Protein AF-0000000080431488 (afdb_homodimer)

Organism: Mucor circinelloides f. circinelloides (strain 1006PhL) (NCBI:txid1220926)

Radius of gyration: 64.61 Å; Cα contacts (8 Å, |Δi|>4): 1656; chains: 2; bounding box: 105×202×141 Å

Structure (mmCIF, N/CA/C/O backbone):
data_AF-0000000080431488-model_v1
#
loop_
_entity.id
_entity.type
_entity.pdbx_description
1 polymer 'Protein BZZ1'
#
loop_
_atom_site.group_PDB
_atom_site.id
_atom_site.type_symbol
_atom_site.label_atom_id
_atom_site.label_alt_id
_atom_site.label_comp_id
_atom_site.label_asym_id
_atom_site.label_entity_id
_atom_site.label_seq_id
_atom_site.pdbx_PDB_ins_code
_atom_site.Cartn_x
_atom_site.Cartn_y
_atom_site.Cartn_z
_atom_site.occupancy
_atom_site.B_iso_or_equiv
_atom_site.auth_seq_id
_atom_site.auth_comp_id
_atom_site.auth_asym_id
_atom_site.auth_atom_id
_atom_site.pdbx_PDB_model_num
ATOM 1 N N . MET A 1 1 ? -10.445 -44.75 -4.109 1 74.31 1 MET A N 1
ATOM 2 C CA . MET A 1 1 ? -10.93 -44.375 -5.43 1 74.31 1 MET A CA 1
ATOM 3 C C . MET A 1 1 ? -9.859 -43.625 -6.203 1 74.31 1 MET A C 1
ATOM 5 O O . MET A 1 1 ? -9.234 -42.688 -5.672 1 74.31 1 MET A O 1
ATOM 9 N N . THR A 1 2 ? -9.328 -44.219 -7.227 1 89.25 2 THR A N 1
ATOM 10 C CA . THR A 1 2 ? -8.312 -43.594 -8.062 1 89.25 2 THR A CA 1
ATOM 11 C C . THR A 1 2 ? -8.82 -43.406 -9.484 1 89.25 2 THR A C 1
ATOM 13 O O . THR A 1 2 ? -9.875 -43.938 -9.852 1 89.25 2 THR A O 1
ATOM 16 N N . PHE A 1 3 ? -8.25 -42.5 -10.234 1 92.75 3 PHE A N 1
ATOM 17 C CA . PHE A 1 3 ? -8.625 -42.281 -11.625 1 92.75 3 PHE A CA 1
ATOM 18 C C . PHE A 1 3 ? -8.586 -43.594 -12.398 1 92.75 3 PHE A C 1
ATOM 20 O O . PHE A 1 3 ? -9.438 -43.844 -13.258 1 92.75 3 PHE A O 1
ATOM 27 N N . GLY A 1 4 ? -7.574 -44.375 -12.016 1 92.06 4 GLY A N 1
ATOM 28 C CA . GLY A 1 4 ? -7.418 -45.656 -12.703 1 92.06 4 GLY A CA 1
ATOM 29 C C . GLY A 1 4 ? -8.586 -46.594 -12.492 1 92.06 4 GLY A C 1
ATOM 30 O O . GLY A 1 4 ? -8.984 -47.312 -13.414 1 92.06 4 GLY A O 1
ATOM 31 N N . THR A 1 5 ? -9.195 -46.656 -11.391 1 88.44 5 THR A N 1
ATOM 32 C CA . THR A 1 5 ? -10.281 -47.562 -11.055 1 88.44 5 THR A CA 1
ATOM 33 C C . THR A 1 5 ? -11.633 -46.969 -11.453 1 88.44 5 THR A C 1
ATOM 35 O O . THR A 1 5 ? -12.5 -47.688 -11.945 1 88.44 5 THR A O 1
ATOM 38 N N . ASP A 1 6 ? -11.75 -45.688 -11.344 1 87.31 6 ASP A N 1
ATOM 39 C CA . ASP A 1 6 ? -13.062 -45.062 -11.484 1 87.31 6 ASP A CA 1
ATOM 40 C C . ASP A 1 6 ? -13.266 -44.531 -12.898 1 87.31 6 ASP A C 1
ATOM 42 O O . ASP A 1 6 ? -14.398 -44.375 -13.359 1 87.31 6 ASP A O 1
ATOM 46 N N . LEU A 1 7 ? -12.258 -44.094 -13.547 1 86.88 7 LEU A N 1
ATOM 47 C CA . LEU A 1 7 ? -12.359 -43.469 -14.859 1 86.88 7 LEU A CA 1
ATOM 48 C C . LEU A 1 7 ? -11.641 -44.281 -15.922 1 86.88 7 LEU A C 1
ATOM 50 O O . LEU A 1 7 ? -10.852 -43.781 -16.703 1 86.88 7 LEU A O 1
ATOM 54 N N . LYS A 1 8 ? -12.125 -45.5 -15.922 1 76.12 8 LYS A N 1
ATOM 55 C CA . LYS A 1 8 ? -11.5 -46.438 -16.859 1 76.12 8 LYS A CA 1
ATOM 56 C C . LYS A 1 8 ? -11.703 -45.969 -18.297 1 76.12 8 LYS A C 1
ATOM 58 O O . LYS A 1 8 ? -12.773 -45.5 -18.656 1 76.12 8 LYS A O 1
ATOM 63 N N . ASP A 1 9 ? -10.836 -45.812 -19.125 1 78.5 9 ASP A N 1
ATOM 64 C CA . ASP A 1 9 ? -10.867 -45.562 -20.562 1 78.5 9 ASP A CA 1
ATOM 65 C C . ASP A 1 9 ? -11.086 -44.094 -20.875 1 78.5 9 ASP A C 1
ATOM 67 O O . ASP A 1 9 ? -11.539 -43.75 -21.969 1 78.5 9 ASP A O 1
ATOM 71 N N . GLN A 1 10 ? -11.008 -43.25 -19.906 1 88.62 10 GLN A N 1
ATOM 72 C CA . GLN A 1 10 ? -11.234 -41.812 -20.141 1 88.62 10 GLN A CA 1
ATOM 73 C C . GLN A 1 10 ? -9.93 -41.031 -20.047 1 88.62 10 GLN A C 1
ATOM 75 O O . GLN A 1 10 ? -9.898 -39.938 -19.484 1 88.62 10 GLN A O 1
ATOM 80 N N . VAL A 1 11 ? -8.867 -41.531 -20.516 1 92.25 11 VAL A N 1
ATOM 81 C CA . VAL A 1 11 ? -7.539 -40.906 -20.391 1 92.25 11 VAL A CA 1
ATOM 82 C C . VAL A 1 11 ? -7.531 -39.562 -21.094 1 92.25 11 VAL A C 1
ATOM 84 O O . VAL A 1 11 ? -6.977 -38.594 -20.578 1 92.25 11 VAL A O 1
ATOM 87 N N . PRO A 1 12 ? -8.242 -39.375 -22.281 1 91.62 12 PRO A N 1
ATOM 88 C CA . PRO A 1 12 ? -8.242 -38.031 -22.906 1 91.62 12 PRO A CA 1
ATOM 89 C C . PRO A 1 12 ? -8.898 -36.969 -22.047 1 91.62 12 PRO A C 1
ATOM 91 O O . PRO A 1 12 ? -8.414 -35.844 -21.984 1 91.62 12 PRO A O 1
ATOM 94 N N . SER A 1 13 ? -9.977 -37.344 -21.375 1 92.31 13 SER A N 1
ATOM 95 C CA . SER A 1 13 ? -10.641 -36.406 -20.469 1 92.31 13 SER A CA 1
ATOM 96 C C . SER A 1 13 ? -9.75 -36.062 -19.281 1 92.31 13 SER A C 1
ATOM 98 O O . SER A 1 13 ? -9.734 -34.906 -18.844 1 92.31 13 SER A O 1
ATOM 100 N N . ILE A 1 14 ? -9.031 -37.031 -18.766 1 95 14 ILE A N 1
ATOM 101 C CA . ILE A 1 14 ? -8.117 -36.812 -17.656 1 95 14 ILE A CA 1
ATOM 102 C C . ILE A 1 14 ? -6.988 -35.875 -18.078 1 95 14 ILE A C 1
ATOM 104 O O . ILE A 1 14 ? -6.598 -34.969 -17.344 1 95 14 ILE A O 1
ATOM 108 N N . LEU A 1 15 ? -6.492 -36.125 -19.25 1 96.06 15 LEU A N 1
ATOM 109 C CA . LEU A 1 15 ? -5.438 -35.281 -19.797 1 96.06 15 LEU A CA 1
ATOM 110 C C . LEU A 1 15 ? -5.906 -33.844 -19.906 1 96.06 15 LEU A C 1
ATOM 112 O O . LEU A 1 15 ? -5.148 -32.906 -19.625 1 96.06 15 LEU A O 1
ATOM 116 N N . LYS A 1 16 ? -7.102 -33.625 -20.328 1 95.06 16 LYS A N 1
ATOM 117 C CA . LYS A 1 16 ? -7.656 -32.281 -20.422 1 95.06 16 LYS A CA 1
ATOM 118 C C . LYS A 1 16 ? -7.77 -31.641 -19.031 1 95.06 16 LYS A C 1
ATOM 120 O O . LYS A 1 16 ? -7.418 -30.469 -18.859 1 95.06 16 LYS A O 1
ATOM 125 N N . TYR A 1 17 ? -8.234 -32.375 -18.078 1 95.25 17 TYR A N 1
ATOM 126 C CA . TYR A 1 17 ? -8.352 -31.922 -16.703 1 95.25 17 TYR A CA 1
ATOM 127 C C . TYR A 1 17 ? -7 -31.469 -16.156 1 95.25 17 TYR A C 1
ATOM 129 O O . TYR A 1 17 ? -6.891 -30.391 -15.562 1 95.25 17 TYR A O 1
ATOM 137 N N . VAL A 1 18 ? -5.996 -32.344 -16.328 1 97.5 18 VAL A N 1
ATOM 138 C CA . VAL A 1 18 ? -4.656 -32.031 -15.859 1 97.5 18 VAL A CA 1
ATOM 139 C C . VAL A 1 18 ? -4.133 -30.781 -16.594 1 97.5 18 VAL A C 1
ATOM 141 O O . VAL A 1 18 ? -3.502 -29.922 -15.984 1 97.5 18 VAL A O 1
ATOM 144 N N . GLY A 1 19 ? -4.398 -30.734 -17.875 1 97.25 19 GLY A N 1
ATOM 145 C CA . GLY A 1 19 ? -4.008 -29.562 -18.641 1 97.25 19 GLY A CA 1
ATOM 146 C C . GLY A 1 19 ? -4.637 -28.281 -18.141 1 97.25 19 GLY A C 1
ATOM 147 O O . GLY A 1 19 ? -3.965 -27.25 -18.062 1 97.25 19 GLY A O 1
ATOM 148 N N . ASP A 1 20 ? -5.863 -28.266 -17.812 1 95.25 20 ASP A N 1
ATOM 149 C CA . ASP A 1 20 ? -6.562 -27.109 -17.266 1 95.25 20 ASP A CA 1
ATOM 150 C C . ASP A 1 20 ? -5.957 -26.688 -15.922 1 95.25 20 ASP A C 1
ATOM 152 O O . ASP A 1 20 ? -5.867 -25.484 -15.625 1 95.25 20 ASP A O 1
ATOM 156 N N . GLY A 1 21 ? -5.645 -27.719 -15.148 1 96.5 21 GLY A N 1
ATOM 157 C CA . GLY A 1 21 ? -4.969 -27.422 -13.898 1 96.5 21 GLY A CA 1
ATOM 158 C C . GLY A 1 21 ? -3.654 -26.688 -14.094 1 96.5 21 GLY A C 1
ATOM 159 O O . GLY A 1 21 ? -3.359 -25.734 -13.375 1 96.5 21 GLY A O 1
ATOM 160 N N . ILE A 1 22 ? -2.896 -27.125 -15.039 1 97.69 22 ILE A N 1
ATOM 161 C CA . ILE A 1 22 ? -1.612 -26.5 -15.336 1 97.69 22 ILE A CA 1
ATOM 162 C C . ILE A 1 22 ? -1.837 -25.078 -15.844 1 97.69 22 ILE A C 1
ATOM 164 O O . ILE A 1 22 ? -1.089 -24.156 -15.492 1 97.69 22 ILE A O 1
ATOM 168 N N . ASN A 1 23 ? -2.848 -24.891 -16.609 1 95.69 23 ASN A N 1
ATOM 169 C CA . ASN A 1 23 ? -3.188 -23.547 -17.094 1 95.69 23 ASN A CA 1
ATOM 170 C C . ASN A 1 23 ? -3.557 -22.609 -15.953 1 95.69 23 ASN A C 1
ATOM 172 O O . ASN A 1 23 ? -3.328 -21.406 -16.047 1 95.69 23 ASN A O 1
ATOM 176 N N . SER A 1 24 ? -4.168 -23.156 -14.906 1 94.94 24 SER A N 1
ATOM 177 C CA . SER A 1 24 ? -4.492 -22.344 -13.742 1 94.94 24 SER A CA 1
ATOM 178 C C . SER A 1 24 ? -3.234 -21.766 -13.109 1 94.94 24 SER A C 1
ATOM 180 O O . SER A 1 24 ? -3.256 -20.641 -12.602 1 94.94 24 SER A O 1
ATOM 182 N N . LEU A 1 25 ? -2.117 -22.516 -13.109 1 97.25 25 LEU A N 1
ATOM 183 C CA . LEU A 1 25 ? -0.85 -21.984 -12.617 1 97.25 25 LEU A CA 1
ATOM 184 C C . LEU A 1 25 ? -0.454 -20.734 -13.398 1 97.25 25 LEU A C 1
ATOM 186 O O . LEU A 1 25 ? 0.015 -19.75 -12.805 1 97.25 25 LEU A O 1
ATOM 190 N N . THR A 1 26 ? -0.66 -20.766 -14.664 1 96 26 THR A N 1
ATOM 191 C CA . THR A 1 26 ? -0.331 -19.641 -15.523 1 96 26 THR A CA 1
ATOM 192 C C . THR A 1 26 ? -1.228 -18.438 -15.203 1 96 26 THR A C 1
ATOM 194 O O . THR A 1 26 ? -0.783 -17.297 -15.258 1 96 26 THR A O 1
ATOM 197 N N . GLN A 1 27 ? -2.42 -18.672 -14.891 1 95.19 27 GLN A N 1
ATOM 198 C CA . GLN A 1 27 ? -3.344 -17.609 -14.508 1 95.19 27 GLN A CA 1
ATOM 199 C C . GLN A 1 27 ? -2.895 -16.922 -13.219 1 95.19 27 GLN A C 1
ATOM 201 O O . GLN A 1 27 ? -2.875 -15.695 -13.141 1 95.19 27 GLN A O 1
ATOM 206 N N . PHE A 1 28 ? -2.576 -17.766 -12.25 1 96.94 28 PHE A N 1
ATOM 207 C CA . PHE A 1 28 ? -2.059 -17.219 -11 1 96.94 28 PHE A CA 1
ATOM 208 C C . PHE A 1 28 ? -0.805 -16.391 -11.25 1 96.94 28 PHE A C 1
ATOM 210 O O . PHE A 1 28 ? -0.648 -15.305 -10.688 1 96.94 28 PHE A O 1
ATOM 217 N N . ARG A 1 29 ? 0.072 -16.938 -12.086 1 97.88 29 ARG A N 1
ATOM 218 C CA . ARG A 1 29 ? 1.318 -16.25 -12.422 1 97.88 29 ARG A CA 1
ATOM 219 C C . ARG A 1 29 ? 1.046 -14.883 -13.023 1 97.88 29 ARG A C 1
ATOM 221 O O . ARG A 1 29 ? 1.628 -13.883 -12.602 1 97.88 29 ARG A O 1
ATOM 228 N N . ASN A 1 30 ? 0.147 -14.805 -14 1 97.44 30 ASN A N 1
ATOM 229 C CA . ASN A 1 30 ? -0.174 -13.555 -14.672 1 97.44 30 ASN A CA 1
ATOM 230 C C . ASN A 1 30 ? -0.778 -12.539 -13.711 1 97.44 30 ASN A C 1
ATOM 232 O O . ASN A 1 30 ? -0.438 -11.352 -13.766 1 97.44 30 ASN A O 1
ATOM 236 N N . PHE A 1 31 ? -1.619 -13.016 -12.852 1 98.06 31 PHE A N 1
ATOM 237 C CA . PHE A 1 31 ? -2.229 -12.141 -11.852 1 98.06 31 PHE A CA 1
ATOM 238 C C . PHE A 1 31 ? -1.163 -11.516 -10.953 1 98.06 31 PHE A C 1
ATOM 240 O O . PHE A 1 31 ? -1.152 -10.305 -10.75 1 98.06 31 PHE A O 1
ATOM 247 N N . ILE A 1 32 ? -0.293 -12.297 -10.445 1 98 32 ILE A N 1
ATOM 248 C CA . ILE A 1 32 ? 0.698 -11.82 -9.492 1 98 32 ILE A CA 1
ATOM 249 C C . ILE A 1 32 ? 1.724 -10.945 -10.203 1 98 32 ILE A C 1
ATOM 251 O O . ILE A 1 32 ? 2.209 -9.961 -9.633 1 98 32 ILE A O 1
ATOM 255 N N . LYS A 1 33 ? 2.047 -11.32 -11.422 1 97.88 33 LYS A N 1
ATOM 256 C CA . LYS A 1 33 ? 2.959 -10.492 -12.203 1 97.88 33 LYS A CA 1
ATOM 257 C C . LYS A 1 33 ? 2.391 -9.094 -12.406 1 97.88 33 LYS A C 1
ATOM 259 O O . LYS A 1 33 ? 3.1 -8.102 -12.242 1 97.88 33 LYS A O 1
ATOM 264 N N . GLU A 1 34 ? 1.151 -9.016 -12.766 1 97.94 34 GLU A N 1
ATOM 265 C CA . GLU A 1 34 ? 0.505 -7.719 -12.938 1 97.94 34 GLU A CA 1
ATOM 266 C C . GLU A 1 34 ? 0.382 -6.988 -11.609 1 97.94 34 GLU A C 1
ATOM 268 O O . GLU A 1 34 ? 0.546 -5.766 -11.547 1 97.94 34 GLU A O 1
ATOM 273 N N . ARG A 1 35 ? 0.062 -7.719 -10.594 1 97.94 35 ARG A N 1
ATOM 274 C CA . ARG A 1 35 ? 0.031 -7.145 -9.25 1 97.94 35 ARG A CA 1
ATOM 275 C C . ARG A 1 35 ? 1.384 -6.547 -8.883 1 97.94 35 ARG A C 1
ATOM 277 O O . ARG A 1 35 ? 1.448 -5.465 -8.289 1 97.94 35 ARG A O 1
ATOM 284 N N . SER A 1 36 ? 2.453 -7.254 -9.188 1 97.88 36 SER A N 1
ATOM 285 C CA . SER A 1 36 ? 3.807 -6.77 -8.93 1 97.88 36 SER A CA 1
ATOM 286 C C . SER A 1 36 ? 4.094 -5.488 -9.695 1 97.88 36 SER A C 1
ATOM 288 O O . SER A 1 36 ? 4.77 -4.59 -9.188 1 97.88 36 SER A O 1
ATOM 290 N N . SER A 1 37 ? 3.604 -5.387 -10.898 1 98.19 37 SER A N 1
ATOM 291 C CA . SER A 1 37 ? 3.789 -4.18 -11.695 1 98.19 37 SER A CA 1
ATOM 292 C C . SER A 1 37 ? 3.066 -2.988 -11.086 1 98.19 37 SER A C 1
ATOM 294 O O . SER A 1 37 ? 3.6 -1.877 -11.055 1 98.19 37 SER A O 1
ATOM 296 N N . ILE A 1 38 ? 1.849 -3.205 -10.609 1 98.5 38 ILE A N 1
ATOM 297 C CA . ILE A 1 38 ? 1.072 -2.164 -9.945 1 98.5 38 ILE A CA 1
ATOM 298 C C . ILE A 1 38 ? 1.793 -1.713 -8.672 1 98.5 38 ILE A C 1
ATOM 300 O O . ILE A 1 38 ? 1.864 -0.516 -8.383 1 98.5 38 ILE A O 1
ATOM 304 N N . GLU A 1 39 ? 2.352 -2.668 -7.98 1 98.25 39 GLU A N 1
ATOM 305 C CA . GLU A 1 39 ? 3.105 -2.379 -6.762 1 98.25 39 GLU A CA 1
ATOM 306 C C . GLU A 1 39 ? 4.348 -1.547 -7.066 1 98.25 39 GLU A C 1
ATOM 308 O O . GLU A 1 39 ? 4.707 -0.652 -6.301 1 98.25 39 GLU A O 1
ATOM 313 N N . ARG A 1 40 ? 5.004 -1.827 -8.109 1 98.06 40 ARG A N 1
ATOM 314 C CA . ARG A 1 40 ? 6.188 -1.076 -8.508 1 98.06 40 ARG A CA 1
ATOM 315 C C . ARG A 1 40 ? 5.844 0.382 -8.789 1 98.06 40 ARG A C 1
ATOM 317 O O . ARG A 1 40 ? 6.562 1.289 -8.367 1 98.06 40 ARG A O 1
ATOM 324 N N . GLU A 1 41 ? 4.801 0.604 -9.477 1 98.44 41 GLU A N 1
ATOM 325 C CA . GLU A 1 41 ? 4.359 1.962 -9.781 1 98.44 41 GLU A CA 1
ATOM 326 C C . GLU A 1 41 ? 4.012 2.727 -8.508 1 98.44 41 GLU A C 1
ATOM 328 O O . GLU A 1 41 ? 4.355 3.902 -8.375 1 98.44 41 GLU A O 1
ATOM 333 N N . TYR A 1 42 ? 3.299 2.104 -7.605 1 98.44 42 TYR A N 1
ATOM 334 C CA . TYR A 1 42 ? 2.934 2.709 -6.328 1 98.44 42 TYR A CA 1
ATOM 335 C C . TYR A 1 42 ? 4.176 3.107 -5.539 1 98.44 42 TYR A C 1
ATOM 337 O O . TYR A 1 42 ? 4.258 4.223 -5.023 1 98.44 42 TYR A O 1
ATOM 345 N N . ALA A 1 43 ? 5.141 2.188 -5.469 1 98.19 43 ALA A N 1
ATOM 346 C CA . ALA A 1 43 ? 6.391 2.445 -4.758 1 98.19 43 ALA A CA 1
ATOM 347 C C . ALA A 1 43 ? 7.141 3.621 -5.379 1 98.19 43 ALA A C 1
ATOM 349 O O . ALA A 1 43 ? 7.672 4.473 -4.66 1 98.19 43 ALA A O 1
ATOM 350 N N . GLN A 1 44 ? 7.152 3.658 -6.656 1 98.12 44 GLN A N 1
ATOM 351 C CA . GLN A 1 44 ? 7.84 4.73 -7.367 1 98.12 44 GLN A CA 1
ATOM 352 C C . GLN A 1 44 ? 7.195 6.086 -7.078 1 98.12 44 GLN A C 1
ATOM 354 O O . GLN A 1 44 ? 7.895 7.078 -6.859 1 98.12 44 GLN A O 1
ATOM 359 N N . LYS A 1 45 ? 5.918 6.164 -7.094 1 98.31 45 LYS A N 1
ATOM 360 C CA . LYS A 1 45 ? 5.203 7.414 -6.836 1 98.31 45 LYS A CA 1
ATOM 361 C C . LYS A 1 45 ? 5.414 7.883 -5.398 1 98.31 45 LYS A C 1
ATOM 363 O O . LYS A 1 45 ? 5.539 9.078 -5.145 1 98.31 45 LYS A O 1
ATOM 368 N N . LEU A 1 46 ? 5.43 6.934 -4.453 1 97.94 46 LEU A N 1
ATOM 369 C CA . LEU A 1 46 ? 5.711 7.281 -3.064 1 97.94 46 LEU A CA 1
ATOM 370 C C . LEU A 1 46 ? 7.117 7.844 -2.918 1 97.94 46 LEU A C 1
ATOM 372 O O . LEU A 1 46 ? 7.332 8.82 -2.191 1 97.94 46 LEU A O 1
ATOM 376 N N . ASP A 1 47 ? 8.078 7.219 -3.602 1 97.75 47 ASP A N 1
ATOM 377 C CA . ASP A 1 47 ? 9.461 7.676 -3.562 1 97.75 47 ASP A CA 1
ATOM 378 C C . ASP A 1 47 ? 9.594 9.078 -4.152 1 97.75 47 ASP A C 1
ATOM 380 O O . ASP A 1 47 ? 10.281 9.93 -3.588 1 97.75 47 ASP A O 1
ATOM 384 N N . THR A 1 48 ? 8.945 9.336 -5.293 1 97.56 48 THR A N 1
ATOM 385 C CA . THR A 1 48 ? 8.969 10.641 -5.938 1 97.56 48 THR A CA 1
ATOM 386 C C . THR A 1 48 ? 8.336 11.695 -5.039 1 97.56 48 THR A C 1
ATOM 388 O O . THR A 1 48 ? 8.836 12.828 -4.957 1 97.56 48 THR A O 1
ATOM 391 N N . LEU A 1 49 ? 7.25 11.305 -4.355 1 97.25 49 LEU A N 1
ATOM 392 C CA . LEU A 1 49 ? 6.566 12.211 -3.438 1 97.25 49 LEU A CA 1
ATOM 393 C C . LEU A 1 49 ? 7.496 12.641 -2.309 1 97.25 49 LEU A C 1
ATOM 395 O O . LEU A 1 49 ? 7.586 13.836 -1.997 1 97.25 49 LEU A O 1
ATOM 399 N N . SER A 1 50 ? 8.164 11.719 -1.67 1 96.06 50 SER A N 1
ATOM 400 C CA . SER A 1 50 ? 9.062 12.016 -0.558 1 96.06 50 SER A CA 1
ATOM 401 C C . SER A 1 50 ? 10.211 12.906 -1.001 1 96.06 50 SER A C 1
ATOM 403 O O . SER A 1 50 ? 10.602 13.836 -0.287 1 96.06 50 SER A O 1
ATOM 405 N N . ARG A 1 51 ? 10.758 12.734 -2.178 1 94.38 51 ARG A N 1
ATOM 406 C CA . ARG A 1 51 ? 11.867 13.516 -2.707 1 94.38 51 ARG A CA 1
ATOM 407 C C . ARG A 1 51 ? 11.43 14.945 -3.021 1 94.38 51 ARG A C 1
ATOM 409 O O . ARG A 1 51 ? 12.172 15.898 -2.777 1 94.38 51 ARG A O 1
ATOM 416 N N . LYS A 1 52 ? 10.273 15.078 -3.584 1 95.38 52 LYS A N 1
ATOM 417 C CA . LYS A 1 52 ? 9.719 16.391 -3.918 1 95.38 52 LYS A CA 1
ATOM 418 C C . LYS A 1 52 ? 9.664 17.297 -2.689 1 95.38 52 LYS A C 1
ATOM 420 O O . LYS A 1 52 ? 10.039 18.453 -2.752 1 95.38 52 LYS A O 1
ATOM 425 N N . TYR A 1 53 ? 9.312 16.766 -1.511 1 94.62 53 TYR A N 1
ATOM 426 C CA . TYR A 1 53 ? 9.094 17.578 -0.32 1 94.62 53 TYR A CA 1
ATOM 427 C C . TYR A 1 53 ? 10.352 17.641 0.535 1 94.62 53 TYR A C 1
ATOM 429 O O . TYR A 1 53 ? 10.461 18.484 1.426 1 94.62 53 TYR A O 1
ATOM 437 N N . LYS A 1 54 ? 11.32 16.781 0.266 1 88.25 54 LYS A N 1
ATOM 438 C CA . LYS A 1 54 ? 12.633 16.906 0.895 1 88.25 54 LYS A CA 1
ATOM 439 C C . LYS A 1 54 ? 13.438 18.047 0.256 1 88.25 54 LYS A C 1
ATOM 441 O O . LYS A 1 54 ? 14.156 18.766 0.949 1 88.25 54 LYS A O 1
ATOM 446 N N . ALA A 1 55 ? 13.383 18.266 -1.081 1 72.81 55 ALA A N 1
ATOM 447 C CA . ALA A 1 55 ? 14.102 19.281 -1.838 1 72.81 55 ALA A CA 1
ATOM 448 C C . ALA A 1 55 ? 13.578 20.672 -1.519 1 72.81 55 ALA A C 1
ATOM 450 O O . ALA A 1 55 ? 14.359 21.625 -1.416 1 72.81 55 ALA A O 1
ATOM 451 N N . HIS A 1 56 ? 12.336 20.938 -1.386 1 65.44 56 HIS A N 1
ATOM 452 C CA . HIS A 1 56 ? 11.75 22.234 -1.093 1 65.44 56 HIS A CA 1
ATOM 453 C C . HIS A 1 56 ? 12.258 22.781 0.234 1 65.44 56 HIS A C 1
ATOM 455 O O . HIS A 1 56 ? 12.43 24 0.385 1 65.44 56 HIS A O 1
ATOM 461 N N . ASN A 1 57 ? 12.562 21.984 1.171 1 58.66 57 ASN A N 1
ATOM 462 C CA . ASN A 1 57 ? 13.055 22.438 2.471 1 58.66 57 ASN A CA 1
ATOM 463 C C . ASN A 1 57 ? 14.5 22.922 2.389 1 58.66 57 ASN A C 1
ATOM 465 O O . ASN A 1 57 ? 14.906 23.812 3.145 1 58.66 57 ASN A O 1
ATOM 469 N N . SER A 1 58 ? 15.273 22.594 1.43 1 52.28 58 SER A N 1
ATOM 470 C CA . SER A 1 58 ? 16.672 22.984 1.272 1 52.28 58 SER A CA 1
ATOM 471 C C . SER A 1 58 ? 16.781 24.328 0.567 1 52.28 58 SER A C 1
ATOM 473 O O . SER A 1 58 ? 17.719 25.094 0.825 1 52.28 58 SER A O 1
ATOM 475 N N . ASN A 1 59 ? 15.922 24.859 -0.331 1 48.62 59 ASN A N 1
ATOM 476 C CA . ASN A 1 59 ? 16.047 26.094 -1.12 1 48.62 59 ASN A CA 1
ATOM 477 C C . ASN A 1 59 ? 15.664 27.328 -0.303 1 48.62 59 ASN A C 1
ATOM 479 O O . ASN A 1 59 ? 16.094 28.438 -0.624 1 48.62 59 ASN A O 1
ATOM 483 N N . LYS A 1 60 ? 14.703 27.328 0.63 1 45.66 60 LYS A N 1
ATOM 484 C CA . LYS A 1 60 ? 14.398 28.562 1.354 1 45.66 60 LYS A CA 1
ATOM 485 C C . LYS A 1 60 ? 15.602 29.031 2.16 1 45.66 60 LYS A C 1
ATOM 487 O O . LYS A 1 60 ? 15.555 30.094 2.801 1 45.66 60 LYS A O 1
ATOM 492 N N . LYS A 1 61 ? 16.531 28.234 2.275 1 43.25 61 LYS A N 1
ATOM 493 C CA . LYS A 1 61 ? 17.688 28.656 3.053 1 43.25 61 LYS A CA 1
ATOM 494 C C . LYS A 1 61 ? 18.531 29.672 2.279 1 43.25 61 LYS A C 1
ATOM 496 O O . LYS A 1 61 ? 19.5 30.219 2.811 1 43.25 61 LYS A O 1
ATOM 501 N N . THR A 1 62 ? 18.453 29.641 0.961 1 35.28 62 THR A N 1
ATOM 502 C CA . THR A 1 62 ? 19.547 30.312 0.274 1 35.28 62 THR A CA 1
ATOM 503 C C . THR A 1 62 ? 19.312 31.828 0.23 1 35.28 62 THR A C 1
ATOM 505 O O . THR A 1 62 ? 20.125 32.562 -0.326 1 35.28 62 THR A O 1
ATOM 508 N N . GLY A 1 63 ? 18.125 32.406 0.475 1 33.94 63 GLY A N 1
ATOM 509 C CA . GLY A 1 63 ? 18.188 33.781 0.013 1 33.94 63 GLY A CA 1
ATOM 510 C C . GLY A 1 63 ? 19.109 34.656 0.843 1 33.94 63 GLY A C 1
ATOM 511 O O . GLY A 1 63 ? 19.312 35.844 0.536 1 33.94 63 GLY A O 1
ATOM 512 N N . ASN A 1 64 ? 18.938 34.844 2.18 1 32.62 64 ASN A N 1
ATOM 513 C CA . ASN A 1 64 ? 19.594 36.031 2.68 1 32.62 64 ASN A CA 1
ATOM 514 C C . ASN A 1 64 ? 21.094 36 2.414 1 32.62 64 ASN A C 1
ATOM 516 O O . ASN A 1 64 ? 21.641 34.969 2.012 1 32.62 64 ASN A O 1
ATOM 520 N N . THR A 1 65 ? 21.922 36.656 3.496 1 32.47 65 THR A N 1
ATOM 521 C CA . THR A 1 65 ? 23.234 37.281 3.527 1 32.47 65 THR A CA 1
ATOM 522 C C . THR A 1 65 ? 24.312 36.312 3.061 1 32.47 65 THR A C 1
ATOM 524 O O . THR A 1 65 ? 24.188 35.094 3.246 1 32.47 65 THR A O 1
ATOM 527 N N . THR A 1 66 ? 25.312 36.75 2.164 1 32.56 66 THR A N 1
ATOM 528 C CA . THR A 1 66 ? 26.625 36.375 1.647 1 32.56 66 THR A CA 1
ATOM 529 C C . THR A 1 66 ? 27.406 35.594 2.688 1 32.56 66 THR A C 1
ATOM 531 O O . THR A 1 66 ? 28.438 35 2.375 1 32.56 66 THR A O 1
ATOM 534 N N . ASP A 1 67 ? 27.703 36.25 3.92 1 31.8 67 ASP A N 1
ATOM 535 C CA . ASP A 1 67 ? 28.891 35.781 4.629 1 31.8 67 ASP A CA 1
ATOM 536 C C . ASP A 1 67 ? 28.906 34.281 4.754 1 31.8 67 ASP A C 1
ATOM 538 O O . ASP A 1 67 ? 29.719 33.594 4.121 1 31.8 67 ASP A O 1
ATOM 542 N N . GLN A 1 68 ? 29.359 33.812 6.07 1 32.12 68 GLN A N 1
ATOM 543 C CA . GLN A 1 68 ? 29.906 32.531 6.504 1 32.12 68 GLN A CA 1
ATOM 544 C C . GLN A 1 68 ? 28.984 31.375 6.105 1 32.12 68 GLN A C 1
ATOM 546 O O . GLN A 1 68 ? 27.766 31.484 6.211 1 32.12 68 GLN A O 1
ATOM 551 N N . GLN A 1 69 ? 29.531 30.547 5.152 1 30.88 69 GLN A N 1
ATOM 552 C CA . GLN A 1 69 ? 29.188 29.172 4.781 1 30.88 69 GLN A CA 1
ATOM 553 C C . GLN A 1 69 ? 28.609 28.406 5.969 1 30.88 69 GLN A C 1
ATOM 555 O O . GLN A 1 69 ? 29.25 27.5 6.492 1 30.88 69 GLN A O 1
ATOM 560 N N . ASP A 1 70 ? 28.281 29.031 7.023 1 31.52 70 ASP A N 1
ATOM 561 C CA . ASP A 1 70 ? 27.859 28 7.977 1 31.52 70 ASP A CA 1
ATOM 562 C C . ASP A 1 70 ? 26.891 27.016 7.332 1 31.52 70 ASP A C 1
ATOM 564 O O . ASP A 1 70 ? 25.875 27.406 6.762 1 31.52 70 ASP A O 1
ATOM 568 N N . GLU A 1 71 ? 27.453 25.953 6.668 1 31.88 71 GLU A N 1
ATOM 569 C CA . GLU A 1 71 ? 26.844 24.656 6.41 1 31.88 71 GLU A CA 1
ATOM 570 C C . GLU A 1 71 ? 25.719 24.375 7.391 1 31.88 71 GLU A C 1
ATOM 572 O O . GLU A 1 71 ? 25.922 23.766 8.445 1 31.88 71 GLU A O 1
ATOM 577 N N . TRP A 1 72 ? 25.047 25.328 7.777 1 32.44 72 TRP A N 1
ATOM 578 C CA . TRP A 1 72 ? 23.906 24.906 8.586 1 32.44 72 TRP A CA 1
ATOM 579 C C . TRP A 1 72 ? 23.094 23.844 7.859 1 32.44 72 TRP A C 1
ATOM 581 O O . TRP A 1 72 ? 22.578 24.094 6.762 1 32.44 72 TRP A O 1
ATOM 591 N N . ASP A 1 73 ? 23.641 22.578 7.809 1 35.97 73 ASP A N 1
ATOM 592 C CA . ASP A 1 73 ? 22.891 21.328 7.711 1 35.97 73 ASP A CA 1
ATOM 593 C C . ASP A 1 73 ? 21.422 21.531 8.117 1 35.97 73 ASP A C 1
ATOM 595 O O . ASP A 1 73 ? 21.141 21.812 9.281 1 35.97 73 ASP A O 1
ATOM 599 N N . TRP A 1 74 ? 20.719 22.062 7.449 1 37.59 74 TRP A N 1
ATOM 600 C CA . TRP A 1 74 ? 19.25 22.125 7.5 1 37.59 74 TRP A CA 1
ATOM 601 C C . TRP A 1 74 ? 18.688 20.828 8.07 1 37.59 74 TRP A C 1
ATOM 603 O O . TRP A 1 74 ? 17.469 20.609 8.023 1 37.59 74 TRP A O 1
ATOM 613 N N . ASP A 1 75 ? 19.328 19.766 8.07 1 41.44 75 ASP A N 1
ATOM 614 C CA . ASP A 1 75 ? 18.609 18.953 9.039 1 41.44 75 ASP A CA 1
ATOM 615 C C . ASP A 1 75 ? 18.422 19.703 10.359 1 41.44 75 ASP A C 1
ATOM 617 O O . ASP A 1 75 ? 18.984 19.312 11.383 1 41.44 75 ASP A O 1
ATOM 621 N N . ASP A 1 76 ? 18.562 20.875 10.414 1 45.22 76 ASP A N 1
ATOM 622 C CA . ASP A 1 76 ? 18.344 21.625 11.648 1 45.22 76 ASP A CA 1
ATOM 623 C C . ASP A 1 76 ? 17 21.234 12.281 1 45.22 76 ASP A C 1
ATOM 625 O O . ASP A 1 76 ? 15.977 21.859 11.992 1 45.22 76 ASP A O 1
ATOM 629 N N . THR A 1 77 ? 16.75 19.984 12.375 1 58.31 77 THR A N 1
ATOM 630 C CA . THR A 1 77 ? 15.836 19.188 13.188 1 58.31 77 THR A CA 1
ATOM 631 C C . THR A 1 77 ? 15.805 19.703 14.625 1 58.31 77 THR A C 1
ATOM 633 O O . THR A 1 77 ? 15.609 18.938 15.562 1 58.31 77 THR A O 1
ATOM 636 N N . SER A 1 78 ? 16.062 21.031 14.711 1 74.25 78 SER A N 1
ATOM 637 C CA . SER A 1 78 ? 16.156 21.516 16.078 1 74.25 78 SER A CA 1
ATOM 638 C C . SER A 1 78 ? 14.781 21.641 16.719 1 74.25 78 SER A C 1
ATOM 640 O O . SER A 1 78 ? 14.609 21.375 17.906 1 74.25 78 SER A O 1
ATOM 642 N N . SER A 1 79 ? 13.859 22 15.766 1 90.62 79 SER A N 1
ATOM 643 C CA . SER A 1 79 ? 12.539 22.062 16.391 1 90.62 79 SER A CA 1
ATOM 644 C C . SER A 1 79 ? 11.828 20.719 16.312 1 90.62 79 SER A C 1
ATOM 646 O O . SER A 1 79 ? 12.18 19.859 15.492 1 90.62 79 SER A O 1
ATOM 648 N N . THR A 1 80 ? 11.016 20.438 17.172 1 95.19 80 THR A N 1
ATOM 649 C CA . THR A 1 80 ? 10.266 19.188 17.203 1 95.19 80 THR A CA 1
ATOM 650 C C . THR A 1 80 ? 9.367 19.078 15.977 1 95.19 80 THR A C 1
ATOM 652 O O . THR A 1 80 ? 9.164 17.969 15.453 1 95.19 80 THR A O 1
ATOM 655 N N . THR A 1 81 ? 8.844 20.203 15.484 1 95.5 81 THR A N 1
ATOM 656 C CA . THR A 1 81 ? 8.008 20.203 14.297 1 95.5 81 THR A CA 1
ATOM 657 C C . THR A 1 81 ? 8.812 19.812 13.062 1 95.5 81 THR A C 1
ATOM 659 O O . THR A 1 81 ? 8.383 18.984 12.258 1 95.5 81 THR A O 1
ATOM 662 N N . ALA A 1 82 ? 9.938 20.391 12.914 1 92.75 82 ALA A N 1
ATOM 663 C CA . ALA A 1 82 ? 10.812 20.078 11.789 1 92.75 82 ALA A CA 1
ATOM 664 C C . ALA A 1 82 ? 11.258 18.609 11.844 1 92.75 82 ALA A C 1
ATOM 666 O O . ALA A 1 82 ? 11.367 17.953 10.805 1 92.75 82 ALA A O 1
ATOM 667 N N . SER A 1 83 ? 11.547 18.125 13.016 1 93.5 83 SER A N 1
ATOM 668 C CA . SER A 1 83 ? 11.953 16.734 13.18 1 93.5 83 SER A CA 1
ATOM 669 C C . SER A 1 83 ? 10.828 15.781 12.781 1 93.5 83 SER A C 1
ATOM 671 O O . SER A 1 83 ? 11.07 14.773 12.117 1 93.5 83 SER A O 1
ATOM 673 N N . ALA A 1 84 ? 9.617 16.109 13.258 1 95.94 84 ALA A N 1
ATOM 674 C CA . ALA A 1 84 ? 8.469 15.281 12.898 1 95.94 84 ALA A CA 1
ATOM 675 C C . ALA A 1 84 ? 8.266 15.258 11.383 1 95.94 84 ALA A C 1
ATOM 677 O O . ALA A 1 84 ? 7.977 14.211 10.805 1 95.94 84 ALA A O 1
ATOM 678 N N . TRP A 1 85 ? 8.43 16.375 10.727 1 95.62 85 TRP A N 1
ATOM 679 C CA . TRP A 1 85 ? 8.305 16.484 9.281 1 95.62 85 TRP A CA 1
ATOM 680 C C . TRP A 1 85 ? 9.367 15.633 8.578 1 95.62 85 TRP A C 1
ATOM 682 O O . TRP A 1 85 ? 9.047 14.859 7.676 1 95.62 85 TRP A O 1
ATOM 692 N N . ALA A 1 86 ? 10.578 15.773 9.031 1 93.88 86 ALA A N 1
ATOM 693 C CA . ALA A 1 86 ? 11.68 15.008 8.453 1 93.88 86 ALA A CA 1
ATOM 694 C C . ALA A 1 86 ? 11.453 13.508 8.625 1 93.88 86 ALA A C 1
ATOM 696 O O . ALA A 1 86 ? 11.695 12.727 7.703 1 93.88 86 ALA A O 1
ATOM 697 N N . GLN A 1 87 ? 10.992 13.156 9.781 1 95 87 GLN A N 1
ATOM 698 C CA . GLN A 1 87 ? 10.75 11.742 10.055 1 95 87 GLN A CA 1
ATOM 699 C C . GLN A 1 87 ? 9.625 11.195 9.18 1 95 87 GLN A C 1
ATOM 701 O O . GLN A 1 87 ? 9.695 10.062 8.703 1 95 87 GLN A O 1
ATOM 706 N N . LEU A 1 88 ? 8.586 11.969 9.023 1 96.56 88 LEU A N 1
ATOM 707 C CA . LEU A 1 88 ? 7.484 11.562 8.156 1 96.56 88 LEU A CA 1
ATOM 708 C C . LEU A 1 88 ? 7.977 11.281 6.742 1 96.56 88 LEU A C 1
ATOM 710 O O . LEU A 1 88 ? 7.625 10.258 6.152 1 96.56 88 LEU A O 1
ATOM 714 N N . LEU A 1 89 ? 8.812 12.117 6.207 1 96.12 89 LEU A N 1
ATOM 715 C CA . LEU A 1 89 ? 9.336 11.953 4.855 1 96.12 89 LEU A CA 1
ATOM 716 C C . LEU A 1 89 ? 10.289 10.766 4.777 1 96.12 89 LEU A C 1
ATOM 718 O O . LEU A 1 89 ? 10.234 9.984 3.828 1 96.12 89 LEU A O 1
ATOM 722 N N . ASN A 1 90 ? 11.125 10.633 5.793 1 96.38 90 ASN A N 1
ATOM 723 C CA . ASN A 1 90 ? 12.07 9.516 5.824 1 96.38 90 ASN A CA 1
ATOM 724 C C . ASN A 1 90 ? 11.344 8.172 5.875 1 96.38 90 ASN A C 1
ATOM 726 O O . ASN A 1 90 ? 11.719 7.234 5.172 1 96.38 90 ASN A O 1
ATOM 730 N N . GLN A 1 91 ? 10.367 8.125 6.73 1 96.12 91 GLN A N 1
ATOM 731 C CA . GLN A 1 91 ? 9.617 6.879 6.844 1 96.12 91 GLN A CA 1
ATOM 732 C C . GLN A 1 91 ? 8.844 6.586 5.559 1 96.12 91 GLN A C 1
ATOM 734 O O . GLN A 1 91 ? 8.688 5.422 5.176 1 96.12 91 GLN A O 1
ATOM 739 N N . THR A 1 92 ? 8.352 7.562 4.887 1 97.19 92 THR A N 1
ATOM 740 C CA . THR A 1 92 ? 7.695 7.367 3.598 1 97.19 92 THR A CA 1
ATOM 741 C C . THR A 1 92 ? 8.68 6.812 2.572 1 97.19 92 THR A C 1
ATOM 743 O O . THR A 1 92 ? 8.328 5.922 1.79 1 97.19 92 THR A O 1
ATOM 746 N N . THR A 1 93 ? 9.906 7.301 2.592 1 97 93 THR A N 1
ATOM 747 C CA . THR A 1 93 ? 10.953 6.781 1.722 1 97 93 THR A CA 1
ATOM 748 C C . THR A 1 93 ? 11.242 5.316 2.033 1 97 93 THR A C 1
ATOM 750 O O . THR A 1 93 ? 11.43 4.508 1.123 1 97 93 THR A O 1
ATOM 753 N N . LEU A 1 94 ? 11.258 5.023 3.297 1 97.56 94 LEU A N 1
ATOM 754 C CA . LEU A 1 94 ? 11.516 3.648 3.709 1 97.56 94 LEU A CA 1
ATOM 755 C C . LEU A 1 94 ? 10.383 2.729 3.271 1 97.56 94 LEU A C 1
ATOM 757 O O . LEU A 1 94 ? 10.625 1.593 2.857 1 97.56 94 LEU A O 1
ATOM 761 N N . VAL A 1 95 ? 9.148 3.168 3.414 1 97.94 95 VAL A N 1
ATOM 762 C CA . VAL A 1 95 ? 8.008 2.393 2.939 1 97.94 95 VAL A CA 1
ATOM 763 C C . VAL A 1 95 ? 8.141 2.133 1.441 1 97.94 95 VAL A C 1
ATOM 765 O O . VAL A 1 95 ? 7.926 1.012 0.976 1 97.94 95 VAL A O 1
ATOM 768 N N . ALA A 1 96 ? 8.492 3.133 0.676 1 97.94 96 ALA A N 1
ATOM 769 C CA . ALA A 1 96 ? 8.688 2.977 -0.763 1 97.94 96 ALA A CA 1
ATOM 770 C C . ALA A 1 96 ? 9.766 1.939 -1.06 1 97.94 96 ALA A C 1
ATOM 772 O O . ALA A 1 96 ? 9.57 1.054 -1.896 1 97.94 96 ALA A O 1
ATOM 773 N N . LYS A 1 97 ? 10.852 1.993 -0.381 1 97.94 97 LYS A N 1
ATOM 774 C CA . LYS A 1 97 ? 11.953 1.056 -0.575 1 97.94 97 LYS A CA 1
ATOM 775 C C . LYS A 1 97 ? 11.523 -0.371 -0.241 1 97.94 97 LYS A C 1
ATOM 777 O O . LYS A 1 97 ? 11.891 -1.314 -0.947 1 97.94 97 LYS A O 1
ATOM 782 N N . SER A 1 98 ? 10.805 -0.517 0.829 1 98.25 98 SER A N 1
ATOM 783 C CA . SER A 1 98 ? 10.32 -1.835 1.229 1 98.25 98 SER A CA 1
ATOM 784 C C . SER A 1 98 ? 9.375 -2.418 0.186 1 98.25 98 SER A C 1
ATOM 786 O O . SER A 1 98 ? 9.383 -3.627 -0.059 1 98.25 98 SER A O 1
ATOM 788 N N . ARG A 1 99 ? 8.602 -1.639 -0.374 1 98.12 99 ARG A N 1
ATOM 789 C CA . ARG A 1 99 ? 7.676 -2.094 -1.406 1 98.12 99 ARG A CA 1
ATOM 790 C C . ARG A 1 99 ? 8.422 -2.473 -2.682 1 98.12 99 ARG A C 1
ATOM 792 O O . ARG A 1 99 ? 8.023 -3.402 -3.387 1 98.12 99 ARG A O 1
ATOM 799 N N . PHE A 1 100 ? 9.539 -1.805 -3.031 1 97.88 100 PHE A N 1
ATOM 800 C CA . PHE A 1 100 ? 10.391 -2.205 -4.145 1 97.88 100 PHE A CA 1
ATOM 801 C C . PHE A 1 100 ? 10.984 -3.588 -3.902 1 97.88 100 PHE A C 1
ATOM 803 O O . PHE A 1 100 ? 11.062 -4.402 -4.824 1 97.88 100 PHE A O 1
ATOM 810 N N . ARG A 1 101 ? 11.336 -3.791 -2.697 1 97.88 101 ARG A N 1
ATOM 811 C CA . ARG A 1 101 ? 11.875 -5.102 -2.34 1 97.88 101 ARG A CA 1
ATOM 812 C C . ARG A 1 101 ? 10.82 -6.191 -2.502 1 97.88 101 ARG A C 1
ATOM 814 O O . ARG A 1 101 ? 11.125 -7.289 -2.975 1 97.88 101 ARG A O 1
ATOM 821 N N . LEU A 1 102 ? 9.617 -5.867 -2.088 1 98 102 LEU A N 1
ATOM 822 C CA . LEU A 1 102 ? 8.523 -6.82 -2.277 1 98 102 LEU A CA 1
ATOM 823 C C . LEU A 1 102 ? 8.344 -7.152 -3.756 1 98 102 LEU A C 1
ATOM 825 O O . LEU A 1 102 ? 8.148 -8.312 -4.113 1 98 102 LEU A O 1
ATOM 829 N N . VAL A 1 103 ? 8.406 -6.148 -4.629 1 98.06 103 VAL A N 1
ATOM 830 C CA . VAL A 1 103 ? 8.242 -6.332 -6.07 1 98.06 103 VAL A CA 1
ATOM 831 C C . VAL A 1 103 ? 9.297 -7.316 -6.582 1 98.06 103 VAL A C 1
ATOM 833 O O . VAL A 1 103 ? 8.977 -8.25 -7.32 1 98.06 103 VAL A O 1
ATOM 836 N N . ASP A 1 104 ? 10.438 -7.156 -6.172 1 97.75 104 ASP A N 1
ATOM 837 C CA . ASP A 1 104 ? 11.531 -8.031 -6.598 1 97.75 104 ASP A CA 1
ATOM 838 C C . ASP A 1 104 ? 11.32 -9.453 -6.086 1 97.75 104 ASP A C 1
ATOM 840 O O . ASP A 1 104 ? 11.5 -10.422 -6.832 1 97.75 104 ASP A O 1
ATOM 844 N N . ASP A 1 105 ? 10.93 -9.555 -4.918 1 97.38 105 ASP A N 1
ATOM 845 C CA . ASP A 1 105 ? 10.688 -10.859 -4.312 1 97.38 105 ASP A CA 1
ATOM 846 C C . ASP A 1 105 ? 9.516 -11.57 -4.988 1 97.38 105 ASP A C 1
ATOM 848 O O . ASP A 1 105 ? 9.578 -12.781 -5.234 1 97.38 105 ASP A O 1
ATOM 852 N N . LEU A 1 106 ? 8.422 -10.875 -5.238 1 97.62 106 LEU A N 1
ATOM 853 C CA . LEU A 1 106 ? 7.262 -11.461 -5.898 1 97.62 106 LEU A CA 1
ATOM 854 C C . LEU A 1 106 ? 7.637 -12.023 -7.266 1 97.62 106 LEU A C 1
ATOM 856 O O . LEU A 1 106 ? 7.203 -13.117 -7.629 1 97.62 106 LEU A O 1
ATOM 860 N N . ASN A 1 107 ? 8.469 -11.32 -7.988 1 97.69 107 ASN A N 1
ATOM 861 C CA . ASN A 1 107 ? 8.844 -11.75 -9.328 1 97.69 107 ASN A CA 1
ATOM 862 C C . ASN A 1 107 ? 9.812 -12.93 -9.281 1 97.69 107 ASN A C 1
ATOM 864 O O . ASN A 1 107 ? 9.641 -13.914 -10.016 1 97.69 107 ASN A O 1
ATOM 868 N N . THR A 1 108 ? 10.727 -12.961 -8.391 1 96 108 THR A N 1
ATOM 869 C CA . THR A 1 108 ? 11.758 -13.984 -8.328 1 96 108 THR A CA 1
ATOM 870 C C . THR A 1 108 ? 11.242 -15.242 -7.645 1 96 108 THR A C 1
ATOM 872 O O . THR A 1 108 ? 11.508 -16.359 -8.094 1 96 108 THR A O 1
ATOM 875 N N . VAL A 1 109 ? 10.492 -15.07 -6.609 1 95.44 109 VAL A N 1
ATOM 876 C CA . VAL A 1 109 ? 10.133 -16.203 -5.766 1 95.44 109 VAL A CA 1
ATOM 877 C C . VAL A 1 109 ? 8.781 -16.781 -6.207 1 95.44 109 VAL A C 1
ATOM 879 O O . VAL A 1 109 ? 8.602 -18 -6.254 1 95.44 109 VAL A O 1
ATOM 882 N N . VAL A 1 110 ? 7.859 -15.953 -6.551 1 97.5 110 VAL A N 1
ATOM 883 C CA . VAL A 1 110 ? 6.508 -16.438 -6.809 1 97.5 110 VAL A CA 1
ATOM 884 C C . VAL A 1 110 ? 6.285 -16.594 -8.312 1 97.5 110 VAL A C 1
ATOM 886 O O . VAL A 1 110 ? 6.031 -17.688 -8.805 1 97.5 110 VAL A O 1
ATOM 889 N N . VAL A 1 111 ? 6.5 -15.539 -9.102 1 98 111 VAL A N 1
ATOM 890 C CA . VAL A 1 111 ? 6.207 -15.547 -10.531 1 98 111 VAL A CA 1
ATOM 891 C C . VAL A 1 111 ? 7.102 -16.562 -11.234 1 98 111 VAL A C 1
ATOM 893 O O . VAL A 1 111 ? 6.617 -17.391 -12.008 1 98 111 VAL A O 1
ATOM 896 N N . ASP A 1 112 ? 8.328 -16.562 -10.945 1 97.69 112 ASP A N 1
ATOM 897 C CA . ASP A 1 112 ? 9.258 -17.484 -11.594 1 97.69 112 ASP A CA 1
ATOM 898 C C . ASP A 1 112 ? 8.992 -18.922 -11.156 1 97.69 112 ASP A C 1
ATOM 900 O O . ASP A 1 112 ? 9.141 -19.859 -11.953 1 97.69 112 ASP A O 1
ATOM 904 N N . SER A 1 113 ? 8.641 -19.109 -9.906 1 97.38 113 SER A N 1
ATOM 905 C CA . SER A 1 113 ? 8.312 -20.453 -9.422 1 97.38 113 SER A CA 1
ATOM 906 C C . SER A 1 113 ? 7.07 -21 -10.117 1 97.38 113 SER A C 1
ATOM 908 O O . SER A 1 113 ? 7.031 -22.172 -10.5 1 97.38 113 SER A O 1
ATOM 910 N N . LEU A 1 114 ? 6.074 -20.172 -10.258 1 98 114 LEU A N 1
ATOM 911 C CA . LEU A 1 114 ? 4.863 -20.578 -10.953 1 98 114 LEU A CA 1
ATOM 912 C C . LEU A 1 114 ? 5.168 -20.922 -12.414 1 98 114 LEU A C 1
ATOM 914 O O . LEU A 1 114 ? 4.672 -21.922 -12.93 1 98 114 LEU A O 1
ATOM 918 N N . ARG A 1 115 ? 6 -20.125 -13.047 1 97.62 115 ARG A N 1
ATOM 919 C CA . ARG A 1 115 ? 6.391 -20.375 -14.438 1 97.62 115 ARG A CA 1
ATOM 920 C C . ARG A 1 115 ? 7.141 -21.703 -14.562 1 97.62 115 ARG A C 1
ATOM 922 O O . ARG A 1 115 ? 6.809 -22.531 -15.414 1 97.62 115 ARG A O 1
ATOM 929 N N . GLY A 1 116 ? 8.133 -21.891 -13.719 1 97.69 116 GLY A N 1
ATOM 930 C CA . GLY A 1 116 ? 8.922 -23.109 -13.758 1 97.69 116 GLY A CA 1
ATOM 931 C C . GLY A 1 116 ? 8.109 -24.359 -13.492 1 97.69 116 GLY A C 1
ATOM 932 O O . GLY A 1 116 ? 8.266 -25.375 -14.18 1 97.69 116 GLY A O 1
ATOM 933 N N . THR A 1 117 ? 7.262 -24.281 -12.492 1 98 117 THR A N 1
ATOM 934 C CA . THR A 1 117 ? 6.406 -25.406 -12.164 1 98 117 THR A CA 1
ATOM 935 C C . THR A 1 117 ? 5.473 -25.734 -13.328 1 98 117 THR A C 1
ATOM 937 O O . THR A 1 117 ? 5.297 -26.906 -13.672 1 98 117 THR A O 1
ATOM 940 N N . ALA A 1 118 ? 4.855 -24.719 -13.93 1 97.94 118 ALA A N 1
ATOM 941 C CA . ALA A 1 118 ? 3.939 -24.922 -15.047 1 97.94 118 ALA A CA 1
ATOM 942 C C . ALA A 1 118 ? 4.648 -25.594 -16.219 1 97.94 118 ALA A C 1
ATOM 944 O O . ALA A 1 118 ? 4.109 -26.516 -16.828 1 97.94 118 ALA A O 1
ATOM 945 N N . VAL A 1 119 ? 5.875 -25.156 -16.516 1 98.06 119 VAL A N 1
ATOM 946 C CA . VAL A 1 119 ? 6.633 -25.703 -17.641 1 98.06 119 VAL A CA 1
ATOM 947 C C . VAL A 1 119 ? 6.965 -27.172 -17.375 1 98.06 119 VAL A C 1
ATOM 949 O O . VAL A 1 119 ? 6.773 -28.016 -18.25 1 98.06 119 VAL A O 1
ATOM 952 N N . ARG A 1 120 ? 7.398 -27.516 -16.203 1 98 120 ARG A N 1
ATOM 953 C CA . ARG A 1 120 ? 7.773 -28.891 -15.859 1 98 120 ARG A CA 1
ATOM 954 C C . ARG A 1 120 ? 6.559 -29.812 -15.875 1 98 120 ARG A C 1
ATOM 956 O O . ARG A 1 120 ? 6.625 -30.922 -16.391 1 98 120 ARG A O 1
ATOM 963 N N . LYS A 1 121 ? 5.473 -29.344 -15.297 1 98.31 121 LYS A N 1
ATOM 964 C CA . LYS A 1 121 ? 4.258 -30.156 -15.273 1 98.31 121 LYS A CA 1
ATOM 965 C C . LYS A 1 121 ? 3.701 -30.359 -16.672 1 98.31 121 LYS A C 1
ATOM 967 O O . LYS A 1 121 ? 3.213 -31.453 -17 1 98.31 121 LYS A O 1
ATOM 972 N N . GLU A 1 122 ? 3.789 -29.312 -17.484 1 98.06 122 GLU A N 1
ATOM 973 C CA . GLU A 1 122 ? 3.307 -29.406 -18.859 1 98.06 122 GLU A CA 1
ATOM 974 C C . GLU A 1 122 ? 4.148 -30.391 -19.672 1 98.06 122 GLU A C 1
ATOM 976 O O . GLU A 1 122 ? 3.615 -31.172 -20.469 1 98.06 122 GLU A O 1
ATOM 981 N N . GLU A 1 123 ? 5.395 -30.375 -19.484 1 98.06 123 GLU A N 1
ATOM 982 C CA . GLU A 1 123 ? 6.266 -31.344 -20.156 1 98.06 123 GLU A CA 1
ATOM 983 C C . GLU A 1 123 ? 5.922 -32.781 -19.766 1 98.06 123 GLU A C 1
ATOM 985 O O . GLU A 1 123 ? 5.871 -33.656 -20.625 1 98.06 123 GLU A O 1
ATOM 990 N N . SER A 1 124 ? 5.715 -33 -18.516 1 98.12 124 SER A N 1
ATOM 991 C CA . SER A 1 124 ? 5.328 -34.312 -18.031 1 98.12 124 SER A CA 1
ATOM 992 C C . SER A 1 124 ? 3.994 -34.75 -18.625 1 98.12 124 SER A C 1
ATOM 994 O O . SER A 1 124 ? 3.838 -35.906 -19.047 1 98.12 124 SER A O 1
ATOM 996 N N . ARG A 1 125 ? 3.014 -33.844 -18.609 1 98.31 125 ARG A N 1
ATOM 997 C CA . ARG A 1 125 ? 1.703 -34.156 -19.172 1 98.31 125 ARG A CA 1
ATOM 998 C C . ARG A 1 125 ? 1.826 -34.562 -20.641 1 98.31 125 ARG A C 1
ATOM 1000 O O . ARG A 1 125 ? 1.195 -35.531 -21.062 1 98.31 125 ARG A O 1
ATOM 1007 N N . LYS A 1 126 ? 2.605 -33.844 -21.422 1 98.25 126 LYS A N 1
ATOM 1008 C CA . LYS A 1 126 ? 2.805 -34.156 -22.844 1 98.25 126 LYS A CA 1
ATOM 1009 C C . LYS A 1 126 ? 3.43 -35.531 -23.031 1 98.25 126 LYS A C 1
ATOM 1011 O O . LYS A 1 126 ? 3.057 -36.25 -23.953 1 98.25 126 LYS A O 1
ATOM 1016 N N . LYS A 1 127 ? 4.348 -35.875 -22.219 1 98.38 127 LYS A N 1
ATOM 1017 C CA . LYS A 1 127 ? 4.984 -37.188 -22.312 1 98.38 127 LYS A CA 1
ATOM 1018 C C . LYS A 1 127 ? 3.992 -38.312 -22 1 98.38 127 LYS A C 1
ATOM 1020 O O . LYS A 1 127 ? 4.012 -39.375 -22.656 1 98.38 127 LYS A O 1
ATOM 1025 N N . HIS A 1 128 ? 3.16 -38.094 -21 1 98.25 128 HIS A N 1
ATOM 1026 C CA . HIS A 1 128 ? 2.115 -39.062 -20.703 1 98.25 128 HIS A CA 1
ATOM 1027 C C . HIS A 1 128 ? 1.139 -39.188 -21.875 1 98.25 128 HIS A C 1
ATOM 1029 O O . HIS A 1 128 ? 0.683 -40.281 -22.203 1 98.25 128 HIS A O 1
ATOM 1035 N N . ALA A 1 129 ? 0.791 -38.062 -22.453 1 98 129 ALA A N 1
ATOM 1036 C CA . ALA A 1 129 ? -0.101 -38.062 -23.609 1 98 129 ALA A CA 1
ATOM 1037 C C . ALA A 1 129 ? 0.51 -38.844 -24.781 1 98 129 ALA A C 1
ATOM 1039 O O . ALA A 1 129 ? -0.173 -39.656 -25.422 1 98 129 ALA A O 1
ATOM 1040 N N . ALA A 1 130 ? 1.807 -38.625 -25.031 1 98.12 130 ALA A N 1
ATOM 1041 C CA . ALA A 1 130 ? 2.516 -39.344 -26.078 1 98.12 130 ALA A CA 1
ATOM 1042 C C . ALA A 1 130 ? 2.564 -40.844 -25.766 1 98.12 130 ALA A C 1
ATOM 1044 O O . ALA A 1 130 ? 2.414 -41.688 -26.672 1 98.12 130 ALA A O 1
ATOM 1045 N N . PHE A 1 131 ? 2.766 -41.125 -24.547 1 98.19 131 PHE A N 1
ATOM 1046 C CA . PHE A 1 131 ? 2.812 -42.5 -24.125 1 98.19 131 PHE A CA 1
ATOM 1047 C C . PHE A 1 131 ? 1.466 -43.188 -24.344 1 98.19 131 PHE A C 1
ATOM 1049 O O . PHE A 1 131 ? 1.41 -44.344 -24.781 1 98.19 131 PHE A O 1
ATOM 1056 N N . TYR A 1 132 ? 0.439 -42.531 -23.984 1 97.12 132 TYR A N 1
ATOM 1057 C CA . TYR A 1 132 ? -0.904 -43.031 -24.234 1 97.12 132 TYR A CA 1
ATOM 1058 C C . TYR A 1 132 ? -1.093 -43.375 -25.703 1 97.12 132 TYR A C 1
ATOM 1060 O O . TYR A 1 132 ? -1.604 -44.438 -26.031 1 97.12 132 TYR A O 1
ATOM 1068 N N . GLN A 1 133 ? -0.672 -42.5 -26.578 1 96.56 133 GLN A N 1
ATOM 1069 C CA . GLN A 1 133 ? -0.789 -42.75 -28.016 1 96.56 133 GLN A CA 1
ATOM 1070 C C . GLN A 1 133 ? 0.052 -43.938 -28.453 1 96.56 133 GLN A C 1
ATOM 1072 O O . GLN A 1 133 ? -0.363 -44.719 -29.312 1 96.56 133 GLN A O 1
ATOM 1077 N N . LYS A 1 134 ? 1.184 -44.031 -27.844 1 97.69 134 LYS A N 1
ATOM 1078 C CA . LYS A 1 134 ? 2.051 -45.156 -28.172 1 97.69 134 LYS A CA 1
ATOM 1079 C C . LYS A 1 134 ? 1.411 -46.469 -27.766 1 97.69 134 LYS A C 1
ATOM 1081 O O . LYS A 1 134 ? 1.443 -47.438 -28.516 1 97.69 134 LYS A O 1
ATOM 1086 N N . LEU A 1 135 ? 0.859 -46.5 -26.562 1 96.75 135 LEU A N 1
ATOM 1087 C CA . LEU A 1 135 ? 0.178 -47.719 -26.094 1 96.75 135 LEU A CA 1
ATOM 1088 C C . LEU A 1 135 ? -0.973 -48.094 -27.031 1 96.75 135 LEU A C 1
ATOM 1090 O O . LEU A 1 135 ? -1.148 -49.25 -27.359 1 96.75 135 LEU A O 1
ATOM 1094 N N . LYS A 1 136 ? -1.709 -47.125 -27.375 1 94.5 136 LYS A N 1
ATOM 1095 C CA . LYS A 1 136 ? -2.828 -47.344 -28.297 1 94.5 136 LYS A CA 1
ATOM 1096 C C . LYS A 1 136 ? -2.342 -47.875 -29.641 1 94.5 136 LYS A C 1
ATOM 1098 O O . LYS A 1 136 ? -2.934 -48.781 -30.203 1 94.5 136 LYS A O 1
ATOM 1103 N N . SER A 1 137 ? -1.295 -47.312 -30.188 1 96.38 137 SER A N 1
ATOM 1104 C CA . SER A 1 137 ? -0.738 -47.719 -31.469 1 96.38 137 SER A CA 1
ATOM 1105 C C . SER A 1 137 ? -0.239 -49.156 -31.422 1 96.38 137 SER A C 1
ATOM 1107 O O . SER A 1 137 ? -0.41 -49.938 -32.375 1 96.38 137 SER A O 1
ATOM 1109 N N . GLU A 1 138 ? 0.389 -49.469 -30.297 1 96.19 138 GLU A N 1
ATOM 1110 C CA . GLU A 1 138 ? 0.865 -50.844 -30.141 1 96.19 138 GLU A CA 1
ATOM 1111 C C . GLU A 1 138 ? -0.296 -51.844 -30.125 1 96.19 138 GLU A C 1
ATOM 1113 O O . GLU A 1 138 ? -0.215 -52.906 -30.734 1 96.19 138 GLU A O 1
ATOM 1118 N N . ARG A 1 139 ? -1.298 -51.562 -29.438 1 95.12 139 ARG A N 1
ATOM 1119 C CA . ARG A 1 139 ? -2.488 -52.406 -29.391 1 95.12 139 ARG A CA 1
ATOM 1120 C C . ARG A 1 139 ? -3.086 -52.562 -30.797 1 95.12 139 ARG A C 1
ATOM 1122 O O . ARG A 1 139 ? -3.369 -53.688 -31.219 1 95.12 139 ARG A O 1
ATOM 1129 N N . ASP A 1 140 ? -3.242 -51.438 -31.5 1 95.5 140 ASP A N 1
ATOM 1130 C CA . ASP A 1 140 ? -3.834 -51.469 -32.844 1 95.5 140 ASP A CA 1
ATOM 1131 C C . ASP A 1 140 ? -2.975 -52.25 -33.812 1 95.5 140 ASP A C 1
ATOM 1133 O O . ASP A 1 140 ? -3.5 -52.906 -34.719 1 95.5 140 ASP A O 1
ATOM 1137 N N . ARG A 1 141 ? -1.688 -52.125 -33.625 1 97.06 141 ARG A N 1
ATOM 1138 C CA . ARG A 1 141 ? -0.784 -52.906 -34.469 1 97.06 141 ARG A CA 1
ATOM 1139 C C . ARG A 1 141 ? -0.988 -54.406 -34.281 1 97.06 141 ARG A C 1
ATOM 1141 O O . ARG A 1 141 ? -1.016 -55.156 -35.25 1 97.06 141 ARG A O 1
ATOM 1148 N N . THR A 1 142 ? -1.141 -54.812 -33.062 1 97.25 142 THR A N 1
ATOM 1149 C CA . THR A 1 142 ? -1.36 -56.219 -32.75 1 97.25 142 THR A CA 1
ATOM 1150 C C . THR A 1 142 ? -2.693 -56.688 -33.312 1 97.25 142 THR A C 1
ATOM 1152 O O . THR A 1 142 ? -2.787 -57.812 -33.844 1 97.25 142 THR A O 1
ATOM 1155 N N . TYR A 1 143 ? -3.707 -55.938 -33.219 1 96.81 143 TYR A N 1
ATOM 1156 C CA . TYR A 1 143 ? -5.004 -56.25 -33.812 1 96.81 143 TYR A CA 1
ATOM 1157 C C . TYR A 1 143 ? -4.902 -56.406 -35.312 1 96.81 143 TYR A C 1
ATOM 1159 O O . TYR A 1 143 ? -5.492 -57.312 -35.906 1 96.81 143 TYR A O 1
ATOM 1167 N N . ALA A 1 144 ? -4.145 -55.5 -35.938 1 97.44 144 ALA A N 1
ATOM 1168 C CA . ALA A 1 144 ? -3.959 -55.562 -37.375 1 97.44 144 ALA A CA 1
ATOM 1169 C C . ALA A 1 144 ? -3.227 -56.844 -37.781 1 97.44 144 ALA A C 1
ATOM 1171 O O . ALA A 1 144 ? -3.531 -57.406 -38.812 1 97.44 144 ALA A O 1
ATOM 1172 N N . GLU A 1 145 ? -2.238 -57.188 -37 1 97.5 145 GLU A N 1
ATOM 1173 C CA . GLU A 1 145 ? -1.507 -58.406 -37.281 1 97.5 145 GLU A CA 1
ATOM 1174 C C . GLU A 1 145 ? -2.426 -59.625 -37.188 1 97.5 145 GLU A C 1
ATOM 1176 O O . GLU A 1 145 ? -2.293 -60.562 -37.969 1 97.5 145 GLU A O 1
ATOM 1181 N N . LYS A 1 146 ? -3.277 -59.625 -36.219 1 97.38 146 LYS A N 1
ATOM 1182 C CA . LYS A 1 146 ? -4.277 -60.688 -36.094 1 97.38 146 LYS A CA 1
ATOM 1183 C C . LYS A 1 146 ? -5.152 -60.75 -37.344 1 97.38 146 LYS A C 1
ATOM 1185 O O . LYS A 1 146 ? -5.422 -61.844 -37.844 1 97.38 146 LYS A O 1
ATOM 1190 N N . ASP A 1 147 ? -5.543 -59.625 -37.875 1 97.44 147 ASP A N 1
ATOM 1191 C CA . ASP A 1 147 ? -6.375 -59.562 -39.062 1 97.44 147 ASP A CA 1
ATOM 1192 C C . ASP A 1 147 ? -5.605 -60.062 -40.281 1 97.44 147 ASP A C 1
ATOM 1194 O O . ASP A 1 147 ? -6.164 -60.75 -41.156 1 97.44 147 ASP A O 1
ATOM 1198 N N . LYS A 1 148 ? -4.406 -59.656 -40.375 1 98 148 LYS A N 1
ATOM 1199 C CA . LYS A 1 148 ? -3.568 -60.125 -41.469 1 98 148 LYS A CA 1
ATOM 1200 C C . LYS A 1 148 ? -3.41 -61.625 -41.469 1 98 148 LYS A C 1
ATOM 1202 O O . LYS A 1 148 ? -3.443 -62.281 -42.5 1 98 148 LYS A O 1
ATOM 1207 N N . ALA A 1 149 ? -3.186 -62.188 -40.219 1 97.75 149 ALA A N 1
ATOM 1208 C CA . ALA A 1 149 ? -3.061 -63.656 -40.094 1 97.75 149 ALA A CA 1
ATOM 1209 C C . ALA A 1 149 ? -4.34 -64.375 -40.531 1 97.75 149 ALA A C 1
ATOM 1211 O O . ALA A 1 149 ? -4.285 -65.438 -41.156 1 97.75 149 ALA A O 1
ATOM 1212 N N . LYS A 1 150 ? -5.43 -63.781 -40.219 1 97.12 150 LYS A N 1
ATOM 1213 C CA . LYS A 1 150 ? -6.703 -64.375 -40.656 1 97.12 150 LYS A CA 1
ATOM 1214 C C . LYS A 1 150 ? -6.812 -64.375 -42.156 1 97.12 150 LYS A C 1
ATOM 1216 O O . LYS A 1 150 ? -7.25 -65.312 -42.781 1 97.12 150 LYS A O 1
ATOM 1221 N N . GLN A 1 151 ? -6.441 -63.281 -42.781 1 96.88 151 GLN A N 1
ATOM 1222 C CA . GLN A 1 151 ? -6.504 -63.188 -44.219 1 96.88 151 GLN A CA 1
ATOM 1223 C C . GLN A 1 151 ? -5.617 -64.188 -44.906 1 96.88 151 GLN A C 1
ATOM 1225 O O . GLN A 1 151 ? -6.016 -64.812 -45.906 1 96.88 151 GLN A O 1
ATOM 1230 N N . LEU A 1 152 ? -4.418 -64.375 -44.312 1 97.19 152 LEU A N 1
ATOM 1231 C CA . LEU A 1 152 ? -3.502 -65.375 -44.875 1 97.19 152 LEU A CA 1
ATOM 1232 C C . LEU A 1 152 ? -4.078 -66.75 -44.75 1 97.19 152 LEU A C 1
ATOM 1234 O O . LEU A 1 152 ? -3.934 -67.562 -45.656 1 97.19 152 LEU A O 1
ATOM 1238 N N . TYR A 1 153 ? -4.684 -67.062 -43.656 1 96.44 153 TYR A N 1
ATOM 1239 C CA . TYR A 1 153 ? -5.359 -68.312 -43.438 1 96.44 153 TYR A CA 1
ATOM 1240 C C . TYR A 1 153 ? -6.492 -68.5 -44.438 1 96.44 153 TYR A C 1
ATOM 1242 O O . TYR A 1 153 ? -6.609 -69.562 -45.062 1 96.44 153 TYR A O 1
ATOM 1250 N N . ASP A 1 154 ? -7.297 -67.5 -44.656 1 94.94 154 ASP A N 1
ATOM 1251 C CA . ASP A 1 154 ? -8.406 -67.562 -45.594 1 94.94 154 ASP A CA 1
ATOM 1252 C C . ASP A 1 154 ? -7.902 -67.75 -47.031 1 94.94 154 ASP A C 1
ATOM 1254 O O . ASP A 1 154 ? -8.492 -68.562 -47.781 1 94.94 154 ASP A O 1
ATOM 1258 N N . ASP A 1 155 ? -6.848 -67.125 -47.312 1 95.44 155 ASP A N 1
ATOM 1259 C CA . ASP A 1 155 ? -6.262 -67.25 -48.656 1 95.44 155 ASP A CA 1
ATOM 1260 C C . ASP A 1 155 ? -5.785 -68.688 -48.906 1 95.44 155 ASP A C 1
ATOM 1262 O O . ASP A 1 155 ? -5.934 -69.188 -50 1 95.44 155 ASP A O 1
ATOM 1266 N N . ALA A 1 156 ? -5.148 -69.25 -47.844 1 94.75 156 ALA A N 1
ATOM 1267 C CA . ALA A 1 156 ? -4.684 -70.625 -47.938 1 94.75 156 ALA A CA 1
ATOM 1268 C C . ALA A 1 156 ? -5.852 -71.625 -48.156 1 94.75 156 ALA A C 1
ATOM 1270 O O . ALA A 1 156 ? -5.754 -72.562 -48.906 1 94.75 156 ALA A O 1
ATOM 1271 N N . CYS A 1 157 ? -6.949 -71.312 -47.5 1 92.44 157 CYS A N 1
ATOM 1272 C CA . CYS A 1 157 ? -8.148 -72.188 -47.625 1 92.44 157 CYS A CA 1
ATOM 1273 C C . CYS A 1 157 ? -8.734 -72 -49.031 1 92.44 157 CYS A C 1
ATOM 1275 O O . CYS A 1 157 ? -9.133 -73 -49.656 1 92.44 157 CYS A O 1
ATOM 1277 N N . ALA A 1 158 ? -8.734 -70.875 -49.531 1 91.5 158 ALA A N 1
ATOM 1278 C CA . ALA A 1 158 ? -9.258 -70.625 -50.875 1 91.5 158 ALA A CA 1
ATOM 1279 C C . ALA A 1 158 ? -8.406 -71.25 -51.938 1 91.5 158 ALA A C 1
ATOM 1281 O O . ALA A 1 158 ? -8.93 -71.75 -52.938 1 91.5 158 ALA A O 1
ATOM 1282 N N . GLU A 1 159 ? -7.133 -71.25 -51.719 1 92.19 159 GLU A N 1
ATOM 1283 C CA . GLU A 1 159 ? -6.223 -71.875 -52.688 1 92.19 159 GLU A CA 1
ATOM 1284 C C . GLU A 1 159 ? -6.465 -73.375 -52.781 1 92.19 159 GLU A C 1
ATOM 1286 O O . GLU A 1 159 ? -6.418 -73.938 -53.844 1 92.19 159 GLU A O 1
ATOM 1291 N N . ILE A 1 160 ? -6.695 -74 -51.688 1 90.88 160 ILE A N 1
ATOM 1292 C CA . ILE A 1 160 ? -6.949 -75.438 -51.625 1 90.88 160 ILE A CA 1
ATOM 1293 C C . ILE A 1 160 ? -8.242 -75.75 -52.375 1 90.88 160 ILE A C 1
ATOM 1295 O O . ILE A 1 160 ? -8.312 -76.75 -53.125 1 90.88 160 ILE A O 1
ATOM 1299 N N . GLU A 1 161 ? -9.188 -74.938 -52.25 1 88.88 161 GLU A N 1
ATOM 1300 C CA . GLU A 1 161 ? -10.453 -75.125 -52.938 1 88.88 161 GLU A CA 1
ATOM 1301 C C . GLU A 1 161 ? -10.281 -74.938 -54.438 1 88.88 161 GLU A C 1
ATOM 1303 O O . GLU A 1 161 ? -10.922 -75.688 -55.219 1 88.88 161 GLU A O 1
ATOM 1308 N N . ASN A 1 162 ? -9.477 -74.062 -54.844 1 88.06 162 ASN A N 1
ATOM 1309 C CA . ASN A 1 162 ? -9.188 -73.875 -56.25 1 88.06 162 ASN A CA 1
ATOM 1310 C C . ASN A 1 162 ? -8.484 -75.062 -56.875 1 88.06 162 ASN A C 1
ATOM 1312 O O . ASN A 1 162 ? -8.789 -75.5 -58 1 88.06 162 ASN A O 1
ATOM 1316 N N . ILE A 1 163 ? -7.578 -75.688 -56.062 1 90.12 163 ILE A N 1
ATOM 1317 C CA . ILE A 1 163 ? -6.836 -76.812 -56.531 1 90.12 163 ILE A CA 1
ATOM 1318 C C . ILE A 1 163 ? -7.758 -78.062 -56.562 1 90.12 163 ILE A C 1
ATOM 1320 O O . ILE A 1 163 ? -7.68 -78.875 -57.5 1 90.12 163 ILE A O 1
ATOM 1324 N N . ARG A 1 164 ? -8.641 -78.188 -55.625 1 86.81 164 ARG A N 1
ATOM 1325 C CA . ARG A 1 164 ? -9.617 -79.25 -55.625 1 86.81 164 ARG A CA 1
ATOM 1326 C C . ARG A 1 164 ? -10.539 -79.188 -56.812 1 86.81 164 ARG A C 1
ATOM 1328 O O . ARG A 1 164 ? -10.875 -80.25 -57.406 1 86.81 164 ARG A O 1
ATOM 1335 N N . ALA A 1 165 ? -10.883 -78.062 -57.219 1 84.31 165 ALA A N 1
ATOM 1336 C CA . ALA A 1 165 ? -11.742 -77.812 -58.375 1 84.31 165 ALA A CA 1
ATOM 1337 C C . ALA A 1 165 ? -11.008 -78.188 -59.656 1 84.31 165 ALA A C 1
ATOM 1339 O O . ALA A 1 165 ? -11.602 -78.75 -60.594 1 84.31 165 ALA A O 1
ATOM 1340 N N . LYS A 1 166 ? -9.734 -77.938 -59.688 1 87.19 166 LYS A N 1
ATOM 1341 C CA . LYS A 1 166 ? -8.93 -78.25 -60.875 1 87.19 166 LYS A CA 1
ATOM 1342 C C . LYS A 1 166 ? -8.695 -79.75 -61.031 1 87.19 166 LYS A C 1
ATOM 1344 O O . LYS A 1 166 ? -8.695 -80.25 -62.125 1 87.19 166 LYS A O 1
ATOM 1349 N N . ILE A 1 167 ? -8.539 -80.375 -59.875 1 88.12 167 ILE A N 1
ATOM 1350 C CA . ILE A 1 167 ? -8.328 -81.812 -59.906 1 88.12 167 ILE A CA 1
ATOM 1351 C C . ILE A 1 167 ? -9.609 -82.5 -60.375 1 88.12 167 ILE A C 1
ATOM 1353 O O . ILE A 1 167 ? -9.562 -83.438 -61.125 1 88.12 167 ILE A O 1
ATOM 1357 N N . SER A 1 168 ? -10.719 -82.062 -59.969 1 83.31 168 SER A N 1
ATOM 1358 C CA . SER A 1 168 ? -11.992 -82.625 -60.312 1 83.31 168 SER A CA 1
ATOM 1359 C C . SER A 1 168 ? -12.312 -82.438 -61.812 1 83.31 168 SER A C 1
ATOM 1361 O O . SER A 1 168 ? -12.992 -83.312 -62.406 1 83.31 168 SER A O 1
ATOM 1363 N N . LYS A 1 169 ? -11.742 -81.562 -62.531 1 85.38 169 LYS A N 1
ATOM 1364 C CA . LYS A 1 169 ? -12.07 -81.25 -63.906 1 85.38 169 LYS A CA 1
ATOM 1365 C C . LYS A 1 169 ? -10.992 -81.75 -64.875 1 85.38 169 LYS A C 1
ATOM 1367 O O . LYS A 1 169 ? -11.25 -81.938 -66.062 1 85.38 169 LYS A O 1
ATOM 1372 N N . SER A 1 170 ? -9.828 -81.875 -64.312 1 74.12 170 SER A N 1
ATOM 1373 C CA . SER A 1 170 ? -8.727 -82.125 -65.25 1 74.12 170 SER A CA 1
ATOM 1374 C C . SER A 1 170 ? -8.492 -83.625 -65.438 1 74.12 170 SER A C 1
ATOM 1376 O O . SER A 1 170 ? -8.703 -84.438 -64.562 1 74.12 170 SER A O 1
ATOM 1378 N N . SER A 1 171 ? -8.555 -84.062 -66.625 1 68.75 171 SER A N 1
ATOM 1379 C CA . SER A 1 171 ? -8.258 -85.438 -67.062 1 68.75 171 SER A CA 1
ATOM 1380 C C . SER A 1 171 ? -6.75 -85.688 -67.125 1 68.75 171 SER A C 1
ATOM 1382 O O . SER A 1 171 ? -6.309 -86.812 -67.375 1 68.75 171 SER A O 1
ATOM 1384 N N . GLY A 1 172 ? -5.949 -84.688 -66.938 1 64 172 GLY A N 1
ATOM 1385 C CA . GLY A 1 172 ? -4.543 -84.875 -67.25 1 64 172 GLY A CA 1
ATOM 1386 C C . GLY A 1 172 ? -3.719 -85.25 -66.062 1 64 172 GLY A C 1
ATOM 1387 O O . GLY A 1 172 ? -4.113 -86.125 -65.25 1 64 172 GLY A O 1
ATOM 1388 N N . ASP A 1 173 ? -2.615 -84.562 -65.75 1 78.44 173 ASP A N 1
ATOM 1389 C CA . ASP A 1 173 ? -1.541 -84.875 -64.812 1 78.44 173 ASP A CA 1
ATOM 1390 C C . ASP A 1 173 ? -2.01 -84.75 -63.344 1 78.44 173 ASP A C 1
ATOM 1392 O O . ASP A 1 173 ? -1.602 -83.812 -62.656 1 78.44 173 ASP A O 1
ATOM 1396 N N . VAL A 1 174 ? -2.791 -85.5 -62.844 1 84.69 174 VAL A N 1
ATOM 1397 C CA . VAL A 1 174 ? -3.467 -85.562 -61.562 1 84.69 174 VAL A CA 1
ATOM 1398 C C . VAL A 1 174 ? -2.441 -85.75 -60.438 1 84.69 174 VAL A C 1
ATOM 1400 O O . VAL A 1 174 ? -2.619 -85.25 -59.344 1 84.69 174 VAL A O 1
ATOM 1403 N N . GLU A 1 175 ? -1.358 -86.312 -60.781 1 84.75 175 GLU A N 1
ATOM 1404 C CA . GLU A 1 175 ? -0.349 -86.562 -59.75 1 84.75 175 GLU A CA 1
ATOM 1405 C C . GLU A 1 175 ? 0.37 -85.312 -59.312 1 84.75 175 GLU A C 1
ATOM 1407 O O . GLU A 1 175 ? 0.632 -85.062 -58.125 1 84.75 175 GLU A O 1
ATOM 1412 N N . LYS A 1 176 ? 0.69 -84.5 -60.25 1 85.44 176 LYS A N 1
ATOM 1413 C CA . LYS A 1 176 ? 1.355 -83.25 -59.938 1 85.44 176 LYS A CA 1
ATOM 1414 C C . LYS A 1 176 ? 0.442 -82.312 -59.125 1 85.44 176 LYS A C 1
ATOM 1416 O O . LYS A 1 176 ? 0.883 -81.688 -58.188 1 85.44 176 LYS A O 1
ATOM 1421 N N . LEU A 1 177 ? -0.763 -82.25 -59.5 1 88 177 LEU A N 1
ATOM 1422 C CA . LEU A 1 177 ? -1.739 -81.438 -58.781 1 88 177 LEU A CA 1
ATOM 1423 C C . LEU A 1 177 ? -1.979 -82 -57.375 1 88 177 LEU A C 1
ATOM 1425 O O . LEU A 1 177 ? -2.217 -81.188 -56.469 1 88 177 LEU A O 1
ATOM 1429 N N . GLN A 1 178 ? -1.872 -83.25 -57.281 1 88 178 GLN A N 1
ATOM 1430 C CA . GLN A 1 178 ? -2.055 -83.812 -55.938 1 88 178 GLN A CA 1
ATOM 1431 C C . GLN A 1 178 ? -0.88 -83.5 -55.031 1 88 178 GLN A C 1
ATOM 1433 O O . GLN A 1 178 ? -1.07 -83.25 -53.844 1 88 178 GLN A O 1
ATOM 1438 N N . ARG A 1 179 ? 0.258 -83.438 -55.5 1 87.38 179 ARG A N 1
ATOM 1439 C CA . ARG A 1 179 ? 1.425 -83.062 -54.719 1 87.38 179 ARG A CA 1
ATOM 1440 C C . ARG A 1 179 ? 1.345 -81.625 -54.281 1 87.38 179 ARG A C 1
ATOM 1442 O O . ARG A 1 179 ? 1.698 -81.25 -53.156 1 87.38 179 ARG A O 1
ATOM 1449 N N . HIS A 1 180 ? 0.911 -80.875 -55.219 1 87.88 180 HIS A N 1
ATOM 1450 C CA . HIS A 1 180 ? 0.726 -79.5 -54.906 1 87.88 180 HIS A CA 1
ATOM 1451 C C . HIS A 1 180 ? -0.346 -79.25 -53.844 1 87.88 180 HIS A C 1
ATOM 1453 O O . HIS A 1 180 ? -0.197 -78.438 -52.938 1 87.88 180 HIS A O 1
ATOM 1459 N N . MET A 1 181 ? -1.363 -80 -53.906 1 90 181 MET A N 1
ATOM 1460 C CA . MET A 1 181 ? -2.438 -79.938 -52.906 1 90 181 MET A CA 1
ATOM 1461 C C . MET A 1 181 ? -1.928 -80.312 -51.531 1 90 181 MET A C 1
ATOM 1463 O O . MET A 1 181 ? -2.268 -79.625 -50.531 1 90 181 MET A O 1
ATOM 1467 N N . ASP A 1 182 ? -1.144 -81.25 -51.5 1 89.06 182 ASP A N 1
ATOM 1468 C CA . ASP A 1 182 ? -0.589 -81.688 -50.219 1 89.06 182 ASP A CA 1
ATOM 1469 C C . ASP A 1 182 ? 0.291 -80.625 -49.594 1 89.06 182 ASP A C 1
ATOM 1471 O O . ASP A 1 182 ? 0.252 -80.375 -48.406 1 89.06 182 ASP A O 1
ATOM 1475 N N . ALA A 1 183 ? 1.011 -80 -50.406 1 87.94 183 ALA A N 1
ATOM 1476 C CA . ALA A 1 183 ? 1.85 -78.875 -49.938 1 87.94 183 ALA A CA 1
ATOM 1477 C C . ALA A 1 183 ? 1 -77.75 -49.406 1 87.94 183 ALA A C 1
ATOM 1479 O O . ALA A 1 183 ? 1.336 -77.125 -48.406 1 87.94 183 ALA A O 1
ATOM 1480 N N . CYS A 1 184 ? -0.038 -77.5 -50.062 1 91.56 184 CYS A N 1
ATOM 1481 C CA . CYS A 1 184 ? -0.929 -76.438 -49.688 1 91.56 184 CYS A CA 1
ATOM 1482 C C . CYS A 1 184 ? -1.652 -76.75 -48.375 1 91.56 184 CYS A C 1
ATOM 1484 O O . CYS A 1 184 ? -1.934 -75.875 -47.562 1 91.56 184 CYS A O 1
ATOM 1486 N N . LEU A 1 185 ? -1.944 -78 -48.219 1 92.44 185 LEU A N 1
ATOM 1487 C CA . LEU A 1 185 ? -2.598 -78.438 -47 1 92.44 185 LEU A CA 1
ATOM 1488 C C . LEU A 1 185 ? -1.686 -78.188 -45.781 1 92.44 185 LEU A C 1
ATOM 1490 O O . LEU A 1 185 ? -2.145 -77.812 -44.719 1 92.44 185 LEU A O 1
ATOM 1494 N N . LEU A 1 186 ? -0.443 -78.438 -46 1 90.69 186 LEU A N 1
ATOM 1495 C CA . LEU A 1 186 ? 0.527 -78.188 -44.938 1 90.69 186 LEU A CA 1
ATOM 1496 C C . LEU A 1 186 ? 0.645 -76.75 -44.625 1 90.69 186 LEU A C 1
ATOM 1498 O O . LEU A 1 186 ? 0.723 -76.312 -43.438 1 90.69 186 LEU A O 1
ATOM 1502 N N . ASP A 1 187 ? 0.666 -76 -45.656 1 92.69 187 ASP A N 1
ATOM 1503 C CA . ASP A 1 187 ? 0.752 -74.562 -45.469 1 92.69 187 ASP A CA 1
ATOM 1504 C C . ASP A 1 187 ? -0.491 -74 -44.781 1 92.69 187 ASP A C 1
ATOM 1506 O O . ASP A 1 187 ? -0.396 -73.062 -43.969 1 92.69 187 ASP A O 1
ATOM 1510 N N . ARG A 1 188 ? -1.661 -74.438 -45.156 1 94.31 188 ARG A N 1
ATOM 1511 C CA . ARG A 1 188 ? -2.906 -74.062 -44.531 1 94.31 188 ARG A CA 1
ATOM 1512 C C . ARG A 1 188 ? -2.879 -74.312 -43.031 1 94.31 188 ARG A C 1
ATOM 1514 O O . ARG A 1 188 ? -3.326 -73.5 -42.219 1 94.31 188 ARG A O 1
ATOM 1521 N N . ASP A 1 189 ? -2.354 -75.5 -42.625 1 94.88 189 ASP A N 1
ATOM 1522 C CA . ASP A 1 189 ? -2.275 -75.875 -41.219 1 94.88 189 ASP A CA 1
ATOM 1523 C C . ASP A 1 189 ? -1.386 -74.875 -40.438 1 94.88 189 ASP A C 1
ATOM 1525 O O . ASP A 1 189 ? -1.725 -74.5 -39.344 1 94.88 189 ASP A O 1
ATOM 1529 N N . ASN A 1 190 ? -0.291 -74.562 -41.062 1 95 190 ASN A N 1
ATOM 1530 C CA . ASN A 1 190 ? 0.612 -73.625 -40.406 1 95 190 ASN A CA 1
ATOM 1531 C C . ASN A 1 190 ? -0.01 -72.25 -40.312 1 95 190 ASN A C 1
ATOM 1533 O O . ASN A 1 190 ? 0.129 -71.562 -39.281 1 95 190 ASN A O 1
ATOM 1537 N N . LYS A 1 191 ? -0.623 -71.812 -41.406 1 96.25 191 LYS A N 1
ATOM 1538 C CA . LYS A 1 191 ? -1.273 -70.5 -41.375 1 96.25 191 LYS A CA 1
ATOM 1539 C C . LYS A 1 191 ? -2.414 -70.5 -40.375 1 96.25 191 LYS A C 1
ATOM 1541 O O . LYS A 1 191 ? -2.67 -69.438 -39.75 1 96.25 191 LYS A O 1
ATOM 1546 N N . LYS A 1 192 ? -3.17 -71.5 -40.25 1 96.56 192 LYS A N 1
ATOM 1547 C CA . LYS A 1 192 ? -4.203 -71.625 -39.219 1 96.56 192 LYS A CA 1
ATOM 1548 C C . LYS A 1 192 ? -3.6 -71.5 -37.844 1 96.56 192 LYS A C 1
ATOM 1550 O O . LYS A 1 192 ? -4.133 -70.75 -36.969 1 96.56 192 LYS A O 1
ATOM 1555 N N . ASN A 1 193 ? -2.541 -72.25 -37.594 1 97 193 ASN A N 1
ATOM 1556 C CA . ASN A 1 193 ? -1.857 -72.125 -36.312 1 97 193 ASN A CA 1
ATOM 1557 C C . ASN A 1 193 ? -1.382 -70.688 -36.031 1 97 193 ASN A C 1
ATOM 1559 O O . ASN A 1 193 ? -1.531 -70.25 -34.906 1 97 193 ASN A O 1
ATOM 1563 N N . LEU A 1 194 ? -0.826 -70.062 -37.031 1 97.38 194 LEU A N 1
ATOM 1564 C CA . LEU A 1 194 ? -0.374 -68.688 -36.844 1 97.38 194 LEU A CA 1
ATOM 1565 C C . LEU A 1 194 ? -1.546 -67.75 -36.531 1 97.38 194 LEU A C 1
ATOM 1567 O O . LEU A 1 194 ? -1.414 -66.812 -35.719 1 97.38 194 LEU A O 1
ATOM 1571 N N . TYR A 1 195 ? -2.674 -67.938 -37.156 1 97.75 195 TYR A N 1
ATOM 1572 C CA . TYR A 1 195 ? -3.883 -67.125 -36.906 1 97.75 195 TYR A CA 1
ATOM 1573 C C . TYR A 1 195 ? -4.355 -67.375 -35.469 1 97.75 195 TYR A C 1
ATOM 1575 O O . TYR A 1 195 ? -4.637 -66.375 -34.75 1 97.75 195 TYR A O 1
ATOM 1583 N N . LEU A 1 196 ? -4.379 -68.625 -35.031 1 97.81 196 LEU A N 1
ATOM 1584 C CA . LEU A 1 196 ? -4.793 -68.875 -33.688 1 97.81 196 LEU A CA 1
ATOM 1585 C C . LEU A 1 196 ? -3.83 -68.312 -32.656 1 97.81 196 LEU A C 1
ATOM 1587 O O . LEU A 1 196 ? -4.258 -67.75 -31.625 1 97.81 196 LEU A O 1
ATOM 1591 N N . LEU A 1 197 ? -2.582 -68.375 -32.938 1 97.88 197 LEU A N 1
ATOM 1592 C CA . LEU A 1 197 ? -1.595 -67.75 -32.062 1 97.88 197 LEU A CA 1
ATOM 1593 C C . LEU A 1 197 ? -1.802 -66.25 -32 1 97.88 197 LEU A C 1
ATOM 1595 O O . LEU A 1 197 ? -1.705 -65.625 -30.922 1 97.88 197 LEU A O 1
ATOM 1599 N N . SER A 1 198 ? -2.084 -65.625 -33.188 1 98.12 198 SER A N 1
ATOM 1600 C CA . SER A 1 198 ? -2.291 -64.188 -33.25 1 98.12 198 SER A CA 1
ATOM 1601 C C . SER A 1 198 ? -3.514 -63.781 -32.438 1 98.12 198 SER A C 1
ATOM 1603 O O . SER A 1 198 ? -3.547 -62.688 -31.859 1 98.12 198 SER A O 1
ATOM 1605 N N . ILE A 1 199 ? -4.566 -64.562 -32.375 1 98.06 199 ILE A N 1
ATOM 1606 C CA . ILE A 1 199 ? -5.754 -64.312 -31.594 1 98.06 199 ILE A CA 1
ATOM 1607 C C . ILE A 1 199 ? -5.395 -64.312 -30.109 1 98.06 199 ILE A C 1
ATOM 1609 O O . ILE A 1 199 ? -5.809 -63.406 -29.359 1 98.06 199 ILE A O 1
ATOM 1613 N N . SER A 1 200 ? -4.629 -65.312 -29.719 1 97.81 200 SER A N 1
ATOM 1614 C CA . SER A 1 200 ? -4.191 -65.375 -28.328 1 97.81 200 SER A CA 1
ATOM 1615 C C . SER A 1 200 ? -3.379 -64.188 -27.922 1 97.81 200 SER A C 1
ATOM 1617 O O . SER A 1 200 ? -3.574 -63.594 -26.844 1 97.81 200 SER A O 1
ATOM 1619 N N . VAL A 1 201 ? -2.492 -63.812 -28.797 1 98.19 201 VAL A N 1
ATOM 1620 C CA . VAL A 1 201 ? -1.645 -62.656 -28.547 1 98.19 201 VAL A CA 1
ATOM 1621 C C . VAL A 1 201 ? -2.508 -61.406 -28.438 1 98.19 201 VAL A C 1
ATOM 1623 O O . VAL A 1 201 ? -2.322 -60.594 -27.516 1 98.19 201 VAL A O 1
ATOM 1626 N N . ALA A 1 202 ? -3.42 -61.156 -29.359 1 98 202 ALA A N 1
ATOM 1627 C CA . ALA A 1 202 ? -4.297 -59.969 -29.359 1 98 202 ALA A CA 1
ATOM 1628 C C . ALA A 1 202 ? -5.113 -59.906 -28.078 1 98 202 ALA A C 1
ATOM 1630 O O . ALA A 1 202 ? -5.277 -58.844 -27.484 1 98 202 ALA A O 1
ATOM 1631 N N . ASN A 1 203 ? -5.629 -61 -27.625 1 97.69 203 ASN A N 1
ATOM 1632 C CA . ASN A 1 203 ? -6.434 -61.031 -26.406 1 97.69 203 ASN A CA 1
ATOM 1633 C C . ASN A 1 203 ? -5.582 -60.781 -25.172 1 97.69 203 ASN A C 1
ATOM 1635 O O . ASN A 1 203 ? -6.035 -60.125 -24.234 1 97.69 203 ASN A O 1
ATOM 1639 N N . ALA A 1 204 ? -4.391 -61.344 -25.125 1 97.69 204 ALA A N 1
ATOM 1640 C CA . ALA A 1 204 ? -3.486 -61.094 -24.016 1 97.69 204 ALA A CA 1
ATOM 1641 C C . ALA A 1 204 ? -3.123 -59.625 -23.906 1 97.69 204 ALA A C 1
ATOM 1643 O O . ALA A 1 204 ? -3.119 -59.062 -22.828 1 97.69 204 ALA A O 1
ATOM 1644 N N . GLU A 1 205 ? -2.766 -59.062 -25.047 1 97.31 205 GLU A N 1
ATOM 1645 C CA . GLU A 1 205 ? -2.416 -57.656 -25.047 1 97.31 205 GLU A CA 1
ATOM 1646 C C . GLU A 1 205 ? -3.621 -56.781 -24.703 1 97.31 205 GLU A C 1
ATOM 1648 O O . GLU A 1 205 ? -3.484 -55.781 -24 1 97.31 205 GLU A O 1
ATOM 1653 N N . ARG A 1 206 ? -4.789 -57.094 -25.266 1 95.81 206 ARG A N 1
ATOM 1654 C CA . ARG A 1 206 ? -6.016 -56.375 -24.938 1 95.81 206 ARG A CA 1
ATOM 1655 C C . ARG A 1 206 ? -6.234 -56.344 -23.422 1 95.81 206 ARG A C 1
ATOM 1657 O O . ARG A 1 206 ? -6.527 -55.281 -22.859 1 95.81 206 ARG A O 1
ATOM 1664 N N . GLU A 1 207 ? -6.105 -57.5 -22.797 1 95.88 207 GLU A N 1
ATOM 1665 C CA . GLU A 1 207 ? -6.316 -57.625 -21.359 1 95.88 207 GLU A CA 1
ATOM 1666 C C . GLU A 1 207 ? -5.332 -56.75 -20.594 1 95.88 207 GLU A C 1
ATOM 1668 O O . GLU A 1 207 ? -5.723 -56 -19.672 1 95.88 207 GLU A O 1
ATOM 1673 N N . LYS A 1 208 ? -4.098 -56.781 -20.953 1 96.81 208 LYS A N 1
ATOM 1674 C CA . LYS A 1 208 ? -3.096 -55.969 -20.281 1 96.81 208 LYS A CA 1
ATOM 1675 C C . LYS A 1 208 ? -3.363 -54.469 -20.5 1 96.81 208 LYS A C 1
ATOM 1677 O O . LYS A 1 208 ? -3.24 -53.688 -19.562 1 96.81 208 LYS A O 1
ATOM 1682 N N . TYR A 1 209 ? -3.672 -54.125 -21.766 1 96 209 TYR A N 1
ATOM 1683 C CA . TYR A 1 209 ? -3.91 -52.719 -22.125 1 96 209 TYR A CA 1
ATOM 1684 C C . TYR A 1 209 ? -5.035 -52.125 -21.297 1 96 209 TYR A C 1
ATOM 1686 O O . TYR A 1 209 ? -4.859 -51.094 -20.656 1 96 209 TYR A O 1
ATOM 1694 N N . PHE A 1 210 ? -6.164 -52.75 -21.203 1 93.56 210 PHE A N 1
ATOM 1695 C CA . PHE A 1 210 ? -7.355 -52.156 -20.594 1 93.56 210 PHE A CA 1
ATOM 1696 C C . PHE A 1 210 ? -7.363 -52.375 -19.094 1 93.56 210 PHE A C 1
ATOM 1698 O O . PHE A 1 210 ? -7.895 -51.562 -18.328 1 93.56 210 PHE A O 1
ATOM 1705 N N . GLU A 1 211 ? -6.742 -53.438 -18.594 1 93.5 211 GLU A N 1
ATOM 1706 C CA . GLU A 1 211 ? -6.859 -53.781 -17.172 1 93.5 211 GLU A CA 1
ATOM 1707 C C . GLU A 1 211 ? -5.648 -53.281 -16.391 1 93.5 211 GLU A C 1
ATOM 1709 O O . GLU A 1 211 ? -5.746 -53.031 -15.188 1 93.5 211 GLU A O 1
ATOM 1714 N N . ASP A 1 212 ? -4.496 -53.094 -17.078 1 95.06 212 ASP A N 1
ATOM 1715 C CA . ASP A 1 212 ? -3.289 -52.75 -16.344 1 95.06 212 ASP A CA 1
ATOM 1716 C C . ASP A 1 212 ? -2.746 -51.406 -16.844 1 95.06 212 ASP A C 1
ATOM 1718 O O . ASP A 1 212 ? -2.654 -50.438 -16.062 1 95.06 212 ASP A O 1
ATOM 1722 N N . ASP A 1 213 ? -2.482 -51.25 -18.062 1 96.25 213 ASP A N 1
ATOM 1723 C CA . ASP A 1 213 ? -1.73 -50.125 -18.578 1 96.25 213 ASP A CA 1
ATOM 1724 C C . ASP A 1 213 ? -2.533 -48.844 -18.453 1 96.25 213 ASP A C 1
ATOM 1726 O O . ASP A 1 213 ? -2.025 -47.812 -17.953 1 96.25 213 ASP A O 1
ATOM 1730 N N . ILE A 1 214 ? -3.771 -48.844 -18.891 1 94.81 214 ILE A N 1
ATOM 1731 C CA . ILE A 1 214 ? -4.586 -47.625 -18.938 1 94.81 214 ILE A CA 1
ATOM 1732 C C . ILE A 1 214 ? -4.902 -47.188 -17.516 1 94.81 214 ILE A C 1
ATOM 1734 O O . ILE A 1 214 ? -4.754 -46 -17.188 1 94.81 214 ILE A O 1
ATOM 1738 N N . PRO A 1 215 ? -5.316 -48.094 -16.609 1 94.62 215 PRO A N 1
ATOM 1739 C CA . PRO A 1 215 ? -5.57 -47.656 -15.234 1 94.62 215 PRO A CA 1
ATOM 1740 C C . PRO A 1 215 ? -4.324 -47.094 -14.555 1 94.62 215 PRO A C 1
ATOM 1742 O O . PRO A 1 215 ? -4.402 -46.094 -13.844 1 94.62 215 PRO A O 1
ATOM 1745 N N . ILE A 1 216 ? -3.16 -47.688 -14.789 1 96.62 216 ILE A N 1
ATOM 1746 C CA . ILE A 1 216 ? -1.916 -47.219 -14.18 1 96.62 216 ILE A CA 1
ATOM 1747 C C . ILE A 1 216 ? -1.565 -45.844 -14.719 1 96.62 216 ILE A C 1
ATOM 1749 O O . ILE A 1 216 ? -1.161 -44.938 -13.953 1 96.62 216 ILE A O 1
ATOM 1753 N N . LEU A 1 217 ? -1.725 -45.656 -16 1 97 217 LEU A N 1
ATOM 1754 C CA . LEU A 1 217 ? -1.478 -44.344 -16.625 1 97 217 LEU A CA 1
ATOM 1755 C C . LEU A 1 217 ? -2.4 -43.281 -16.031 1 97 217 LEU A C 1
ATOM 1757 O O . LEU A 1 217 ? -1.961 -42.188 -15.734 1 97 217 LEU A O 1
ATOM 1761 N N . ALA A 1 218 ? -3.688 -43.594 -15.883 1 96.12 218 ALA A N 1
ATOM 1762 C CA . ALA A 1 218 ? -4.652 -42.688 -15.297 1 96.12 218 ALA A CA 1
ATOM 1763 C C . ALA A 1 218 ? -4.23 -42.281 -13.883 1 96.12 218 ALA A C 1
ATOM 1765 O O . ALA A 1 218 ? -4.336 -41.094 -13.516 1 96.12 218 ALA A O 1
ATOM 1766 N N . ASP A 1 219 ? -3.732 -43.219 -13.156 1 96.75 219 ASP A N 1
ATOM 1767 C CA . ASP A 1 219 ? -3.287 -42.938 -11.797 1 96.75 219 ASP A CA 1
ATOM 1768 C C . ASP A 1 219 ? -2.053 -42.031 -11.805 1 96.75 219 ASP A C 1
ATOM 1770 O O . ASP A 1 219 ? -1.894 -41.188 -10.93 1 96.75 219 ASP A O 1
ATOM 1774 N N . HIS A 1 220 ? -1.162 -42.281 -12.734 1 97.12 220 HIS A N 1
ATOM 1775 C CA . HIS A 1 220 ? 0.005 -41.406 -12.852 1 97.12 220 HIS A CA 1
ATOM 1776 C C . HIS A 1 220 ? -0.404 -39.969 -13.156 1 97.12 220 HIS A C 1
ATOM 1778 O O . HIS A 1 220 ? 0.219 -39.031 -12.672 1 97.12 220 HIS A O 1
ATOM 1784 N N . LEU A 1 221 ? -1.392 -39.844 -13.961 1 97.69 221 LEU A N 1
ATOM 1785 C CA . LEU A 1 221 ? -1.898 -38.5 -14.281 1 97.69 221 LEU A CA 1
ATOM 1786 C C . LEU A 1 221 ? -2.535 -37.844 -13.055 1 97.69 221 LEU A C 1
ATOM 1788 O O . LEU A 1 221 ? -2.418 -36.656 -12.852 1 97.69 221 LEU A O 1
ATOM 1792 N N . GLU A 1 222 ? -3.215 -38.656 -12.273 1 96.88 222 GLU A N 1
ATOM 1793 C CA . GLU A 1 222 ? -3.77 -38.156 -11.016 1 96.88 222 GLU A CA 1
ATOM 1794 C C . GLU A 1 222 ? -2.672 -37.625 -10.094 1 96.88 222 GLU A C 1
ATOM 1796 O O . GLU A 1 222 ? -2.812 -36.562 -9.484 1 96.88 222 GLU A O 1
ATOM 1801 N N . GLU A 1 223 ? -1.624 -38.406 -10 1 96.5 223 GLU A N 1
ATOM 1802 C CA . GLU A 1 223 ? -0.496 -38 -9.164 1 96.5 223 GLU A CA 1
ATOM 1803 C C . GLU A 1 223 ? 0.162 -36.719 -9.68 1 96.5 223 GLU A C 1
ATOM 1805 O O . GLU A 1 223 ? 0.622 -35.906 -8.891 1 96.5 223 GLU A O 1
ATOM 1810 N N . LEU A 1 224 ? 0.271 -36.656 -10.945 1 97.5 224 LEU A N 1
ATOM 1811 C CA . LEU A 1 224 ? 0.824 -35.438 -11.539 1 97.5 224 LEU A CA 1
ATOM 1812 C C . LEU A 1 224 ? 0.013 -34.219 -11.133 1 97.5 224 LEU A C 1
ATOM 1814 O O . LEU A 1 224 ? 0.581 -33.188 -10.758 1 97.5 224 LEU A O 1
ATOM 1818 N N . ASP A 1 225 ? -1.293 -34.312 -11.195 1 97.31 225 ASP A N 1
ATOM 1819 C CA . ASP A 1 225 ? -2.146 -33.188 -10.812 1 97.31 225 ASP A CA 1
ATOM 1820 C C . ASP A 1 225 ? -2.043 -32.906 -9.312 1 97.31 225 ASP A C 1
ATOM 1822 O O . ASP A 1 225 ? -2.08 -31.75 -8.891 1 97.31 225 ASP A O 1
ATOM 1826 N N . ALA A 1 226 ? -1.975 -33.938 -8.555 1 96.81 226 ALA A N 1
ATOM 1827 C CA . ALA A 1 226 ? -1.825 -33.781 -7.109 1 96.81 226 ALA A CA 1
ATOM 1828 C C . ALA A 1 226 ? -0.56 -33 -6.773 1 96.81 226 ALA A C 1
ATOM 1830 O O . ALA A 1 226 ? -0.577 -32.125 -5.91 1 96.81 226 ALA A O 1
ATOM 1831 N N . SER A 1 227 ? 0.51 -33.375 -7.41 1 96.88 227 SER A N 1
ATOM 1832 C CA . SER A 1 227 ? 1.769 -32.656 -7.191 1 96.88 227 SER A CA 1
ATOM 1833 C C . SER A 1 227 ? 1.664 -31.188 -7.605 1 96.88 227 SER A C 1
ATOM 1835 O O . SER A 1 227 ? 2.291 -30.328 -7 1 96.88 227 SER A O 1
ATOM 1837 N N . ARG A 1 228 ? 0.97 -30.938 -8.656 1 97.44 228 ARG A N 1
ATOM 1838 C CA . ARG A 1 228 ? 0.753 -29.578 -9.125 1 97.44 228 ARG A CA 1
ATOM 1839 C C . ARG A 1 228 ? 0.037 -28.75 -8.062 1 97.44 228 ARG A C 1
ATOM 1841 O O . ARG A 1 228 ? 0.436 -27.609 -7.781 1 97.44 228 ARG A O 1
ATOM 1848 N N . ILE A 1 229 ? -1.008 -29.25 -7.445 1 97.81 229 ILE A N 1
ATOM 1849 C CA . ILE A 1 229 ? -1.803 -28.547 -6.445 1 97.81 229 ILE A CA 1
ATOM 1850 C C . ILE A 1 229 ? -0.962 -28.312 -5.195 1 97.81 229 ILE A C 1
ATOM 1852 O O . ILE A 1 229 ? -1.023 -27.234 -4.594 1 97.81 229 ILE A O 1
ATOM 1856 N N . THR A 1 230 ? -0.18 -29.297 -4.867 1 97.06 230 THR A N 1
ATOM 1857 C CA . THR A 1 230 ? 0.706 -29.156 -3.717 1 97.06 230 THR A CA 1
ATOM 1858 C C . THR A 1 230 ? 1.726 -28.047 -3.947 1 97.06 230 THR A C 1
ATOM 1860 O O . THR A 1 230 ? 2.014 -27.266 -3.039 1 97.06 230 THR A O 1
ATOM 1863 N N . ALA A 1 231 ? 2.289 -28.047 -5.094 1 97.44 231 ALA A N 1
ATOM 1864 C CA . ALA A 1 231 ? 3.234 -26.984 -5.441 1 97.44 231 ALA A CA 1
ATOM 1865 C C . ALA A 1 231 ? 2.568 -25.609 -5.398 1 97.44 231 ALA A C 1
ATOM 1867 O O . ALA A 1 231 ? 3.143 -24.656 -4.883 1 97.44 231 ALA A O 1
ATOM 1868 N N . LEU A 1 232 ? 1.393 -25.5 -5.938 1 97.81 232 LEU A N 1
ATOM 1869 C CA . LEU A 1 232 ? 0.643 -24.25 -5.922 1 97.81 232 LEU A CA 1
ATOM 1870 C C . LEU A 1 232 ? 0.415 -23.766 -4.496 1 97.81 232 LEU A C 1
ATOM 1872 O O . LEU A 1 232 ? 0.605 -22.594 -4.195 1 97.81 232 LEU A O 1
ATOM 1876 N N . LYS A 1 233 ? -0.002 -24.672 -3.656 1 97.38 233 LYS A N 1
ATOM 1877 C CA . LYS A 1 233 ? -0.231 -24.344 -2.252 1 97.38 233 LYS A CA 1
ATOM 1878 C C . LYS A 1 233 ? 1.019 -23.75 -1.615 1 97.38 233 LYS A C 1
ATOM 1880 O O . LYS A 1 233 ? 0.944 -22.719 -0.946 1 97.38 233 LYS A O 1
ATOM 1885 N N . SER A 1 234 ? 2.125 -24.359 -1.854 1 97.44 234 SER A N 1
ATOM 1886 C CA . SER A 1 234 ? 3.387 -23.891 -1.291 1 97.44 234 SER A CA 1
ATOM 1887 C C . SER A 1 234 ? 3.748 -22.5 -1.818 1 97.44 234 SER A C 1
ATOM 1889 O O . SER A 1 234 ? 4.16 -21.641 -1.052 1 97.44 234 SER A O 1
ATOM 1891 N N . ILE A 1 235 ? 3.609 -22.312 -3.062 1 97.81 235 ILE A N 1
ATOM 1892 C CA . ILE A 1 235 ? 3.979 -21.047 -3.695 1 97.81 235 ILE A CA 1
ATOM 1893 C C . ILE A 1 235 ? 3.068 -19.938 -3.193 1 97.81 235 ILE A C 1
ATOM 1895 O O . ILE A 1 235 ? 3.535 -18.828 -2.877 1 97.81 235 ILE A O 1
ATOM 1899 N N . LEU A 1 236 ? 1.773 -20.156 -3.098 1 97.69 236 LEU A N 1
ATOM 1900 C CA . LEU A 1 236 ? 0.82 -19.156 -2.652 1 97.69 236 LEU A CA 1
ATOM 1901 C C . LEU A 1 236 ? 1.03 -18.828 -1.178 1 97.69 236 LEU A C 1
ATOM 1903 O O . LEU A 1 236 ? 0.825 -17.688 -0.759 1 97.69 236 LEU A O 1
ATOM 1907 N N . ARG A 1 237 ? 1.408 -19.859 -0.437 1 97.19 237 ARG A N 1
ATOM 1908 C CA . ARG A 1 237 ? 1.77 -19.594 0.954 1 97.19 237 ARG A CA 1
ATOM 1909 C C . ARG A 1 237 ? 2.926 -18.609 1.046 1 97.19 237 ARG A C 1
ATOM 1911 O O . ARG A 1 237 ? 2.908 -17.703 1.882 1 97.19 237 ARG A O 1
ATOM 1918 N N . ASN A 1 238 ? 3.9 -18.828 0.238 1 97.19 238 ASN A N 1
ATOM 1919 C CA . ASN A 1 238 ? 5.031 -17.906 0.189 1 97.19 238 ASN A CA 1
ATOM 1920 C C . ASN A 1 238 ? 4.59 -16.5 -0.21 1 97.19 238 ASN A C 1
ATOM 1922 O O . ASN A 1 238 ? 5.09 -15.508 0.327 1 97.19 238 ASN A O 1
ATOM 1926 N N . TYR A 1 239 ? 3.666 -16.438 -1.129 1 98.12 239 TYR A N 1
ATOM 1927 C CA . TYR A 1 239 ? 3.123 -15.164 -1.575 1 98.12 239 TYR A CA 1
ATOM 1928 C C . TYR A 1 239 ? 2.533 -14.391 -0.406 1 98.12 239 TYR A C 1
ATOM 1930 O O . TYR A 1 239 ? 2.873 -13.219 -0.196 1 98.12 239 TYR A O 1
ATOM 1938 N N . ILE A 1 240 ? 1.734 -15.047 0.384 1 98 240 ILE A N 1
ATOM 1939 C CA . ILE A 1 240 ? 1.067 -14.391 1.504 1 98 240 ILE A CA 1
ATOM 1940 C C . ILE A 1 240 ? 2.092 -14.039 2.582 1 98 240 ILE A C 1
ATOM 1942 O O . ILE A 1 240 ? 1.995 -12.992 3.221 1 98 240 ILE A O 1
ATOM 1946 N N . ASP A 1 241 ? 3.043 -14.891 2.75 1 97.62 241 ASP A N 1
ATOM 1947 C CA . ASP A 1 241 ? 4.09 -14.633 3.732 1 97.62 241 ASP A CA 1
ATOM 1948 C C . ASP A 1 241 ? 4.855 -13.352 3.395 1 97.62 241 ASP A C 1
ATOM 1950 O O . ASP A 1 241 ? 5.148 -12.547 4.281 1 97.62 241 ASP A O 1
ATOM 1954 N N . MET A 1 242 ? 5.18 -13.18 2.178 1 97.88 242 MET A N 1
ATOM 1955 C CA . MET A 1 242 ? 5.898 -11.992 1.736 1 97.88 242 MET A CA 1
ATOM 1956 C C . MET A 1 242 ? 5.051 -10.742 1.932 1 97.88 242 MET A C 1
ATOM 1958 O O . MET A 1 242 ? 5.559 -9.703 2.361 1 97.88 242 MET A O 1
ATOM 1962 N N . GLU A 1 243 ? 3.771 -10.812 1.653 1 97.38 243 GLU A N 1
ATOM 1963 C CA . GLU A 1 243 ? 2.855 -9.695 1.875 1 97.38 243 GLU A CA 1
ATOM 1964 C C . GLU A 1 243 ? 2.768 -9.344 3.357 1 97.38 243 GLU A C 1
ATOM 1966 O O . GLU A 1 243 ? 2.75 -8.164 3.719 1 97.38 243 GLU A O 1
ATOM 1971 N N . THR A 1 244 ? 2.684 -10.336 4.199 1 97.31 244 THR A N 1
ATOM 1972 C CA . THR A 1 244 ? 2.578 -10.125 5.641 1 97.31 244 THR A CA 1
ATOM 1973 C C . THR A 1 244 ? 3.848 -9.484 6.191 1 97.31 244 THR A C 1
ATOM 1975 O O . THR A 1 244 ? 3.785 -8.633 7.074 1 97.31 244 THR A O 1
ATOM 1978 N N . LYS A 1 245 ? 4.988 -9.914 5.684 1 97.19 245 LYS A N 1
ATOM 1979 C CA . LYS A 1 245 ? 6.254 -9.312 6.098 1 97.19 245 LYS A CA 1
ATOM 1980 C C . LYS A 1 245 ? 6.297 -7.828 5.746 1 97.19 245 LYS A C 1
ATOM 1982 O O . LYS A 1 245 ? 6.781 -7.012 6.531 1 97.19 245 LYS A O 1
ATOM 1987 N N . LEU A 1 246 ? 5.832 -7.484 4.57 1 97.56 246 LEU A N 1
ATOM 1988 C CA . LEU A 1 246 ? 5.766 -6.082 4.168 1 97.56 246 LEU A CA 1
ATOM 1989 C C . LEU A 1 246 ? 4.891 -5.285 5.129 1 97.56 246 LEU A C 1
ATOM 1991 O O . LEU A 1 246 ? 5.262 -4.184 5.543 1 97.56 246 LEU A O 1
ATOM 1995 N N . ILE A 1 247 ? 3.719 -5.801 5.504 1 97.56 247 ILE A N 1
ATOM 1996 C CA . ILE A 1 247 ? 2.777 -5.125 6.391 1 97.56 247 ILE A CA 1
ATOM 1997 C C . ILE A 1 247 ? 3.439 -4.859 7.738 1 97.56 247 ILE A C 1
ATOM 1999 O O . ILE A 1 247 ? 3.279 -3.779 8.312 1 97.56 247 ILE A O 1
ATOM 2003 N N . THR A 1 248 ? 4.191 -5.797 8.203 1 97.31 248 THR A N 1
ATOM 2004 C CA . THR A 1 248 ? 4.891 -5.648 9.477 1 97.31 248 THR A CA 1
ATOM 2005 C C . THR A 1 248 ? 5.914 -4.52 9.406 1 97.31 248 THR A C 1
ATOM 2007 O O . THR A 1 248 ? 6.035 -3.723 10.336 1 97.31 248 THR A O 1
ATOM 2010 N N . THR A 1 249 ? 6.613 -4.473 8.336 1 97.75 249 THR A N 1
ATOM 2011 C CA . THR A 1 249 ? 7.617 -3.432 8.141 1 97.75 249 THR A CA 1
ATOM 2012 C C . THR A 1 249 ? 6.961 -2.059 8.055 1 97.75 249 THR A C 1
A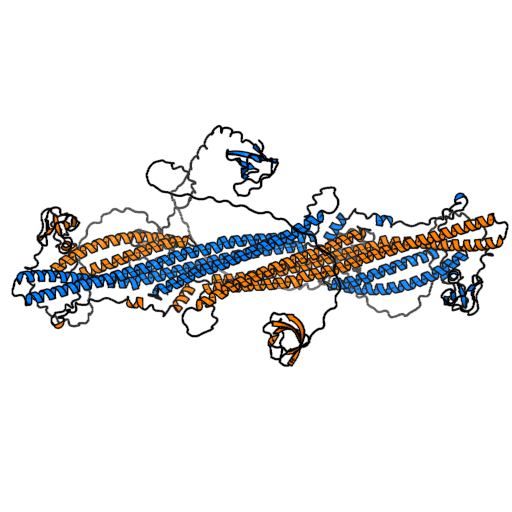TOM 2014 O O . THR A 1 249 ? 7.434 -1.097 8.664 1 97.75 249 THR A O 1
ATOM 2017 N N . VAL A 1 250 ? 5.898 -1.941 7.309 1 97.69 250 VAL A N 1
ATOM 2018 C CA . VAL A 1 250 ? 5.195 -0.674 7.133 1 97.69 250 VAL A CA 1
ATOM 2019 C C . VAL A 1 250 ? 4.613 -0.214 8.461 1 97.69 250 VAL A C 1
ATOM 2021 O O . VAL A 1 250 ? 4.637 0.978 8.781 1 97.69 250 VAL A O 1
ATOM 2024 N N . GLN A 1 251 ? 4.07 -1.151 9.25 1 97.06 251 GLN A N 1
ATOM 2025 C CA . GLN A 1 251 ? 3.549 -0.809 10.57 1 97.06 251 GLN A CA 1
ATOM 2026 C C . GLN A 1 251 ? 4.648 -0.247 11.469 1 97.06 251 GLN A C 1
ATOM 2028 O O . GLN A 1 251 ? 4.418 0.7 12.227 1 97.06 251 GLN A O 1
ATOM 2033 N N . LYS A 1 252 ? 5.797 -0.848 11.367 1 97.69 252 LYS A N 1
ATOM 2034 C CA . LYS A 1 252 ? 6.926 -0.336 12.141 1 97.69 252 LYS A CA 1
ATOM 2035 C C . LYS A 1 252 ? 7.262 1.097 11.734 1 97.69 252 LYS A C 1
ATOM 2037 O O . LYS A 1 252 ? 7.574 1.931 12.586 1 97.69 252 LYS A O 1
ATOM 2042 N N . CYS A 1 253 ? 7.23 1.389 10.453 1 96.38 253 CYS A N 1
ATOM 2043 C CA . CYS A 1 253 ? 7.469 2.742 9.969 1 96.38 253 CYS A CA 1
ATOM 2044 C C . CYS A 1 253 ? 6.445 3.717 10.539 1 96.38 253 CYS A C 1
ATOM 2046 O O . CYS A 1 253 ? 6.801 4.824 10.953 1 96.38 253 CYS A O 1
ATOM 2048 N N . HIS A 1 254 ? 5.156 3.379 10.602 1 97 254 HIS A N 1
ATOM 2049 C CA . HIS A 1 254 ? 4.109 4.215 11.172 1 97 254 HIS A CA 1
ATOM 2050 C C . HIS A 1 254 ? 4.336 4.434 12.664 1 97 254 HIS A C 1
ATOM 2052 O O . HIS A 1 254 ? 4.129 5.539 13.172 1 97 254 HIS A O 1
ATOM 2058 N N . ASP A 1 255 ? 4.793 3.361 13.32 1 97.5 255 ASP A N 1
ATOM 2059 C CA . ASP A 1 255 ? 5.074 3.465 14.75 1 97.5 255 ASP A CA 1
ATOM 2060 C C . ASP A 1 255 ? 6.207 4.453 15.016 1 97.5 255 ASP A C 1
ATOM 2062 O O . ASP A 1 255 ? 6.137 5.25 15.953 1 97.5 255 ASP A O 1
ATOM 2066 N N . ASP A 1 256 ? 7.215 4.379 14.18 1 97.12 256 ASP A N 1
ATOM 2067 C CA . ASP A 1 256 ? 8.344 5.297 14.312 1 97.12 256 ASP A CA 1
ATOM 2068 C C . ASP A 1 256 ? 7.906 6.738 14.055 1 97.12 256 ASP A C 1
ATOM 2070 O O . ASP A 1 256 ? 8.352 7.656 14.75 1 97.12 256 ASP A O 1
ATOM 2074 N N . THR A 1 257 ? 7.082 6.957 13.094 1 96.75 257 THR A N 1
ATOM 2075 C CA . THR A 1 257 ? 6.543 8.281 12.82 1 96.75 257 THR A CA 1
ATOM 2076 C C . THR A 1 257 ? 5.715 8.789 13.992 1 96.75 257 THR A C 1
ATOM 2078 O O . THR A 1 257 ? 5.82 9.953 14.375 1 96.75 257 THR A O 1
ATOM 2081 N N . LEU A 1 258 ? 4.922 7.883 14.562 1 97.38 258 LEU A N 1
ATOM 2082 C CA . LEU A 1 258 ? 4.078 8.242 15.703 1 97.38 258 LEU A CA 1
ATOM 2083 C C . LEU A 1 258 ? 4.926 8.672 16.891 1 97.38 258 LEU A C 1
ATOM 2085 O O . LEU A 1 258 ? 4.566 9.609 17.609 1 97.38 258 LEU A O 1
ATOM 2089 N N . GLU A 1 259 ? 6.039 7.973 17.078 1 96.94 259 GLU A N 1
ATOM 2090 C CA . GLU A 1 259 ? 6.953 8.328 18.172 1 96.94 259 GLU A CA 1
ATOM 2091 C C . GLU A 1 259 ? 7.473 9.758 18 1 96.94 259 GLU A C 1
ATOM 2093 O O . GLU A 1 259 ? 7.566 10.508 18.969 1 96.94 259 GLU A O 1
ATOM 2098 N N . SER A 1 260 ? 7.805 10.102 16.766 1 96.44 260 SER A N 1
ATOM 2099 C CA . SER A 1 260 ? 8.281 11.453 16.484 1 96.44 260 SER A CA 1
ATOM 2100 C C . SER A 1 260 ? 7.176 12.484 16.656 1 96.44 260 SER A C 1
ATOM 2102 O O . SER A 1 260 ? 7.426 13.594 17.141 1 96.44 260 SER A O 1
ATOM 2104 N N . ILE A 1 261 ? 5.93 12.156 16.312 1 97.56 261 ILE A N 1
ATOM 2105 C CA . ILE A 1 261 ? 4.777 13.039 16.453 1 97.56 261 ILE A CA 1
ATOM 2106 C C . ILE A 1 261 ? 4.496 13.281 17.938 1 97.56 261 ILE A C 1
ATOM 2108 O O . ILE A 1 261 ? 4.18 14.398 18.344 1 97.56 261 ILE A O 1
ATOM 2112 N N . GLU A 1 262 ? 4.703 12.281 18.75 1 97.31 262 GLU A N 1
ATOM 2113 C CA . GLU A 1 262 ? 4.449 12.391 20.172 1 97.31 262 GLU A CA 1
ATOM 2114 C C . GLU A 1 262 ? 5.477 13.297 20.844 1 97.31 262 GLU A C 1
ATOM 2116 O O . GLU A 1 262 ? 5.207 13.867 21.906 1 97.31 262 GLU A O 1
ATOM 2121 N N . LYS A 1 263 ? 6.609 13.539 20.188 1 96.12 263 LYS A N 1
ATOM 2122 C CA . LYS A 1 263 ? 7.676 14.383 20.719 1 96.12 263 LYS A CA 1
ATOM 2123 C C . LYS A 1 263 ? 7.441 15.852 20.375 1 96.12 263 LYS A C 1
ATOM 2125 O O . LYS A 1 263 ? 8.188 16.719 20.828 1 96.12 263 LYS A O 1
ATOM 2130 N N . LEU A 1 264 ? 6.375 16.156 19.547 1 96.69 264 LEU A N 1
ATOM 2131 C CA . LEU A 1 264 ? 6.012 17.531 19.281 1 96.69 264 LEU A CA 1
ATOM 2132 C C . LEU A 1 264 ? 5.703 18.297 20.562 1 96.69 264 LEU A C 1
ATOM 2134 O O . LEU A 1 264 ? 4.848 17.875 21.344 1 96.69 264 LEU A O 1
ATOM 2138 N N . ASP A 1 265 ? 6.426 19.359 20.781 1 96.06 265 ASP A N 1
ATOM 2139 C CA . ASP A 1 265 ? 6.285 20.125 22.016 1 96.06 265 ASP A CA 1
ATOM 2140 C C . ASP A 1 265 ? 6.434 21.625 21.75 1 96.06 265 ASP A C 1
ATOM 2142 O O . ASP A 1 265 ? 7.527 22.094 21.438 1 96.06 265 ASP A O 1
ATOM 2146 N N . PRO A 1 266 ? 5.355 22.375 21.984 1 96.12 266 PRO A N 1
ATOM 2147 C CA . PRO A 1 266 ? 5.406 23.812 21.734 1 96.12 266 PRO A CA 1
ATOM 2148 C C . PRO A 1 266 ? 6.477 24.531 22.562 1 96.12 266 PRO A C 1
ATOM 2150 O O . PRO A 1 266 ? 7.102 25.484 22.094 1 96.12 266 PRO A O 1
ATOM 2153 N N . SER A 1 267 ? 6.742 24.094 23.797 1 95.12 267 SER A N 1
ATOM 2154 C CA . SER A 1 267 ? 7.715 24.734 24.672 1 95.12 267 SER A CA 1
ATOM 2155 C C . SER A 1 267 ? 9.133 24.578 24.141 1 95.12 267 SER A C 1
ATOM 2157 O O . SER A 1 267 ? 9.938 25.5 24.219 1 95.12 267 SER A O 1
ATOM 2159 N N . ILE A 1 268 ? 9.414 23.422 23.641 1 94.44 268 ILE A N 1
ATOM 2160 C CA . ILE A 1 268 ? 10.742 23.172 23.078 1 94.44 268 ILE A CA 1
ATOM 2161 C C . ILE A 1 268 ? 10.945 24.016 21.828 1 94.44 268 ILE A C 1
ATOM 2163 O O . ILE A 1 268 ? 11.992 24.641 21.656 1 94.44 268 ILE A O 1
ATOM 2167 N N . ASP A 1 269 ? 9.953 24.125 20.984 1 94.69 269 ASP A N 1
ATOM 2168 C CA . ASP A 1 269 ? 10.062 24.891 19.766 1 94.69 269 ASP A CA 1
ATOM 2169 C C . ASP A 1 269 ? 10.211 26.375 20.047 1 94.69 269 ASP A C 1
ATOM 2171 O O . ASP A 1 269 ? 10.992 27.078 19.391 1 94.69 269 ASP A O 1
ATOM 2175 N N . ALA A 1 270 ? 9.383 26.812 20.984 1 94.31 270 ALA A N 1
ATOM 2176 C CA . ALA A 1 270 ? 9.508 28.203 21.391 1 94.31 270 ALA A CA 1
ATOM 2177 C C . ALA A 1 270 ? 10.906 28.5 21.938 1 94.31 270 ALA A C 1
ATOM 2179 O O . ALA A 1 270 ? 11.477 29.562 21.672 1 94.31 270 ALA A O 1
ATOM 2180 N N . GLY A 1 271 ? 11.469 27.562 22.672 1 91.81 271 GLY A N 1
ATOM 2181 C CA . GLY A 1 271 ? 12.812 27.703 23.203 1 91.81 271 GLY A CA 1
ATOM 2182 C C . GLY A 1 271 ? 13.883 27.766 22.141 1 91.81 271 GLY A C 1
ATOM 2183 O O . GLY A 1 271 ? 14.82 28.562 22.234 1 91.81 271 GLY A O 1
ATOM 2184 N N . VAL A 1 272 ? 13.734 26.953 21.203 1 91.19 272 VAL A N 1
ATOM 2185 C CA . VAL A 1 272 ? 14.688 26.938 20.094 1 91.19 272 VAL A CA 1
ATOM 2186 C C . VAL A 1 272 ? 14.664 28.297 19.375 1 91.19 272 VAL A C 1
ATOM 2188 O O . VAL A 1 272 ? 15.711 28.844 19.047 1 91.19 272 VAL A O 1
ATOM 2191 N N . PHE A 1 273 ? 13.484 28.812 19.125 1 93.12 273 PHE A N 1
ATOM 2192 C CA . PHE A 1 273 ? 13.367 30.109 18.469 1 93.12 273 PHE A CA 1
ATOM 2193 C C . PHE A 1 273 ? 13.984 31.219 19.328 1 93.12 273 PHE A C 1
ATOM 2195 O O . PHE A 1 273 ? 14.711 32.062 18.812 1 93.12 273 PHE A O 1
ATOM 2202 N N . THR A 1 274 ? 13.68 31.234 20.625 1 91.12 274 THR A N 1
ATOM 2203 C CA . THR A 1 274 ? 14.188 32.25 21.547 1 91.12 274 THR A CA 1
ATOM 2204 C C . THR A 1 274 ? 15.711 32.281 21.531 1 91.12 274 THR A C 1
ATOM 2206 O O . THR A 1 274 ? 16.312 33.344 21.516 1 91.12 274 THR A O 1
ATOM 2209 N N . ARG A 1 275 ? 16.359 31.141 21.469 1 86.75 275 ARG A N 1
ATOM 2210 C CA . ARG A 1 275 ? 17.812 31.047 21.453 1 86.75 275 ARG A CA 1
ATOM 2211 C C . ARG A 1 275 ? 18.375 31.609 20.141 1 86.75 275 ARG A C 1
ATOM 2213 O O . ARG A 1 275 ? 19.422 32.25 20.141 1 86.75 275 ARG A O 1
ATOM 2220 N N . SER A 1 276 ? 17.656 31.406 19.109 1 83.69 276 SER A N 1
ATOM 2221 C CA . SER A 1 276 ? 18.125 31.875 17.812 1 83.69 276 SER A CA 1
ATOM 2222 C C . SER A 1 276 ? 17.891 33.375 17.641 1 83.69 276 SER A C 1
ATOM 2224 O O . SER A 1 276 ? 18.641 34.062 16.922 1 83.69 276 SER A O 1
ATOM 2226 N N . ALA A 1 277 ? 16.797 33.812 18.219 1 82.81 277 ALA A N 1
ATOM 2227 C CA . ALA A 1 277 ? 16.406 35.188 18.047 1 82.81 277 ALA A CA 1
ATOM 2228 C C . ALA A 1 277 ? 17.109 36.094 19.047 1 82.81 277 ALA A C 1
ATOM 2230 O O . ALA A 1 277 ? 17.172 37.312 18.859 1 82.81 277 ALA A O 1
ATOM 2231 N N . LEU A 1 278 ? 17.703 35.438 20.078 1 75.5 278 LEU A N 1
ATOM 2232 C CA . LEU A 1 278 ? 18.391 36.219 21.109 1 75.5 278 LEU A CA 1
ATOM 2233 C C . LEU A 1 278 ? 19.578 36.969 20.516 1 75.5 278 LEU A C 1
ATOM 2235 O O . LEU A 1 278 ? 20.375 36.406 19.766 1 75.5 278 LEU A O 1
ATOM 2239 N N . GLY A 1 279 ? 19.594 38.188 20.469 1 66.19 279 GLY A N 1
ATOM 2240 C CA . GLY A 1 279 ? 20.672 39.031 20.016 1 66.19 279 GLY A CA 1
ATOM 2241 C C . GLY A 1 279 ? 20.297 39.938 18.844 1 66.19 279 GLY A C 1
ATOM 2242 O O . GLY A 1 279 ? 21 40.875 18.547 1 66.19 279 GLY A O 1
ATOM 2243 N N . ALA A 1 280 ? 19.234 39.438 18.094 1 65.12 280 ALA A N 1
ATOM 2244 C CA . ALA A 1 280 ? 18.844 40.25 16.938 1 65.12 280 ALA A CA 1
ATOM 2245 C C . ALA A 1 280 ? 17.984 41.438 17.375 1 65.12 280 ALA A C 1
ATOM 2247 O O . ALA A 1 280 ? 16.906 41.25 17.953 1 65.12 280 ALA A O 1
ATOM 2248 N N . VAL A 1 281 ? 18.484 42.406 18 1 62.62 281 VAL A N 1
ATOM 2249 C CA . VAL A 1 281 ? 17.719 43.531 18.516 1 62.62 281 VAL A CA 1
ATOM 2250 C C . VAL A 1 281 ? 17.328 44.469 17.375 1 62.62 281 VAL A C 1
ATOM 2252 O O . VAL A 1 281 ? 18.141 44.75 16.484 1 62.62 281 VAL A O 1
ATOM 2255 N N . GLU A 1 282 ? 15.977 44.656 17.312 1 64.25 282 GLU A N 1
ATOM 2256 C CA . GLU A 1 282 ? 15.508 45.656 16.344 1 64.25 282 GLU A CA 1
ATOM 2257 C C . GLU A 1 282 ? 15.898 47.062 16.781 1 64.25 282 GLU A C 1
ATOM 2259 O O . GLU A 1 282 ? 15.484 47.531 17.844 1 64.25 282 GLU A O 1
ATOM 2264 N N . ALA A 1 283 ? 16.719 47.844 16.109 1 63.56 283 ALA A N 1
ATOM 2265 C CA . ALA A 1 283 ? 17.312 49.156 16.375 1 63.56 283 ALA A CA 1
ATOM 2266 C C . ALA A 1 283 ? 16.25 50.219 16.516 1 63.56 283 ALA A C 1
ATOM 2268 O O . ALA A 1 283 ? 16.359 51.094 17.391 1 63.56 283 ALA A O 1
ATOM 2269 N N . THR A 1 284 ? 15.203 50.031 15.688 1 64.31 284 THR A N 1
ATOM 2270 C CA . THR A 1 284 ? 14.234 51.125 15.641 1 64.31 284 THR A CA 1
ATOM 2271 C C . THR A 1 284 ? 13.445 51.219 16.938 1 64.31 284 THR A C 1
ATOM 2273 O O . THR A 1 284 ? 13.164 52.312 17.438 1 64.31 284 THR A O 1
ATOM 2276 N N . GLU A 1 285 ? 13.141 50.156 17.516 1 72.56 285 GLU A N 1
ATOM 2277 C CA . GLU A 1 285 ? 12.312 50.156 18.719 1 72.56 285 GLU A CA 1
ATOM 2278 C C . GLU A 1 285 ? 13.117 50.625 19.938 1 72.56 285 GLU A C 1
ATOM 2280 O O . GLU A 1 285 ? 12.602 51.312 20.797 1 72.56 285 GLU A O 1
ATOM 2285 N N . LYS A 1 286 ? 14.312 50.406 19.844 1 72.81 286 LYS A N 1
ATOM 2286 C CA . LYS A 1 286 ? 15.164 50.875 20.938 1 72.81 286 LYS A CA 1
ATOM 2287 C C . LYS A 1 286 ? 15.266 52.375 20.969 1 72.81 286 LYS A C 1
ATOM 2289 O O . LYS A 1 286 ? 15.273 53 22.047 1 72.81 286 LYS A O 1
ATOM 2294 N N . ALA A 1 287 ? 15.172 52.906 19.844 1 76.62 287 ALA A N 1
ATOM 2295 C CA . ALA A 1 287 ? 15.289 54.344 19.719 1 76.62 287 ALA A CA 1
ATOM 2296 C C . ALA A 1 287 ? 14.016 55.031 20.203 1 76.62 287 ALA A C 1
ATOM 2298 O O . ALA A 1 287 ? 14.062 56.188 20.688 1 76.62 287 ALA A O 1
ATOM 2299 N N . ALA A 1 288 ? 12.977 54.312 20.172 1 82.56 288 ALA A N 1
ATOM 2300 C CA . ALA A 1 288 ? 11.695 54.906 20.547 1 82.56 288 ALA A CA 1
ATOM 2301 C C . ALA A 1 288 ? 11.461 54.812 22.047 1 82.56 288 ALA A C 1
ATOM 2303 O O . ALA A 1 288 ? 10.602 55.5 22.594 1 82.56 288 ALA A O 1
ATOM 2304 N N . ASN A 1 289 ? 12.25 54.062 22.688 1 87.12 289 ASN A N 1
ATOM 2305 C CA . ASN A 1 289 ? 12.086 53.875 24.125 1 87.12 289 ASN A CA 1
ATOM 2306 C C . ASN A 1 289 ? 12.977 54.812 24.922 1 87.12 289 ASN A C 1
ATOM 2308 O O . ASN A 1 289 ? 13.844 54.375 25.672 1 87.12 289 ASN A O 1
ATOM 2312 N N . VAL A 1 290 ? 12.766 56.094 24.688 1 89.81 290 VAL A N 1
ATOM 2313 C CA . VAL A 1 290 ? 13.531 57.125 25.375 1 89.81 290 VAL A CA 1
ATOM 2314 C C . VAL A 1 290 ? 12.594 57.969 26.234 1 89.81 290 VAL A C 1
ATOM 2316 O O . VAL A 1 290 ? 11.477 58.281 25.828 1 89.81 290 VAL A O 1
ATOM 2319 N N . THR A 1 291 ? 12.969 58.219 27.453 1 93.62 291 THR A N 1
ATOM 2320 C CA . THR A 1 291 ? 12.172 59.062 28.344 1 93.62 291 THR A CA 1
ATOM 2321 C C . THR A 1 291 ? 12.273 60.531 27.938 1 93.62 291 THR A C 1
ATOM 2323 O O . THR A 1 291 ? 13.367 61.031 27.641 1 93.62 291 THR A O 1
ATOM 2326 N N . PHE A 1 292 ? 11.156 61.219 27.922 1 95.69 292 PHE A N 1
ATOM 2327 C CA . PHE A 1 292 ? 11.109 62.594 27.516 1 95.69 292 PHE A CA 1
ATOM 2328 C C . PHE A 1 292 ? 11.234 63.531 28.719 1 95.69 292 PHE A C 1
ATOM 2330 O O . PHE A 1 292 ? 10.695 63.25 29.781 1 95.69 292 PHE A O 1
ATOM 2337 N N . THR A 1 293 ? 12 64.562 28.547 1 95.19 293 THR A N 1
ATOM 2338 C CA . THR A 1 293 ? 12.188 65.625 29.578 1 95.19 293 THR A CA 1
ATOM 2339 C C . THR A 1 293 ? 11.883 67 29.031 1 95.19 293 THR A C 1
ATOM 2341 O O . THR A 1 293 ? 11.867 67.188 27.812 1 95.19 293 THR A O 1
ATOM 2344 N N . PHE A 1 294 ? 11.586 67.938 29.938 1 96 294 PHE A N 1
ATOM 2345 C CA . PHE A 1 294 ? 11.273 69.25 29.547 1 96 294 PHE A CA 1
ATOM 2346 C C . PHE A 1 294 ? 12.484 69.938 28.906 1 96 294 PHE A C 1
ATOM 2348 O O . PHE A 1 294 ? 13.57 69.938 29.484 1 96 294 PHE A O 1
ATOM 2355 N N . ILE A 1 295 ? 12.305 70.5 27.703 1 94.12 295 ILE A N 1
ATOM 2356 C CA . ILE A 1 295 ? 13.32 71.25 27.016 1 94.12 295 ILE A CA 1
ATOM 2357 C C . ILE A 1 295 ? 12.883 72.75 26.938 1 94.12 295 ILE A C 1
ATOM 2359 O O . ILE A 1 295 ? 11.914 73.062 26.234 1 94.12 295 ILE A O 1
ATOM 2363 N N . PRO A 1 296 ? 13.578 73.562 27.625 1 92 296 PRO A N 1
ATOM 2364 C CA . PRO A 1 296 ? 13.18 74.938 27.625 1 92 296 PRO A CA 1
ATOM 2365 C C . PRO A 1 296 ? 13.352 75.625 26.25 1 92 296 PRO A C 1
ATOM 2367 O O . PRO A 1 296 ? 14.086 75.062 25.406 1 92 296 PRO A O 1
ATOM 2370 N N . TRP A 1 297 ? 12.539 76.75 26.031 1 90.69 297 TRP A N 1
ATOM 2371 C CA . TRP A 1 297 ? 12.719 77.5 24.812 1 90.69 297 TRP A CA 1
ATOM 2372 C C . TRP A 1 297 ? 14.117 78.125 24.75 1 90.69 297 TRP A C 1
ATOM 2374 O O . TRP A 1 297 ? 14.617 78.688 25.734 1 90.69 297 TRP A O 1
ATOM 2384 N N . ASN A 1 298 ? 14.852 78 23.625 1 83.69 298 ASN A N 1
ATOM 2385 C CA . ASN A 1 298 ? 16.266 78.312 23.484 1 83.69 298 ASN A CA 1
ATOM 2386 C C . ASN A 1 298 ? 16.484 79.812 23.219 1 83.69 298 ASN A C 1
ATOM 2388 O O . ASN A 1 298 ? 17.625 80.25 23.062 1 83.69 298 ASN A O 1
ATOM 2392 N N . GLY A 1 299 ? 15.594 80.625 23.297 1 81.44 299 GLY A N 1
ATOM 2393 C CA . GLY A 1 299 ? 15.758 82.062 23.172 1 81.44 299 GLY A CA 1
ATOM 2394 C C . GLY A 1 299 ? 15.797 82.562 21.734 1 81.44 299 GLY A C 1
ATOM 2395 O O . GLY A 1 299 ? 15.938 83.75 21.469 1 81.44 299 GLY A O 1
ATOM 2396 N N . GLY A 1 300 ? 15.57 81.688 20.812 1 73 300 GLY A N 1
ATOM 2397 C CA . GLY A 1 300 ? 15.547 82.062 19.406 1 73 300 GLY A CA 1
ATOM 2398 C C . GLY A 1 300 ? 16.766 82.875 18.984 1 73 300 GLY A C 1
ATOM 2399 O O . GLY A 1 300 ? 17.891 82.5 19.281 1 73 300 GLY A O 1
ATOM 2400 N N . ALA A 1 301 ? 16.562 84.125 18.281 1 65.75 301 ALA A N 1
ATOM 2401 C CA . ALA A 1 301 ? 17.594 85 17.734 1 65.75 301 ALA A CA 1
ATOM 2402 C C . ALA A 1 301 ? 18.312 85.812 18.828 1 65.75 301 ALA A C 1
ATOM 2404 O O . ALA A 1 301 ? 19.469 86.188 18.688 1 65.75 301 ALA A O 1
ATOM 2405 N N . ASN A 1 302 ? 17.703 86.062 19.891 1 67.19 302 ASN A N 1
ATOM 2406 C CA . ASN A 1 302 ? 18.281 86.875 20.984 1 67.19 302 ASN A CA 1
ATOM 2407 C C . ASN A 1 302 ? 18.562 86 22.203 1 67.19 302 ASN A C 1
ATOM 2409 O O . ASN A 1 302 ? 18.312 86.438 23.344 1 67.19 302 ASN A O 1
ATOM 2413 N N . ALA A 1 303 ? 18.984 84.812 22.156 1 66.12 303 ALA A N 1
ATOM 2414 C CA . ALA A 1 303 ? 19.219 83.812 23.188 1 66.12 303 ALA A CA 1
ATOM 2415 C C . ALA A 1 303 ? 20.109 84.375 24.297 1 66.12 303 ALA A C 1
ATOM 2417 O O . ALA A 1 303 ? 19.922 84.062 25.484 1 66.12 303 ALA A O 1
ATOM 2418 N N . ALA A 1 304 ? 20.984 85.25 23.953 1 65.12 304 ALA A N 1
ATOM 2419 C CA . ALA A 1 304 ? 21.969 85.75 24.906 1 65.12 304 ALA A CA 1
ATOM 2420 C C . ALA A 1 304 ? 21.312 86.688 25.922 1 65.12 304 ALA A C 1
ATOM 2422 O O . ALA A 1 304 ? 21.75 86.75 27.078 1 65.12 304 ALA A O 1
ATOM 2423 N N . GLU A 1 305 ? 20.172 87.312 25.594 1 67.31 305 GLU A N 1
ATOM 2424 C CA . GLU A 1 305 ? 19.609 88.312 26.469 1 67.31 305 GLU A CA 1
ATOM 2425 C C . GLU A 1 305 ? 18.312 87.812 27.125 1 67.31 305 GLU A C 1
ATOM 2427 O O . GLU A 1 305 ? 17.797 88.5 28.031 1 67.31 305 GLU A O 1
ATOM 2432 N N . THR A 1 306 ? 17.938 86.625 26.75 1 73.56 306 THR A N 1
ATOM 2433 C CA . THR A 1 306 ? 16.625 86.188 27.234 1 73.56 306 THR A CA 1
ATOM 2434 C C . THR A 1 306 ? 16.781 85.25 28.422 1 73.56 306 THR A C 1
ATOM 2436 O O . THR A 1 306 ? 17.641 84.375 28.406 1 73.56 306 THR A O 1
ATOM 2439 N N . ILE A 1 307 ? 16.141 85.5 29.469 1 72.31 307 ILE A N 1
ATOM 2440 C CA . ILE A 1 307 ? 16.125 84.625 30.609 1 72.31 307 ILE A CA 1
ATOM 2441 C C . ILE A 1 307 ? 15.328 83.312 30.266 1 72.31 307 ILE A C 1
ATOM 2443 O O . ILE A 1 307 ? 14.148 83.438 29.922 1 72.31 307 ILE A O 1
ATOM 2447 N N . ILE A 1 308 ? 16.016 82.375 30.297 1 79.12 308 ILE A N 1
ATOM 2448 C CA . ILE A 1 308 ? 15.438 81.125 29.906 1 79.12 308 ILE A CA 1
ATOM 2449 C C . ILE A 1 308 ? 14.766 80.438 31.125 1 79.12 308 ILE A C 1
ATOM 2451 O O . ILE A 1 308 ? 15.383 80.312 32.188 1 79.12 308 ILE A O 1
ATOM 2455 N N . ASP A 1 309 ? 13.555 80.125 31.047 1 84.38 309 ASP A N 1
ATOM 2456 C CA . ASP A 1 309 ? 12.812 79.438 32.094 1 84.38 309 ASP A CA 1
ATOM 2457 C C . ASP A 1 309 ? 13.188 77.938 32.125 1 84.38 309 ASP A C 1
ATOM 2459 O O . ASP A 1 309 ? 12.781 77.188 31.234 1 84.38 309 ASP A O 1
ATOM 2463 N N . ARG A 1 310 ? 13.852 77.5 33.062 1 86.44 310 ARG A N 1
ATOM 2464 C CA . ARG A 1 310 ? 14.32 76.125 33.156 1 86.44 310 ARG A CA 1
ATOM 2465 C C . ARG A 1 310 ? 13.523 75.375 34.188 1 86.44 310 ARG A C 1
ATOM 2467 O O . ARG A 1 310 ? 13.836 74.188 34.5 1 86.44 310 ARG A O 1
ATOM 2474 N N . ASP A 1 311 ? 12.523 76 34.719 1 89.88 311 ASP A N 1
ATOM 2475 C CA . ASP A 1 311 ? 11.688 75.312 35.719 1 89.88 311 ASP A CA 1
ATOM 2476 C C . ASP A 1 311 ? 10.789 74.25 35.062 1 89.88 311 ASP A C 1
ATOM 2478 O O . ASP A 1 311 ? 9.969 74.625 34.188 1 89.88 311 ASP A O 1
ATOM 2482 N N . ASP A 1 312 ? 10.867 73.125 35.469 1 91.12 312 ASP A N 1
ATOM 2483 C CA . ASP A 1 312 ? 10.102 72.062 34.844 1 91.12 312 ASP A CA 1
ATOM 2484 C C . ASP A 1 312 ? 8.844 71.75 35.656 1 91.12 312 ASP A C 1
ATOM 2486 O O . ASP A 1 312 ? 8.266 70.688 35.531 1 91.12 312 ASP A O 1
ATOM 2490 N N . ASN A 1 313 ? 8.461 72.625 36.531 1 92.94 313 ASN A N 1
ATOM 2491 C CA . ASN A 1 313 ? 7.199 72.5 37.281 1 92.94 313 ASN A CA 1
ATOM 2492 C C . ASN A 1 313 ? 6.07 73.25 36.594 1 92.94 313 ASN A C 1
ATOM 2494 O O . ASN A 1 313 ? 6.32 74.188 35.812 1 92.94 313 ASN A O 1
ATOM 2498 N N . LEU A 1 314 ? 4.879 72.875 36.875 1 95.25 314 LEU A N 1
ATOM 2499 C CA . LEU A 1 314 ? 3.729 73.562 36.312 1 95.25 314 LEU A CA 1
ATOM 2500 C C . LEU A 1 314 ? 3.674 75 36.875 1 95.25 314 LEU A C 1
ATOM 2502 O O . LEU A 1 314 ? 3.992 75.25 38.031 1 95.25 314 LEU A O 1
ATOM 2506 N N . VAL A 1 315 ? 3.32 75.812 35.938 1 94.62 315 VAL A N 1
ATOM 2507 C CA . VAL A 1 315 ? 3.146 77.188 36.344 1 94.62 315 VAL A CA 1
ATOM 2508 C C . VAL A 1 315 ? 1.865 77.375 37.188 1 94.62 315 VAL A C 1
ATOM 2510 O O . VAL A 1 315 ? 0.803 76.875 36.75 1 94.62 315 VAL A O 1
ATOM 2513 N N . ALA A 1 316 ? 1.952 78 38.406 1 91.75 316 ALA A N 1
ATOM 2514 C CA . ALA A 1 316 ? 0.816 78.062 39.312 1 91.75 316 ALA A CA 1
ATOM 2515 C C . ALA A 1 316 ? 0.428 79.5 39.594 1 91.75 316 ALA A C 1
ATOM 2517 O O . ALA A 1 316 ? 0.155 79.875 40.75 1 91.75 316 ALA A O 1
ATOM 2518 N N . SER A 1 317 ? 0.477 80.312 38.562 1 90.94 317 SER A N 1
ATOM 2519 C CA . SER A 1 317 ? -0.124 81.625 38.719 1 90.94 317 SER A CA 1
ATOM 2520 C C . SER A 1 317 ? -1.637 81.5 38.875 1 90.94 317 SER A C 1
ATOM 2522 O O . SER A 1 317 ? -2.234 80.5 38.594 1 90.94 317 SER A O 1
ATOM 2524 N N . ASP A 1 318 ? -2.248 82.5 39.438 1 88.75 318 ASP A N 1
ATOM 2525 C CA . ASP A 1 318 ? -3.682 82.5 39.719 1 88.75 318 ASP A CA 1
ATOM 2526 C C . ASP A 1 318 ? -4.465 82.125 38.438 1 88.75 318 ASP A C 1
ATOM 2528 O O . ASP A 1 318 ? -5.375 81.312 38.5 1 88.75 318 ASP A O 1
ATOM 2532 N N . SER A 1 319 ? -4.066 82.688 37.406 1 90.12 319 SER A N 1
ATOM 2533 C CA . SER A 1 319 ? -4.742 82.375 36.125 1 90.12 319 SER A CA 1
ATOM 2534 C C . SER A 1 319 ? -4.449 81 35.656 1 90.12 319 SER A C 1
ATOM 2536 O O . SER A 1 319 ? -5.336 80.312 35.125 1 90.12 319 SER A O 1
ATOM 2538 N N . ALA A 1 320 ? -3.258 80.562 35.875 1 93.44 320 ALA A N 1
ATOM 2539 C CA . ALA A 1 320 ? -2.863 79.25 35.438 1 93.44 320 ALA A CA 1
ATOM 2540 C C . ALA A 1 320 ? -3.562 78.188 36.281 1 93.44 320 ALA A C 1
ATOM 2542 O O . ALA A 1 320 ? -3.889 77.125 35.781 1 93.44 320 ALA A O 1
ATOM 2543 N N . VAL A 1 321 ? -3.758 78.438 37.562 1 94.06 321 VAL A N 1
ATOM 2544 C CA . VAL A 1 321 ? -4.426 77.438 38.438 1 94.06 321 VAL A CA 1
ATOM 2545 C C . VAL A 1 321 ? -5.871 77.25 38 1 94.06 321 VAL A C 1
ATOM 2547 O O . VAL A 1 321 ? -6.398 76.125 38.062 1 94.06 321 VAL A O 1
ATOM 2550 N N . ILE A 1 322 ? -6.527 78.312 37.531 1 92.62 322 ILE A N 1
ATOM 2551 C CA . ILE A 1 322 ? -7.898 78.25 37.062 1 92.62 322 ILE A CA 1
ATOM 2552 C C . ILE A 1 322 ? -7.934 77.312 35.812 1 92.62 322 ILE A C 1
ATOM 2554 O O . ILE A 1 322 ? -8.789 76.438 35.719 1 92.62 322 ILE A O 1
ATOM 2558 N N . PHE A 1 323 ? -6.992 77.5 34.938 1 94.12 323 PHE A N 1
ATOM 2559 C CA . PHE A 1 323 ? -6.879 76.688 33.75 1 94.12 323 PHE A CA 1
ATOM 2560 C C . PHE A 1 323 ? -6.641 75.25 34.094 1 94.12 323 PHE A C 1
ATOM 2562 O O . PHE A 1 323 ? -7.305 74.375 33.562 1 94.12 323 PHE A O 1
ATOM 2569 N N . LEU A 1 324 ? -5.723 75 34.938 1 95.56 324 LEU A N 1
ATOM 2570 C CA . LEU A 1 324 ? -5.363 73.625 35.344 1 95.56 324 LEU A CA 1
ATOM 2571 C C . LEU A 1 324 ? -6.523 73 36.062 1 95.56 324 LEU A C 1
ATOM 2573 O O . LEU A 1 324 ? -6.738 71.75 35.906 1 95.56 324 LEU A O 1
ATOM 2577 N N . ASN A 1 325 ? -7.23 73.75 36.875 1 93.69 325 ASN A N 1
ATOM 2578 C CA . ASN A 1 325 ? -8.383 73.188 37.594 1 93.69 325 ASN A CA 1
ATOM 2579 C C . ASN A 1 325 ? -9.484 72.75 36.625 1 93.69 325 ASN A C 1
ATOM 2581 O O . ASN A 1 325 ? -10.125 71.75 36.781 1 93.69 325 ASN A O 1
ATOM 2585 N N . ASN A 1 326 ? -9.742 73.562 35.625 1 93.19 326 ASN A N 1
ATOM 2586 C CA . ASN A 1 326 ? -10.734 73.25 34.625 1 93.19 326 ASN A CA 1
ATOM 2587 C C . ASN A 1 326 ? -10.312 72 33.844 1 93.19 326 ASN A C 1
ATOM 2589 O O . ASN A 1 326 ? -11.148 71.125 33.531 1 93.19 326 ASN A O 1
ATOM 2593 N N . LYS A 1 327 ? -9.086 71.938 33.5 1 94.5 327 LYS A N 1
ATOM 2594 C CA . LYS A 1 327 ? -8.555 70.75 32.844 1 94.5 327 LYS A CA 1
ATOM 2595 C C . LYS A 1 327 ? -8.711 69.5 33.75 1 94.5 327 LYS A C 1
ATOM 2597 O O . LYS A 1 327 ? -9.07 68.438 33.281 1 94.5 327 LYS A O 1
ATOM 2602 N N . LEU A 1 328 ? -8.383 69.625 35 1 95.38 328 LEU A N 1
ATOM 2603 C CA . LEU A 1 328 ? -8.492 68.562 35.969 1 95.38 328 LEU A CA 1
ATOM 2604 C C . LEU A 1 328 ? -9.914 68 36.031 1 95.38 328 LEU A C 1
ATOM 2606 O O . LEU A 1 328 ? -10.125 66.812 36.062 1 95.38 328 LEU A O 1
ATOM 2610 N N . ILE A 1 329 ? -10.922 68.875 36.031 1 93.31 329 ILE A N 1
ATOM 2611 C CA . ILE A 1 329 ? -12.328 68.5 36.094 1 93.31 329 ILE A CA 1
ATOM 2612 C C . ILE A 1 329 ? -12.711 67.688 34.844 1 93.31 329 ILE A C 1
ATOM 2614 O O . ILE A 1 329 ? -13.383 66.688 34.938 1 93.31 329 ILE A O 1
ATOM 2618 N N . LYS A 1 330 ? -12.328 68.25 33.75 1 93.25 330 LYS A N 1
ATOM 2619 C CA . LYS A 1 330 ? -12.617 67.562 32.5 1 93.25 330 LYS A CA 1
ATOM 2620 C C . LYS A 1 330 ? -11.953 66.188 32.438 1 93.25 330 LYS A C 1
ATOM 2622 O O . LYS A 1 330 ? -12.57 65.188 32.031 1 93.25 330 LYS A O 1
ATOM 2627 N N . ASP A 1 331 ? -10.727 66.062 32.781 1 96.19 331 ASP A N 1
ATOM 2628 C CA . ASP A 1 331 ? -9.969 64.812 32.781 1 96.19 331 ASP A CA 1
ATOM 2629 C C . ASP A 1 331 ? -10.562 63.844 33.75 1 96.19 331 ASP A C 1
ATOM 2631 O O . ASP A 1 331 ? -10.57 62.625 33.5 1 96.19 331 ASP A O 1
ATOM 2635 N N . ARG A 1 332 ? -11 64.312 34.906 1 95.25 332 ARG A N 1
ATOM 2636 C CA . ARG A 1 332 ? -11.602 63.406 35.906 1 95.25 332 ARG A CA 1
ATOM 2637 C C . ARG A 1 332 ? -12.898 62.812 35.375 1 95.25 332 ARG A C 1
ATOM 2639 O O . ARG A 1 332 ? -13.195 61.625 35.594 1 95.25 332 ARG A O 1
ATOM 2646 N N . LYS A 1 333 ? -13.688 63.594 34.688 1 93.69 333 LYS A N 1
ATOM 2647 C CA . LYS A 1 333 ? -14.906 63.094 34.062 1 93.69 333 LYS A CA 1
ATOM 2648 C C . LYS A 1 333 ? -14.586 62.031 33.031 1 93.69 333 LYS A C 1
ATOM 2650 O O . LYS A 1 333 ? -15.258 61 32.969 1 93.69 333 LYS A O 1
ATOM 2655 N N . GLN A 1 334 ? -13.641 62.281 32.312 1 96.44 334 GLN A N 1
ATOM 2656 C CA . GLN A 1 334 ? -13.211 61.312 31.312 1 96.44 334 GLN A CA 1
ATOM 2657 C C . GLN A 1 334 ? -12.711 60.031 31.969 1 96.44 334 GLN A C 1
ATOM 2659 O O . GLN A 1 334 ? -12.945 58.938 31.453 1 96.44 334 GLN A O 1
ATOM 2664 N N . LEU A 1 335 ? -11.961 60.094 33 1 96.62 335 LEU A N 1
ATOM 2665 C CA . LEU A 1 335 ? -11.453 58.938 33.719 1 96.62 335 LEU A CA 1
ATOM 2666 C C . LEU A 1 335 ? -12.594 58.062 34.219 1 96.62 335 LEU A C 1
ATOM 2668 O O . LEU A 1 335 ? -12.492 56.844 34.25 1 96.62 335 LEU A O 1
ATOM 2672 N N . ASP A 1 336 ? -13.664 58.688 34.625 1 95.62 336 ASP A N 1
ATOM 2673 C CA . ASP A 1 336 ? -14.828 57.969 35.094 1 95.62 336 ASP A CA 1
ATOM 2674 C C . ASP A 1 336 ? -15.477 57.156 33.969 1 95.62 336 ASP A C 1
ATOM 2676 O O . ASP A 1 336 ? -15.852 56 34.125 1 95.62 336 ASP A O 1
ATOM 2680 N N . VAL A 1 337 ? -15.602 57.812 32.812 1 97.31 337 VAL A N 1
ATOM 2681 C CA . VAL A 1 337 ? -16.172 57.156 31.672 1 97.31 337 VAL A CA 1
ATOM 2682 C C . VAL A 1 337 ? -15.305 55.969 31.266 1 97.31 337 VAL A C 1
ATOM 2684 O O . VAL A 1 337 ? -15.82 54.875 30.984 1 97.31 337 VAL A O 1
ATOM 2687 N N . LEU A 1 338 ? -14.039 56.125 31.219 1 97.12 338 LEU A N 1
ATOM 2688 C CA . LEU A 1 338 ? -13.102 55.094 30.859 1 97.12 338 LEU A CA 1
ATOM 2689 C C . LEU A 1 338 ? -13.133 53.938 31.875 1 97.12 338 LEU A C 1
ATOM 2691 O O . LEU A 1 338 ? -13.023 52.781 31.5 1 97.12 338 LEU A O 1
ATOM 2695 N N . ALA A 1 339 ? -13.25 54.281 33.094 1 96.5 339 ALA A N 1
ATOM 2696 C CA . ALA A 1 339 ? -13.312 53.281 34.156 1 96.5 339 ALA A CA 1
ATOM 2697 C C . ALA A 1 339 ? -14.555 52.406 34 1 96.5 339 ALA A C 1
ATOM 2699 O O . ALA A 1 339 ? -14.5 51.188 34.188 1 96.5 339 ALA A O 1
ATOM 2700 N N . ASP A 1 340 ? -15.672 53 33.625 1 96.94 340 ASP A N 1
ATOM 2701 C CA . ASP A 1 340 ? -16.906 52.25 33.375 1 96.94 340 ASP A CA 1
ATOM 2702 C C . ASP A 1 340 ? -16.766 51.312 32.188 1 96.94 340 ASP A C 1
ATOM 2704 O O . ASP A 1 340 ? -17.172 50.156 32.25 1 96.94 340 ASP A O 1
ATOM 2708 N N . ASP A 1 341 ? -16.25 51.844 31.141 1 97.06 341 ASP A N 1
ATOM 2709 C CA . ASP A 1 341 ? -16.047 51.031 29.938 1 97.06 341 ASP A CA 1
ATOM 2710 C C . ASP A 1 341 ? -15.109 49.844 30.219 1 97.06 341 ASP A C 1
ATOM 2712 O O . ASP A 1 341 ? -15.352 48.75 29.75 1 97.06 341 ASP A O 1
ATOM 2716 N N . LEU A 1 342 ? -14.062 50.094 30.906 1 97.31 342 LEU A N 1
ATOM 2717 C CA . LEU A 1 342 ? -13.094 49.031 31.234 1 97.31 342 LEU A CA 1
ATOM 2718 C C . LEU A 1 342 ? -13.703 48 32.125 1 97.31 342 LEU A C 1
ATOM 2720 O O . LEU A 1 342 ? -13.383 46.812 32.031 1 97.31 342 LEU A O 1
ATOM 2724 N N . SER A 1 343 ? -14.539 48.406 33.062 1 96.81 343 SER A N 1
ATOM 2725 C CA . SER A 1 343 ? -15.211 47.469 33.938 1 96.81 343 SER A CA 1
ATOM 2726 C C . SER A 1 343 ? -16.125 46.531 33.156 1 96.81 343 SER A C 1
ATOM 2728 O O . SER A 1 343 ? -16.141 45.312 33.375 1 96.81 343 SER A O 1
ATOM 2730 N N . LYS A 1 344 ? -16.859 47.094 32.188 1 96.88 344 LYS A N 1
ATOM 2731 C CA . LYS A 1 344 ? -17.734 46.312 31.359 1 96.88 344 LYS A CA 1
ATOM 2732 C C . LYS A 1 344 ? -16.953 45.281 30.531 1 96.88 344 LYS A C 1
ATOM 2734 O O . LYS A 1 344 ? -17.297 44.125 30.469 1 96.88 344 LYS A O 1
ATOM 2739 N N . ARG A 1 345 ? -15.93 45.719 29.938 1 97.12 345 ARG A N 1
ATOM 2740 C CA . ARG A 1 345 ? -15.117 44.844 29.078 1 97.12 345 ARG A CA 1
ATOM 2741 C C . ARG A 1 345 ? -14.383 43.812 29.906 1 97.12 345 ARG A C 1
ATOM 2743 O O . ARG A 1 345 ? -14.156 42.688 29.438 1 97.12 345 ARG A O 1
ATOM 2750 N N . SER A 1 346 ? -13.977 44.156 31.094 1 97 346 SER A N 1
ATOM 2751 C CA . SER A 1 346 ? -13.305 43.219 31.969 1 97 346 SER A CA 1
ATOM 2752 C C . SER A 1 346 ? -14.242 42.062 32.375 1 97 346 SER A C 1
ATOM 2754 O O . SER A 1 346 ? -13.812 40.938 32.5 1 97 346 SER A O 1
ATOM 2756 N N . ALA A 1 347 ? -15.477 42.375 32.562 1 96.69 347 ALA A N 1
ATOM 2757 C CA . ALA A 1 347 ? -16.469 41.344 32.844 1 96.69 347 ALA A CA 1
ATOM 2758 C C . ALA A 1 347 ? -16.641 40.406 31.656 1 96.69 347 ALA A C 1
ATOM 2760 O O . ALA A 1 347 ? -16.734 39.188 31.828 1 96.69 347 ALA A O 1
ATOM 2761 N N . ASP A 1 348 ? -16.703 40.969 30.484 1 96.88 348 ASP A N 1
ATOM 2762 C CA . ASP A 1 348 ? -16.766 40.156 29.266 1 96.88 348 ASP A CA 1
ATOM 2763 C C . ASP A 1 348 ? -15.555 39.25 29.156 1 96.88 348 ASP A C 1
ATOM 2765 O O . ASP A 1 348 ? -15.68 38.094 28.781 1 96.88 348 ASP A O 1
ATOM 2769 N N . MET A 1 349 ? -14.398 39.75 29.406 1 97.31 349 MET A N 1
ATOM 2770 C CA . MET A 1 349 ? -13.148 39 29.344 1 97.31 349 MET A CA 1
ATOM 2771 C C . MET A 1 349 ? -13.18 37.812 30.281 1 97.31 349 MET A C 1
ATOM 2773 O O . MET A 1 349 ? -12.781 36.688 29.906 1 97.31 349 MET A O 1
ATOM 2777 N N . SER A 1 350 ? -13.617 38.031 31.5 1 96.75 350 SER A N 1
ATOM 2778 C CA . SER A 1 350 ? -13.664 37 32.5 1 96.75 350 SER A CA 1
ATOM 2779 C C . SER A 1 350 ? -14.586 35.844 32.062 1 96.75 350 SER A C 1
ATOM 2781 O O . SER A 1 350 ? -14.273 34.688 32.25 1 96.75 350 SER A O 1
ATOM 2783 N N . GLN A 1 351 ? -15.727 36.25 31.516 1 96.75 351 GLN A N 1
ATOM 2784 C CA . GLN A 1 351 ? -16.672 35.25 31.016 1 96.75 351 GLN A CA 1
ATOM 2785 C C . GLN A 1 351 ? -16.047 34.438 29.875 1 96.75 351 GLN A C 1
ATOM 2787 O O . GLN A 1 351 ? -16.172 33.219 29.828 1 96.75 351 GLN A O 1
ATOM 2792 N N . LEU A 1 352 ? -15.469 35.062 28.969 1 96.81 352 LEU A N 1
ATOM 2793 C CA . LEU A 1 352 ? -14.859 34.406 27.812 1 96.81 352 LEU A CA 1
ATOM 2794 C C . LEU A 1 352 ? -13.664 33.562 28.25 1 96.81 352 LEU A C 1
ATOM 2796 O O . LEU A 1 352 ? -13.406 32.5 27.656 1 96.81 352 LEU A O 1
ATOM 2800 N N . GLU A 1 353 ? -12.898 34.031 29.203 1 96.69 353 GLU A N 1
ATOM 2801 C CA . GLU A 1 353 ? -11.781 33.25 29.734 1 96.69 353 GLU A CA 1
ATOM 2802 C C . GLU A 1 353 ? -12.258 31.922 30.312 1 96.69 353 GLU A C 1
ATOM 2804 O O . GLU A 1 353 ? -11.609 30.891 30.125 1 96.69 353 GLU A O 1
ATOM 2809 N N . SER A 1 354 ? -13.367 31.969 31.047 1 96.5 354 SER A N 1
ATOM 2810 C CA . SER A 1 354 ? -13.945 30.75 31.609 1 96.5 354 SER A CA 1
ATOM 2811 C C . SER A 1 354 ? -14.406 29.797 30.516 1 96.5 354 SER A C 1
ATOM 2813 O O . SER A 1 354 ? -14.25 28.578 30.625 1 96.5 354 SER A O 1
ATOM 2815 N N . THR A 1 355 ? -14.992 30.359 29.5 1 96.06 355 THR A N 1
ATOM 2816 C CA . THR A 1 355 ? -15.453 29.547 28.375 1 96.06 355 THR A CA 1
ATOM 2817 C C . THR A 1 355 ? -14.273 28.859 27.688 1 96.06 355 THR A C 1
ATOM 2819 O O . THR A 1 355 ? -14.352 27.688 27.344 1 96.06 355 THR A O 1
ATOM 2822 N N . VAL A 1 356 ? -13.195 29.562 27.453 1 96.5 356 VAL A N 1
ATOM 2823 C CA . VAL A 1 356 ? -12.016 29.016 26.781 1 96.5 356 VAL A CA 1
ATOM 2824 C C . VAL A 1 356 ? -11.383 27.938 27.641 1 96.5 356 VAL A C 1
ATOM 2826 O O . VAL A 1 356 ? -10.953 26.906 27.125 1 96.5 356 VAL A O 1
ATOM 2829 N N . LYS A 1 357 ? -11.344 28.141 28.953 1 94.5 357 LYS A N 1
ATOM 2830 C CA . LYS A 1 357 ? -10.75 27.188 29.891 1 94.5 357 LYS A CA 1
ATOM 2831 C C . LYS A 1 357 ? -11.562 25.891 29.953 1 94.5 357 LYS A C 1
ATOM 2833 O O . LYS A 1 357 ? -11.016 24.828 30.219 1 94.5 357 LYS A O 1
ATOM 2838 N N . ALA A 1 358 ? -12.836 25.969 29.703 1 95.25 358 ALA A N 1
ATOM 2839 C CA . ALA A 1 358 ? -13.727 24.828 29.766 1 95.25 358 ALA A CA 1
ATOM 2840 C C . ALA A 1 358 ? -13.516 23.891 28.578 1 95.25 358 ALA A C 1
ATOM 2842 O O . ALA A 1 358 ? -13.883 22.719 28.625 1 95.25 358 ALA A O 1
ATOM 2843 N N . ILE A 1 359 ? -12.867 24.469 27.594 1 95.44 359 ILE A N 1
ATOM 2844 C CA . ILE A 1 359 ? -12.633 23.641 26.422 1 95.44 359 ILE A CA 1
ATOM 2845 C C . ILE A 1 359 ? -11.414 22.75 26.656 1 95.44 359 ILE A C 1
ATOM 2847 O O . ILE A 1 359 ? -10.289 23.234 26.781 1 95.44 359 ILE A O 1
ATOM 2851 N N . GLU A 1 360 ? -11.617 21.516 26.719 1 90.5 360 GLU A N 1
ATOM 2852 C CA . GLU A 1 360 ? -10.57 20.562 27.062 1 90.5 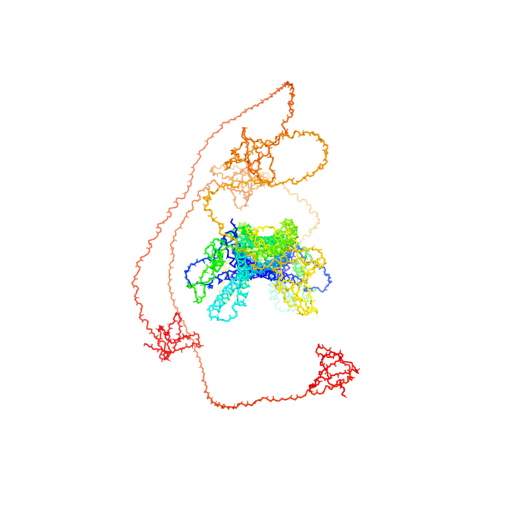360 GLU A CA 1
ATOM 2853 C C . GLU A 1 360 ? -9.617 20.344 25.891 1 90.5 360 GLU A C 1
ATOM 2855 O O . GLU A 1 360 ? -8.398 20.297 26.062 1 90.5 360 GLU A O 1
ATOM 2860 N N . ASN A 1 361 ? -10.156 20.297 24.719 1 90.81 361 ASN A N 1
ATOM 2861 C CA . ASN A 1 361 ? -9.352 20.047 23.516 1 90.81 361 ASN A CA 1
ATOM 2862 C C . ASN A 1 361 ? -8.859 21.344 22.891 1 90.81 361 ASN A C 1
ATOM 2864 O O . ASN A 1 361 ? -9.547 21.953 22.078 1 90.81 361 ASN A O 1
ATOM 2868 N N . LYS A 1 362 ? -7.664 21.578 23.141 1 91 362 LYS A N 1
ATOM 2869 C CA . LYS A 1 362 ? -7.078 22.844 22.688 1 91 362 LYS A CA 1
ATOM 2870 C C . LYS A 1 362 ? -6.781 22.781 21.188 1 91 362 LYS A C 1
ATOM 2872 O O . LYS A 1 362 ? -6.449 23.797 20.578 1 91 362 LYS A O 1
ATOM 2877 N N . ALA A 1 363 ? -6.875 21.672 20.672 1 90.94 363 ALA A N 1
ATOM 2878 C CA . ALA A 1 363 ? -6.629 21.5 19.234 1 90.94 363 ALA A CA 1
ATOM 2879 C C . ALA A 1 363 ? -7.918 21.672 18.438 1 90.94 363 ALA A C 1
ATOM 2881 O O . ALA A 1 363 ? -7.891 21.688 17.203 1 90.94 363 ALA A O 1
ATOM 2882 N N . SER A 1 364 ? -9.047 21.875 19 1 93.12 364 SER A N 1
ATOM 2883 C CA . SER A 1 364 ? -10.344 21.875 18.359 1 93.12 364 SER A CA 1
ATOM 2884 C C . SER A 1 364 ? -10.648 23.234 17.719 1 93.12 364 SER A C 1
ATOM 2886 O O . SER A 1 364 ? -10.039 24.25 18.094 1 93.12 364 SER A O 1
ATOM 2888 N N . ALA A 1 365 ? -11.547 23.281 16.766 1 93.88 365 ALA A N 1
ATOM 2889 C CA . ALA A 1 365 ? -12.016 24.5 16.125 1 93.88 365 ALA A CA 1
ATOM 2890 C C . ALA A 1 365 ? -12.75 25.391 17.125 1 93.88 365 ALA A C 1
ATOM 2892 O O . ALA A 1 365 ? -12.672 26.625 17.047 1 93.88 365 ALA A O 1
ATOM 2893 N N . ASP A 1 366 ? -13.352 24.797 18 1 94.94 366 ASP A N 1
ATOM 2894 C CA . ASP A 1 366 ? -14.094 25.531 19.031 1 94.94 366 ASP A CA 1
ATOM 2895 C C . ASP A 1 366 ? -13.148 26.328 19.922 1 94.94 366 ASP A C 1
ATOM 2897 O O . ASP A 1 366 ? -13.477 27.438 20.328 1 94.94 366 ASP A O 1
ATOM 2901 N N . TYR A 1 367 ? -12.062 25.703 20.25 1 96.69 367 TYR A N 1
ATOM 2902 C CA . TYR A 1 367 ? -11.07 26.422 21.031 1 96.69 367 TYR A CA 1
ATOM 2903 C C . TYR A 1 367 ? -10.578 27.656 20.297 1 96.69 367 TYR A C 1
ATOM 2905 O O . TYR A 1 367 ? -10.492 28.75 20.891 1 96.69 367 TYR A O 1
ATOM 2913 N N . ASP A 1 368 ? -10.266 27.547 19.031 1 96.31 368 ASP A N 1
ATOM 2914 C CA . ASP A 1 368 ? -9.75 28.656 18.234 1 96.31 368 ASP A CA 1
ATOM 2915 C C . ASP A 1 368 ? -10.758 29.797 18.156 1 96.31 368 ASP A C 1
ATOM 2917 O O . ASP A 1 368 ? -10.398 30.969 18.312 1 96.31 368 ASP A O 1
ATOM 2921 N N . LYS A 1 369 ? -11.984 29.469 17.906 1 96.69 369 LYS A N 1
ATOM 2922 C CA . LYS A 1 369 ? -13.039 30.469 17.766 1 96.69 369 LYS A CA 1
ATOM 2923 C C . LYS A 1 369 ? -13.266 31.219 19.094 1 96.69 369 LYS A C 1
ATOM 2925 O O . LYS A 1 369 ? -13.359 32.438 19.109 1 96.69 369 LYS A O 1
ATOM 2930 N N . SER A 1 370 ? -13.312 30.453 20.141 1 97.19 370 SER A N 1
ATOM 2931 C CA . SER A 1 370 ? -13.539 31.062 21.453 1 97.19 370 SER A CA 1
ATOM 2932 C C . SER A 1 370 ? -12.328 31.875 21.906 1 97.19 370 SER A C 1
ATOM 2934 O O . SER A 1 370 ? -12.492 32.969 22.484 1 97.19 370 SER A O 1
ATOM 2936 N N . ASN A 1 371 ? -11.195 31.344 21.656 1 97.25 371 ASN A N 1
ATOM 2937 C CA . ASN A 1 371 ? -9.984 32.062 22.031 1 97.25 371 ASN A CA 1
ATOM 2938 C C . ASN A 1 371 ? -9.852 33.375 21.25 1 97.25 371 ASN A C 1
ATOM 2940 O O . ASN A 1 371 ? -9.344 34.375 21.781 1 97.25 371 ASN A O 1
ATOM 2944 N N . GLU A 1 372 ? -10.273 33.375 19.984 1 97.12 372 GLU A N 1
ATOM 2945 C CA . GLU A 1 372 ? -10.203 34.594 19.188 1 97.12 372 GLU A CA 1
ATOM 2946 C C . GLU A 1 372 ? -11.156 35.656 19.734 1 97.12 372 GLU A C 1
ATOM 2948 O O . GLU A 1 372 ? -10.828 36.844 19.734 1 97.12 372 GLU A O 1
ATOM 2953 N N . LYS A 1 373 ? -12.266 35.281 20.156 1 97.5 373 LYS A N 1
ATOM 2954 C CA . LYS A 1 373 ? -13.195 36.219 20.781 1 97.5 373 LYS A CA 1
ATOM 2955 C C . LYS A 1 373 ? -12.594 36.844 22.047 1 97.5 373 LYS A C 1
ATOM 2957 O O . LYS A 1 373 ? -12.75 38.031 22.297 1 97.5 373 LYS A O 1
ATOM 2962 N N . LEU A 1 374 ? -11.953 35.969 22.781 1 97.81 374 LEU A N 1
ATOM 2963 C CA . LEU A 1 374 ? -11.281 36.438 23.984 1 97.81 374 LEU A CA 1
ATOM 2964 C C . LEU A 1 374 ? -10.188 37.438 23.641 1 97.81 374 LEU A C 1
ATOM 2966 O O . LEU A 1 374 ? -10.07 38.5 24.281 1 97.81 374 LEU A O 1
ATOM 2970 N N . MET A 1 375 ? -9.438 37.156 22.625 1 98.06 375 MET A N 1
ATOM 2971 C CA . MET A 1 375 ? -8.344 38.031 22.219 1 98.06 375 MET A CA 1
ATOM 2972 C C . MET A 1 375 ? -8.891 39.375 21.734 1 98.06 375 MET A C 1
ATOM 2974 O O . MET A 1 375 ? -8.281 40.438 21.984 1 98.06 375 MET A O 1
ATOM 2978 N N . ASP A 1 376 ? -9.984 39.406 21.094 1 97.75 376 ASP A N 1
ATOM 2979 C CA . ASP A 1 376 ? -10.602 40.656 20.625 1 97.75 376 ASP A CA 1
ATOM 2980 C C . ASP A 1 376 ? -10.93 41.562 21.797 1 97.75 376 ASP A C 1
ATOM 2982 O O . ASP A 1 376 ? -10.672 42.781 21.75 1 97.75 376 ASP A O 1
ATOM 2986 N N . VAL A 1 377 ? -11.461 40.969 22.812 1 98 377 VAL A N 1
ATOM 2987 C CA . VAL A 1 377 ? -11.82 41.75 24 1 98 377 VAL A CA 1
ATOM 2988 C C . VAL A 1 377 ? -10.562 42.25 24.688 1 98 377 VAL A C 1
ATOM 2990 O O . VAL A 1 377 ? -10.523 43.406 25.156 1 98 377 VAL A O 1
ATOM 2993 N N . ILE A 1 378 ? -9.547 41.469 24.734 1 97.94 378 ILE A N 1
ATOM 2994 C CA . ILE A 1 378 ? -8.297 41.844 25.375 1 97.94 378 ILE A CA 1
ATOM 2995 C C . ILE A 1 378 ? -7.656 43 24.625 1 97.94 378 ILE A C 1
ATOM 2997 O O . ILE A 1 378 ? -7.129 43.938 25.234 1 97.94 378 ILE A O 1
ATOM 3001 N N . ARG A 1 379 ? -7.711 43 23.328 1 97.69 379 ARG A N 1
ATOM 3002 C CA . ARG A 1 379 ? -7.18 44.094 22.531 1 97.69 379 ARG A CA 1
ATOM 3003 C C . ARG A 1 379 ? -7.941 45.375 22.781 1 97.69 379 ARG A C 1
ATOM 3005 O O . ARG A 1 379 ? -7.336 46.469 22.906 1 97.69 379 ARG A O 1
ATOM 3012 N N . ASP A 1 380 ? -9.195 45.281 22.922 1 97.31 380 ASP A N 1
ATOM 3013 C CA . ASP A 1 380 ? -10.008 46.438 23.25 1 97.31 380 ASP A CA 1
ATOM 3014 C C . ASP A 1 380 ? -9.641 47 24.609 1 97.31 380 ASP A C 1
ATOM 3016 O O . ASP A 1 380 ? -9.539 48.219 24.781 1 97.31 380 ASP A O 1
ATOM 3020 N N . ILE A 1 381 ? -9.508 46.156 25.531 1 98 381 ILE A N 1
ATOM 3021 C CA . ILE A 1 381 ? -9.156 46.562 26.891 1 98 381 ILE A CA 1
ATOM 3022 C C . ILE A 1 381 ? -7.805 47.25 26.891 1 98 381 ILE A C 1
ATOM 3024 O O . ILE A 1 381 ? -7.613 48.25 27.609 1 98 381 ILE A O 1
ATOM 3028 N N . THR A 1 382 ? -6.895 46.75 26.109 1 98 382 THR A N 1
ATOM 3029 C CA . THR A 1 382 ? -5.559 47.312 26.031 1 98 382 THR A CA 1
ATOM 3030 C C . THR A 1 382 ? -5.625 48.75 25.531 1 98 382 THR A C 1
ATOM 3032 O O . THR A 1 382 ? -4.965 49.656 26.062 1 98 382 THR A O 1
ATOM 3035 N N . LEU A 1 383 ? -6.438 49 24.516 1 97.5 383 LEU A N 1
ATOM 3036 C CA . LEU A 1 383 ? -6.566 50.344 23.938 1 97.5 383 LEU A CA 1
ATOM 3037 C C . LEU A 1 383 ? -7.238 51.281 24.922 1 97.5 383 LEU A C 1
ATOM 3039 O O . LEU A 1 383 ? -6.812 52.438 25.078 1 97.5 383 LEU A O 1
ATOM 3043 N N . LEU A 1 384 ? -8.266 50.812 25.641 1 97.5 384 LEU A N 1
ATOM 3044 C CA . LEU A 1 384 ? -8.945 51.625 26.641 1 97.5 384 LEU A CA 1
ATOM 3045 C C . LEU A 1 384 ? -8.008 51.938 27.812 1 97.5 384 LEU A C 1
ATOM 3047 O O . LEU A 1 384 ? -8.031 53.062 28.344 1 97.5 384 LEU A O 1
ATOM 3051 N N . SER A 1 385 ? -7.246 51 28.141 1 97.62 385 SER A N 1
ATOM 3052 C CA . SER A 1 385 ? -6.285 51.188 29.219 1 97.62 385 SER A CA 1
ATOM 3053 C C . SER A 1 385 ? -5.234 52.219 28.844 1 97.62 385 SER A C 1
ATOM 3055 O O . SER A 1 385 ? -4.73 52.938 29.703 1 97.62 385 SER A O 1
ATOM 3057 N N . THR A 1 386 ? -4.852 52.219 27.578 1 97.69 386 THR A N 1
ATOM 3058 C CA . THR A 1 386 ? -3.906 53.219 27.109 1 97.69 386 THR A CA 1
ATOM 3059 C C . THR A 1 386 ? -4.488 54.625 27.266 1 97.69 386 THR A C 1
ATOM 3061 O O . THR A 1 386 ? -3.803 55.562 27.719 1 97.69 386 THR A O 1
ATOM 3064 N N . GLN A 1 387 ? -5.73 54.781 26.922 1 97.44 387 GLN A N 1
ATOM 3065 C CA . GLN A 1 387 ? -6.406 56.062 27.094 1 97.44 387 GLN A CA 1
ATOM 3066 C C . GLN A 1 387 ? -6.473 56.469 28.562 1 97.44 387 GLN A C 1
ATOM 3068 O O . GLN A 1 387 ? -6.273 57.625 28.922 1 97.44 387 GLN A O 1
ATOM 3073 N N . LYS A 1 388 ? -6.766 55.562 29.375 1 97.88 388 LYS A N 1
ATOM 3074 C CA . LYS A 1 388 ? -6.852 55.812 30.812 1 97.88 388 LYS A CA 1
ATOM 3075 C C . LYS A 1 388 ? -5.512 56.281 31.375 1 97.88 388 LYS A C 1
ATOM 3077 O O . LYS A 1 388 ? -5.465 57.219 32.188 1 97.88 388 LYS A O 1
ATOM 3082 N N . VAL A 1 389 ? -4.445 55.562 30.953 1 97.75 389 VAL A N 1
ATOM 3083 C CA . VAL A 1 389 ? -3.115 55.906 31.438 1 97.75 389 VAL A CA 1
ATOM 3084 C C . VAL A 1 389 ? -2.768 57.344 31.031 1 97.75 389 VAL A C 1
ATOM 3086 O O . VAL A 1 389 ? -2.154 58.094 31.797 1 97.75 389 VAL A O 1
ATOM 3089 N N . ARG A 1 390 ? -3.135 57.75 29.844 1 97.75 390 ARG A N 1
ATOM 3090 C CA . ARG A 1 390 ? -2.885 59.125 29.359 1 97.75 390 ARG A CA 1
ATOM 3091 C C . ARG A 1 390 ? -3.584 60.156 30.234 1 97.75 390 ARG A C 1
ATOM 3093 O O . ARG A 1 390 ? -2.945 61.062 30.75 1 97.75 390 ARG A O 1
ATOM 3100 N N . VAL A 1 391 ? -4.863 59.969 30.484 1 97.81 391 VAL A N 1
ATOM 3101 C CA . VAL A 1 391 ? -5.68 60.906 31.234 1 97.81 391 VAL A CA 1
ATOM 3102 C C . VAL A 1 391 ? -5.258 60.906 32.688 1 97.81 391 VAL A C 1
ATOM 3104 O O . VAL A 1 391 ? -5.18 61.969 33.312 1 97.81 391 VAL A O 1
ATOM 3107 N N . LYS A 1 392 ? -5.051 59.812 33.219 1 97.81 392 LYS A N 1
ATOM 3108 C CA . LYS A 1 392 ? -4.645 59.688 34.625 1 97.81 392 LYS A CA 1
ATOM 3109 C C . LYS A 1 392 ? -3.324 60.406 34.875 1 97.81 392 LYS A C 1
ATOM 3111 O O . LYS A 1 392 ? -3.131 61.031 35.906 1 97.81 392 LYS A O 1
ATOM 3116 N N . SER A 1 393 ? -2.4 60.281 33.906 1 97.81 393 SER A N 1
ATOM 3117 C CA . SER A 1 393 ? -1.113 60.969 34.062 1 97.81 393 SER A CA 1
ATOM 3118 C C . SER A 1 393 ? -1.289 62.469 34.188 1 97.81 393 SER A C 1
ATOM 3120 O O . SER A 1 393 ? -0.615 63.125 34.969 1 97.81 393 SER A O 1
ATOM 3122 N N . GLU A 1 394 ? -2.164 63.031 33.406 1 97.5 394 GLU A N 1
ATOM 3123 C CA . GLU A 1 394 ? -2.461 64.5 33.469 1 97.5 394 GLU A CA 1
ATOM 3124 C C . GLU A 1 394 ? -3.051 64.812 34.844 1 97.5 394 GLU A C 1
ATOM 3126 O O . GLU A 1 394 ? -2.613 65.812 35.469 1 97.5 394 GLU A O 1
ATOM 3131 N N . VAL A 1 395 ? -3.979 64.062 35.25 1 97.06 395 VAL A N 1
ATOM 3132 C CA . VAL A 1 395 ? -4.668 64.312 36.531 1 97.06 395 VAL A CA 1
ATOM 3133 C C . VAL A 1 395 ? -3.668 64.25 37.688 1 97.06 395 VAL A C 1
ATOM 3135 O O . VAL A 1 395 ? -3.658 65.188 38.531 1 97.06 395 VAL A O 1
ATOM 3138 N N . ASP A 1 396 ? -2.898 63.312 37.688 1 97 396 ASP A N 1
ATOM 3139 C CA . ASP A 1 396 ? -1.935 63.094 38.75 1 97 396 ASP A CA 1
ATOM 3140 C C . ASP A 1 396 ? -0.936 64.25 38.812 1 97 396 ASP A C 1
ATOM 3142 O O . ASP A 1 396 ? -0.6 64.75 39.906 1 97 396 ASP A O 1
ATOM 3146 N N . LEU A 1 397 ? -0.44 64.625 37.594 1 97.25 397 LEU A N 1
ATOM 3147 C CA . LEU A 1 397 ? 0.538 65.688 37.562 1 97.25 397 LEU A CA 1
ATOM 3148 C C . LEU A 1 397 ? -0.076 67 38.062 1 97.25 397 LEU A C 1
ATOM 3150 O O . LEU A 1 397 ? 0.576 67.75 38.781 1 97.25 397 LEU A O 1
ATOM 3154 N N . ILE A 1 398 ? -1.325 67.25 37.719 1 96.94 398 ILE A N 1
ATOM 3155 C CA . ILE A 1 398 ? -2.012 68.5 38.125 1 96.94 398 ILE A CA 1
ATOM 3156 C C . ILE A 1 398 ? -2.219 68.5 39.625 1 96.94 398 ILE A C 1
ATOM 3158 O O . ILE A 1 398 ? -1.918 69.5 40.312 1 96.94 398 ILE A O 1
ATOM 3162 N N . ILE A 1 399 ? -2.662 67.438 40.188 1 95.88 399 ILE A N 1
ATOM 3163 C CA . ILE A 1 399 ? -2.939 67.375 41.594 1 95.88 399 ILE A CA 1
ATOM 3164 C C . ILE A 1 399 ? -1.64 67.5 42.406 1 95.88 399 ILE A C 1
ATOM 3166 O O . ILE A 1 399 ? -1.619 68.062 43.469 1 95.88 399 ILE A O 1
ATOM 3170 N N . GLN A 1 400 ? -0.624 67 41.875 1 95.12 400 GLN A N 1
ATOM 3171 C CA . GLN A 1 400 ? 0.669 67.062 42.531 1 95.12 400 GLN A CA 1
ATOM 3172 C C . GLN A 1 400 ? 1.168 68.5 42.656 1 95.12 400 GLN A C 1
ATOM 3174 O O . GLN A 1 400 ? 1.846 68.812 43.625 1 95.12 400 GLN A O 1
ATOM 3179 N N . ASN A 1 401 ? 0.81 69.312 41.688 1 94 401 ASN A N 1
ATOM 3180 C CA . ASN A 1 401 ? 1.371 70.625 41.625 1 94 401 ASN A CA 1
ATOM 3181 C C . ASN A 1 401 ? 0.434 71.688 42.281 1 94 401 ASN A C 1
ATOM 3183 O O . ASN A 1 401 ? 0.887 72.625 42.938 1 94 401 ASN A O 1
ATOM 3187 N N . ILE A 1 402 ? -0.904 71.5 42.125 1 92.38 402 ILE A N 1
ATOM 3188 C CA . ILE A 1 402 ? -1.799 72.562 42.594 1 92.38 402 ILE A CA 1
ATOM 3189 C C . ILE A 1 402 ? -2.834 71.938 43.531 1 92.38 402 ILE A C 1
ATOM 3191 O O . ILE A 1 402 ? -3.674 72.688 44.094 1 92.38 402 ILE A O 1
ATOM 3195 N N . GLY A 1 403 ? -2.771 70.625 43.844 1 90.44 403 GLY A N 1
ATOM 3196 C CA . GLY A 1 403 ? -3.729 70 44.719 1 90.44 403 GLY A CA 1
ATOM 3197 C C . GLY A 1 403 ? -5.039 69.688 44.031 1 90.44 403 GLY A C 1
ATOM 3198 O O . GLY A 1 403 ? -5.176 69.875 42.812 1 90.44 403 GLY A O 1
ATOM 3199 N N . ASP A 1 404 ? -6.102 69.25 44.812 1 87.56 404 ASP A N 1
ATOM 3200 C CA . ASP A 1 404 ? -7.359 68.812 44.25 1 87.56 404 ASP A CA 1
ATOM 3201 C C . ASP A 1 404 ? -8.531 69.688 44.688 1 87.56 404 ASP A C 1
ATOM 3203 O O . ASP A 1 404 ? -9.688 69.25 44.625 1 87.56 404 ASP A O 1
ATOM 3207 N N . ASP A 1 405 ? -8.219 70.75 45.125 1 84.69 405 ASP A N 1
ATOM 3208 C CA . ASP A 1 405 ? -9.25 71.625 45.625 1 84.69 405 ASP A CA 1
ATOM 3209 C C . ASP A 1 405 ? -10.203 72.062 44.531 1 84.69 405 ASP A C 1
ATOM 3211 O O . ASP A 1 405 ? -11.375 72.312 44.781 1 84.69 405 ASP A O 1
ATOM 3215 N N . GLY A 1 406 ? -9.703 72.062 43.438 1 81.31 406 GLY A N 1
ATOM 3216 C CA . GLY A 1 406 ? -10.5 72.5 42.312 1 81.31 406 GLY A CA 1
ATOM 3217 C C . GLY A 1 406 ? -11.656 71.562 42.031 1 81.31 406 GLY A C 1
ATOM 3218 O O . GLY A 1 406 ? -12.641 71.938 41.406 1 81.31 406 GLY A O 1
ATOM 3219 N N . LEU A 1 407 ? -11.586 70.5 42.469 1 83.38 407 LEU A N 1
ATOM 3220 C CA . LEU A 1 407 ? -12.633 69.5 42.219 1 83.38 407 LEU A CA 1
ATOM 3221 C C . LEU A 1 407 ? -13.859 69.812 43.094 1 83.38 407 LEU A C 1
ATOM 3223 O O . LEU A 1 407 ? -14.961 69.312 42.781 1 83.38 407 LEU A O 1
ATOM 3227 N N . ARG A 1 408 ? -13.664 70.562 44.062 1 84.81 408 ARG A N 1
ATOM 3228 C CA . ARG A 1 408 ? -14.758 70.875 44.969 1 84.81 408 ARG A CA 1
ATOM 3229 C C . ARG A 1 408 ? -15.359 72.25 44.656 1 84.81 408 ARG A C 1
ATOM 3231 O O . ARG A 1 408 ? -16.344 72.688 45.25 1 84.81 408 ARG A O 1
ATOM 3238 N N . ALA A 1 409 ? -14.75 72.75 43.719 1 81.69 409 ALA A N 1
ATOM 3239 C CA . ALA A 1 409 ? -15.227 74.125 43.344 1 81.69 409 ALA A CA 1
ATOM 3240 C C . ALA A 1 409 ? -16.562 74 42.594 1 81.69 409 ALA A C 1
ATOM 3242 O O . ALA A 1 409 ? -16.969 72.938 42.156 1 81.69 409 ALA A O 1
ATOM 3243 N N . GLU A 1 410 ? -17.25 75.125 42.594 1 85 410 GLU A N 1
ATOM 3244 C CA . GLU A 1 410 ? -18.531 75.188 41.906 1 85 410 GLU A CA 1
ATOM 3245 C C . GLU A 1 410 ? -18.328 75.438 40.406 1 85 410 GLU A C 1
ATOM 3247 O O . GLU A 1 410 ? -18.344 76.562 39.969 1 85 410 GLU A O 1
ATOM 3252 N N . ASN A 1 411 ? -18.297 74.375 39.719 1 85.44 411 ASN A N 1
ATOM 3253 C CA . ASN A 1 411 ? -18 74.438 38.281 1 85.44 411 ASN A CA 1
ATOM 3254 C C . ASN A 1 411 ? -19.234 74.812 37.469 1 85.44 411 ASN A C 1
ATOM 3256 O O . ASN A 1 411 ? -20.359 74.5 37.875 1 85.44 411 ASN A O 1
ATOM 3260 N N . HIS A 1 412 ? -18.906 75.5 36.344 1 89.38 412 HIS A N 1
ATOM 3261 C CA . HIS A 1 412 ? -19.969 75.812 35.438 1 89.38 412 HIS A CA 1
ATOM 3262 C C . HIS A 1 412 ? -20.344 74.625 34.562 1 89.38 412 HIS A C 1
ATOM 3264 O O . HIS A 1 412 ? -19.484 73.875 34.156 1 89.38 412 HIS A O 1
ATOM 3270 N N . ASP A 1 413 ? -21.656 74.5 34.281 1 88.62 413 ASP A N 1
ATOM 3271 C CA . ASP A 1 413 ? -22.141 73.5 33.344 1 88.62 413 ASP A CA 1
ATOM 3272 C C . ASP A 1 413 ? -22.375 74.062 31.969 1 88.62 413 ASP A C 1
ATOM 3274 O O . ASP A 1 413 ? -23.5 74.438 31.625 1 88.62 413 ASP A O 1
ATOM 3278 N N . PHE A 1 414 ? -21.359 73.938 31.156 1 89.25 414 PHE A N 1
ATOM 3279 C CA . PHE A 1 414 ? -21.391 74.625 29.859 1 89.25 414 PHE A CA 1
ATOM 3280 C C . PHE A 1 414 ? -22.016 73.75 28.797 1 89.25 414 PHE A C 1
ATOM 3282 O O . PHE A 1 414 ? -21.75 72.5 28.75 1 89.25 414 PHE A O 1
ATOM 3289 N N . LYS A 1 415 ? -22.812 74.312 27.969 1 88.81 415 LYS A N 1
ATOM 3290 C CA . LYS A 1 415 ? -23.359 73.625 26.766 1 88.81 415 LYS A CA 1
ATOM 3291 C C . LYS A 1 415 ? -23.078 74.5 25.531 1 88.81 415 LYS A C 1
ATOM 3293 O O . LYS A 1 415 ? -23.109 75.75 25.594 1 88.81 415 LYS A O 1
ATOM 3298 N N . SER A 1 416 ? -22.734 73.812 24.453 1 88.31 416 SER A N 1
ATOM 3299 C CA . SER A 1 416 ? -22.531 74.562 23.203 1 88.31 416 SER A CA 1
ATOM 3300 C C . SER A 1 416 ? -23.797 75.25 22.766 1 88.31 416 SER A C 1
ATOM 3302 O O . SER A 1 416 ? -24.891 74.688 22.781 1 88.31 416 SER A O 1
ATOM 3304 N N . SER A 1 417 ? -23.594 76.562 22.531 1 84.56 417 SER A N 1
ATOM 3305 C CA . SER A 1 417 ? -24.75 77.375 22.188 1 84.56 417 SER A CA 1
ATOM 3306 C C . SER A 1 417 ? -24.438 78.312 21.031 1 84.56 417 SER A C 1
ATOM 3308 O O . SER A 1 417 ? -23.281 78.688 20.844 1 84.56 417 SER A O 1
ATOM 3310 N N . SER A 1 418 ? -25.391 78.562 20.266 1 84.12 418 SER A N 1
ATOM 3311 C CA . SER A 1 418 ? -25.312 79.562 19.203 1 84.12 418 SER A CA 1
ATOM 3312 C C . SER A 1 418 ? -25.938 80.875 19.625 1 84.12 418 SER A C 1
ATOM 3314 O O . SER A 1 418 ? -26.922 80.875 20.359 1 84.12 418 SER A O 1
ATOM 3316 N N . PHE A 1 419 ? -25.25 81.938 19.266 1 83.44 419 PHE A N 1
ATOM 3317 C CA . PHE A 1 419 ? -25.719 83.25 19.688 1 83.44 419 PHE A CA 1
ATOM 3318 C C . PHE A 1 419 ? -26.234 84 18.484 1 83.44 419 PHE A C 1
ATOM 3320 O O . PHE A 1 419 ? -25.438 84.562 17.703 1 83.44 419 PHE A O 1
ATOM 3327 N N . THR A 1 420 ? -27.5 84.188 18.328 1 79.88 420 THR A N 1
ATOM 3328 C CA . THR A 1 420 ? -28.109 84.875 17.219 1 79.88 420 THR A CA 1
ATOM 3329 C C . THR A 1 420 ? -28.047 86.375 17.484 1 79.88 420 THR A C 1
ATOM 3331 O O . THR A 1 420 ? -28.109 87.188 16.531 1 79.88 420 THR A O 1
ATOM 3334 N N . ILE A 1 421 ? -27.953 86.812 18.703 1 83.06 421 ILE A N 1
ATOM 3335 C CA . ILE A 1 421 ? -27.766 88.188 19.094 1 83.06 421 ILE A CA 1
ATOM 3336 C C . ILE A 1 421 ? -26.359 88.375 19.672 1 83.06 421 ILE A C 1
ATOM 3338 O O . ILE A 1 421 ? -25.875 87.562 20.422 1 83.06 421 ILE A O 1
ATOM 3342 N N . PRO A 1 422 ? -25.828 89.5 19.141 1 84.75 422 PRO A N 1
ATOM 3343 C CA . PRO A 1 422 ? -24.5 89.75 19.703 1 84.75 422 PRO A CA 1
ATOM 3344 C C . PRO A 1 422 ? -24.5 89.75 21.234 1 84.75 422 PRO A C 1
ATOM 3346 O O . PRO A 1 422 ? -25.25 90.562 21.828 1 84.75 422 PRO A O 1
ATOM 3349 N N . THR A 1 423 ? -23.859 88.812 21.781 1 87.81 423 THR A N 1
ATOM 3350 C CA . THR A 1 423 ? -23.734 88.75 23.234 1 87.81 423 THR A CA 1
ATOM 3351 C C . THR A 1 423 ? -22.297 88.938 23.688 1 87.81 423 THR A C 1
ATOM 3353 O O . THR A 1 423 ? -21.359 88.562 22.984 1 87.81 423 THR A O 1
ATOM 3356 N N . THR A 1 424 ? -22.094 89.625 24.781 1 88.88 424 THR A N 1
ATOM 3357 C CA . THR A 1 424 ? -20.75 89.875 25.281 1 88.88 424 THR A CA 1
ATOM 3358 C C . THR A 1 424 ? -20.219 88.75 26.109 1 88.88 424 THR A C 1
ATOM 3360 O O . THR A 1 424 ? -20.938 88.188 26.969 1 88.88 424 THR A O 1
ATOM 3363 N N . CYS A 1 425 ? -19.094 88.312 25.781 1 90.56 425 CYS A N 1
ATOM 3364 C CA . CYS A 1 425 ? -18.438 87.25 26.609 1 90.56 425 CYS A CA 1
ATOM 3365 C C . CYS A 1 425 ? -18.203 87.812 28.031 1 90.56 425 CYS A C 1
ATOM 3367 O O . CYS A 1 425 ? -17.641 88.875 28.219 1 90.56 425 CYS A O 1
ATOM 3369 N N . ASP A 1 426 ? -18.578 87.062 28.906 1 89.69 426 ASP A N 1
ATOM 3370 C CA . ASP A 1 426 ? -18.531 87.5 30.297 1 89.69 426 ASP A CA 1
ATOM 3371 C C . ASP A 1 426 ? -17.109 87.5 30.844 1 89.69 426 ASP A C 1
ATOM 3373 O O . ASP A 1 426 ? -16.844 87.938 31.953 1 89.69 426 ASP A O 1
ATOM 3377 N N . LEU A 1 427 ? -16.219 86.875 30.109 1 88.62 427 LEU A N 1
ATOM 3378 C CA . LEU A 1 427 ? -14.828 86.875 30.547 1 88.62 427 LEU A CA 1
ATOM 3379 C C . LEU A 1 427 ? -13.992 87.875 29.828 1 88.62 427 LEU A C 1
ATOM 3381 O O . LEU A 1 427 ? -13.383 88.75 30.453 1 88.62 427 LEU A O 1
ATOM 3385 N N . CYS A 1 428 ? -13.93 87.875 28.484 1 84.19 428 CYS A N 1
ATOM 3386 C CA . CYS A 1 428 ? -13.055 88.75 27.719 1 84.19 428 CYS A CA 1
ATOM 3387 C C . CYS A 1 428 ? -13.781 90.062 27.328 1 84.19 428 CYS A C 1
ATOM 3389 O O . CYS A 1 428 ? -13.164 91 26.828 1 84.19 428 CYS A O 1
ATOM 3391 N N . ASN A 1 429 ? -15.023 90.188 27.469 1 85.94 429 ASN A N 1
ATOM 3392 C CA . ASN A 1 429 ? -15.867 91.375 27.219 1 85.94 429 ASN A CA 1
ATOM 3393 C C . ASN A 1 429 ? -15.953 91.688 25.734 1 85.94 429 ASN A C 1
ATOM 3395 O O . ASN A 1 429 ? -16.312 92.75 25.344 1 85.94 429 ASN A O 1
ATOM 3399 N N . SER A 1 430 ? -15.562 90.688 25 1 85.94 430 SER A N 1
ATOM 3400 C CA . SER A 1 430 ? -15.734 90.812 23.547 1 85.94 430 SER A CA 1
ATOM 3401 C C . SER A 1 430 ? -17.031 90.188 23.078 1 85.94 430 SER A C 1
ATOM 3403 O O . SER A 1 430 ? -17.656 89.375 23.812 1 85.94 430 SER A O 1
ATOM 3405 N N . THR A 1 431 ? -17.375 90.562 21.922 1 87.5 431 THR A N 1
ATOM 3406 C CA . THR A 1 431 ? -18.672 90.125 21.406 1 87.5 431 THR A CA 1
ATOM 3407 C C . THR A 1 431 ? -18.594 88.75 20.812 1 87.5 431 THR A C 1
ATOM 3409 O O . THR A 1 431 ? -17.625 88.375 20.141 1 87.5 431 THR A O 1
ATOM 3412 N N . ILE A 1 432 ? -19.547 87.938 21.234 1 86.31 432 ILE A N 1
ATOM 3413 C CA . ILE A 1 432 ? -19.734 86.625 20.656 1 86.31 432 ILE A CA 1
ATOM 3414 C C . ILE A 1 432 ? -20.875 86.625 19.656 1 86.31 432 ILE A C 1
ATOM 3416 O O . ILE A 1 432 ? -22 87.062 19.984 1 86.31 432 ILE A O 1
ATOM 3420 N N . TRP A 1 433 ? -20.547 86.375 18.453 1 79.88 433 TRP A N 1
ATOM 3421 C CA . TRP A 1 433 ? -21.594 86.438 17.438 1 79.88 433 TRP A CA 1
ATOM 3422 C C . TRP A 1 433 ? -21.406 85.375 16.406 1 79.88 433 TRP A C 1
ATOM 3424 O O . TRP A 1 433 ? -20.281 85.062 15.984 1 79.88 433 TRP A O 1
ATOM 3434 N N . GLY A 1 434 ? -22.391 84.625 16.062 1 71.69 434 GLY A N 1
ATOM 3435 C CA . GLY A 1 434 ? -22.344 83.688 14.953 1 71.69 434 GLY A CA 1
ATOM 3436 C C . GLY A 1 434 ? -23.172 82.438 15.203 1 71.69 434 GLY A C 1
ATOM 3437 O O . GLY A 1 434 ? -23.516 82.125 16.344 1 71.69 434 GLY A O 1
ATOM 3438 N N . LEU A 1 435 ? -23.766 82 14.281 1 62.81 435 LEU A N 1
ATOM 3439 C CA . LEU A 1 435 ? -24.688 80.875 14.305 1 62.81 435 LEU A CA 1
ATOM 3440 C C . LEU A 1 435 ? -23.984 79.562 14.727 1 62.81 435 LEU A C 1
ATOM 3442 O O . LEU A 1 435 ? -24.609 78.625 15.219 1 62.81 435 LEU A O 1
ATOM 3446 N N . SER A 1 436 ? -22.797 79.188 14.523 1 61.25 436 SER A N 1
ATOM 3447 C CA . SER A 1 436 ? -22.375 77.875 14.781 1 61.25 436 SER A CA 1
ATOM 3448 C C . SER A 1 436 ? -21.234 77.812 15.789 1 61.25 436 SER A C 1
ATOM 3450 O O . SER A 1 436 ? -20.188 78.438 15.586 1 61.25 436 SER A O 1
ATOM 3452 N N . ASN A 1 437 ? -21.359 77 16.875 1 61.5 437 ASN A N 1
ATOM 3453 C CA . ASN A 1 437 ? -20.594 76.312 17.922 1 61.5 437 ASN A CA 1
ATOM 3454 C C . ASN A 1 437 ? -19.484 77.188 18.469 1 61.5 437 ASN A C 1
ATOM 3456 O O . ASN A 1 437 ? -18.422 76.688 18.859 1 61.5 437 ASN A O 1
ATOM 3460 N N . LYS A 1 438 ? -19.594 78.5 18.469 1 66.25 438 LYS A N 1
ATOM 3461 C CA . LYS A 1 438 ? -18.453 79.375 18.797 1 66.25 438 LYS A CA 1
ATOM 3462 C C . LYS A 1 438 ? -18.516 79.812 20.25 1 66.25 438 LYS A C 1
ATOM 3464 O O . LYS A 1 438 ? -17.531 80.375 20.781 1 66.25 438 LYS A O 1
ATOM 3469 N N . GLY A 1 439 ? -19.688 79.375 20.859 1 82.69 439 GLY A N 1
ATOM 3470 C CA . GLY A 1 439 ? -19.734 79.875 22.234 1 82.69 439 GLY A CA 1
ATOM 3471 C C . GLY A 1 439 ? -20.375 78.875 23.188 1 82.69 439 GLY A C 1
ATOM 3472 O O . GLY A 1 439 ? -20.797 77.812 22.766 1 82.69 439 GLY A O 1
ATOM 3473 N N . LEU A 1 440 ? -20.219 79.125 24.5 1 91.12 440 LEU A N 1
ATOM 3474 C CA . LEU A 1 440 ? -20.75 78.25 25.547 1 91.12 440 LEU A CA 1
ATOM 3475 C C . LEU A 1 440 ? -21.594 79.062 26.531 1 91.12 440 LEU A C 1
ATOM 3477 O O . LEU A 1 440 ? -21.312 80.188 26.781 1 91.12 440 LEU A O 1
ATOM 3481 N N . THR A 1 441 ? -22.688 78.312 26.891 1 91.25 441 THR A N 1
ATOM 3482 C CA . THR A 1 441 ? -23.547 78.938 27.891 1 91.25 441 THR A CA 1
ATOM 3483 C C . THR A 1 441 ? -23.734 77.938 29.078 1 91.25 441 THR A C 1
ATOM 3485 O O . THR A 1 441 ? -24.031 76.812 28.891 1 91.25 441 THR A O 1
ATOM 3488 N N . CYS A 1 442 ? -23.469 78.5 30.266 1 93.12 442 CYS A N 1
ATOM 3489 C CA . CYS A 1 442 ? -23.672 77.75 31.469 1 93.12 442 CYS A CA 1
ATOM 3490 C C . CYS A 1 442 ? -25.156 77.562 31.75 1 93.12 442 CYS A C 1
ATOM 3492 O O . CYS A 1 442 ? -25.922 78.5 31.828 1 93.12 442 CYS A O 1
ATOM 3494 N N . ARG A 1 443 ? -25.562 76.438 32 1 91.75 443 ARG A N 1
ATOM 3495 C CA . ARG A 1 443 ? -26.969 76.125 32.219 1 91.75 443 ARG A CA 1
ATOM 3496 C C . ARG A 1 443 ? -27.422 76.625 33.594 1 91.75 443 ARG A C 1
ATOM 3498 O O . ARG A 1 443 ? -28.609 76.875 33.812 1 91.75 443 ARG A O 1
ATOM 3505 N N . ALA A 1 444 ? -26.578 76.75 34.5 1 89.06 444 ALA A N 1
ATOM 3506 C CA . ALA A 1 444 ? -26.938 77.062 35.906 1 89.06 444 ALA A CA 1
ATOM 3507 C C . ALA A 1 444 ? -27.016 78.562 36.125 1 89.06 444 ALA A C 1
ATOM 3509 O O . ALA A 1 444 ? -28.016 79.062 36.625 1 89.06 444 ALA A O 1
ATOM 3510 N N . CYS A 1 445 ? -26.016 79.312 35.781 1 90 445 CYS A N 1
ATOM 3511 C CA . CYS A 1 445 ? -25.953 80.688 36.094 1 90 445 CYS A CA 1
ATOM 3512 C C . CYS A 1 445 ? -26.172 81.562 34.875 1 90 445 CYS A C 1
ATOM 3514 O O . CYS A 1 445 ? -26.469 82.75 34.969 1 90 445 CYS A O 1
ATOM 3516 N N . GLY A 1 446 ? -25.953 81 33.688 1 89.56 446 GLY A N 1
ATOM 3517 C CA . GLY A 1 446 ? -26.156 81.75 32.438 1 89.56 446 GLY A CA 1
ATOM 3518 C C . GLY A 1 446 ? -24.906 82.438 31.938 1 89.56 446 GLY A C 1
ATOM 3519 O O . GLY A 1 446 ? -24.984 83.312 31.078 1 89.56 446 GLY A O 1
ATOM 3520 N N . PHE A 1 447 ? -23.844 82.062 32.469 1 91.25 447 PHE A N 1
ATOM 3521 C CA . PHE A 1 447 ? -22.547 82.625 32.031 1 91.25 447 PHE A CA 1
ATOM 3522 C C . PHE A 1 447 ? -22.297 82.25 30.562 1 91.25 447 PHE A C 1
ATOM 3524 O O . PHE A 1 447 ? -22.422 81.125 30.141 1 91.25 447 PHE A O 1
ATOM 3531 N N . ASN A 1 448 ? -21.938 83.25 29.734 1 90.62 448 ASN A N 1
ATOM 3532 C CA . ASN A 1 448 ? -21.641 83.062 28.312 1 90.62 448 ASN A CA 1
ATOM 3533 C C . ASN A 1 448 ? -20.172 83.375 28.016 1 90.62 448 ASN A C 1
ATOM 3535 O O . ASN A 1 448 ? -19.609 84.312 28.5 1 90.62 448 ASN A O 1
ATOM 3539 N N . CYS A 1 449 ? -19.609 82.375 27.344 1 89.81 449 CYS A N 1
ATOM 3540 C CA . CYS A 1 449 ? -18.219 82.688 26.984 1 89.81 449 CYS A CA 1
ATOM 3541 C C . CYS A 1 449 ? -17.859 82 25.656 1 89.81 449 CYS A C 1
ATOM 3543 O O . CYS A 1 449 ? -18.625 81.188 25.141 1 89.81 449 CYS A O 1
ATOM 3545 N N . HIS A 1 450 ? -16.703 82.5 25.047 1 88.06 450 HIS A N 1
ATOM 3546 C CA . HIS A 1 450 ? -16.156 81.875 23.844 1 88.06 450 HIS A CA 1
ATOM 3547 C C . HIS A 1 450 ? -15.695 80.438 24.125 1 88.06 450 HIS A C 1
ATOM 3549 O O . HIS A 1 450 ? -15.383 80.125 25.266 1 88.06 450 HIS A O 1
ATOM 3555 N N . ALA A 1 451 ? -15.703 79.688 23.078 1 87 451 ALA A N 1
ATOM 3556 C CA . ALA A 1 451 ? -15.18 78.375 23.219 1 87 451 ALA A CA 1
ATOM 3557 C C . ALA A 1 451 ? -13.727 78.375 23.672 1 87 451 ALA A C 1
ATOM 3559 O O . ALA A 1 451 ? -13.305 77.5 24.469 1 87 451 ALA A O 1
ATOM 3560 N N . LYS A 1 452 ? -12.969 79.25 23.25 1 83.62 452 LYS A N 1
ATOM 3561 C CA . LYS A 1 452 ? -11.555 79.375 23.609 1 83.62 452 LYS A CA 1
ATOM 3562 C C . LYS A 1 452 ? -11.391 79.938 25.016 1 83.62 452 LYS A C 1
ATOM 3564 O O . LYS A 1 452 ? -10.328 79.812 25.625 1 83.62 452 LYS A O 1
ATOM 3569 N N . CYS A 1 453 ? -12.391 80.625 25.562 1 89.31 453 CYS A N 1
ATOM 3570 C CA . CYS A 1 453 ? -12.305 81.25 26.875 1 89.31 453 CYS A CA 1
ATOM 3571 C C . CYS A 1 453 ? -12.75 80.25 27.969 1 89.31 453 CYS A C 1
ATOM 3573 O O . CYS A 1 453 ? -12.492 80.5 29.156 1 89.31 453 CYS A O 1
ATOM 3575 N N . GLU A 1 454 ? -13.352 79.25 27.562 1 89.31 454 GLU A N 1
ATOM 3576 C CA . GLU A 1 454 ? -13.961 78.312 28.5 1 89.31 454 GLU A CA 1
ATOM 3577 C C . GLU A 1 454 ? -12.969 77.875 29.578 1 89.31 454 GLU A C 1
ATOM 3579 O O . GLU A 1 454 ? -13.297 77.875 30.766 1 89.31 454 GLU A O 1
ATOM 3584 N N . MET A 1 455 ? -11.75 77.625 29.156 1 91.31 455 MET A N 1
ATOM 3585 C CA . MET A 1 455 ? -10.758 77 30.047 1 91.31 455 MET A CA 1
ATOM 3586 C C . MET A 1 455 ? -10.188 78.062 31 1 91.31 455 MET A C 1
ATOM 3588 O O . MET A 1 455 ? -9.523 77.75 31.984 1 91.31 455 MET A O 1
ATOM 3592 N N . LYS A 1 456 ? -10.547 79.25 30.766 1 90.69 456 LYS A N 1
ATOM 3593 C CA . LYS A 1 456 ? -10.008 80.375 31.562 1 90.69 456 LYS A CA 1
ATOM 3594 C C . LYS A 1 456 ? -11.055 80.938 32.531 1 90.69 456 LYS A C 1
ATOM 3596 O O . LYS A 1 456 ? -10.766 81.812 33.312 1 90.69 456 LYS A O 1
ATOM 3601 N N . VAL A 1 457 ? -12.156 80.312 32.469 1 91.44 457 VAL A N 1
ATOM 3602 C CA . VAL A 1 457 ? -13.234 80.75 33.312 1 91.44 457 VAL A CA 1
ATOM 3603 C C . VAL A 1 457 ? -13.078 80.188 34.719 1 91.44 457 VAL A C 1
ATOM 3605 O O . VAL A 1 457 ? -12.883 79 34.875 1 91.44 457 VAL A O 1
ATOM 3608 N N . ALA A 1 458 ? -13.133 81 35.75 1 90.75 458 ALA A N 1
ATOM 3609 C CA . ALA A 1 458 ? -13.008 80.562 37.125 1 90.75 458 ALA A CA 1
ATOM 3610 C C . ALA A 1 458 ? -14.203 79.75 37.562 1 90.75 458 ALA A C 1
ATOM 3612 O O . ALA A 1 458 ? -15.336 80 37.125 1 90.75 458 ALA A O 1
ATOM 3613 N N . PRO A 1 459 ? -13.992 78.75 38.344 1 87.94 459 PRO A N 1
ATOM 3614 C CA . PRO A 1 459 ? -15.078 77.875 38.812 1 87.94 459 PRO A CA 1
ATOM 3615 C C . PRO A 1 459 ? -15.867 78.5 39.969 1 87.94 459 PRO A C 1
ATOM 3617 O O . PRO A 1 459 ? -15.82 77.938 41.094 1 87.94 459 PRO A O 1
ATOM 3620 N N . ASN A 1 460 ? -16.531 79.438 39.688 1 86.75 460 ASN A N 1
ATOM 3621 C CA . ASN A 1 460 ? -17.312 80.125 40.688 1 86.75 460 ASN A CA 1
ATOM 3622 C C . ASN A 1 460 ? -18.75 80.312 40.25 1 86.75 460 ASN A C 1
ATOM 3624 O O . ASN A 1 460 ? -19.312 81.438 40.375 1 86.75 460 ASN A O 1
ATOM 3628 N N . CYS A 1 461 ? -19.297 79.312 39.906 1 89.31 461 CYS A N 1
ATOM 3629 C CA . CYS A 1 461 ? -20.672 79.375 39.438 1 89.31 461 CYS A CA 1
ATOM 3630 C C . CYS A 1 461 ? -21.625 79.625 40.594 1 89.31 461 CYS A C 1
ATOM 3632 O O . CYS A 1 461 ? -21.562 79 41.625 1 89.31 461 CYS A O 1
ATOM 3634 N N . SER A 1 462 ? -22.562 80.562 40.469 1 88.62 462 SER A N 1
ATOM 3635 C CA . SER A 1 462 ? -23.531 80.875 41.5 1 88.62 462 SER A CA 1
ATOM 3636 C C . SER A 1 462 ? -24.688 79.875 41.5 1 88.62 462 SER A C 1
ATOM 3638 O O . SER A 1 462 ? -25.453 79.812 42.469 1 88.62 462 SER A O 1
ATOM 3640 N N . LYS A 1 463 ? -24.922 79.125 40.562 1 87.56 463 LYS A N 1
ATOM 3641 C CA . LYS A 1 463 ? -25.984 78.125 40.375 1 87.56 463 LYS A CA 1
ATOM 3642 C C . LYS A 1 463 ? -27.359 78.812 40.312 1 87.56 463 LYS A C 1
ATOM 3644 O O . LYS A 1 463 ? -28.375 78.188 40.531 1 87.56 463 LYS A O 1
ATOM 3649 N N . LYS A 1 464 ? -27.297 80.125 40.281 1 89 464 LYS A N 1
ATOM 3650 C CA . LYS A 1 464 ? -28.531 80.875 40.125 1 89 464 LYS A CA 1
ATOM 3651 C C . LYS A 1 464 ? -28.562 81.625 38.781 1 89 464 LYS A C 1
ATOM 3653 O O . LYS A 1 464 ? -27.656 82.438 38.5 1 89 464 LYS A O 1
ATOM 3658 N N . LYS A 1 465 ? -29.672 81.438 38.125 1 88 465 LYS A N 1
ATOM 3659 C CA . LYS A 1 465 ? -29.797 82.062 36.812 1 88 465 LYS A CA 1
ATOM 3660 C C . LYS A 1 465 ? -29.797 83.562 36.875 1 88 465 LYS A C 1
ATOM 3662 O O . LYS A 1 465 ? -30.578 84.125 37.625 1 88 465 LYS A O 1
ATOM 3667 N N . GLY A 1 466 ? -28.844 84.062 36.219 1 85.62 466 GLY A N 1
ATOM 3668 C CA . GLY A 1 466 ? -28.812 85.5 36.125 1 85.62 466 GLY A CA 1
ATOM 3669 C C . GLY A 1 466 ? -27.797 86.125 37.062 1 85.62 466 GLY A C 1
ATOM 3670 O O . GLY A 1 466 ? -27.484 87.312 36.969 1 85.62 466 GLY A O 1
A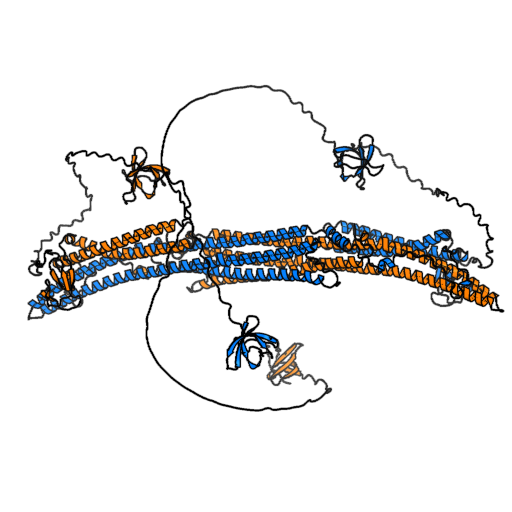TOM 3671 N N . GLN A 1 467 ? -27.359 85.375 38 1 87.31 467 GLN A N 1
ATOM 3672 C CA . GLN A 1 467 ? -26.359 85.875 38.938 1 87.31 467 GLN A CA 1
ATOM 3673 C C . GLN A 1 467 ? -24.953 85.438 38.531 1 87.31 467 GLN A C 1
ATOM 3675 O O . GLN A 1 467 ? -24.547 84.312 38.906 1 87.31 467 GLN A O 1
ATOM 3680 N N . ILE A 1 468 ? -24.172 86.25 37.906 1 86.88 468 ILE A N 1
ATOM 3681 C CA . ILE A 1 468 ? -22.828 85.938 37.469 1 86.88 468 ILE A CA 1
ATOM 3682 C C . ILE A 1 468 ? -21.797 86.5 38.406 1 86.88 468 ILE A C 1
ATOM 3684 O O . ILE A 1 468 ? -21.781 87.75 38.656 1 86.88 468 ILE A O 1
ATOM 3688 N N . ASN A 1 469 ? -21.062 85.688 38.969 1 85.81 469 ASN A N 1
ATOM 3689 C CA . ASN A 1 469 ? -20 86.125 39.844 1 85.81 469 ASN A CA 1
ATOM 3690 C C . ASN A 1 469 ? -18.844 86.75 39.062 1 85.81 469 ASN A C 1
ATOM 3692 O O . ASN A 1 469 ? -18.516 86.25 37.969 1 85.81 469 ASN A O 1
ATOM 3696 N N . PRO A 1 470 ? -18.281 87.75 39.656 1 83.81 470 PRO A N 1
ATOM 3697 C CA . PRO A 1 470 ? -17.172 88.375 38.969 1 83.81 470 PRO A CA 1
ATOM 3698 C C . PRO A 1 470 ? -15.953 87.5 38.844 1 83.81 470 PRO A C 1
ATOM 3700 O O . PRO A 1 470 ? -15.688 86.688 39.75 1 83.81 470 PRO A O 1
ATOM 3703 N N . GLN A 1 471 ? -15.289 87.625 37.75 1 81.56 471 GLN A N 1
ATOM 3704 C CA . GLN A 1 471 ? -14.086 86.875 37.5 1 81.56 471 GLN A CA 1
ATOM 3705 C C . GLN A 1 471 ? -12.852 87.562 38.094 1 81.56 471 GLN A C 1
ATOM 3707 O O . GLN A 1 471 ? -12.781 88.812 38.125 1 81.56 471 GLN A O 1
ATOM 3712 N N . PRO A 1 472 ? -12.016 86.938 38.781 1 71.56 472 PRO A N 1
ATOM 3713 C CA . PRO A 1 472 ? -10.812 87.562 39.344 1 71.56 472 PRO A CA 1
ATOM 3714 C C . PRO A 1 472 ? -9.984 88.25 38.281 1 71.56 472 PRO A C 1
ATOM 3716 O O . PRO A 1 472 ? -9.922 87.812 37.125 1 71.56 472 PRO A O 1
ATOM 3719 N N . SER A 1 473 ? -9.719 89.75 38.438 1 61.16 473 SER A N 1
ATOM 3720 C CA . SER A 1 473 ? -8.992 90.562 37.469 1 61.16 473 SER A CA 1
ATOM 3721 C C . SER A 1 473 ? -7.535 90.125 37.344 1 61.16 473 SER A C 1
ATOM 3723 O O . SER A 1 473 ? -6.914 89.75 38.344 1 61.16 473 SER A O 1
ATOM 3725 N N . PRO A 1 474 ? -6.949 90.125 36.219 1 52.28 474 PRO A N 1
ATOM 3726 C CA . PRO A 1 474 ? -5.539 89.75 36.094 1 52.28 474 PRO A CA 1
ATOM 3727 C C . PRO A 1 474 ? -4.609 90.625 36.938 1 52.28 474 PRO A C 1
ATOM 3729 O O . PRO A 1 474 ? -3.549 90.188 37.375 1 52.28 474 PRO A O 1
ATOM 3732 N N . SER A 1 475 ? -4.613 92.188 36.906 1 43.62 475 SER A N 1
ATOM 3733 C CA . SER A 1 475 ? -3.672 93.188 37.375 1 43.62 475 SER A CA 1
ATOM 3734 C C . SER A 1 475 ? -3.533 93.125 38.906 1 43.62 475 SER A C 1
ATOM 3736 O O . SER A 1 475 ? -2.633 93.75 39.469 1 43.62 475 SER A O 1
ATOM 3738 N N . THR A 1 476 ? -4.523 93.438 39.688 1 37.84 476 THR A N 1
ATOM 3739 C CA . THR A 1 476 ? -4.438 93.75 41.094 1 37.84 476 THR A CA 1
ATOM 3740 C C . THR A 1 476 ? -3.807 92.562 41.844 1 37.84 476 THR A C 1
ATOM 3742 O O . THR A 1 476 ? -3.926 92.438 43.062 1 37.84 476 THR A O 1
ATOM 3745 N N . LEU A 1 477 ? -3.533 91.562 41.219 1 35.03 477 LEU A N 1
ATOM 3746 C CA . LEU A 1 477 ? -2.941 90.5 42 1 35.03 477 LEU A CA 1
ATOM 3747 C C . LEU A 1 477 ? -1.521 90.875 42.406 1 35.03 477 LEU A C 1
ATOM 3749 O O . LEU A 1 477 ? -0.649 91.062 41.562 1 35.03 477 LEU A O 1
ATOM 3753 N N . GLN A 1 478 ? -1.289 91.812 43.5 1 31.34 478 GLN A N 1
ATOM 3754 C CA . GLN A 1 478 ? -0.037 92.188 44.156 1 31.34 478 GLN A CA 1
ATOM 3755 C C . GLN A 1 478 ? 0.977 91.062 44.094 1 31.34 478 GLN A C 1
ATOM 3757 O O . GLN A 1 478 ? 0.606 89.875 44.188 1 31.34 478 GLN A O 1
ATOM 3762 N N . PRO A 1 479 ? 2.211 91.375 43.625 1 30.53 479 PRO A N 1
ATOM 3763 C CA . PRO A 1 479 ? 3.244 90.375 43.719 1 30.53 479 PRO A CA 1
ATOM 3764 C C . PRO A 1 479 ? 3.328 89.75 45.125 1 30.53 479 PRO A C 1
ATOM 3766 O O . PRO A 1 479 ? 3.223 90.438 46.125 1 30.53 479 PRO A O 1
ATOM 3769 N N . ILE A 1 480 ? 2.951 88.75 45.469 1 29.02 480 ILE A N 1
ATOM 3770 C CA . ILE A 1 480 ? 3.285 88.125 46.75 1 29.02 480 ILE A CA 1
ATOM 3771 C C . ILE A 1 480 ? 4.738 88.438 47.125 1 29.02 480 ILE A C 1
ATOM 3773 O O . ILE A 1 480 ? 5.645 88.188 46.312 1 29.02 480 ILE A O 1
ATOM 3777 N N . GLY A 1 481 ? 5.152 89.562 47.906 1 25.69 481 GLY A N 1
ATOM 3778 C CA . GLY A 1 481 ? 6.449 89.75 48.531 1 25.69 481 GLY A CA 1
ATOM 3779 C C . GLY A 1 481 ? 7.301 88.5 48.625 1 25.69 481 GLY A C 1
ATOM 3780 O O . GLY A 1 481 ? 6.789 87.438 48.531 1 25.69 481 GLY A O 1
ATOM 3781 N N . THR A 1 482 ? 8.68 88.812 48.469 1 26.72 482 THR A N 1
ATOM 3782 C CA . THR A 1 482 ? 9.773 87.812 48.625 1 26.72 482 THR A CA 1
ATOM 3783 C C . THR A 1 482 ? 9.602 87 49.906 1 26.72 482 THR A C 1
ATOM 3785 O O . THR A 1 482 ? 9.852 87.5 51 1 26.72 482 THR A O 1
ATOM 3788 N N . ARG A 1 483 ? 8.617 86.438 50.25 1 23.78 483 ARG A N 1
ATOM 3789 C CA . ARG A 1 483 ? 8.805 85.562 51.406 1 23.78 483 ARG A CA 1
ATOM 3790 C C . ARG A 1 483 ? 10.156 84.875 51.375 1 23.78 483 ARG A C 1
ATOM 3792 O O . ARG A 1 483 ? 10.578 84.438 50.312 1 23.78 483 ARG A O 1
ATOM 3799 N N . SER A 1 484 ? 11.195 85.5 52.125 1 25.03 484 SER A N 1
ATOM 3800 C CA . SER A 1 484 ? 12.469 84.875 52.469 1 25.03 484 SER A CA 1
ATOM 3801 C C . SER A 1 484 ? 12.383 83.375 52.406 1 25.03 484 SER A C 1
ATOM 3803 O O . SER A 1 484 ? 11.453 82.75 52.938 1 25.03 484 SER A O 1
ATOM 3805 N N . VAL A 1 485 ? 12.891 82.938 51.406 1 23.5 485 VAL A N 1
ATOM 3806 C CA . VAL A 1 485 ? 13.102 81.5 51.281 1 23.5 485 VAL A CA 1
ATOM 3807 C C . VAL A 1 485 ? 13.867 81 52.5 1 23.5 485 VAL A C 1
ATOM 3809 O O . VAL A 1 485 ? 15.047 81.312 52.688 1 23.5 485 VAL A O 1
ATOM 3812 N N . ARG A 1 486 ? 13.422 81.312 53.781 1 21.59 486 ARG A N 1
ATOM 3813 C CA . ARG A 1 486 ? 14.156 80.562 54.812 1 21.59 486 ARG A CA 1
ATOM 3814 C C . ARG A 1 486 ? 14.578 79.188 54.312 1 21.59 486 ARG A C 1
ATOM 3816 O O . ARG A 1 486 ? 13.766 78.438 53.75 1 21.59 486 ARG A O 1
ATOM 3823 N N . LEU A 1 487 ? 15.852 79.062 53.938 1 23.44 487 LEU A N 1
ATOM 3824 C CA . LEU A 1 487 ? 16.734 77.938 53.656 1 23.44 487 LEU A CA 1
ATOM 3825 C C . LEU A 1 487 ? 16.547 76.812 54.656 1 23.44 487 LEU A C 1
ATOM 3827 O O . LEU A 1 487 ? 17.422 76.625 55.5 1 23.44 487 LEU A O 1
ATOM 3831 N N . GLY A 1 488 ? 15.539 76.938 55.531 1 19.61 488 GLY A N 1
ATOM 3832 C CA . GLY A 1 488 ? 15.719 75.938 56.562 1 19.61 488 GLY A CA 1
ATOM 3833 C C . GLY A 1 488 ? 16.172 74.562 55.969 1 19.61 488 GLY A C 1
ATOM 3834 O O . GLY A 1 488 ? 16.031 74.312 54.781 1 19.61 488 GLY A O 1
ATOM 3835 N N . SER A 1 489 ? 17.234 74 56.562 1 22.39 489 SER A N 1
ATOM 3836 C CA . SER A 1 489 ? 17.828 72.688 56.469 1 22.39 489 SER A CA 1
ATOM 3837 C C . SER A 1 489 ? 16.75 71.625 56.344 1 22.39 489 SER A C 1
ATOM 3839 O O . SER A 1 489 ? 15.961 71.375 57.281 1 22.39 489 SER A O 1
ATOM 3841 N N . PHE A 1 490 ? 16.156 71.562 55.25 1 19.2 490 PHE A N 1
ATOM 3842 C CA . PHE A 1 490 ? 15.242 70.5 54.969 1 19.2 490 PHE A CA 1
ATOM 3843 C C . PHE A 1 490 ? 15.844 69.188 55.375 1 19.2 490 PHE A C 1
ATOM 3845 O O . PHE A 1 490 ? 16.75 68.688 54.719 1 19.2 490 PHE A O 1
ATOM 3852 N N . SER A 1 491 ? 16.188 69.125 56.625 1 19.38 491 SER A N 1
ATOM 3853 C CA . SER A 1 491 ? 16.312 67.75 57.094 1 19.38 491 SER A CA 1
ATOM 3854 C C . SER A 1 491 ? 15.133 66.875 56.625 1 19.38 491 SER A C 1
ATOM 3856 O O . SER A 1 491 ? 14.016 67.375 56.5 1 19.38 491 SER A O 1
ATOM 3858 N N . GLY A 1 492 ? 15.344 65.938 55.688 1 17.94 492 GLY A N 1
ATOM 3859 C CA . GLY A 1 492 ? 14.695 64.75 55.094 1 17.94 492 GLY A CA 1
ATOM 3860 C C . GLY A 1 492 ? 13.742 64.062 56.062 1 17.94 492 GLY A C 1
ATOM 3861 O O . GLY A 1 492 ? 13.383 62.906 55.844 1 17.94 492 GLY A O 1
ATOM 3862 N N . GLY A 1 493 ? 13.188 64.75 57.062 1 16.83 493 GLY A N 1
ATOM 3863 C CA . GLY A 1 493 ? 12.469 63.875 58 1 16.83 493 GLY A CA 1
ATOM 3864 C C . GLY A 1 493 ? 11.258 63.219 57.375 1 16.83 493 GLY A C 1
ATOM 3865 O O . GLY A 1 493 ? 10.797 63.625 56.312 1 16.83 493 GLY A O 1
ATOM 3866 N N . SER A 1 494 ? 10.836 62 57.875 1 19.41 494 SER A N 1
ATOM 3867 C CA . SER A 1 494 ? 9.867 60.906 57.688 1 19.41 494 SER A CA 1
ATOM 3868 C C . SER A 1 494 ? 8.438 61.406 57.875 1 19.41 494 SER A C 1
ATOM 3870 O O . SER A 1 494 ? 8.031 61.812 58.969 1 19.41 494 SER A O 1
ATOM 3872 N N . ILE A 1 495 ? 8.016 62.344 57.281 1 17.56 495 ILE A N 1
ATOM 3873 C CA . ILE A 1 495 ? 6.645 62.75 57.562 1 17.56 495 ILE A CA 1
ATOM 3874 C C . ILE A 1 495 ? 5.707 61.531 57.469 1 17.56 495 ILE A C 1
ATOM 3876 O O . ILE A 1 495 ? 5.613 60.906 56.406 1 17.56 495 ILE A O 1
ATOM 3880 N N . ASN A 1 496 ? 5.254 61 58.625 1 16.66 496 ASN A N 1
ATOM 3881 C CA . ASN A 1 496 ? 4.387 59.906 59.094 1 16.66 496 ASN A CA 1
ATOM 3882 C C . ASN A 1 496 ? 3.021 59.969 58.438 1 16.66 496 ASN A C 1
ATOM 3884 O O . ASN A 1 496 ? 2.707 60.938 57.719 1 16.66 496 ASN A O 1
ATOM 3888 N N . SER A 1 497 ? 1.967 59.781 59.25 1 17.58 497 SER A N 1
ATOM 3889 C CA . SER A 1 497 ? 0.827 58.906 59.594 1 17.58 497 SER A CA 1
ATOM 3890 C C . SER A 1 497 ? -0.492 59.656 59.344 1 17.58 497 SER A C 1
ATOM 3892 O O . SER A 1 497 ? -1.562 59.125 59.656 1 17.58 497 SER A O 1
ATOM 3894 N N . ILE A 1 498 ? -0.577 60.75 58.781 1 17.92 498 ILE A N 1
ATOM 3895 C CA . ILE A 1 498 ? -1.847 61.281 59.25 1 17.92 498 ILE A CA 1
ATOM 3896 C C . ILE A 1 498 ? -2.992 60.375 58.812 1 17.92 498 ILE A C 1
ATOM 3898 O O . ILE A 1 498 ? -3.137 60.094 57.625 1 17.92 498 ILE A O 1
ATOM 3902 N N . PRO A 1 499 ? -3.572 59.844 59.812 1 19.48 499 PRO A N 1
ATOM 3903 C CA . PRO A 1 499 ? -4.715 58.938 59.906 1 19.48 499 PRO A CA 1
ATOM 3904 C C . PRO A 1 499 ? -6.016 59.562 59.406 1 19.48 499 PRO A C 1
ATOM 3906 O O . PRO A 1 499 ? -6.445 60.594 59.938 1 19.48 499 PRO A O 1
ATOM 3909 N N . THR A 1 500 ? -6 59.875 58.281 1 16.69 500 THR A N 1
ATOM 3910 C CA . THR A 1 500 ? -7.25 60.406 57.75 1 16.69 500 THR A CA 1
ATOM 3911 C C . THR A 1 500 ? -8.453 59.656 58.344 1 16.69 500 THR A C 1
ATOM 3913 O O . THR A 1 500 ? -8.445 58.438 58.469 1 16.69 500 THR A O 1
ATOM 3916 N N . SER A 1 501 ? -9.398 60.312 58.75 1 17.22 501 SER A N 1
ATOM 3917 C CA . SER A 1 501 ? -10.555 60.438 59.625 1 17.22 501 SER A CA 1
ATOM 3918 C C . SER A 1 501 ? -11.531 59.281 59.406 1 17.22 501 SER A C 1
ATOM 3920 O O . SER A 1 501 ? -11.445 58.562 58.438 1 17.22 501 SER A O 1
ATOM 3922 N N . SER A 1 502 ? -12.75 59.406 59.812 1 18.2 502 SER A N 1
ATOM 3923 C CA . SER A 1 502 ? -13.727 59.031 60.812 1 18.2 502 SER A CA 1
ATOM 3924 C C . SER A 1 502 ? -14.867 58.219 60.219 1 18.2 502 SER A C 1
ATOM 3926 O O . SER A 1 502 ? -15.641 57.625 60.938 1 18.2 502 SER A O 1
ATOM 3928 N N . TYR A 1 503 ? -15.164 58.5 58.906 1 17.86 503 TYR A N 1
ATOM 3929 C CA . TYR A 1 503 ? -16.625 58.469 58.812 1 17.86 503 TYR A CA 1
ATOM 3930 C C . TYR A 1 503 ? -17.172 57.125 59.219 1 17.86 503 TYR A C 1
ATOM 3932 O O . TYR A 1 503 ? -16.5 56.094 59.094 1 17.86 503 TYR A O 1
ATOM 3940 N N . SER A 1 504 ? -18.344 57.094 59.781 1 17.95 504 SER A N 1
ATOM 3941 C CA . SER A 1 504 ? -19.234 56.406 60.719 1 17.95 504 SER A CA 1
ATOM 3942 C C . SER A 1 504 ? -19.812 55.156 60.062 1 17.95 504 SER A C 1
ATOM 3944 O O . SER A 1 504 ? -20.578 55.219 59.125 1 17.95 504 SER A O 1
ATOM 3946 N N . ALA A 1 505 ? -18.938 54.25 59.938 1 18.33 505 ALA A N 1
ATOM 3947 C CA . ALA A 1 505 ? -19.391 52.906 59.594 1 18.33 505 ALA A CA 1
ATOM 3948 C C . ALA A 1 505 ? -20.562 52.469 60.469 1 18.33 505 ALA A C 1
ATOM 3950 O O . ALA A 1 505 ? -20.406 52.281 61.688 1 18.33 505 ALA A O 1
ATOM 3951 N N . SER A 1 506 ? -21.625 52.781 60.094 1 18.12 506 SER A N 1
ATOM 3952 C CA . SER A 1 506 ? -22.891 52.594 60.812 1 18.12 506 SER A CA 1
ATOM 3953 C C . SER A 1 506 ? -23.031 51.156 61.312 1 18.12 506 SER A C 1
ATOM 3955 O O . SER A 1 506 ? -22.359 50.25 60.844 1 18.12 506 SER A O 1
ATOM 3957 N N . ASN A 1 507 ? -24.156 50.75 62.031 1 17.41 507 ASN A N 1
ATOM 3958 C CA . ASN A 1 507 ? -24.656 50.062 63.219 1 17.41 507 ASN A CA 1
ATOM 3959 C C . ASN A 1 507 ? -24.969 48.594 62.969 1 17.41 507 ASN A C 1
ATOM 3961 O O . ASN A 1 507 ? -25.359 47.875 63.875 1 17.41 507 ASN A O 1
ATOM 3965 N N . TYR A 1 508 ? -25.109 48.188 61.719 1 18.17 508 TYR A N 1
ATOM 3966 C CA . TYR A 1 508 ? -26.25 47.25 61.688 1 18.17 508 TYR A CA 1
ATOM 3967 C C . TYR A 1 508 ? -25.984 46.031 62.562 1 18.17 508 TYR A C 1
ATOM 3969 O O . TYR A 1 508 ? -24.828 45.688 62.844 1 18.17 508 TYR A O 1
ATOM 3977 N N . ASN A 1 509 ? -26.922 44.969 62.562 1 17.89 509 ASN A N 1
ATOM 3978 C CA . ASN A 1 509 ? -27.656 44.156 63.531 1 17.89 509 ASN A CA 1
ATOM 3979 C C . ASN A 1 509 ? -26.844 42.938 63.938 1 17.89 509 ASN A C 1
ATOM 3981 O O . ASN A 1 509 ? -25.938 42.5 63.219 1 17.89 509 ASN A O 1
ATOM 3985 N N . GLU A 1 510 ? -27.156 42.375 65.125 1 17.62 510 GLU A N 1
ATOM 3986 C CA . GLU A 1 510 ? -26.625 41.594 66.188 1 17.62 510 GLU A CA 1
ATOM 3987 C C . GLU A 1 510 ? -26.531 40.125 65.875 1 17.62 510 GLU A C 1
ATOM 3989 O O . GLU A 1 510 ? -25.922 39.344 66.562 1 17.62 510 GLU A O 1
ATOM 3994 N N . PRO A 1 511 ? -26.828 39.656 64.625 1 19.2 511 PRO A N 1
ATOM 3995 C CA . PRO A 1 511 ? -27.516 38.406 65.062 1 19.2 511 PRO A CA 1
ATOM 3996 C C . PRO A 1 511 ? -26.609 37.438 65.812 1 19.2 511 PRO A C 1
ATOM 3998 O O . PRO A 1 511 ? -25.375 37.562 65.688 1 19.2 511 PRO A O 1
ATOM 4001 N N . LYS A 1 512 ? -27.234 36.219 66.062 1 19.61 512 LYS A N 1
ATOM 4002 C CA . LYS A 1 512 ? -27.234 35.25 67.125 1 19.61 512 LYS A CA 1
ATOM 4003 C C . LYS A 1 512 ? -25.984 34.375 67.062 1 19.61 512 LYS A C 1
ATOM 4005 O O . LYS A 1 512 ? -25.422 34.125 66 1 19.61 512 LYS A O 1
ATOM 4010 N N . PRO A 1 513 ? -25.625 33.688 68.125 1 19.59 513 PRO A N 1
ATOM 4011 C CA . PRO A 1 513 ? -24.5 33.031 68.812 1 19.59 513 PRO A CA 1
ATOM 4012 C C . PRO A 1 513 ? -24.094 31.719 68.188 1 19.59 513 PRO A C 1
ATOM 4014 O O . PRO A 1 513 ? -23.172 31.062 68.625 1 19.59 513 PRO A O 1
ATOM 4017 N N . THR A 1 514 ? -24.562 31.391 66.938 1 19.98 514 THR A N 1
ATOM 4018 C CA . THR A 1 514 ? -24.75 29.953 66.938 1 19.98 514 THR A CA 1
ATOM 4019 C C . THR A 1 514 ? -23.422 29.234 67.188 1 19.98 514 THR A C 1
ATOM 4021 O O . THR A 1 514 ? -22.375 29.656 66.688 1 19.98 514 THR A O 1
ATOM 4024 N N . THR A 1 515 ? -23.547 28.031 67.75 1 19.45 515 THR A N 1
ATOM 4025 C CA . THR A 1 515 ? -22.859 27.125 68.688 1 19.45 515 THR A CA 1
ATOM 4026 C C . THR A 1 515 ? -21.609 26.562 68 1 19.45 515 THR A C 1
ATOM 4028 O O . THR A 1 515 ? -20.516 26.641 68.562 1 19.45 515 THR A O 1
ATOM 4031 N N . ALA A 1 516 ? -21.5 25.172 67.875 1 22.8 516 ALA A N 1
ATOM 4032 C CA . ALA A 1 516 ? -20.656 24.188 68.562 1 22.8 516 ALA A CA 1
ATOM 4033 C C . ALA A 1 516 ? -19.453 23.812 67.688 1 22.8 516 ALA A C 1
ATOM 4035 O O . ALA A 1 516 ? -19.547 23.75 66.5 1 22.8 516 ALA A O 1
ATOM 4036 N N . PRO A 1 517 ? -18.266 23.797 68.25 1 24.78 517 PRO A N 1
ATOM 4037 C CA . PRO A 1 517 ? -16.875 23.641 67.812 1 24.78 517 PRO A CA 1
ATOM 4038 C C . PRO A 1 517 ? -16.594 22.266 67.25 1 24.78 517 PRO A C 1
ATOM 4040 O O . PRO A 1 517 ? -16.641 21.266 67.938 1 24.78 517 PRO A O 1
ATOM 4043 N N . SER A 1 518 ? -17.234 21.844 66.188 1 23.53 518 SER A N 1
ATOM 4044 C CA . SER A 1 518 ? -16.938 20.438 65.812 1 23.53 518 SER A CA 1
ATOM 4045 C C . SER A 1 518 ? -15.453 20.234 65.562 1 23.53 518 SER A C 1
ATOM 4047 O O . SER A 1 518 ? -14.812 21.047 64.875 1 23.53 518 SER A O 1
ATOM 4049 N N . SER A 1 519 ? -14.734 19.531 66.5 1 26.66 519 SER A N 1
ATOM 4050 C CA . SER A 1 519 ? -13.367 19.094 66.75 1 26.66 519 SER A CA 1
ATOM 4051 C C . SER A 1 519 ? -12.766 18.422 65.5 1 26.66 519 SER A C 1
ATOM 4053 O O . SER A 1 519 ? -13.125 17.297 65.188 1 26.66 519 SER A O 1
ATOM 4055 N N . SER A 1 520 ? -12.633 19.094 64.5 1 30.47 520 SER A N 1
ATOM 4056 C CA . SER A 1 520 ? -12.086 18.422 63.281 1 30.47 520 SER A CA 1
ATOM 4057 C C . SER A 1 520 ? -10.672 17.922 63.562 1 30.47 520 SER A C 1
ATOM 4059 O O . SER A 1 520 ? -9.852 18.625 64.188 1 30.47 520 SER A O 1
ATOM 4061 N N . SER A 1 521 ? -10.469 16.625 63.75 1 37.59 521 SER A N 1
ATOM 4062 C CA . SER A 1 521 ? -9.281 15.797 63.969 1 37.59 521 SER A CA 1
ATOM 4063 C C . SER A 1 521 ? -8.117 16.266 63.125 1 37.59 521 SER A C 1
ATOM 4065 O O . SER A 1 521 ? -8.312 16.625 61.938 1 37.59 521 SER A O 1
ATOM 4067 N N . PRO A 1 522 ? -7.047 16.781 63.781 1 46.38 522 PRO A N 1
ATOM 4068 C CA . PRO A 1 522 ? -5.812 17.281 63.156 1 46.38 522 PRO A CA 1
ATOM 4069 C C . PRO A 1 522 ? -5.203 16.281 62.156 1 46.38 522 PRO A C 1
ATOM 4071 O O . PRO A 1 522 ? -5.086 15.094 62.469 1 46.38 522 PRO A O 1
ATOM 4074 N N . GLY A 1 523 ? -5.492 16.344 60.969 1 54.75 523 GLY A N 1
ATOM 4075 C CA . GLY A 1 523 ? -4.945 15.477 59.938 1 54.75 523 GLY A CA 1
ATOM 4076 C C . GLY A 1 523 ? -3.434 15.539 59.844 1 54.75 523 GLY A C 1
ATOM 4077 O O . GLY A 1 523 ? -2.838 16.594 60.062 1 54.75 523 GLY A O 1
ATOM 4078 N N . TYR A 1 524 ? -2.652 14.492 60.219 1 72.19 524 TYR A N 1
ATOM 4079 C CA . TYR A 1 524 ? -1.207 14.336 60.094 1 72.19 524 TYR A CA 1
ATOM 4080 C C . TYR A 1 524 ? -0.778 14.227 58.656 1 72.19 524 TYR A C 1
ATOM 4082 O O . TYR A 1 524 ? -1.522 13.703 57.812 1 72.19 524 TYR A O 1
ATOM 4090 N N . MET A 1 525 ? 0.268 15.047 58.312 1 76.88 525 MET A N 1
ATOM 4091 C CA . MET A 1 525 ? 0.818 14.938 56.969 1 76.88 525 MET A CA 1
ATOM 4092 C C . MET A 1 525 ? 2.277 14.5 57 1 76.88 525 MET A C 1
ATOM 4094 O O . MET A 1 525 ? 2.979 14.75 58 1 76.88 525 MET A O 1
ATOM 4098 N N . ARG A 1 526 ? 2.764 13.781 56.094 1 85.12 526 ARG A N 1
ATOM 4099 C CA . ARG A 1 526 ? 4.145 13.344 55.938 1 85.12 526 ARG A CA 1
ATOM 4100 C C . ARG A 1 526 ? 4.824 14.07 54.781 1 85.12 526 ARG A C 1
ATOM 4102 O O . ARG A 1 526 ? 4.23 14.234 53.719 1 85.12 526 ARG A O 1
ATOM 4109 N N . SER A 1 527 ? 5.984 14.617 55 1 84.56 527 SER A N 1
ATOM 4110 C CA . SER A 1 527 ? 6.754 15.273 53.938 1 84.56 527 SER A CA 1
ATOM 4111 C C . SER A 1 527 ? 7.328 14.266 52.969 1 84.56 527 SER A C 1
ATOM 4113 O O . SER A 1 527 ? 8 13.312 53.375 1 84.56 527 SER A O 1
ATOM 4115 N N . LEU A 1 528 ? 7.113 14.391 51.75 1 84.12 528 LEU A N 1
ATOM 4116 C CA . LEU A 1 528 ? 7.617 13.547 50.656 1 84.12 528 LEU A CA 1
ATOM 4117 C C . LEU A 1 528 ? 9.031 13.961 50.281 1 84.12 528 LEU A C 1
ATOM 4119 O O . LEU A 1 528 ? 9.828 13.125 49.844 1 84.12 528 LEU A O 1
ATOM 4123 N N . TYR A 1 529 ? 9.32 15.234 50.406 1 84.12 529 TYR A N 1
ATOM 4124 C CA . TYR A 1 529 ? 10.617 15.781 50.031 1 84.12 529 TYR A CA 1
ATOM 4125 C C . TYR A 1 529 ? 11.133 16.75 51.062 1 84.12 529 TYR A C 1
ATOM 4127 O O . TYR A 1 529 ? 10.359 17.297 51.875 1 84.12 529 TYR A O 1
ATOM 4135 N N . SER A 1 530 ? 12.484 16.891 51 1 84.62 530 SER A N 1
ATOM 4136 C CA . SER A 1 530 ? 13.102 17.875 51.875 1 84.62 530 SER A CA 1
ATOM 4137 C C . SER A 1 530 ? 12.961 19.297 51.312 1 84.62 530 SER A C 1
ATOM 4139 O O . SER A 1 530 ? 13.062 19.484 50.094 1 84.62 530 SER A O 1
ATOM 4141 N N . TYR A 1 531 ? 12.602 20.188 52.125 1 81.69 531 TYR A N 1
ATOM 4142 C CA . TYR A 1 531 ? 12.477 21.609 51.781 1 81.69 531 TYR A CA 1
ATOM 4143 C C . TYR A 1 531 ? 13.219 22.469 52.812 1 81.69 531 TYR A C 1
ATOM 4145 O O . TYR A 1 531 ? 12.992 22.328 54.031 1 81.69 531 TYR A O 1
ATOM 4153 N N . ASP A 1 532 ? 14.07 23.297 52.344 1 83.69 532 ASP A N 1
ATOM 4154 C CA . ASP A 1 532 ? 14.758 24.266 53.156 1 83.69 532 ASP A CA 1
ATOM 4155 C C . ASP A 1 532 ? 14.047 25.625 53.125 1 83.69 532 ASP A C 1
ATOM 4157 O O . ASP A 1 532 ? 13.852 26.203 52.062 1 83.69 532 ASP A O 1
ATOM 4161 N N . ALA A 1 533 ? 13.617 26.141 54.25 1 79.94 533 ALA A N 1
ATOM 4162 C CA . ALA A 1 533 ? 12.914 27.422 54.344 1 79.94 533 ALA A CA 1
ATOM 4163 C C . ALA A 1 533 ? 13.734 28.562 53.781 1 79.94 533 ALA A C 1
ATOM 4165 O O . ALA A 1 533 ? 14.938 28.656 54.031 1 79.94 533 ALA A O 1
ATOM 4166 N N . GLN A 1 534 ? 13.227 29.344 52.875 1 79.81 534 GLN A N 1
ATOM 4167 C CA . GLN A 1 534 ? 13.891 30.484 52.25 1 79.81 534 GLN A CA 1
ATOM 4168 C C . GLN A 1 534 ? 13.547 31.781 52.938 1 79.81 534 GLN A C 1
ATOM 4170 O O . GLN A 1 534 ? 14.305 32.75 52.875 1 79.81 534 GLN A O 1
ATOM 4175 N N . ASN A 1 535 ? 12.414 31.766 53.688 1 80 535 ASN A N 1
ATOM 4176 C CA . ASN A 1 535 ? 11.961 32.938 54.438 1 80 535 ASN A CA 1
ATOM 4177 C C . ASN A 1 535 ? 11.664 32.562 55.875 1 80 535 ASN A C 1
ATOM 4179 O O . ASN A 1 535 ? 11.516 31.406 56.219 1 80 535 ASN A O 1
ATOM 4183 N N . THR A 1 536 ? 11.547 33.531 56.75 1 81.69 536 THR A N 1
ATOM 4184 C CA . THR A 1 536 ? 11.383 33.375 58.188 1 81.69 536 THR A CA 1
ATOM 4185 C C . THR A 1 536 ? 10.031 32.75 58.5 1 81.69 536 THR A C 1
ATOM 4187 O O . THR A 1 536 ? 9.859 32.125 59.531 1 81.69 536 THR A O 1
ATOM 4190 N N . ASP A 1 537 ? 9.109 32.781 57.531 1 81.88 537 ASP A N 1
ATOM 4191 C CA . ASP A 1 537 ? 7.754 32.281 57.781 1 81.88 537 ASP A CA 1
ATOM 4192 C C . ASP A 1 537 ? 7.59 30.859 57.281 1 81.88 537 ASP A C 1
ATOM 4194 O O . ASP A 1 537 ? 6.527 30.266 57.438 1 81.88 537 ASP A O 1
ATOM 4198 N N . GLU A 1 538 ? 8.617 30.359 56.688 1 85.94 538 GLU A N 1
ATOM 4199 C CA . GLU A 1 538 ? 8.562 29.016 56.125 1 85.94 538 GLU A CA 1
ATOM 4200 C C . GLU A 1 538 ? 9.203 28 57.062 1 85.94 538 GLU A C 1
ATOM 4202 O O . GLU A 1 538 ? 10.023 28.344 57.906 1 85.94 538 GLU A O 1
ATOM 4207 N N . LEU A 1 539 ? 8.852 26.781 56.938 1 85.31 539 LEU A N 1
ATOM 4208 C CA . LEU A 1 539 ? 9.344 25.672 57.75 1 85.31 539 LEU A CA 1
ATOM 4209 C C . LEU A 1 539 ? 10.227 24.75 56.938 1 85.31 539 LEU A C 1
ATOM 4211 O O . LEU A 1 539 ? 9.859 24.344 55.812 1 85.31 539 LEU A O 1
ATOM 4215 N N . SER A 1 540 ? 11.469 24.531 57.375 1 86.88 540 SER A N 1
ATOM 4216 C CA . SER A 1 540 ? 12.32 23.516 56.781 1 86.88 540 SER A CA 1
ATOM 4217 C C . SER A 1 540 ? 11.867 22.109 57.156 1 86.88 540 SER A C 1
ATOM 4219 O O . SER A 1 540 ? 11.625 21.828 58.312 1 86.88 540 SER A O 1
ATOM 4221 N N . ILE A 1 541 ? 11.617 21.312 56.156 1 82.56 541 ILE A N 1
ATOM 4222 C CA . ILE A 1 541 ? 11.164 19.953 56.406 1 82.56 541 ILE A CA 1
ATOM 4223 C C . ILE A 1 541 ? 12.086 18.969 55.688 1 82.56 541 ILE A C 1
ATOM 4225 O O . ILE A 1 541 ? 12.703 19.297 54.688 1 82.56 541 ILE A O 1
ATOM 4229 N N . THR A 1 542 ? 12.344 17.828 56.281 1 85.44 542 THR A N 1
ATOM 4230 C CA . THR A 1 542 ? 13.07 16.719 55.688 1 85.44 542 THR A CA 1
ATOM 4231 C C . THR A 1 542 ? 12.109 15.625 55.219 1 85.44 542 THR A C 1
ATOM 4233 O O . THR A 1 542 ? 11.031 15.453 55.812 1 85.44 542 THR A O 1
ATOM 4236 N N . GLU A 1 543 ? 12.477 14.969 54.188 1 83.75 543 GLU A N 1
ATOM 4237 C CA . GLU A 1 543 ? 11.68 13.852 53.688 1 83.75 543 GLU A CA 1
ATOM 4238 C C . GLU A 1 543 ? 11.344 12.867 54.812 1 83.75 543 GLU A C 1
ATOM 4240 O O . GLU A 1 543 ? 12.242 12.414 55.531 1 83.75 543 GLU A O 1
ATOM 4245 N N . GLY A 1 544 ? 10.094 12.562 55 1 81.94 544 GLY A N 1
ATOM 4246 C CA . GLY A 1 544 ? 9.625 11.617 56 1 81.94 544 GLY A CA 1
ATOM 4247 C C . GLY A 1 544 ? 9.148 12.289 57.281 1 81.94 544 GLY A C 1
ATOM 4248 O O . GLY A 1 544 ? 8.602 11.625 58.156 1 81.94 544 GLY A O 1
ATOM 4249 N N . ASP A 1 545 ? 9.344 13.539 57.375 1 81.38 545 ASP A N 1
ATOM 4250 C CA . ASP A 1 545 ? 8.906 14.242 58.594 1 81.38 545 ASP A CA 1
ATOM 4251 C C . ASP A 1 545 ? 7.383 14.234 58.688 1 81.38 545 ASP A C 1
ATOM 4253 O O . ASP A 1 545 ? 6.684 14.414 57.688 1 81.38 545 ASP A O 1
ATOM 4257 N N . VAL A 1 546 ? 6.926 13.844 59.875 1 81.81 546 VAL A N 1
ATOM 4258 C CA . VAL A 1 546 ? 5.492 13.922 60.156 1 81.81 546 VAL A CA 1
ATOM 4259 C C . VAL A 1 546 ? 5.145 15.305 60.688 1 81.81 546 VAL A C 1
ATOM 4261 O O . VAL A 1 546 ? 5.703 15.734 61.719 1 81.81 546 VAL A O 1
ATOM 4264 N N . LEU A 1 547 ? 4.285 16.047 60 1 81.19 547 LEU A N 1
ATOM 4265 C CA . LEU A 1 547 ? 3.908 17.422 60.312 1 81.19 547 LEU A CA 1
ATOM 4266 C C . LEU A 1 547 ? 2.438 17.5 60.688 1 81.19 547 LEU A C 1
ATOM 4268 O O . LEU A 1 547 ? 1.625 16.688 60.25 1 81.19 547 LEU A O 1
ATOM 4272 N N . THR A 1 548 ? 2.104 18.328 61.594 1 81.12 548 THR A N 1
ATOM 4273 C CA . THR A 1 548 ? 0.724 18.609 61.969 1 81.12 548 THR A CA 1
ATOM 4274 C C . THR A 1 548 ? 0.181 19.797 61.188 1 81.12 548 THR A C 1
ATOM 4276 O O . THR A 1 548 ? 0.849 20.828 61.062 1 81.12 548 THR A O 1
ATOM 4279 N N . ILE A 1 549 ? -0.95 19.5 60.562 1 79.44 549 ILE A N 1
ATOM 4280 C CA . ILE A 1 549 ? -1.573 20.578 59.812 1 79.44 549 ILE A CA 1
ATOM 4281 C C . ILE A 1 549 ? -2.115 21.641 60.75 1 79.44 549 ILE A C 1
ATOM 4283 O O . ILE A 1 549 ? -2.904 21.328 61.656 1 79.44 549 ILE A O 1
ATOM 4287 N N . VAL A 1 550 ? -1.659 22.812 60.656 1 82.19 550 VAL A N 1
ATOM 4288 C CA . VAL A 1 550 ? -2.229 23.938 61.406 1 82.19 550 VAL A CA 1
ATOM 4289 C C . VAL A 1 550 ? -3.305 24.609 60.562 1 82.19 550 VAL A C 1
ATOM 4291 O O . VAL A 1 550 ? -4.398 24.906 61.031 1 82.19 550 VAL A O 1
ATOM 4294 N N . GLU A 1 551 ? -2.986 24.875 59.281 1 82 551 GLU A N 1
ATOM 4295 C CA . GLU A 1 551 ? -3.928 25.406 58.281 1 82 551 GLU A CA 1
ATOM 4296 C C . GLU A 1 551 ? -3.779 24.719 56.938 1 82 551 GLU A C 1
ATOM 4298 O O . GLU A 1 551 ? -2.672 24.625 56.406 1 82 551 GLU A O 1
ATOM 4303 N N . PRO A 1 552 ? -4.879 24.047 56.406 1 77.44 552 PRO A N 1
ATOM 4304 C CA . PRO A 1 552 ? -4.785 23.406 55.094 1 77.44 552 PRO A CA 1
ATOM 4305 C C . PRO A 1 552 ? -4.48 24.406 53.969 1 77.44 552 PRO A C 1
ATOM 4307 O O . PRO A 1 552 ? -4.555 25.609 54.188 1 77.44 552 PRO A O 1
ATOM 4310 N N . ASP A 1 553 ? -4.02 23.906 52.812 1 76.31 553 ASP A N 1
ATOM 4311 C CA . ASP A 1 553 ? -3.729 24.703 51.625 1 76.31 553 ASP A CA 1
ATOM 4312 C C . ASP A 1 553 ? -4.914 25.594 51.25 1 76.31 553 ASP A C 1
ATOM 4314 O O . ASP A 1 553 ? -6.023 25.109 51.062 1 76.31 553 ASP A O 1
ATOM 4318 N N . ASP A 1 554 ? -4.883 26.844 51.281 1 72.81 554 ASP A N 1
ATOM 4319 C CA . ASP A 1 554 ? -5.918 27.812 50.969 1 72.81 554 ASP A CA 1
ATOM 4320 C C . ASP A 1 554 ? -5.969 28.062 49.438 1 72.81 554 ASP A C 1
ATOM 4322 O O . ASP A 1 554 ? -6.613 29 49 1 72.81 554 ASP A O 1
ATOM 4326 N N . GLY A 1 555 ? -5.277 27.328 48.531 1 78.62 555 GLY A N 1
ATOM 4327 C CA . GLY A 1 555 ? -5.184 27.5 47.094 1 78.62 555 GLY A CA 1
ATOM 4328 C C . GLY A 1 555 ? -3.879 28.141 46.656 1 78.62 555 GLY A C 1
ATOM 4329 O O . GLY A 1 555 ? -3.602 28.234 45.469 1 78.62 555 GLY A O 1
ATOM 4330 N N . THR A 1 556 ? -3.02 28.594 47.5 1 77.31 556 THR A N 1
ATOM 4331 C CA . THR A 1 556 ? -1.77 29.266 47.156 1 77.31 556 THR A CA 1
ATOM 4332 C C . THR A 1 556 ? -0.654 28.25 46.938 1 77.31 556 THR A C 1
ATOM 4334 O O . THR A 1 556 ? 0.425 28.609 46.469 1 77.31 556 THR A O 1
ATOM 4337 N N . GLY A 1 557 ? -0.868 26.938 47.281 1 81.12 557 GLY A N 1
ATOM 4338 C CA . GLY A 1 557 ? 0.113 25.875 47.156 1 81.12 557 GLY A CA 1
ATOM 4339 C C . GLY A 1 557 ? 0.997 25.734 48.375 1 81.12 557 GLY A C 1
ATOM 4340 O O . GLY A 1 557 ? 1.948 24.953 48.375 1 81.12 557 GLY A O 1
ATOM 4341 N N . TRP A 1 558 ? 0.704 26.547 49.375 1 84.62 558 TRP A N 1
ATOM 4342 C CA . TRP A 1 558 ? 1.464 26.469 50.625 1 84.62 558 TRP A CA 1
ATOM 4343 C C . TRP A 1 558 ? 0.581 26 51.781 1 84.62 558 TRP A C 1
ATOM 4345 O O . TRP A 1 558 ? -0.591 26.375 51.875 1 84.62 558 TRP A O 1
ATOM 4355 N N . ILE A 1 559 ? 0.987 25.125 52.656 1 83.94 559 ILE A N 1
ATOM 4356 C CA . ILE A 1 559 ? 0.317 24.594 53.844 1 83.94 559 ILE A CA 1
ATOM 4357 C C . ILE A 1 559 ? 1.04 25.078 55.094 1 83.94 559 ILE A C 1
ATOM 4359 O O . ILE A 1 559 ? 2.27 25.016 55.188 1 83.94 559 ILE A O 1
ATOM 4363 N N . LYS A 1 560 ? 0.292 25.641 56.062 1 87.88 560 LYS A N 1
ATOM 4364 C CA . LYS A 1 560 ? 0.897 25.938 57.344 1 87.88 560 LYS A CA 1
ATOM 4365 C C . LYS A 1 560 ? 0.964 24.688 58.219 1 87.88 560 LYS A C 1
ATOM 4367 O O . LYS A 1 560 ? -0.069 24.125 58.594 1 87.88 560 LYS A O 1
ATOM 4372 N N . ALA A 1 561 ? 2.107 24.188 58.438 1 84.81 561 ALA A N 1
ATOM 4373 C CA . ALA A 1 561 ? 2.346 22.938 59.125 1 84.81 561 ALA A CA 1
ATOM 4374 C C . ALA A 1 561 ? 3.203 23.156 60.375 1 84.81 561 ALA A C 1
ATOM 4376 O O . ALA A 1 561 ? 3.943 24.141 60.469 1 84.81 561 ALA A O 1
ATOM 4377 N N . GLN A 1 562 ? 3.062 22.328 61.312 1 83.75 562 GLN A N 1
ATOM 4378 C CA . GLN A 1 562 ? 3.84 22.344 62.531 1 83.75 562 GLN A CA 1
ATOM 4379 C C . GLN A 1 562 ? 4.758 21.125 62.625 1 83.75 562 GLN A C 1
ATOM 4381 O O . GLN A 1 562 ? 4.32 20 62.406 1 83.75 562 GLN A O 1
ATOM 4386 N N . SER A 1 563 ? 6.082 21.297 62.812 1 80.25 563 SER A N 1
ATOM 4387 C CA . SER A 1 563 ? 7.074 20.266 63.062 1 80.25 563 SER A CA 1
ATOM 4388 C C . SER A 1 563 ? 7.703 20.453 64.438 1 80.25 563 SER A C 1
ATOM 4390 O O . SER A 1 563 ? 8.5 21.375 64.625 1 80.25 563 SER A O 1
ATOM 4392 N N . GLY A 1 564 ? 7.328 19.656 65.438 1 79.88 564 GLY A N 1
ATOM 4393 C CA . GLY A 1 564 ? 7.73 19.844 66.812 1 79.88 564 GLY A CA 1
ATOM 4394 C C . GLY A 1 564 ? 7.203 21.141 67.438 1 79.88 564 GLY A C 1
ATOM 4395 O O . GLY A 1 564 ? 5.988 21.312 67.562 1 79.88 564 GLY A O 1
ATOM 4396 N N . ASP A 1 565 ? 8.023 22.109 67.75 1 79.06 565 ASP A N 1
ATOM 4397 C CA . ASP A 1 565 ? 7.676 23.391 68.312 1 79.06 565 ASP A CA 1
ATOM 4398 C C . ASP A 1 565 ? 7.68 24.516 67.25 1 79.06 565 ASP A C 1
ATOM 4400 O O . ASP A 1 565 ? 7.367 25.656 67.562 1 79.06 565 ASP A O 1
ATOM 4404 N N . GLN A 1 566 ? 7.977 24.25 66.062 1 81.5 566 GLN A N 1
ATOM 4405 C CA . GLN A 1 566 ? 8.078 25.266 65 1 81.5 566 GLN A CA 1
ATOM 4406 C C . GLN A 1 566 ? 6.898 25.188 64.062 1 81.5 566 GLN A C 1
ATOM 4408 O O . GLN A 1 566 ? 6.488 24.094 63.625 1 81.5 566 GLN A O 1
ATOM 4413 N N . VAL A 1 567 ? 6.23 26.281 63.844 1 85.06 567 VAL A N 1
ATOM 4414 C CA . VAL A 1 567 ? 5.129 26.422 62.875 1 85.06 567 VAL A CA 1
ATOM 4415 C C . VAL A 1 567 ? 5.582 27.25 61.688 1 85.06 567 VAL A C 1
ATOM 4417 O O . VAL A 1 567 ? 6.242 28.281 61.844 1 85.06 567 VAL A O 1
ATOM 4420 N N . GLY A 1 568 ? 5.34 26.906 60.438 1 86.5 568 GLY A N 1
ATOM 4421 C CA . GLY A 1 568 ? 5.676 27.641 59.25 1 86.5 568 GLY A CA 1
ATOM 4422 C C . GLY A 1 568 ? 4.969 27.109 58 1 86.5 568 GLY A C 1
ATOM 4423 O O . GLY A 1 568 ? 4.219 26.125 58.094 1 86.5 568 GLY A O 1
ATOM 4424 N N . LEU A 1 569 ? 5.184 27.766 56.938 1 85.56 569 LEU A N 1
ATOM 4425 C CA . LEU A 1 569 ? 4.582 27.391 55.656 1 85.56 569 LEU A CA 1
ATOM 4426 C C . LEU A 1 569 ? 5.422 26.344 54.938 1 85.56 569 LEU A C 1
ATOM 4428 O O . LEU A 1 569 ? 6.648 26.422 54.938 1 85.56 569 LEU A O 1
ATOM 4432 N N . VAL A 1 570 ? 4.781 25.312 54.406 1 88.12 570 VAL A N 1
ATOM 4433 C CA . VAL A 1 570 ? 5.41 24.25 53.625 1 88.12 570 VAL A CA 1
ATOM 4434 C C . VAL A 1 570 ? 4.684 24.109 52.281 1 88.12 570 VAL A C 1
ATOM 4436 O O . VAL A 1 570 ? 3.469 24.297 52.219 1 88.12 570 VAL A O 1
ATOM 4439 N N . PRO A 1 571 ? 5.395 23.875 51.25 1 84.31 571 PRO A N 1
ATOM 4440 C CA . PRO A 1 571 ? 4.711 23.672 49.969 1 84.31 571 PRO A CA 1
ATOM 4441 C C . PRO A 1 571 ? 3.738 22.5 50 1 84.31 571 PRO A C 1
ATOM 4443 O O . PRO A 1 571 ? 4.105 21.406 50.438 1 84.31 571 PRO A O 1
ATOM 4446 N N . ALA A 1 572 ? 2.631 22.641 49.5 1 82 572 ALA A N 1
ATOM 4447 C CA . ALA A 1 572 ? 1.56 21.641 49.531 1 82 572 ALA A CA 1
ATOM 4448 C C . ALA A 1 572 ? 1.933 20.391 48.75 1 82 572 ALA A C 1
ATOM 4450 O O . ALA A 1 572 ? 1.544 19.281 49.094 1 82 572 ALA A O 1
ATOM 4451 N N . ASN A 1 573 ? 2.771 20.516 47.719 1 82.12 573 ASN A N 1
ATOM 4452 C CA . ASN A 1 573 ? 3.156 19.406 46.844 1 82.12 573 ASN A CA 1
ATOM 4453 C C . ASN A 1 573 ? 4.246 18.547 47.5 1 82.12 573 ASN A C 1
ATOM 4455 O O . ASN A 1 573 ? 4.609 17.5 46.938 1 82.12 573 ASN A O 1
ATOM 4459 N N . TYR A 1 574 ? 4.73 18.891 48.625 1 81.62 574 TYR A N 1
ATOM 4460 C CA . TYR A 1 574 ? 5.781 18.141 49.281 1 81.62 574 TYR A CA 1
ATOM 4461 C C . TYR A 1 574 ? 5.211 17.312 50.438 1 81.62 574 TYR A C 1
ATOM 4463 O O . TYR A 1 574 ? 5.953 16.641 51.156 1 81.62 574 TYR A O 1
ATOM 4471 N N . ILE A 1 575 ? 3.82 17.359 50.625 1 78.75 575 ILE A N 1
ATOM 4472 C CA . ILE A 1 575 ? 3.25 16.734 51.812 1 78.75 575 ILE A CA 1
ATOM 4473 C C . ILE A 1 575 ? 2.131 15.773 51.406 1 78.75 575 ILE A C 1
ATOM 4475 O O . ILE A 1 575 ? 1.457 15.992 50.406 1 78.75 575 ILE A O 1
ATOM 4479 N N . GLU A 1 576 ? 1.95 14.641 52.062 1 81.56 576 GLU A N 1
ATOM 4480 C CA . GLU A 1 576 ? 0.853 13.688 51.906 1 81.56 576 GLU A CA 1
ATOM 4481 C C . GLU A 1 576 ? 0.003 13.641 53.188 1 81.56 576 GLU A C 1
ATOM 4483 O O . GLU A 1 576 ? 0.538 13.586 54.312 1 81.56 576 GLU A O 1
ATOM 4488 N N . TYR A 1 577 ? -1.322 13.633 53.125 1 72.69 577 TYR A N 1
ATOM 4489 C CA . TYR A 1 577 ? -2.254 13.625 54.25 1 72.69 577 TYR A CA 1
ATOM 4490 C C . TYR A 1 577 ? -2.393 12.219 54.844 1 72.69 577 TYR A C 1
ATOM 4492 O O . TYR A 1 577 ? -2.537 11.25 54.094 1 72.69 577 TYR A O 1
ATOM 4500 N N . ILE A 1 578 ? -2.09 12 56.094 1 61.25 578 ILE A N 1
ATOM 4501 C CA . ILE A 1 578 ? -2.279 10.719 56.781 1 61.25 578 ILE A CA 1
ATOM 4502 C C . ILE A 1 578 ? -3.662 10.68 57.406 1 61.25 578 ILE A C 1
ATOM 4504 O O . ILE A 1 578 ? -4.004 11.539 58.219 1 61.25 578 ILE A O 1
ATOM 4508 N N . ASN A 1 579 ? -4.844 10.219 56.906 1 45.44 579 ASN A N 1
ATOM 4509 C CA . ASN A 1 579 ? -6.145 10 57.562 1 45.44 579 ASN A CA 1
ATOM 4510 C C . ASN A 1 579 ? -6.023 9.094 58.781 1 45.44 579 ASN A C 1
ATOM 4512 O O . ASN A 1 579 ? -5.359 8.062 58.719 1 45.44 579 ASN A O 1
ATOM 4516 N N . GLN A 1 580 ? -6.332 9.57 60 1 37.16 580 GLN A N 1
ATOM 4517 C CA . GLN A 1 580 ? -6.23 8.781 61.219 1 37.16 580 GLN A CA 1
ATOM 4518 C C . GLN A 1 580 ? -7.25 7.645 61.25 1 37.16 580 GLN A C 1
ATOM 4520 O O . GLN A 1 580 ? -7.336 6.887 62.219 1 37.16 580 GLN A O 1
ATOM 4525 N N . GLN A 1 581 ? -8.461 7.641 60.469 1 30.64 581 GLN A N 1
ATOM 4526 C CA . GLN A 1 581 ? -9.453 6.785 61.125 1 30.64 581 GLN A CA 1
ATOM 4527 C C . GLN A 1 581 ? -8.844 5.453 61.531 1 30.64 581 GLN A C 1
ATOM 4529 O O . GLN A 1 581 ? -9.32 4.805 62.469 1 30.64 581 GLN A O 1
ATOM 4534 N N . ASP A 1 582 ? -8.367 4.871 60.562 1 28.44 582 ASP A N 1
ATOM 4535 C CA . ASP A 1 582 ? -8.648 3.439 60.594 1 28.44 582 ASP A CA 1
ATOM 4536 C C . ASP A 1 582 ? -7.891 2.754 61.719 1 28.44 582 ASP A C 1
ATOM 4538 O O . ASP A 1 582 ? -7.578 1.564 61.625 1 28.44 582 ASP A O 1
ATOM 4542 N N . ASP A 1 583 ? -7.414 3.602 62.719 1 25.44 583 ASP A N 1
ATOM 4543 C CA . ASP A 1 583 ? -6.594 2.725 63.531 1 25.44 583 ASP A CA 1
ATOM 4544 C C . ASP A 1 583 ? -7.465 1.823 64.438 1 25.44 583 ASP A C 1
ATOM 4546 O O . ASP A 1 583 ? -6.953 1.11 65.25 1 25.44 583 ASP A O 1
ATOM 4550 N N . ASP A 1 584 ? -8.695 2.18 64.688 1 20.77 584 ASP A N 1
ATOM 4551 C CA . ASP A 1 584 ? -9.086 1.725 66 1 20.77 584 ASP A CA 1
ATOM 4552 C C . ASP A 1 584 ? -9.039 0.201 66.125 1 20.77 584 ASP A C 1
ATOM 4554 O O . ASP A 1 584 ? -8.453 -0.35 67.062 1 20.77 584 ASP A O 1
ATOM 4558 N N . GLY A 1 585 ? -10.281 -0.444 65.938 1 18.39 585 GLY A N 1
ATOM 4559 C CA . GLY A 1 585 ? -10.82 -1.382 66.938 1 18.39 585 GLY A CA 1
ATOM 4560 C C . GLY A 1 585 ? -9.906 -2.568 67.188 1 18.39 585 GLY A C 1
ATOM 4561 O O . GLY A 1 585 ? -9.25 -2.648 68.188 1 18.39 585 GLY A O 1
ATOM 4562 N N . SER A 1 586 ? -10.5 -3.834 66.875 1 17.55 586 SER A N 1
ATOM 4563 C CA . SER A 1 586 ? -10.867 -5.039 67.562 1 17.55 586 SER A CA 1
ATOM 4564 C C . SER A 1 586 ? -9.672 -5.973 67.75 1 17.55 586 SER A C 1
ATOM 4566 O O . SER A 1 586 ? -8.93 -6.207 66.812 1 17.55 586 SER A O 1
ATOM 4568 N N . LEU A 1 587 ? -9.195 -6.082 69.125 1 17.44 587 LEU A N 1
ATOM 4569 C CA . LEU A 1 587 ? -8.391 -7.129 69.75 1 17.44 587 LEU A CA 1
ATOM 4570 C C . LEU A 1 587 ? -9.016 -8.5 69.5 1 17.44 587 LEU A C 1
ATOM 4572 O O . LEU A 1 587 ? -8.531 -9.508 70.062 1 17.44 587 LEU A O 1
ATOM 4576 N N . LEU A 1 588 ? -9.836 -8.969 68.562 1 15.14 588 LEU A N 1
ATOM 4577 C CA . LEU A 1 588 ? -10.477 -10.234 68.875 1 15.14 588 LEU A CA 1
ATOM 4578 C C . LEU A 1 588 ? -9.484 -11.195 69.562 1 15.14 588 LEU A C 1
ATOM 4580 O O . LEU A 1 588 ? -8.352 -11.336 69.062 1 15.14 588 LEU A O 1
ATOM 4584 N N . ALA A 1 589 ? -9.781 -11.828 70.875 1 16.27 589 ALA A N 1
ATOM 4585 C CA . ALA A 1 589 ? -9.445 -12.703 72 1 16.27 589 ALA A CA 1
ATOM 4586 C C . ALA A 1 589 ? -9.234 -14.141 71.5 1 16.27 589 ALA A C 1
ATOM 4588 O O . ALA A 1 589 ? -8.586 -14.938 72.188 1 16.27 589 ALA A O 1
ATOM 4589 N N . ASN A 1 590 ? -9.922 -14.781 70.438 1 14.76 590 ASN A N 1
ATOM 4590 C CA . ASN A 1 590 ? -10.406 -16.141 70.688 1 14.76 590 ASN A CA 1
ATOM 4591 C C . ASN A 1 590 ? -9.297 -17.047 71.188 1 14.76 590 ASN A C 1
ATOM 4593 O O . ASN A 1 590 ? -8.117 -16.797 70.938 1 14.76 590 ASN A O 1
ATOM 4597 N N . THR A 1 591 ? -9.742 -18.297 71.875 1 15.5 591 THR A N 1
ATOM 4598 C CA . THR A 1 591 ? -9.781 -19.406 72.812 1 15.5 591 THR A CA 1
ATOM 4599 C C . THR A 1 591 ? -8.75 -20.469 72.438 1 15.5 591 THR A C 1
ATOM 4601 O O . THR A 1 591 ? -8.234 -20.484 71.312 1 15.5 591 THR A O 1
ATOM 4604 N N . ASP A 1 592 ? -9.148 -21.844 72.875 1 14.77 592 ASP A N 1
ATOM 4605 C CA . ASP A 1 592 ? -8.812 -23.047 73.625 1 14.77 592 ASP A CA 1
ATOM 4606 C C . ASP A 1 592 ? -8.008 -24.031 72.75 1 14.77 592 ASP A C 1
ATOM 4608 O O . ASP A 1 592 ? -6.938 -24.469 73.188 1 14.77 592 ASP A O 1
ATOM 4612 N N . THR A 1 593 ? -8.773 -25.031 72.062 1 14.52 593 THR A N 1
ATOM 4613 C CA . THR A 1 593 ? -8.68 -26.469 72.312 1 14.52 593 THR A CA 1
ATOM 4614 C C . THR A 1 593 ? -7.449 -27.062 71.688 1 14.52 593 THR A C 1
ATOM 4616 O O . THR A 1 593 ? -6.93 -26.531 70.688 1 14.52 593 THR A O 1
ATOM 4619 N N . ALA A 1 594 ? -7.125 -28.516 72.062 1 14.66 594 ALA A N 1
ATOM 4620 C CA . ALA A 1 594 ? -6.457 -29.734 72.5 1 14.66 594 ALA A CA 1
ATOM 4621 C C . ALA A 1 594 ? -5.973 -30.578 71.312 1 14.66 594 ALA A C 1
ATOM 4623 O O . ALA A 1 594 ? -4.82 -31.016 71.312 1 14.66 594 ALA A O 1
ATOM 4624 N N . ALA A 1 595 ? -6.906 -31.422 70.5 1 15.09 595 ALA A N 1
ATOM 4625 C CA . ALA A 1 595 ? -6.848 -32.844 70.75 1 15.09 595 ALA A CA 1
ATOM 4626 C C . ALA A 1 595 ? -5.711 -33.5 70 1 15.09 595 ALA A C 1
ATOM 4628 O O . ALA A 1 595 ? -5.184 -32.906 69.062 1 15.09 595 ALA A O 1
ATOM 4629 N N . GLN A 1 596 ? -5.957 -34.781 69.438 1 14.11 596 GLN A N 1
ATOM 4630 C CA . GLN A 1 596 ? -5.582 -36.188 69.562 1 14.11 596 GLN A CA 1
ATOM 4631 C C . GLN A 1 596 ? -4.664 -36.625 68.438 1 14.11 596 GLN A C 1
ATOM 4633 O O . GLN A 1 596 ? -3.584 -37.156 68.688 1 14.11 596 GLN A O 1
ATOM 4638 N N . ALA A 1 597 ? -5.125 -37.719 67.625 1 14.52 597 ALA A N 1
ATOM 4639 C CA . ALA A 1 597 ? -4.621 -39.094 67.562 1 14.52 597 ALA A CA 1
ATOM 4640 C C . ALA A 1 597 ? -3.445 -39.188 66.562 1 14.52 597 ALA A C 1
ATOM 4642 O O . ALA A 1 597 ? -3.191 -38.281 65.812 1 14.52 597 ALA A O 1
ATOM 4643 N N . SER A 1 598 ? -3.463 -40.219 65.688 1 14.42 598 SER A N 1
ATOM 4644 C CA . SER A 1 598 ? -2.955 -41.594 65.812 1 14.42 598 SER A CA 1
ATOM 4645 C C . SER A 1 598 ? -1.865 -41.844 64.75 1 14.42 598 SER A C 1
ATOM 4647 O O . SER A 1 598 ? -0.754 -42.25 65.125 1 14.42 598 SER A O 1
ATOM 4649 N N . ASP A 1 599 ? -2.154 -42.812 63.75 1 14.17 599 ASP A N 1
ATOM 4650 C CA . ASP A 1 599 ? -1.583 -44.156 63.656 1 14.17 599 ASP A CA 1
ATOM 4651 C C . ASP A 1 599 ? -0.406 -44.156 62.688 1 14.17 599 ASP A C 1
ATOM 4653 O O . ASP A 1 599 ? -0.215 -43.219 61.906 1 14.17 599 ASP A O 1
ATOM 4657 N N . ASP A 1 600 ? -0.387 -45.188 61.688 1 14.44 600 ASP A N 1
ATOM 4658 C CA . ASP A 1 600 ? 0.326 -46.469 61.625 1 14.44 600 ASP A CA 1
ATOM 4659 C C . ASP A 1 600 ? 1.454 -46.406 60.594 1 14.44 600 ASP A C 1
ATOM 4661 O O . ASP A 1 600 ? 2.619 -46.625 60.906 1 14.44 600 ASP A O 1
ATOM 4665 N N . TYR A 1 601 ? 1.306 -47.188 59.406 1 14.32 601 TYR A N 1
ATOM 4666 C CA . TYR A 1 601 ? 1.974 -48.438 59.156 1 14.32 601 TYR A CA 1
ATOM 4667 C C . TYR A 1 601 ? 3.236 -48.219 58.312 1 14.32 601 TYR A C 1
ATOM 4669 O O . TYR A 1 601 ? 3.408 -47.188 57.688 1 14.32 601 TYR A O 1
ATOM 4677 N N . TYR A 1 602 ? 3.609 -49.219 57.375 1 14.12 602 TYR A N 1
ATOM 4678 C CA . TYR A 1 602 ? 4.562 -50.344 57.281 1 14.12 602 TYR A CA 1
ATOM 4679 C C . TYR A 1 602 ? 5.68 -50 56.281 1 14.12 602 TYR A C 1
ATOM 4681 O O . TYR A 1 602 ? 6.859 -50 56.656 1 14.12 602 TYR A O 1
ATOM 4689 N N . ALA A 1 603 ? 5.762 -50.844 55.062 1 14.3 603 ALA A N 1
ATOM 4690 C CA . ALA A 1 603 ? 6.707 -51.906 54.812 1 14.3 603 ALA A CA 1
ATOM 4691 C C . ALA A 1 603 ? 7.922 -51.438 54.031 1 14.3 603 ALA A C 1
ATOM 4693 O O . ALA A 1 603 ? 7.895 -50.344 53.438 1 14.3 603 ALA A O 1
ATOM 4694 N N . THR A 1 604 ? 8.414 -52.25 53.031 1 14.8 604 THR A N 1
ATOM 4695 C CA . THR A 1 604 ? 9.523 -53.219 53.031 1 14.8 604 THR A CA 1
ATOM 4696 C C . THR A 1 604 ? 10.672 -52.688 52.156 1 14.8 604 THR A C 1
ATOM 4698 O O . THR A 1 604 ? 10.5 -51.719 51.406 1 14.8 604 THR A O 1
ATOM 4701 N N . PRO A 1 605 ? 11.172 -53.531 51.094 1 14.68 605 PRO A N 1
ATOM 4702 C CA . PRO A 1 605 ? 12.398 -54.312 51.031 1 14.68 605 PRO A CA 1
ATOM 4703 C C . PRO A 1 605 ? 13.477 -53.688 50.156 1 14.68 605 PRO A C 1
ATOM 4705 O O . PRO A 1 605 ? 14.406 -53.062 50.656 1 14.68 605 PRO A O 1
ATOM 4708 N N . ALA A 1 606 ? 13.859 -54.438 48.938 1 14.59 606 ALA A N 1
ATOM 4709 C CA . ALA A 1 606 ? 15.039 -55.25 48.719 1 14.59 606 ALA A CA 1
ATOM 4710 C C . ALA A 1 606 ? 16.078 -54.531 47.875 1 14.59 606 ALA A C 1
ATOM 4712 O O . ALA A 1 606 ? 15.82 -53.438 47.375 1 14.59 606 ALA A O 1
ATOM 4713 N N . SER A 1 607 ? 16.438 -55.031 46.531 1 14.84 607 SER A N 1
ATOM 4714 C CA . SER A 1 607 ? 17.578 -55.875 46.219 1 14.84 607 SER A CA 1
ATOM 4715 C C . SER A 1 607 ? 18.672 -55.062 45.531 1 14.84 607 SER A C 1
ATOM 4717 O O . SER A 1 607 ? 18.422 -53.938 45.031 1 14.84 607 SER A O 1
ATOM 4719 N N . PRO A 1 608 ? 19.484 -55.688 44.469 1 15.95 608 PRO A N 1
ATOM 4720 C CA . PRO A 1 608 ? 20.828 -56.219 44.406 1 15.95 608 PRO A CA 1
ATOM 4721 C C . PRO A 1 608 ? 21.781 -55.344 43.594 1 15.95 608 PRO A C 1
ATOM 4723 O O . PRO A 1 608 ? 21.344 -54.375 42.969 1 15.95 608 PRO A O 1
ATOM 4726 N N . PRO A 1 609 ? 22.875 -55.969 42.844 1 16.05 609 PRO A N 1
ATOM 4727 C CA . PRO A 1 609 ? 24.328 -56.094 42.75 1 16.05 609 PRO A CA 1
ATOM 4728 C C . PRO A 1 609 ? 24.922 -55.344 41.562 1 16.05 609 PRO A C 1
ATOM 4730 O O . PRO A 1 609 ? 25.891 -54.594 41.719 1 16.05 609 PRO A O 1
ATOM 4733 N N . ILE A 1 610 ? 24.578 -55.719 40.188 1 14.95 610 ILE A N 1
ATOM 4734 C CA . ILE A 1 610 ? 25.516 -56.438 39.375 1 14.95 610 ILE A CA 1
ATOM 4735 C C . ILE A 1 610 ? 26.484 -55.469 38.688 1 14.95 610 ILE A C 1
ATOM 4737 O O . ILE A 1 610 ? 26.156 -54.312 38.5 1 14.95 610 ILE A O 1
ATOM 4741 N N . VAL A 1 611 ? 27.359 -55.938 37.625 1 15.58 611 VAL A N 1
ATOM 4742 C CA . VAL A 1 611 ? 28.703 -56.375 37.219 1 15.58 611 VAL A CA 1
ATOM 4743 C C . VAL A 1 611 ? 29.297 -55.375 36.25 1 15.58 611 VAL A C 1
ATOM 4745 O O . VAL A 1 611 ? 28.594 -54.438 35.781 1 15.58 611 VAL A O 1
ATOM 4748 N N . ASP A 1 612 ? 29.828 -55.812 34.969 1 14.92 612 ASP A N 1
ATOM 4749 C CA . ASP A 1 612 ? 31.141 -56.156 34.438 1 14.92 612 ASP A CA 1
ATOM 4750 C C . ASP A 1 612 ? 31.578 -55.125 33.375 1 14.92 612 ASP A C 1
ATOM 4752 O O . ASP A 1 612 ? 32.688 -54.562 33.469 1 14.92 612 ASP A O 1
ATOM 4756 N N . GLN A 1 613 ? 31.328 -55.344 32 1 15 613 GLN A N 1
ATOM 4757 C CA . GLN A 1 613 ? 32.25 -55.781 30.969 1 15 613 GLN A CA 1
ATOM 4758 C C . GLN A 1 613 ? 32.875 -54.594 30.234 1 15 613 GLN A C 1
ATOM 4760 O O . GLN A 1 613 ? 32.344 -53.5 30.266 1 15 613 GLN A O 1
ATOM 4765 N N . PHE A 1 614 ? 33.75 -54.875 29.062 1 15.43 614 PHE A N 1
ATOM 4766 C CA . PHE A 1 614 ? 35.031 -54.906 28.375 1 15.43 614 PHE A CA 1
ATOM 4767 C C . PHE A 1 614 ? 35.125 -53.844 27.312 1 15.43 614 PHE A C 1
ATOM 4769 O O . PHE A 1 614 ? 36.094 -53.094 27.266 1 15.43 614 PHE A O 1
ATOM 4776 N N . VAL A 1 615 ? 34.344 -53.812 26.141 1 15.05 615 VAL A N 1
ATOM 4777 C CA . VAL A 1 615 ? 34.969 -54.094 24.859 1 15.05 615 VAL A CA 1
ATOM 4778 C C . VAL A 1 615 ? 35.594 -52.844 24.281 1 15.05 615 VAL A C 1
ATOM 4780 O O . VAL A 1 615 ? 35.25 -51.719 24.688 1 15.05 615 VAL A O 1
ATOM 4783 N N . ASP A 1 616 ? 36.219 -52.875 23 1 15.09 616 ASP A N 1
ATOM 4784 C CA . ASP A 1 616 ? 37.375 -52.875 22.125 1 15.09 616 ASP A CA 1
ATOM 4785 C C . ASP A 1 616 ? 37.5 -51.562 21.344 1 15.09 616 ASP A C 1
ATOM 4787 O O . ASP A 1 616 ? 38.531 -50.906 21.375 1 15.09 616 ASP A O 1
ATOM 4791 N N . ASP A 1 617 ? 37 -51.438 20.078 1 15.22 617 ASP A N 1
ATOM 4792 C CA . ASP A 1 617 ? 37.812 -51.469 18.875 1 15.22 617 ASP A CA 1
ATOM 4793 C C . ASP A 1 617 ? 38.094 -50.062 18.359 1 15.22 617 ASP A C 1
ATOM 4795 O O . ASP A 1 617 ? 39.25 -49.719 18.125 1 15.22 617 ASP A O 1
ATOM 4799 N N . THR A 1 618 ? 37.406 -49.438 17.344 1 15.5 618 THR A N 1
ATOM 4800 C CA . THR A 1 618 ? 37.938 -49.312 16 1 15.5 618 THR A CA 1
ATOM 4801 C C . THR A 1 618 ? 38.469 -47.906 15.75 1 15.5 618 THR A C 1
ATOM 4803 O O . THR A 1 618 ? 39.625 -47.719 15.32 1 15.5 618 THR A O 1
ATOM 4806 N N . THR A 1 619 ? 37.75 -46.812 15.234 1 15.36 619 THR A N 1
ATOM 4807 C CA . THR A 1 619 ? 38 -46.438 13.852 1 15.36 619 THR A CA 1
ATOM 4808 C C . THR A 1 619 ? 38.969 -45.25 13.789 1 15.36 619 THR A C 1
ATOM 4810 O O . THR A 1 619 ? 39.219 -44.594 14.805 1 15.36 619 THR A O 1
ATOM 4813 N N . THR A 1 620 ? 38.688 -44.188 12.891 1 15.8 620 THR A N 1
ATOM 4814 C CA . THR A 1 620 ? 39.25 -43.844 11.586 1 15.8 620 THR A CA 1
ATOM 4815 C C . THR A 1 620 ? 40.125 -42.594 11.68 1 15.8 620 THR A C 1
ATOM 4817 O O . THR A 1 620 ? 41.281 -42.562 11.234 1 15.8 620 THR A O 1
ATOM 4820 N N . GLN A 1 621 ? 39.781 -41.25 11.07 1 15.41 621 GLN A N 1
ATOM 4821 C CA . GLN A 1 621 ? 40.219 -40.719 9.789 1 15.41 621 GLN A CA 1
ATOM 4822 C C . GLN A 1 621 ? 41.094 -39.469 9.984 1 15.41 621 GLN A C 1
ATOM 4824 O O . GLN A 1 621 ? 40.656 -38.5 10.594 1 15.41 621 GLN A O 1
ATOM 4829 N N . ASN A 1 622 ? 42.406 -39.5 10.164 1 16.55 622 ASN A N 1
ATOM 4830 C CA . ASN A 1 622 ? 43.438 -38.469 10.328 1 16.55 622 ASN A CA 1
ATOM 4831 C C . ASN A 1 622 ? 43.594 -37.625 9.07 1 16.55 622 ASN A C 1
ATOM 4833 O O . ASN A 1 622 ? 44.688 -37.25 8.695 1 16.55 622 ASN A O 1
ATOM 4837 N N . ASP A 1 623 ? 42.625 -37.062 8.289 1 15.7 623 ASP A N 1
ATOM 4838 C CA . ASP A 1 623 ? 42.938 -36.625 6.938 1 15.7 623 ASP A CA 1
ATOM 4839 C C . ASP A 1 623 ? 43.844 -35.375 6.969 1 15.7 623 ASP A C 1
ATOM 4841 O O . ASP A 1 623 ? 43.469 -34.344 7.543 1 15.7 623 ASP A O 1
ATOM 4845 N N . ASP A 1 624 ? 45.156 -35.406 6.723 1 16.84 624 ASP A N 1
ATOM 4846 C CA . ASP A 1 624 ? 46.312 -34.5 6.711 1 16.84 624 ASP A CA 1
ATOM 4847 C C . ASP A 1 624 ? 46.312 -33.625 5.461 1 16.84 624 ASP A C 1
ATOM 4849 O O . ASP A 1 624 ? 47.312 -32.969 5.172 1 16.84 624 ASP A O 1
ATOM 4853 N N . ILE A 1 625 ? 45.188 -33.125 4.918 1 18.95 625 ILE A N 1
ATOM 4854 C CA . ILE A 1 625 ? 45.375 -32.719 3.527 1 18.95 625 ILE A CA 1
ATOM 4855 C C . ILE A 1 625 ? 46.5 -31.703 3.426 1 18.95 625 ILE A C 1
ATOM 4857 O O . ILE A 1 625 ? 46.688 -30.875 4.316 1 18.95 625 ILE A O 1
ATOM 4861 N N . PRO A 1 626 ? 47.094 -31.609 2.158 1 18.84 626 PRO A N 1
ATOM 4862 C CA . PRO A 1 626 ? 48.344 -31.344 1.472 1 18.84 626 PRO A CA 1
ATOM 4863 C C . PRO A 1 626 ? 48.656 -29.859 1.345 1 18.84 626 PRO A C 1
ATOM 4865 O O . PRO A 1 626 ? 47.75 -29.031 1.435 1 18.84 626 PRO A O 1
ATOM 4868 N N . PRO A 1 627 ? 49.688 -29.469 1.032 1 22.23 627 PRO A N 1
ATOM 4869 C CA . PRO A 1 627 ? 50.656 -28.359 1.098 1 22.23 627 PRO A CA 1
ATOM 4870 C C . PRO A 1 627 ? 50.469 -27.328 -0.011 1 22.23 627 PRO A C 1
ATOM 4872 O O . PRO A 1 627 ? 51.188 -26.344 -0.088 1 22.23 627 PRO A O 1
ATOM 4875 N N . PRO A 1 628 ? 49.094 -26.781 -0.248 1 20.5 628 PRO A N 1
ATOM 4876 C CA . PRO A 1 628 ? 49 -26.297 -1.629 1 20.5 628 PRO A CA 1
ATOM 4877 C C . PRO A 1 628 ? 50.156 -25.406 -2.035 1 20.5 628 PRO A C 1
ATOM 4879 O O . PRO A 1 628 ? 50.844 -24.828 -1.176 1 20.5 628 PRO A O 1
ATOM 4882 N N . PRO A 1 629 ? 50.25 -25.094 -3.344 1 21.38 629 PRO A N 1
ATOM 4883 C CA . PRO A 1 629 ? 51.25 -24.891 -4.402 1 21.38 629 PRO A CA 1
ATOM 4884 C C . PRO A 1 629 ? 51.812 -23.469 -4.418 1 21.38 629 PRO A C 1
ATOM 4886 O O . PRO A 1 629 ? 51.156 -22.547 -3.939 1 21.38 629 PRO A O 1
ATOM 4889 N N . PRO A 1 630 ? 52.938 -23.266 -4.762 1 23.59 630 PRO A N 1
ATOM 4890 C CA . PRO A 1 630 ? 53.938 -22.203 -4.762 1 23.59 630 PRO A CA 1
ATOM 4891 C C . PRO A 1 630 ? 53.594 -21.062 -5.707 1 23.59 630 PRO A C 1
ATOM 4893 O O . PRO A 1 630 ? 53.344 -21.281 -6.895 1 23.59 630 PRO A O 1
ATOM 4896 N N . PRO A 1 631 ? 52.625 -20.188 -5.348 1 23.48 631 PRO A N 1
ATOM 4897 C CA . PRO A 1 631 ? 52.125 -19.328 -6.422 1 23.48 631 PRO A CA 1
ATOM 4898 C C . PRO A 1 631 ? 53.25 -18.75 -7.281 1 23.48 631 PRO A C 1
ATOM 4900 O O . PRO A 1 631 ? 54.375 -18.594 -6.801 1 23.48 631 PRO A O 1
ATOM 4903 N N . PRO A 1 632 ? 53.031 -18.75 -8.594 1 21.83 632 PRO A N 1
ATOM 4904 C CA . PRO A 1 632 ? 53.812 -18.641 -9.828 1 21.83 632 PRO A CA 1
ATOM 4905 C C . PRO A 1 632 ? 54.531 -17.297 -9.961 1 21.83 632 PRO A C 1
ATOM 4907 O O . PRO A 1 632 ? 54.094 -16.297 -9.367 1 21.83 632 PRO A O 1
ATOM 4910 N N . PRO A 1 633 ? 55.562 -17.297 -10.688 1 21.52 633 PRO A N 1
ATOM 4911 C CA . PRO A 1 633 ? 56.75 -16.438 -10.828 1 21.52 633 PRO A CA 1
ATOM 4912 C C . PRO A 1 633 ? 56.406 -15.047 -11.367 1 21.52 633 PRO A C 1
ATOM 4914 O O . PRO A 1 633 ? 55.312 -14.82 -11.836 1 21.52 633 PRO A O 1
ATOM 4917 N N . MET A 1 634 ? 57.219 -14.359 -11.992 1 24.17 634 MET A N 1
ATOM 4918 C CA . MET A 1 634 ? 57.969 -13.109 -12.008 1 24.17 634 MET A CA 1
ATOM 4919 C C . MET A 1 634 ? 57.625 -12.281 -13.242 1 24.17 634 MET A C 1
ATOM 4921 O O . MET A 1 634 ? 58.188 -11.203 -13.438 1 24.17 634 MET A O 1
ATOM 4925 N N . PRO A 1 635 ? 56.406 -12.562 -14.07 1 22.05 635 PRO A N 1
ATOM 4926 C CA . PRO A 1 635 ? 56.75 -12.297 -15.477 1 22.05 635 PRO A CA 1
ATOM 4927 C C . PRO A 1 635 ? 57.094 -10.828 -15.727 1 22.05 635 PRO A C 1
ATOM 4929 O O . PRO A 1 635 ? 56.719 -9.953 -14.953 1 22.05 635 PRO A O 1
ATOM 4932 N N . GLY A 1 636 ? 57.688 -10.461 -16.953 1 21.17 636 GLY A N 1
ATOM 4933 C CA . GLY A 1 636 ? 58.625 -9.547 -17.594 1 21.17 636 GLY A CA 1
ATOM 4934 C C . GLY A 1 636 ? 58 -8.227 -17.984 1 21.17 636 GLY A C 1
ATOM 4935 O O . GLY A 1 636 ? 56.781 -8.047 -17.891 1 21.17 636 GLY A O 1
ATOM 4936 N N . SER A 1 637 ? 58.656 -7.363 -18.953 1 23.45 637 SER A N 1
ATOM 4937 C CA . SER A 1 637 ? 59.062 -6 -19.25 1 23.45 637 SER A CA 1
ATOM 4938 C C . SER A 1 637 ? 58.125 -5.332 -20.234 1 23.45 637 SER A C 1
ATOM 4940 O O . SER A 1 637 ? 58.156 -5.609 -21.438 1 23.45 637 SER A O 1
ATOM 4942 N N . ALA A 1 638 ? 56.844 -5.141 -20.047 1 25.05 638 ALA A N 1
ATOM 4943 C CA . ALA A 1 638 ? 55.906 -4.797 -21.109 1 25.05 638 ALA A CA 1
ATOM 4944 C C . ALA A 1 638 ? 56.281 -3.475 -21.766 1 25.05 638 ALA A C 1
ATOM 4946 O O . ALA A 1 638 ? 56.531 -2.479 -21.094 1 25.05 638 ALA A O 1
ATOM 4947 N N . GLN A 1 639 ? 56.719 -3.477 -23.078 1 24.48 639 GLN A N 1
ATOM 4948 C CA . GLN A 1 639 ? 57.281 -2.422 -23.922 1 24.48 639 GLN A CA 1
ATOM 4949 C C . GLN A 1 639 ? 56.281 -1.284 -24.094 1 24.48 639 GLN A C 1
ATOM 4951 O O . GLN A 1 639 ? 55.062 -1.51 -24.078 1 24.48 639 GLN A O 1
ATOM 4956 N N . PRO A 1 640 ? 56.688 0.125 -24.125 1 30.72 640 PRO A N 1
ATOM 4957 C CA . PRO A 1 640 ? 56.094 1.447 -24.031 1 30.72 640 PRO A CA 1
ATOM 4958 C C . PRO A 1 640 ? 55.219 1.795 -25.234 1 30.72 640 PRO A C 1
ATOM 4960 O O . PRO A 1 640 ? 55.688 1.637 -26.375 1 30.72 640 PRO A O 1
ATOM 4963 N N . PRO A 1 641 ? 53.906 1.658 -25.391 1 34.16 641 PRO A N 1
ATOM 4964 C CA . PRO A 1 641 ? 53.031 1.751 -26.562 1 34.16 641 PRO A CA 1
ATOM 4965 C C . PRO A 1 641 ? 53.219 3.07 -27.312 1 34.16 641 PRO A C 1
ATOM 4967 O O . PRO A 1 641 ? 53.594 4.078 -26.719 1 34.16 641 PRO A O 1
ATOM 4970 N N . PRO A 1 642 ? 53.375 3.188 -28.625 1 38.47 642 PRO A N 1
ATOM 4971 C CA . PRO A 1 642 ? 53.812 4.227 -29.578 1 38.47 642 PRO A CA 1
ATOM 4972 C C . PRO A 1 642 ? 52.969 5.5 -29.453 1 38.47 642 PRO A C 1
ATOM 4974 O O . PRO A 1 642 ? 51.844 5.457 -28.984 1 38.47 642 PRO A O 1
ATOM 4977 N N . PRO A 1 643 ? 53.531 6.75 -29.75 1 42.47 643 PRO A N 1
ATOM 4978 C CA . PRO A 1 643 ? 53.125 8.133 -29.469 1 42.47 643 PRO A CA 1
ATOM 4979 C C . PRO A 1 643 ? 51.906 8.547 -30.266 1 42.47 643 PRO A C 1
ATOM 4981 O O . PRO A 1 643 ? 51.875 8.43 -31.484 1 42.47 643 PRO A O 1
ATOM 4984 N N . THR A 1 644 ? 50.625 8.492 -29.797 1 52.09 644 THR A N 1
ATOM 4985 C CA . THR A 1 644 ? 49.344 8.766 -30.422 1 52.09 644 THR A CA 1
ATOM 4986 C C . THR A 1 644 ? 49.219 10.242 -30.781 1 52.09 644 THR A C 1
ATOM 4988 O O . THR A 1 644 ? 49.375 11.109 -29.922 1 52.09 644 THR A O 1
ATOM 4991 N N . GLU A 1 645 ? 49.406 10.648 -32 1 71.12 645 GLU A N 1
ATOM 4992 C CA . GLU A 1 645 ? 49.406 12.008 -32.531 1 71.12 645 GLU A CA 1
ATOM 4993 C C . GLU A 1 645 ? 48.062 12.703 -32.312 1 71.12 645 GLU A C 1
ATOM 4995 O O . GLU A 1 645 ? 47.031 12.117 -32.594 1 71.12 645 GLU A O 1
ATOM 5000 N N . THR A 1 646 ? 48 13.977 -31.578 1 78.69 646 THR A N 1
ATOM 5001 C CA . THR A 1 646 ? 46.781 14.719 -31.25 1 78.69 646 THR A CA 1
ATOM 5002 C C . THR A 1 646 ? 46.562 15.883 -32.219 1 78.69 646 THR A C 1
ATOM 5004 O O . THR A 1 646 ? 47.531 16.562 -32.594 1 78.69 646 THR A O 1
ATOM 5007 N N . VAL A 1 647 ? 45.438 16.141 -32.719 1 81.62 647 VAL A N 1
ATOM 5008 C CA . VAL A 1 647 ? 45.125 17.234 -33.625 1 81.62 647 VAL A CA 1
ATOM 5009 C C . VAL A 1 647 ? 44.031 18.125 -33.031 1 81.62 647 VAL A C 1
ATOM 5011 O O . VAL A 1 647 ? 43.25 17.672 -32.188 1 81.62 647 VAL A O 1
ATOM 5014 N N . VAL A 1 648 ? 44.062 19.422 -33.312 1 84.44 648 VAL A N 1
ATOM 5015 C CA . VAL A 1 648 ? 43.125 20.422 -32.75 1 84.44 648 VAL A CA 1
ATOM 5016 C C . VAL A 1 648 ? 42.094 20.781 -33.812 1 84.44 648 VAL A C 1
ATOM 5018 O O . VAL A 1 648 ? 42.438 21.078 -34.969 1 84.44 648 VAL A O 1
ATOM 5021 N N . ALA A 1 649 ? 40.75 20.781 -33.5 1 83.75 649 ALA A N 1
ATOM 5022 C CA . ALA A 1 649 ? 39.625 21.078 -34.375 1 83.75 649 ALA A CA 1
ATOM 5023 C C . ALA A 1 649 ? 39.562 22.578 -34.688 1 83.75 649 ALA A C 1
ATOM 5025 O O . ALA A 1 649 ? 39.5 23.406 -33.781 1 83.75 649 ALA A O 1
ATOM 5026 N N . LEU A 1 650 ? 39.719 23.016 -35.875 1 83.81 650 LEU A N 1
ATOM 5027 C CA . LEU A 1 650 ? 39.688 24.406 -36.344 1 83.81 650 LEU A CA 1
ATOM 5028 C C . LEU A 1 650 ? 38.25 24.906 -36.469 1 83.81 650 LEU A C 1
ATOM 5030 O O . LEU A 1 650 ? 38 26.109 -36.344 1 83.81 650 LEU A O 1
ATOM 5034 N N . TYR A 1 651 ? 37.312 23.984 -36.812 1 81.12 651 TYR A N 1
ATOM 5035 C CA . TYR A 1 651 ? 35.938 24.328 -37.062 1 81.12 651 TYR A CA 1
ATOM 5036 C C . TYR A 1 651 ? 35 23.344 -36.375 1 81.12 651 TYR A C 1
ATOM 5038 O O . TYR A 1 651 ? 35.375 22.203 -36.094 1 81.12 651 TYR A O 1
ATOM 5046 N N . ASP A 1 652 ? 33.875 23.766 -36.031 1 77.44 652 ASP A N 1
ATOM 5047 C CA . ASP A 1 652 ? 32.844 22.875 -35.531 1 77.44 652 ASP A CA 1
ATOM 5048 C C . ASP A 1 652 ? 32.344 21.906 -36.594 1 77.44 652 ASP A C 1
ATOM 5050 O O . ASP A 1 652 ? 32.156 22.297 -37.75 1 77.44 652 ASP A O 1
ATOM 5054 N N . PHE A 1 653 ? 32.156 20.672 -36.25 1 77.12 653 PHE A N 1
ATOM 5055 C CA . PHE A 1 653 ? 31.594 19.625 -37.094 1 77.12 653 PHE A CA 1
ATOM 5056 C C . PHE A 1 653 ? 30.547 18.812 -36.344 1 77.12 653 PHE A C 1
ATOM 5058 O O . PHE A 1 653 ? 30.844 18.25 -35.281 1 77.12 653 PHE A O 1
ATOM 5065 N N . GLU A 1 654 ? 29.531 18.906 -36.844 1 76.62 654 GLU A N 1
ATOM 5066 C CA . GLU A 1 654 ? 28.438 18.141 -36.281 1 76.62 654 GLU A CA 1
ATOM 5067 C C . GLU A 1 654 ? 28.25 16.812 -37 1 76.62 654 GLU A C 1
ATOM 5069 O O . GLU A 1 654 ? 28.031 16.797 -38.219 1 76.62 654 GLU A O 1
ATOM 5074 N N . ALA A 1 655 ? 28.25 15.586 -36.25 1 77.56 655 ALA A N 1
ATOM 5075 C CA . ALA A 1 655 ? 28.172 14.227 -36.781 1 77.56 655 ALA A CA 1
ATOM 5076 C C . ALA A 1 655 ? 26.812 13.984 -37.438 1 77.56 655 ALA A C 1
ATOM 5078 O O . ALA A 1 655 ? 25.766 14.328 -36.906 1 77.56 655 ALA A O 1
ATOM 5079 N N . VAL A 1 656 ? 26.672 13.766 -38.656 1 76.75 656 VAL A N 1
ATOM 5080 C CA . VAL A 1 656 ? 25.438 13.477 -39.375 1 76.75 656 VAL A CA 1
ATOM 5081 C C . VAL A 1 656 ? 25.078 12.008 -39.219 1 76.75 656 VAL A C 1
ATOM 5083 O O . VAL A 1 656 ? 23.891 11.648 -39.188 1 76.75 656 VAL A O 1
ATOM 5086 N N . ASN A 1 657 ? 26.172 11.164 -39.031 1 74.88 657 ASN A N 1
ATOM 5087 C CA . ASN A 1 657 ? 25.984 9.727 -38.844 1 74.88 657 ASN A CA 1
ATOM 5088 C C . ASN A 1 657 ? 26.719 9.234 -37.594 1 74.88 657 ASN A C 1
ATOM 5090 O O . ASN A 1 657 ? 27.641 9.891 -37.094 1 74.88 657 ASN A O 1
ATOM 5094 N N . ALA A 1 658 ? 26.406 8.078 -37.156 1 71.62 658 ALA A N 1
ATOM 5095 C CA . ALA A 1 658 ? 26.844 7.535 -35.844 1 71.62 658 ALA A CA 1
ATOM 5096 C C . ALA A 1 658 ? 28.344 7.246 -35.875 1 71.62 658 ALA A C 1
ATOM 5098 O O . ALA A 1 658 ? 28.969 7.168 -34.812 1 71.62 658 ALA A O 1
ATOM 5099 N N . GLU A 1 659 ? 28.953 7.125 -36.906 1 79.69 659 GLU A N 1
ATOM 5100 C CA . GLU A 1 659 ? 30.359 6.758 -37.031 1 79.69 659 GLU A CA 1
ATOM 5101 C C . GLU A 1 659 ? 31.25 7.996 -37.031 1 79.69 659 GLU A C 1
ATOM 5103 O O . GLU A 1 659 ? 32.469 7.879 -36.969 1 79.69 659 GLU A O 1
ATOM 5108 N N . GLU A 1 660 ? 30.391 9.141 -37.062 1 82.44 660 GLU A N 1
ATOM 5109 C CA . GLU A 1 660 ? 31.125 10.398 -37.156 1 82.44 660 GLU A CA 1
ATOM 5110 C C . GLU A 1 660 ? 31.297 11.055 -35.781 1 82.44 660 GLU A C 1
ATOM 5112 O O . GLU A 1 660 ? 30.438 10.891 -34.906 1 82.44 660 GLU A O 1
ATOM 5117 N N . LEU A 1 661 ? 32.469 11.758 -35.594 1 80.31 661 LEU A N 1
ATOM 5118 C CA . LEU A 1 661 ? 32.781 12.445 -34.344 1 80.31 661 LEU A CA 1
ATOM 5119 C C . LEU A 1 661 ? 32.312 13.891 -34.375 1 80.31 661 LEU A C 1
ATOM 5121 O O . LEU A 1 661 ? 32.562 14.617 -35.312 1 80.31 661 LEU A O 1
ATOM 5125 N N . ASN A 1 662 ? 31.328 14.273 -33.312 1 83.19 662 ASN A N 1
ATOM 5126 C CA . ASN A 1 662 ? 31 15.672 -33.094 1 83.19 662 ASN A CA 1
ATOM 5127 C C . ASN A 1 662 ? 32.188 16.469 -32.594 1 83.19 662 ASN A C 1
ATOM 5129 O O . ASN A 1 662 ? 32.75 16.156 -31.531 1 83.19 662 ASN A O 1
ATOM 5133 N N . ILE A 1 663 ? 32.719 17.375 -33.438 1 81.25 663 ILE A N 1
ATOM 5134 C CA . ILE A 1 663 ? 33.906 18.109 -33 1 81.25 663 ILE A CA 1
ATOM 5135 C C . ILE A 1 663 ? 33.625 19.594 -32.938 1 81.25 663 ILE A C 1
ATOM 5137 O O . ILE A 1 663 ? 32.906 20.141 -33.781 1 81.25 663 ILE A O 1
ATOM 5141 N N . ARG A 1 664 ? 34 20.234 -31.953 1 81.12 664 ARG A N 1
ATOM 5142 C CA . ARG A 1 664 ? 33.906 21.688 -31.75 1 81.12 664 ARG A CA 1
ATOM 5143 C C . ARG A 1 664 ? 35.281 22.359 -31.938 1 81.12 664 ARG A C 1
ATOM 5145 O O . ARG A 1 664 ? 36.312 21.75 -31.656 1 81.12 664 ARG A O 1
ATOM 5152 N N . GLN A 1 665 ? 35.156 23.438 -32.375 1 82.44 665 GLN A N 1
ATOM 5153 C CA . GLN A 1 665 ? 36.375 24.203 -32.562 1 82.44 665 GLN A CA 1
ATOM 5154 C C . GLN A 1 665 ? 37.219 24.25 -31.281 1 82.44 665 GLN A C 1
ATOM 5156 O O . GLN A 1 665 ? 36.719 24.594 -30.219 1 82.44 665 GLN A O 1
ATOM 5161 N N . GLY A 1 666 ? 38.406 23.859 -31.234 1 82.56 666 GLY A N 1
ATOM 5162 C CA . GLY A 1 666 ? 39.344 23.828 -30.125 1 82.56 666 GLY A CA 1
ATOM 5163 C C . GLY A 1 666 ? 39.531 22.453 -29.531 1 82.56 666 GLY A C 1
ATOM 5164 O O . GLY A 1 666 ? 40.406 22.25 -28.688 1 82.56 666 GLY A O 1
ATOM 5165 N N . ASP A 1 667 ? 38.625 21.562 -29.969 1 80.56 667 ASP A N 1
ATOM 5166 C CA . ASP A 1 667 ? 38.688 20.203 -29.438 1 80.56 667 ASP A CA 1
ATOM 5167 C C . ASP A 1 667 ? 40 19.547 -29.844 1 80.56 667 ASP A C 1
ATOM 5169 O O . ASP A 1 667 ? 40.469 19.703 -30.984 1 80.56 667 ASP A O 1
ATOM 5173 N N . ILE A 1 668 ? 40.719 18.922 -28.812 1 85.25 668 ILE A N 1
ATOM 5174 C CA . ILE A 1 668 ? 41.969 18.188 -29.047 1 85.25 668 ILE A CA 1
ATOM 5175 C C . ILE A 1 668 ? 41.656 16.719 -29.312 1 85.25 668 ILE A C 1
ATOM 5177 O O . ILE A 1 668 ? 41.188 16 -28.422 1 85.25 668 ILE A O 1
ATOM 5181 N N . ILE A 1 669 ? 41.656 16.25 -30.547 1 82.31 669 ILE A N 1
ATOM 5182 C CA . ILE A 1 669 ? 41.281 14.922 -31 1 82.31 669 ILE A CA 1
ATOM 5183 C C . ILE A 1 669 ? 42.5 14.047 -31.141 1 82.31 669 ILE A C 1
ATOM 5185 O O . ILE A 1 669 ? 43.5 14.453 -31.766 1 82.31 669 ILE A O 1
ATOM 5189 N N . THR A 1 670 ? 42.625 12.922 -30.5 1 85.81 670 THR A N 1
ATOM 5190 C CA . THR A 1 670 ? 43.688 11.938 -30.641 1 85.81 670 THR A CA 1
ATOM 5191 C C . THR A 1 670 ? 43.469 11.078 -31.875 1 85.81 670 THR A C 1
ATOM 5193 O O . THR A 1 670 ? 42.5 10.32 -31.953 1 85.81 670 THR A O 1
ATOM 5196 N N . VAL A 1 671 ? 44.25 11.383 -32.938 1 79.75 671 VAL A N 1
ATOM 5197 C CA . VAL A 1 671 ? 44.125 10.742 -34.219 1 79.75 671 VAL A CA 1
ATOM 5198 C C . VAL A 1 671 ? 44.625 9.305 -34.156 1 79.75 671 VAL A C 1
ATOM 5200 O O . VAL A 1 671 ? 45.781 9.062 -33.75 1 79.75 671 VAL A O 1
ATOM 5203 N N . THR A 1 672 ? 43.781 8.336 -34.438 1 81.06 672 THR A N 1
ATOM 5204 C CA . THR A 1 672 ? 44.125 6.918 -34.344 1 81.06 672 THR A CA 1
ATOM 5205 C C . THR A 1 672 ? 44.469 6.383 -35.75 1 81.06 672 THR A C 1
ATOM 5207 O O . THR A 1 672 ? 45.281 5.465 -35.844 1 81.06 672 THR A O 1
ATOM 5210 N N . LYS A 1 673 ? 43.812 6.945 -36.812 1 81.06 673 LYS A N 1
ATOM 5211 C CA . LYS A 1 673 ? 44.062 6.5 -38.188 1 81.06 673 LYS A CA 1
ATOM 5212 C C . LYS A 1 673 ? 43.844 7.645 -39.156 1 81.06 673 LYS A C 1
ATOM 5214 O O . LYS A 1 673 ? 42.844 8.344 -39.125 1 81.06 673 LYS A O 1
ATOM 5219 N N . LYS A 1 674 ? 44.812 7.992 -40.156 1 77.81 674 LYS A N 1
ATOM 5220 C CA . LYS A 1 674 ? 44.781 8.992 -41.219 1 77.81 674 LYS A CA 1
ATOM 5221 C C . LYS A 1 674 ? 44.469 8.344 -42.562 1 77.81 674 LYS A C 1
ATOM 5223 O O . LYS A 1 674 ? 45.125 7.352 -42.938 1 77.81 674 LYS A O 1
ATOM 5228 N N . ASP A 1 675 ? 43.312 8.68 -43.031 1 75.5 675 ASP A N 1
ATOM 5229 C CA . ASP A 1 675 ? 42.938 8.133 -44.312 1 75.5 675 ASP A CA 1
ATOM 5230 C C . ASP A 1 675 ? 43.062 9.195 -45.406 1 75.5 675 ASP A C 1
ATOM 5232 O O . ASP A 1 675 ? 42.844 10.383 -45.156 1 75.5 675 ASP A O 1
ATOM 5236 N N . ASP A 1 676 ? 43.656 8.977 -46.531 1 76.62 676 ASP A N 1
ATOM 5237 C CA . ASP A 1 676 ? 43.906 9.859 -47.656 1 76.62 676 ASP A CA 1
ATOM 5238 C C . ASP A 1 676 ? 42.594 10.367 -48.25 1 76.62 676 ASP A C 1
ATOM 5240 O O . ASP A 1 676 ? 42.594 11.203 -49.156 1 76.62 676 ASP A O 1
ATOM 5244 N N . SER A 1 677 ? 41.5 9.773 -47.781 1 75.31 677 SER A N 1
ATOM 5245 C CA . SER A 1 677 ? 40.188 10.062 -48.344 1 75.31 677 SER A CA 1
ATOM 5246 C C . SER A 1 677 ? 39.656 11.391 -47.844 1 75.31 677 SER A C 1
ATOM 5248 O O . SER A 1 677 ? 38.562 11.82 -48.25 1 75.31 677 SER A O 1
ATOM 5250 N N . GLY A 1 678 ? 40.406 12.117 -46.969 1 77.94 678 GLY A N 1
ATOM 5251 C CA . GLY A 1 678 ? 40.031 13.406 -46.375 1 77.94 678 GLY A CA 1
ATOM 5252 C C . GLY A 1 678 ? 39.344 13.281 -45.062 1 77.94 678 GLY A C 1
ATOM 5253 O O . GLY A 1 678 ? 39.062 14.289 -44.375 1 77.94 678 GLY A O 1
ATOM 5254 N N . TRP A 1 679 ? 38.969 12.039 -44.625 1 80.5 679 TRP A N 1
ATOM 5255 C CA . TRP A 1 679 ? 38.344 11.766 -43.312 1 80.5 679 TRP A CA 1
ATOM 5256 C C . TRP A 1 679 ? 39.312 11.039 -42.406 1 80.5 679 TRP A C 1
ATOM 5258 O O . TRP A 1 679 ? 39.969 10.062 -42.812 1 80.5 679 TRP A O 1
ATOM 5268 N N . TRP A 1 680 ? 39.531 11.492 -41.188 1 84.62 680 TRP A N 1
ATOM 5269 C CA . TRP A 1 680 ? 40.406 10.898 -40.219 1 84.62 680 TRP A CA 1
ATOM 5270 C C . TRP A 1 680 ? 39.625 10.266 -39.062 1 84.62 680 TRP A C 1
ATOM 5272 O O . TRP A 1 680 ? 38.5 10.68 -38.781 1 84.62 680 TRP A O 1
ATOM 5282 N N . GLU A 1 681 ? 40.094 9.141 -38.562 1 85.94 681 GLU A N 1
ATOM 5283 C CA . GLU A 1 681 ? 39.469 8.531 -37.375 1 85.94 681 GLU A CA 1
ATOM 5284 C C . GLU A 1 681 ? 40.188 8.969 -36.094 1 85.94 681 GLU A C 1
ATOM 5286 O O . GLU A 1 681 ? 41.438 8.984 -36.031 1 85.94 681 GLU A O 1
ATOM 5291 N N . GLY A 1 682 ? 39.594 9.477 -35.188 1 80.62 682 GLY A N 1
ATOM 5292 C CA . GLY A 1 682 ? 40.219 9.93 -33.938 1 80.62 682 GLY A CA 1
ATOM 5293 C C . GLY A 1 682 ? 39.281 9.773 -32.75 1 80.62 682 GLY A C 1
ATOM 5294 O O . GLY A 1 682 ? 38.156 9.336 -32.875 1 80.62 682 GLY A O 1
ATOM 5295 N N . THR A 1 683 ? 39.781 9.992 -31.578 1 83.94 683 THR A N 1
ATOM 5296 C CA . THR A 1 683 ? 39.062 9.906 -30.297 1 83.94 683 THR A CA 1
ATOM 5297 C C . THR A 1 683 ? 39 11.281 -29.641 1 83.94 683 THR A C 1
ATOM 5299 O O . THR A 1 683 ? 40 11.984 -29.547 1 83.94 683 THR A O 1
ATOM 5302 N N . LEU A 1 684 ? 37.875 11.719 -29.375 1 79.12 684 LEU A N 1
ATOM 5303 C CA . LEU A 1 684 ? 37.594 12.961 -28.656 1 79.12 684 LEU A CA 1
ATOM 5304 C C . LEU A 1 684 ? 36.75 12.703 -27.422 1 79.12 684 LEU A C 1
ATOM 5306 O O . LEU A 1 684 ? 35.656 12.133 -27.516 1 79.12 684 LEU A O 1
ATOM 5310 N N . ASN A 1 685 ? 37.281 12.961 -26.266 1 74.81 685 ASN A N 1
ATOM 5311 C CA . ASN A 1 685 ? 36.688 12.805 -24.953 1 74.81 685 ASN A CA 1
ATOM 5312 C C . ASN A 1 685 ? 36.156 11.383 -24.734 1 74.81 685 ASN A C 1
ATOM 5314 O O . ASN A 1 685 ? 35.062 11.188 -24.219 1 74.81 685 ASN A O 1
ATOM 5318 N N . GLY A 1 686 ? 36.812 10.242 -25.266 1 79.75 686 GLY A N 1
ATOM 5319 C CA . GLY A 1 686 ? 36.562 8.812 -25.125 1 79.75 686 GLY A CA 1
ATOM 5320 C C . GLY A 1 686 ? 35.781 8.219 -26.25 1 79.75 686 GLY A C 1
ATOM 5321 O O . GLY A 1 686 ? 35.562 7.004 -26.297 1 79.75 686 GLY A O 1
ATOM 5322 N N . GLN A 1 687 ? 35.188 9.086 -27 1 80.81 687 GLN A N 1
ATOM 5323 C CA . GLN A 1 687 ? 34.375 8.625 -28.109 1 80.81 687 GLN A CA 1
ATOM 5324 C C . GLN A 1 687 ? 35.188 8.609 -29.406 1 80.81 687 GLN A C 1
ATOM 5326 O O . GLN A 1 687 ? 35.875 9.578 -29.734 1 80.81 687 GLN A O 1
ATOM 5331 N N . SER A 1 688 ? 35.219 7.41 -30.094 1 85.69 688 SER A N 1
ATOM 5332 C CA . SER A 1 688 ? 35.969 7.227 -31.344 1 85.69 688 SER A CA 1
ATOM 5333 C C . SER A 1 688 ? 35.062 7.461 -32.562 1 85.69 688 SER A C 1
ATOM 5335 O O . SER A 1 688 ? 33.906 7.07 -32.562 1 85.69 688 SER A O 1
ATOM 5337 N N . GLY A 1 689 ? 35.375 8.133 -33.469 1 85.88 689 GLY A N 1
ATOM 5338 C CA . GLY A 1 689 ? 34.594 8.344 -34.688 1 85.88 689 GLY A CA 1
ATOM 5339 C C . GLY A 1 689 ? 35.406 8.977 -35.812 1 85.88 689 GLY A C 1
ATOM 5340 O O . GLY A 1 689 ? 36.594 9.328 -35.594 1 85.88 689 GLY A O 1
ATOM 5341 N N . ILE A 1 690 ? 34.781 9.094 -36.938 1 86.75 690 ILE A N 1
ATOM 5342 C CA . ILE A 1 690 ? 35.5 9.664 -38.094 1 86.75 690 ILE A CA 1
ATOM 5343 C C . ILE A 1 690 ? 35.188 11.156 -38.188 1 86.75 690 ILE A C 1
ATOM 5345 O O . ILE A 1 690 ? 34.094 11.602 -37.812 1 86.75 690 ILE A O 1
ATOM 5349 N N . PHE A 1 691 ? 36.188 12.023 -38.594 1 85.06 691 PHE A N 1
ATOM 5350 C CA . PHE A 1 691 ? 36 13.461 -38.688 1 85.06 691 PHE A CA 1
ATOM 5351 C C . PHE A 1 691 ? 36.781 14.016 -39.906 1 85.06 691 PHE A C 1
ATOM 5353 O O . PHE A 1 691 ? 37.75 13.406 -40.344 1 85.06 691 PHE A O 1
ATOM 5360 N N . PRO A 1 692 ? 36.219 15.023 -40.562 1 86.06 692 PRO A N 1
ATOM 5361 C CA . PRO A 1 692 ? 36.875 15.523 -41.781 1 86.06 692 PRO A CA 1
ATOM 5362 C C . PRO A 1 692 ? 38.25 16.125 -41.5 1 86.06 692 PRO A C 1
ATOM 5364 O O . PRO A 1 692 ? 38.375 16.969 -40.625 1 86.06 692 PRO A O 1
ATOM 5367 N N . SER A 1 693 ? 39.312 15.758 -42.156 1 82.06 693 SER A N 1
ATOM 5368 C CA . SER A 1 693 ? 40.719 16.125 -41.938 1 82.06 693 SER A CA 1
ATOM 5369 C C . SER A 1 693 ? 40.969 17.609 -42.188 1 82.06 693 SER A C 1
ATOM 5371 O O . SER A 1 693 ? 41.844 18.203 -41.594 1 82.06 693 SER A O 1
ATOM 5373 N N . ASN A 1 694 ? 40.094 18.234 -43.031 1 83.12 694 ASN A N 1
ATOM 5374 C CA . ASN A 1 694 ? 40.25 19.641 -43.406 1 83.12 694 ASN A CA 1
ATOM 5375 C C . ASN A 1 694 ? 39.719 20.562 -42.312 1 83.12 694 ASN A C 1
ATOM 5377 O O . ASN A 1 694 ? 39.875 21.781 -42.375 1 83.12 694 ASN A O 1
ATOM 5381 N N . TYR A 1 695 ? 39.031 19.984 -41.219 1 79.88 695 TYR A N 1
ATOM 5382 C CA . TYR A 1 695 ? 38.469 20.75 -40.125 1 79.88 695 TYR A CA 1
ATOM 5383 C C . TYR A 1 695 ? 39.438 20.781 -38.938 1 79.88 695 TYR A C 1
ATOM 5385 O O . TYR A 1 695 ? 39.125 21.328 -37.906 1 79.88 695 TYR A O 1
ATOM 5393 N N . VAL A 1 696 ? 40.594 20.062 -39 1 80.88 696 VAL A N 1
ATOM 5394 C CA . VAL A 1 696 ? 41.5 19.938 -37.875 1 80.88 696 VAL A CA 1
ATOM 5395 C C . VAL A 1 696 ? 42.906 20.375 -38.281 1 80.88 696 VAL A C 1
ATOM 5397 O O . VAL A 1 696 ? 43.25 20.312 -39.469 1 80.88 696 VAL A O 1
ATOM 5400 N N . ASN A 1 697 ? 43.594 21 -37.469 1 81.88 697 ASN A N 1
ATOM 5401 C CA . ASN A 1 697 ? 45 21.375 -37.688 1 81.88 697 ASN A CA 1
ATOM 5402 C C . ASN A 1 697 ? 45.938 20.531 -36.844 1 81.88 697 ASN A C 1
ATOM 5404 O O . ASN A 1 697 ? 45.656 20.234 -35.688 1 81.88 697 ASN A O 1
ATOM 5408 N N . SER A 1 698 ? 47 19.984 -37.281 1 73.12 698 SER A N 1
ATOM 5409 C CA . SER A 1 698 ? 48.031 19.281 -36.562 1 73.12 698 SER A CA 1
ATOM 5410 C C . SER A 1 698 ? 48.906 20.266 -35.75 1 73.12 698 SER A C 1
ATOM 5412 O O . SER A 1 698 ? 49.156 21.375 -36.219 1 73.12 698 SER A O 1
ATOM 5414 N N . MET B 1 1 ? 10.523 31.531 31.078 1 73.81 1 MET B N 1
ATOM 5415 C CA . MET B 1 1 ? 10.992 32.281 29.906 1 73.81 1 MET B CA 1
ATOM 5416 C C . MET B 1 1 ? 9.898 32.375 28.859 1 73.81 1 MET B C 1
ATOM 5418 O O . MET B 1 1 ? 9.281 31.375 28.5 1 73.81 1 MET B O 1
ATOM 5422 N N . THR B 1 2 ? 9.359 33.562 28.656 1 89.31 2 THR B N 1
ATOM 5423 C CA . THR B 1 2 ? 8.328 33.781 27.656 1 89.31 2 THR B CA 1
ATOM 5424 C C . THR B 1 2 ? 8.812 34.75 26.578 1 89.31 2 THR B C 1
ATOM 5426 O O . THR B 1 2 ? 9.859 35.375 26.75 1 89.31 2 THR B O 1
ATOM 5429 N N . PHE B 1 3 ? 8.219 34.719 25.422 1 92.69 3 PHE B N 1
ATOM 5430 C CA . PHE B 1 3 ? 8.562 35.656 24.359 1 92.69 3 PHE B CA 1
ATOM 5431 C C . PHE B 1 3 ? 8.523 37.094 24.859 1 92.69 3 PHE B C 1
ATOM 5433 O O . PHE B 1 3 ? 9.367 37.906 24.484 1 92.69 3 PHE B O 1
ATOM 5440 N N . GLY B 1 4 ? 7.535 37.312 25.719 1 92.12 4 GLY B N 1
ATOM 5441 C CA . GLY B 1 4 ? 7.371 38.656 26.25 1 92.12 4 GLY B CA 1
ATOM 5442 C C . GLY B 1 4 ? 8.547 39.094 27.078 1 92.12 4 GLY B C 1
ATOM 5443 O O . GLY B 1 4 ? 8.938 40.281 27.031 1 92.12 4 GLY B O 1
ATOM 5444 N N . THR B 1 5 ? 9.188 38.281 27.828 1 88.25 5 THR B N 1
ATOM 5445 C CA . THR B 1 5 ? 10.289 38.625 28.719 1 88.25 5 THR B CA 1
ATOM 5446 C C . THR B 1 5 ? 11.625 38.562 27.984 1 88.25 5 THR B C 1
ATOM 5448 O O . THR B 1 5 ? 12.5 39.406 28.203 1 88.25 5 THR B O 1
ATOM 5451 N N . ASP B 1 6 ? 11.727 37.656 27.078 1 87.25 6 ASP B N 1
ATOM 5452 C CA . ASP B 1 6 ? 13.031 37.375 26.484 1 87.25 6 ASP B CA 1
ATOM 5453 C C . ASP B 1 6 ? 13.203 38.125 25.156 1 87.25 6 ASP B C 1
ATOM 5455 O O . ASP B 1 6 ? 14.328 38.375 24.719 1 87.25 6 ASP B O 1
ATOM 5459 N N . LEU B 1 7 ? 12.172 38.312 24.422 1 86.5 7 LEU B N 1
ATOM 5460 C CA . LEU B 1 7 ? 12.242 38.938 23.094 1 86.5 7 LEU B CA 1
ATOM 5461 C C . LEU B 1 7 ? 11.516 40.25 23.062 1 86.5 7 LEU B C 1
ATOM 5463 O O . LEU B 1 7 ? 10.719 40.531 22.156 1 86.5 7 LEU B O 1
ATOM 5467 N N . LYS B 1 8 ? 12 41.031 23.984 1 76.06 8 LYS B N 1
ATOM 5468 C CA . LYS B 1 8 ? 11.359 42.344 24.094 1 76.06 8 LYS B CA 1
ATOM 5469 C C . LYS B 1 8 ? 11.547 43.156 22.828 1 76.06 8 LYS B C 1
ATOM 5471 O O . LYS B 1 8 ? 12.602 43.094 22.203 1 76.06 8 LYS B O 1
ATOM 5476 N N . ASP B 1 9 ? 10.664 43.656 22.156 1 78.19 9 ASP B N 1
ATOM 5477 C CA . ASP B 1 9 ? 10.688 44.625 21.047 1 78.19 9 ASP B CA 1
ATOM 5478 C C . ASP B 1 9 ? 10.891 43.906 19.719 1 78.19 9 ASP B C 1
ATOM 5480 O O . ASP B 1 9 ? 11.336 44.5 18.75 1 78.19 9 ASP B O 1
ATOM 5484 N N . GLN B 1 10 ? 10.82 42.594 19.688 1 88.44 10 GLN B N 1
ATOM 5485 C CA . GLN B 1 10 ? 11.031 41.875 18.453 1 88.44 10 GLN B CA 1
ATOM 5486 C C . GLN B 1 10 ? 9.727 41.281 17.922 1 88.44 10 GLN B C 1
ATOM 5488 O O . GLN B 1 10 ? 9.695 40.156 17.453 1 88.44 10 GLN B O 1
ATOM 5493 N N . VAL B 1 11 ? 8.656 41.938 18.031 1 92.31 11 VAL B N 1
ATOM 5494 C CA . VAL B 1 11 ? 7.332 41.469 17.656 1 92.31 11 VAL B CA 1
ATOM 5495 C C . VAL B 1 11 ? 7.297 41.125 16.172 1 92.31 11 VAL B C 1
ATOM 5497 O O . VAL B 1 11 ? 6.73 40.094 15.773 1 92.31 11 VAL B O 1
ATOM 5500 N N . PRO B 1 12 ? 7.984 41.906 15.258 1 91.62 12 PRO B N 1
ATOM 5501 C CA . PRO B 1 12 ? 7.969 41.531 13.836 1 91.62 12 PRO B CA 1
ATOM 5502 C C . PRO B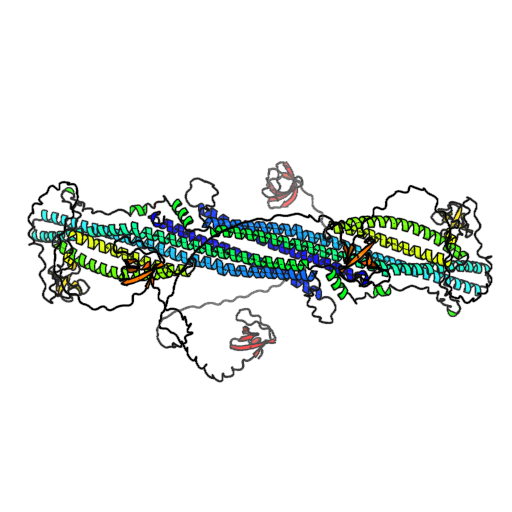 1 12 ? 8.625 40.188 13.57 1 91.62 12 PRO B C 1
ATOM 5504 O O . PRO B 1 12 ? 8.141 39.406 12.742 1 91.62 12 PRO B O 1
ATOM 5507 N N . SER B 1 13 ? 9.719 39.906 14.266 1 92.31 13 SER B N 1
ATOM 5508 C CA . SER B 1 13 ? 10.383 38.625 14.117 1 92.31 13 SER B CA 1
ATOM 5509 C C . SER B 1 13 ? 9.508 37.5 14.633 1 92.31 13 SER B C 1
ATOM 5511 O O . SER B 1 13 ? 9.484 36.406 14.047 1 92.31 13 SER B O 1
ATOM 5513 N N . ILE B 1 14 ? 8.805 37.719 15.727 1 95.06 14 ILE B N 1
ATOM 5514 C CA . ILE B 1 14 ? 7.902 36.719 16.297 1 95.06 14 ILE B CA 1
ATOM 5515 C C . ILE B 1 14 ? 6.758 36.438 15.32 1 95.06 14 ILE B C 1
ATOM 5517 O O . ILE B 1 14 ? 6.367 35.281 15.117 1 95.06 14 ILE B O 1
ATOM 5521 N N . LEU B 1 15 ? 6.246 37.5 14.773 1 96.19 15 LEU B N 1
ATOM 5522 C CA . LEU B 1 15 ? 5.176 37.375 13.797 1 96.19 15 LEU B CA 1
ATOM 5523 C C . LEU B 1 15 ? 5.629 36.531 12.609 1 96.19 15 LEU B C 1
ATOM 5525 O O . LEU B 1 15 ? 4.863 35.688 12.094 1 96.19 15 LEU B O 1
ATOM 5529 N N . LYS B 1 16 ? 6.809 36.688 12.133 1 95 16 LYS B N 1
ATOM 5530 C CA . LYS B 1 16 ? 7.355 35.906 11.047 1 95 16 LYS B CA 1
ATOM 5531 C C . LYS B 1 16 ? 7.48 34.438 11.453 1 95 16 LYS B C 1
ATOM 5533 O O . LYS B 1 16 ? 7.133 33.531 10.68 1 95 16 LYS B O 1
ATOM 5538 N N . TYR B 1 17 ? 7.977 34.156 12.633 1 95.19 17 TYR B N 1
ATOM 5539 C CA . TYR B 1 17 ? 8.109 32.812 13.172 1 95.19 17 TYR B CA 1
ATOM 5540 C C . TYR B 1 17 ? 6.766 32.094 13.203 1 95.19 17 TYR B C 1
ATOM 5542 O O . TYR B 1 17 ? 6.652 30.953 12.766 1 95.19 17 TYR B O 1
ATOM 5550 N N . VAL B 1 18 ? 5.758 32.812 13.766 1 97.56 18 VAL B N 1
ATOM 5551 C CA . VAL B 1 18 ? 4.422 32.219 13.844 1 97.56 18 VAL B CA 1
ATOM 5552 C C . VAL B 1 18 ? 3.875 31.984 12.438 1 97.56 18 VAL B C 1
ATOM 5554 O O . VAL B 1 18 ? 3.24 30.953 12.18 1 97.56 18 VAL B O 1
ATOM 5557 N N . GLY B 1 19 ? 4.117 32.938 11.57 1 97.31 19 GLY B N 1
ATOM 5558 C CA . GLY B 1 19 ? 3.703 32.781 10.18 1 97.31 19 GLY B CA 1
ATOM 5559 C C . GLY B 1 19 ? 4.328 31.562 9.516 1 97.31 19 GLY B C 1
ATOM 5560 O O . GLY B 1 19 ? 3.652 30.828 8.781 1 97.31 19 GLY B O 1
ATOM 5561 N N . ASP B 1 20 ? 5.562 31.297 9.695 1 95.19 20 ASP B N 1
ATOM 5562 C CA . ASP B 1 20 ? 6.258 30.141 9.148 1 95.19 20 ASP B CA 1
ATOM 5563 C C . ASP B 1 20 ? 5.672 28.844 9.703 1 95.19 20 ASP B C 1
ATOM 5565 O O . ASP B 1 20 ? 5.578 27.844 8.984 1 95.19 20 ASP B O 1
ATOM 5569 N N . GLY B 1 21 ? 5.383 28.906 11.008 1 96.5 21 GLY B N 1
ATOM 5570 C CA . GLY B 1 21 ? 4.727 27.75 11.594 1 96.5 21 GLY B CA 1
ATOM 5571 C C . GLY B 1 21 ? 3.402 27.422 10.93 1 96.5 21 GLY B C 1
ATOM 5572 O O . GLY B 1 21 ? 3.111 26.25 10.664 1 96.5 21 GLY B O 1
ATOM 5573 N N . ILE B 1 22 ? 2.625 28.438 10.656 1 97.81 22 ILE B N 1
ATOM 5574 C CA . ILE B 1 22 ? 1.332 28.234 10.016 1 97.81 22 ILE B CA 1
ATOM 5575 C C . ILE B 1 22 ? 1.536 27.719 8.594 1 97.81 22 ILE B C 1
ATOM 5577 O O . ILE B 1 22 ? 0.786 26.844 8.133 1 97.81 22 ILE B O 1
ATOM 5581 N N . ASN B 1 23 ? 2.518 28.188 7.926 1 95.69 23 ASN B N 1
ATOM 5582 C CA . ASN B 1 23 ? 2.838 27.703 6.586 1 95.69 23 ASN B CA 1
ATOM 5583 C C . ASN B 1 23 ? 3.217 26.219 6.602 1 95.69 23 ASN B C 1
ATOM 5585 O O . ASN B 1 23 ? 2.988 25.5 5.625 1 95.69 23 ASN B O 1
ATOM 5589 N N . SER B 1 24 ? 3.859 25.766 7.691 1 95.06 24 SER B N 1
ATOM 5590 C CA . SER B 1 24 ? 4.195 24.359 7.82 1 95.06 24 SER B CA 1
ATOM 5591 C C . SER B 1 24 ? 2.941 23.484 7.797 1 95.06 24 SER B C 1
ATOM 5593 O O . SER B 1 24 ? 2.963 22.375 7.27 1 95.06 24 SER B O 1
ATOM 5595 N N . LEU B 1 25 ? 1.827 23.969 8.398 1 97.38 25 LEU B N 1
ATOM 5596 C CA . LEU B 1 25 ? 0.564 23.234 8.328 1 97.38 25 LEU B CA 1
ATOM 5597 C C . LEU B 1 25 ? 0.146 23.031 6.875 1 97.38 25 LEU B C 1
ATOM 5599 O O . LEU B 1 25 ? -0.325 21.938 6.516 1 97.38 25 LEU B O 1
ATOM 5603 N N . THR B 1 26 ? 0.327 24.016 6.078 1 96.06 26 THR B N 1
ATOM 5604 C CA . THR B 1 26 ? -0.027 23.938 4.664 1 96.06 26 THR B CA 1
ATOM 5605 C C . THR B 1 26 ? 0.865 22.938 3.943 1 96.06 26 THR B C 1
ATOM 5607 O O . THR B 1 26 ? 0.411 22.234 3.039 1 96.06 26 THR B O 1
ATOM 5610 N N . GLN B 1 27 ? 2.068 22.859 4.293 1 95.25 27 GLN B N 1
ATOM 5611 C CA . GLN B 1 27 ? 2.99 21.891 3.713 1 95.25 27 GLN B CA 1
ATOM 5612 C C . GLN B 1 27 ? 2.555 20.453 4.031 1 95.25 27 GLN B C 1
ATOM 5614 O O . GLN B 1 27 ? 2.531 19.594 3.146 1 95.25 27 GLN B O 1
ATOM 5619 N N . PHE B 1 28 ? 2.273 20.234 5.312 1 97 28 PHE B N 1
ATOM 5620 C CA . PHE B 1 28 ? 1.772 18.938 5.711 1 97 28 PHE B CA 1
ATOM 5621 C C . PHE B 1 28 ? 0.509 18.578 4.934 1 97 28 PHE B C 1
ATOM 5623 O O . PHE B 1 28 ? 0.354 17.438 4.477 1 97 28 PHE B O 1
ATOM 5630 N N . ARG B 1 29 ? -0.391 19.562 4.832 1 98 29 ARG B N 1
ATOM 5631 C CA . ARG B 1 29 ? -1.648 19.375 4.113 1 98 29 ARG B CA 1
ATOM 5632 C C . ARG B 1 29 ? -1.396 18.953 2.67 1 98 29 ARG B C 1
ATOM 5634 O O . ARG B 1 29 ? -1.982 17.969 2.191 1 98 29 ARG B O 1
ATOM 5641 N N . ASN B 1 30 ? -0.525 19.641 1.971 1 97.5 30 ASN B N 1
ATOM 5642 C CA . ASN B 1 30 ? -0.226 19.359 0.572 1 97.5 30 ASN B CA 1
ATOM 5643 C C . ASN B 1 30 ? 0.384 17.969 0.406 1 97.5 30 ASN B C 1
ATOM 5645 O O . ASN B 1 30 ? 0.035 17.234 -0.524 1 97.5 30 ASN B O 1
ATOM 5649 N N . PHE B 1 31 ? 1.256 17.625 1.31 1 98.06 31 PHE B N 1
ATOM 5650 C CA . PHE B 1 31 ? 1.874 16.297 1.282 1 98.06 31 PHE B CA 1
ATOM 5651 C C . PHE B 1 31 ? 0.819 15.203 1.401 1 98.06 31 PHE B C 1
ATOM 5653 O O . PHE B 1 31 ? 0.804 14.266 0.609 1 98.06 31 PHE B O 1
ATOM 5660 N N . ILE B 1 32 ? -0.03 15.305 2.344 1 98.06 32 ILE B N 1
ATOM 5661 C CA . ILE B 1 32 ? -1.009 14.258 2.617 1 98.06 32 ILE B CA 1
ATOM 5662 C C . ILE B 1 32 ? -2.055 14.227 1.505 1 98.06 32 ILE B C 1
ATOM 5664 O O . ILE B 1 32 ? -2.535 13.156 1.129 1 98.06 32 ILE B O 1
ATOM 5668 N N . LYS B 1 33 ? -2.408 15.406 1.017 1 97.94 33 LYS B N 1
ATOM 5669 C CA . LYS B 1 33 ? -3.342 15.461 -0.104 1 97.94 33 LYS B CA 1
ATOM 5670 C C . LYS B 1 33 ? -2.787 14.719 -1.316 1 97.94 33 LYS B C 1
ATOM 5672 O O . LYS B 1 33 ? -3.502 13.938 -1.954 1 97.94 33 LYS B O 1
ATOM 5677 N N . GLU B 1 34 ? -1.56 14.961 -1.646 1 97.94 34 GLU B N 1
ATOM 5678 C CA . GLU B 1 34 ? -0.928 14.258 -2.758 1 97.94 34 GLU B CA 1
ATOM 5679 C C . GLU B 1 34 ? -0.791 12.766 -2.457 1 97.94 34 GLU B C 1
ATOM 5681 O O . GLU B 1 34 ? -0.965 11.93 -3.348 1 97.94 34 GLU B O 1
ATOM 5686 N N . ARG B 1 35 ? -0.436 12.461 -1.245 1 97.94 35 ARG B N 1
ATOM 5687 C CA . ARG B 1 35 ? -0.388 11.062 -0.819 1 97.94 35 ARG B CA 1
ATOM 5688 C C . ARG B 1 35 ? -1.74 10.391 -1.015 1 97.94 35 ARG B C 1
ATOM 5690 O O . ARG B 1 35 ? -1.806 9.242 -1.464 1 97.94 35 ARG B O 1
ATOM 5697 N N . SER B 1 36 ? -2.816 11.07 -0.636 1 97.94 36 SER B N 1
ATOM 5698 C CA . SER B 1 36 ? -4.168 10.547 -0.812 1 97.94 36 SER B CA 1
ATOM 5699 C C . SER B 1 36 ? -4.48 10.305 -2.285 1 97.94 36 SER B C 1
ATOM 5701 O O . SER B 1 36 ? -5.156 9.336 -2.631 1 97.94 36 SER B O 1
ATOM 5703 N N . SER B 1 37 ? -4.023 11.164 -3.152 1 98.25 37 SER B N 1
ATOM 5704 C CA . SER B 1 37 ? -4.234 10.992 -4.586 1 98.25 37 SER B CA 1
ATOM 5705 C C . SER B 1 37 ? -3.512 9.758 -5.109 1 98.25 37 SER B C 1
ATOM 5707 O O . SER B 1 37 ? -4.055 9.016 -5.93 1 98.25 37 SER B O 1
ATOM 5709 N N . ILE B 1 38 ? -2.273 9.547 -4.672 1 98.44 38 ILE B N 1
ATOM 5710 C CA . ILE B 1 38 ? -1.496 8.375 -5.051 1 98.44 38 ILE B CA 1
ATOM 5711 C C . ILE B 1 38 ? -2.199 7.109 -4.562 1 98.44 38 ILE B C 1
ATOM 5713 O O . ILE B 1 38 ? -2.279 6.117 -5.293 1 98.44 38 ILE B O 1
ATOM 5717 N N . GLU B 1 39 ? -2.721 7.18 -3.363 1 98.25 39 GLU B N 1
ATOM 5718 C CA . GLU B 1 39 ? -3.453 6.059 -2.785 1 98.25 39 GLU B CA 1
ATOM 5719 C C . GLU B 1 39 ? -4.711 5.742 -3.592 1 98.25 39 GLU B C 1
ATOM 5721 O O . GLU B 1 39 ? -5.062 4.578 -3.771 1 98.25 39 GLU B O 1
ATOM 5726 N N . ARG B 1 40 ? -5.395 6.715 -4.039 1 98.12 40 ARG B N 1
ATOM 5727 C CA . ARG B 1 40 ? -6.594 6.527 -4.848 1 98.12 40 ARG B CA 1
ATOM 5728 C C . ARG B 1 40 ? -6.266 5.805 -6.148 1 98.12 40 ARG B C 1
ATOM 5730 O O . ARG B 1 40 ? -6.984 4.887 -6.555 1 98.12 40 ARG B O 1
ATOM 5737 N N . GLU B 1 41 ? -5.25 6.203 -6.793 1 98.5 41 GLU B N 1
ATOM 5738 C CA . GLU B 1 41 ? -4.824 5.559 -8.031 1 98.5 41 GLU B CA 1
ATOM 5739 C C . GLU B 1 41 ? -4.461 4.094 -7.801 1 98.5 41 GLU B C 1
ATOM 5741 O O . GLU B 1 41 ? -4.816 3.227 -8.602 1 98.5 41 GLU B O 1
ATOM 5746 N N . TYR B 1 42 ? -3.723 3.803 -6.754 1 98.44 42 TYR B N 1
ATOM 5747 C CA . TYR B 1 42 ? -3.34 2.441 -6.398 1 98.44 42 TYR B CA 1
ATOM 5748 C C . TYR B 1 42 ? -4.57 1.571 -6.168 1 98.44 42 TYR B C 1
ATOM 5750 O O . TYR B 1 42 ? -4.656 0.454 -6.688 1 98.44 42 TYR B O 1
ATOM 5758 N N . ALA B 1 43 ? -5.52 2.104 -5.391 1 98.19 43 ALA B N 1
ATOM 5759 C CA . ALA B 1 43 ? -6.758 1.384 -5.109 1 98.19 43 ALA B CA 1
ATOM 5760 C C . ALA B 1 43 ? -7.527 1.089 -6.395 1 98.19 43 ALA B C 1
ATOM 5762 O O . ALA B 1 43 ? -8.055 -0.012 -6.57 1 98.19 43 ALA B O 1
ATOM 5763 N N . GLN B 1 44 ? -7.578 2.045 -7.242 1 98.19 44 GLN B N 1
ATOM 5764 C CA . GLN B 1 44 ? -8.281 1.886 -8.508 1 98.19 44 GLN B CA 1
ATOM 5765 C C . GLN B 1 44 ? -7.645 0.794 -9.367 1 98.19 44 GLN B C 1
ATOM 5767 O O . GLN B 1 44 ? -8.344 -0.018 -9.969 1 98.19 44 GLN B O 1
ATOM 5772 N N . LYS B 1 45 ? -6.359 0.773 -9.477 1 98.31 45 LYS B N 1
ATOM 5773 C CA . LYS B 1 45 ? -5.652 -0.224 -10.273 1 98.31 45 LYS B CA 1
ATOM 5774 C C . LYS B 1 45 ? -5.84 -1.625 -9.695 1 98.31 45 LYS B C 1
ATOM 5776 O O . LYS B 1 45 ? -5.973 -2.598 -10.438 1 98.31 45 LYS B O 1
ATOM 5781 N N . LEU B 1 46 ? -5.82 -1.74 -8.352 1 97.94 46 LEU B N 1
ATOM 5782 C CA . LEU B 1 46 ? -6.078 -3.027 -7.715 1 97.94 46 LEU B CA 1
ATOM 5783 C C . LEU B 1 46 ? -7.488 -3.514 -8.023 1 97.94 46 LEU B C 1
ATOM 5785 O O . LEU B 1 46 ? -7.695 -4.699 -8.297 1 97.94 46 LEU B O 1
ATOM 5789 N N . ASP B 1 47 ? -8.453 -2.596 -7.969 1 97.81 47 ASP B N 1
ATOM 5790 C CA . ASP B 1 47 ? -9.844 -2.934 -8.273 1 97.81 47 ASP B CA 1
ATOM 5791 C C . ASP B 1 47 ? -9.992 -3.395 -9.719 1 97.81 47 ASP B C 1
ATOM 5793 O O . ASP B 1 47 ? -10.672 -4.383 -9.992 1 97.81 47 ASP B O 1
ATOM 5797 N N . THR B 1 48 ? -9.383 -2.684 -10.664 1 97.62 48 THR B N 1
ATOM 5798 C CA . THR B 1 48 ? -9.422 -3.037 -12.078 1 97.62 48 THR B CA 1
ATOM 5799 C C . THR B 1 48 ? -8.781 -4.402 -12.32 1 97.62 48 THR B C 1
ATOM 5801 O O . THR B 1 48 ? -9.289 -5.199 -13.109 1 97.62 48 THR B O 1
ATOM 5804 N N . LEU B 1 49 ? -7.672 -4.664 -11.602 1 97.19 49 LEU B N 1
ATOM 5805 C CA . LEU B 1 49 ? -6.98 -5.941 -11.711 1 97.19 49 LEU B CA 1
ATOM 5806 C C . LEU B 1 49 ? -7.895 -7.094 -11.297 1 97.19 49 LEU B C 1
ATOM 5808 O O . LEU B 1 49 ? -7.992 -8.094 -12.008 1 97.19 49 LEU B O 1
ATOM 5812 N N . SER B 1 50 ? -8.531 -6.992 -10.164 1 96.06 50 SER B N 1
ATOM 5813 C CA . SER B 1 50 ? -9.414 -8.039 -9.656 1 96.06 50 SER B CA 1
ATOM 5814 C C . SER B 1 50 ? -10.586 -8.281 -10.602 1 96.06 50 SER B C 1
ATOM 5816 O O . SER B 1 50 ? -10.961 -9.43 -10.852 1 96.06 50 SER B O 1
ATOM 5818 N N . ARG B 1 51 ? -11.156 -7.273 -11.203 1 94.5 51 ARG B N 1
ATOM 5819 C CA . ARG B 1 51 ? -12.289 -7.387 -12.125 1 94.5 51 ARG B CA 1
ATOM 5820 C C . ARG B 1 51 ? -11.867 -8.062 -13.43 1 94.5 51 ARG B C 1
ATOM 5822 O O . ARG B 1 51 ? -12.609 -8.875 -13.984 1 94.5 51 ARG B O 1
ATOM 5829 N N . LYS B 1 52 ? -10.727 -7.711 -13.922 1 95.38 52 LYS B N 1
ATOM 5830 C CA . LYS B 1 52 ? -10.195 -8.297 -15.148 1 95.38 52 LYS B CA 1
ATOM 5831 C C . LYS B 1 52 ? -10.117 -9.82 -15.039 1 95.38 52 LYS B C 1
ATOM 5833 O O . LYS B 1 52 ? -10.508 -10.531 -15.969 1 95.38 52 LYS B O 1
ATOM 5838 N N . TYR B 1 53 ? -9.727 -10.383 -13.875 1 94.56 53 TYR B N 1
ATOM 5839 C CA . TYR B 1 53 ? -9.5 -11.812 -13.727 1 94.56 53 TYR B CA 1
ATOM 5840 C C . TYR B 1 53 ? -10.742 -12.523 -13.211 1 94.56 53 TYR B C 1
ATOM 5842 O O . TYR B 1 53 ? -10.844 -13.75 -13.273 1 94.56 53 TYR B O 1
ATOM 5850 N N . LYS B 1 54 ? -11.703 -11.773 -12.711 1 88.31 54 LYS B N 1
ATOM 5851 C CA . LYS B 1 54 ? -13 -12.352 -12.383 1 88.31 54 LYS B CA 1
ATOM 5852 C C . LYS B 1 54 ? -13.828 -12.594 -13.641 1 88.31 54 LYS B C 1
ATOM 5854 O O . LYS B 1 54 ? -14.539 -13.594 -13.734 1 88.31 54 LYS B O 1
ATOM 5859 N N . ALA B 1 55 ? -13.805 -11.719 -14.664 1 73.75 55 ALA B N 1
ATOM 5860 C CA . ALA B 1 55 ? -14.547 -11.805 -15.922 1 73.75 55 ALA B CA 1
ATOM 5861 C C . ALA B 1 55 ? -14.023 -12.953 -16.781 1 73.75 55 ALA B C 1
ATOM 5863 O O . ALA B 1 55 ? -14.805 -13.648 -17.438 1 73.75 55 ALA B O 1
ATOM 5864 N N . HIS B 1 56 ? -12.781 -13.227 -16.906 1 65.81 56 HIS B N 1
ATOM 5865 C CA . HIS B 1 56 ? -12.195 -14.289 -17.719 1 65.81 56 HIS B CA 1
ATOM 5866 C C . HIS B 1 56 ? -12.695 -15.656 -17.266 1 65.81 56 HIS B C 1
ATOM 5868 O O . HIS B 1 56 ? -12.875 -16.562 -18.094 1 65.81 56 HIS B O 1
ATOM 5874 N N . ASN B 1 57 ? -12.945 -15.867 -16.047 1 58.81 57 ASN B N 1
ATOM 5875 C CA . ASN B 1 57 ? -13.422 -17.141 -15.531 1 58.81 57 ASN B CA 1
ATOM 5876 C C . ASN B 1 57 ? -14.875 -17.406 -15.93 1 58.81 57 ASN B C 1
ATOM 5878 O O . ASN B 1 57 ? -15.273 -18.562 -16.109 1 58.81 57 ASN B O 1
ATOM 5882 N N . SER B 1 58 ? -15.641 -16.453 -16.281 1 52.88 58 SER B N 1
ATOM 5883 C CA . SER B 1 58 ? -17.047 -16.594 -16.656 1 52.88 58 SER B CA 1
ATOM 5884 C C . SER B 1 58 ? -17.188 -16.938 -18.141 1 52.88 58 SER B C 1
ATOM 5886 O O . SER B 1 58 ? -18.125 -17.641 -18.531 1 52.88 58 SER B O 1
ATOM 5888 N N . ASN B 1 59 ? -16.328 -16.625 -19.125 1 49.94 59 ASN B N 1
ATOM 5889 C CA . ASN B 1 59 ? -16.453 -16.828 -20.562 1 49.94 59 ASN B CA 1
ATOM 5890 C C . ASN B 1 59 ? -16.078 -18.25 -20.969 1 49.94 59 ASN B C 1
ATOM 5892 O O . ASN B 1 59 ? -16.531 -18.75 -22 1 49.94 59 ASN B O 1
ATOM 5896 N N . LYS B 1 60 ? -15.086 -18.938 -20.359 1 47.25 60 LYS B N 1
ATOM 5897 C CA . LYS B 1 60 ? -14.766 -20.281 -20.812 1 47.25 60 LYS B CA 1
ATOM 5898 C C . LYS B 1 60 ? -15.953 -21.234 -20.625 1 47.25 60 LYS B C 1
ATOM 5900 O O . LYS B 1 60 ? -15.898 -22.391 -21.016 1 47.25 60 LYS B O 1
ATOM 5905 N N . LYS B 1 61 ? -16.797 -20.859 -19.875 1 44.72 61 LYS B N 1
ATOM 5906 C CA . LYS B 1 61 ? -17.938 -21.75 -19.656 1 44.72 61 LYS B CA 1
ATOM 5907 C C . LYS B 1 61 ? -18.859 -21.781 -20.875 1 44.72 61 LYS B C 1
ATOM 5909 O O . LYS B 1 61 ? -19.828 -22.547 -20.922 1 44.72 61 LYS B O 1
ATOM 5914 N N . THR B 1 62 ? -18.75 -20.75 -21.734 1 36.97 62 THR B N 1
ATOM 5915 C CA . THR B 1 62 ? -19.875 -20.656 -22.672 1 36.97 62 THR B CA 1
ATOM 5916 C C . THR B 1 62 ? -19.672 -21.609 -23.844 1 36.97 62 THR B C 1
ATOM 5918 O O . THR B 1 62 ? -20.484 -21.656 -24.766 1 36.97 62 THR B O 1
ATOM 5921 N N . GLY B 1 63 ? -18.484 -22.203 -24.141 1 35.5 63 GLY B N 1
ATOM 5922 C CA . GLY B 1 63 ? -18.562 -22.781 -25.484 1 35.5 63 GLY B CA 1
ATOM 5923 C C . GLY B 1 63 ? -19.562 -23.938 -25.562 1 35.5 63 GLY B C 1
ATOM 5924 O O . GLY B 1 63 ? -19.797 -24.484 -26.641 1 35.5 63 GLY B O 1
ATOM 5925 N N . ASN B 1 64 ? -19.406 -25.078 -24.844 1 33.81 64 ASN B N 1
ATOM 5926 C CA . ASN B 1 64 ? -20.172 -26.188 -25.406 1 33.81 64 ASN B CA 1
ATOM 5927 C C . ASN B 1 64 ? -21.656 -25.859 -25.516 1 33.81 64 ASN B C 1
ATOM 5929 O O . ASN B 1 64 ? -22.141 -25.578 -26.625 1 33.81 64 ASN B O 1
ATOM 5933 N N . THR B 1 65 ? -22.578 -26.953 -25.109 1 33.44 65 THR B N 1
ATOM 5934 C CA . THR B 1 65 ? -23.953 -27.297 -25.453 1 33.44 65 THR B CA 1
ATOM 5935 C C . THR B 1 65 ? -24.891 -26.141 -25.141 1 33.44 65 THR B C 1
ATOM 5937 O O . THR B 1 65 ? -24.672 -25.391 -24.188 1 33.44 65 THR B O 1
ATOM 5940 N N . THR B 1 66 ? -25.812 -25.672 -26.125 1 33.22 66 THR B N 1
ATOM 5941 C CA . THR B 1 66 ? -27.062 -24.922 -26.234 1 33.22 66 THR B CA 1
ATOM 5942 C C . THR B 1 66 ? -27.875 -25.031 -24.953 1 33.22 66 THR B C 1
ATOM 5944 O O . THR B 1 66 ? -28.969 -24.484 -24.859 1 33.22 66 THR B O 1
ATOM 5947 N N . ASP B 1 67 ? -28.125 -26.25 -24.406 1 32.41 67 ASP B N 1
ATOM 5948 C CA . ASP B 1 67 ? -29.281 -26.312 -23.5 1 32.41 67 ASP B CA 1
ATOM 5949 C C . ASP B 1 67 ? -29.281 -25.125 -22.547 1 32.41 67 ASP B C 1
ATOM 5951 O O . ASP B 1 67 ? -28.25 -24.453 -22.391 1 32.41 67 ASP B O 1
ATOM 5955 N N . GLN B 1 68 ? -30.234 -25.297 -21.391 1 32.19 68 GLN B N 1
ATOM 5956 C CA . GLN B 1 68 ? -30.828 -24.438 -20.375 1 32.19 68 GLN B CA 1
ATOM 5957 C C . GLN B 1 68 ? -29.797 -23.5 -19.766 1 32.19 68 GLN B C 1
ATOM 5959 O O . GLN B 1 68 ? -28.656 -23.906 -19.516 1 32.19 68 GLN B O 1
ATOM 5964 N N . GLN B 1 69 ? -30.078 -22.188 -19.906 1 31.38 69 GLN B N 1
ATOM 5965 C CA . GLN B 1 69 ? -29.688 -20.969 -19.219 1 31.38 69 GLN B CA 1
ATOM 5966 C C . GLN B 1 69 ? -29.469 -21.219 -17.734 1 31.38 69 GLN B C 1
ATOM 5968 O O . GLN B 1 69 ? -30.234 -20.75 -16.891 1 31.38 69 GLN B O 1
ATOM 5973 N N . ASP B 1 70 ? -29.547 -22.375 -17.219 1 31.66 70 ASP B N 1
ATOM 5974 C CA . ASP B 1 70 ? -29.438 -22.172 -15.773 1 31.66 70 ASP B CA 1
ATOM 5975 C C . ASP B 1 70 ? -28.359 -21.141 -15.438 1 31.66 70 ASP B C 1
ATOM 5977 O O . ASP B 1 70 ? -27.188 -21.328 -15.766 1 31.66 70 ASP B O 1
ATOM 5981 N N . GLU B 1 71 ? -28.641 -19.844 -15.484 1 32.22 71 GLU B N 1
ATOM 5982 C CA . GLU B 1 71 ? -28.109 -18.672 -14.789 1 32.22 71 GLU B CA 1
ATOM 5983 C C . GLU B 1 71 ? -27.391 -19.062 -13.5 1 32.22 71 GLU B C 1
ATOM 5985 O O . GLU B 1 71 ? -27.141 -18.219 -12.641 1 32.22 71 GLU B O 1
ATOM 5990 N N . TRP B 1 72 ? -27.781 -20.172 -12.906 1 31.3 72 TRP B N 1
ATOM 5991 C CA . TRP B 1 72 ? -27.125 -20.344 -11.609 1 31.3 72 TRP B CA 1
ATOM 5992 C C . TRP B 1 72 ? -25.672 -19.891 -11.656 1 31.3 72 TRP B C 1
ATOM 5994 O O . TRP B 1 72 ? -25 -20.031 -12.672 1 31.3 72 TRP B O 1
ATOM 6004 N N . ASP B 1 73 ? -25.297 -18.953 -10.75 1 35.66 73 ASP B N 1
ATOM 6005 C CA . ASP B 1 73 ? -24.25 -18.203 -10.047 1 35.66 73 ASP B CA 1
ATOM 6006 C C . ASP B 1 73 ? -22.953 -19.016 -9.977 1 35.66 73 ASP B C 1
ATOM 6008 O O . ASP B 1 73 ? -22.031 -18.641 -9.25 1 35.66 73 ASP B O 1
ATOM 6012 N N . TRP B 1 74 ? -22.969 -20.406 -9.953 1 36.16 74 TRP B N 1
ATOM 6013 C CA . TRP B 1 74 ? -21.891 -21.031 -9.203 1 36.16 74 TRP B CA 1
ATOM 6014 C C . TRP B 1 74 ? -20.531 -20.641 -9.789 1 36.16 74 TRP B C 1
ATOM 6016 O O . TRP B 1 74 ? -20.266 -20.891 -10.969 1 36.16 74 TRP B O 1
ATOM 6026 N N . ASP B 1 75 ? -19.828 -19.625 -9.516 1 44.84 75 ASP B N 1
ATOM 6027 C CA . ASP B 1 75 ? -18.391 -19.781 -9.352 1 44.84 75 ASP B CA 1
ATOM 6028 C C . ASP B 1 75 ? -18.031 -21.25 -9.078 1 44.84 75 ASP B C 1
ATOM 6030 O O . ASP B 1 75 ? -18.297 -21.766 -7.992 1 44.84 75 ASP B O 1
ATOM 6034 N N . ASP B 1 76 ? -18.344 -22.109 -9.734 1 51.06 76 ASP B N 1
ATOM 6035 C CA . ASP B 1 76 ? -18 -23.516 -9.523 1 51.06 76 ASP B CA 1
ATOM 6036 C C . ASP B 1 76 ? -16.672 -23.656 -8.781 1 51.06 76 ASP B C 1
ATOM 6038 O O . ASP B 1 76 ? -15.609 -23.75 -9.398 1 51.06 76 ASP B O 1
ATOM 6042 N N . THR B 1 77 ? -16.656 -23.047 -7.5 1 62.19 77 THR B N 1
ATOM 6043 C CA . THR B 1 77 ? -15.625 -23.172 -6.473 1 62.19 77 THR B CA 1
ATOM 6044 C C . THR B 1 77 ? -15.648 -24.562 -5.855 1 62.19 77 THR B C 1
ATOM 6046 O O . THR B 1 77 ? -15.422 -24.719 -4.652 1 62.19 77 THR B O 1
ATOM 6049 N N . SER B 1 78 ? -16.109 -25.453 -6.723 1 75 78 SER B N 1
ATOM 6050 C CA . SER B 1 78 ? -16.219 -26.812 -6.188 1 75 78 SER B CA 1
ATOM 6051 C C . SER B 1 78 ? -14.844 -27.391 -5.863 1 75 78 SER B C 1
ATOM 6053 O O . SER B 1 78 ? -14.68 -28.078 -4.855 1 75 78 SER B O 1
ATOM 6055 N N . SER B 1 79 ? -13.977 -26.938 -6.707 1 90.94 79 SER B N 1
ATOM 6056 C CA . SER B 1 79 ? -12.648 -27.438 -6.383 1 90.94 79 SER B CA 1
ATOM 6057 C C . SER B 1 79 ? -11.93 -26.516 -5.406 1 90.94 79 SER B C 1
ATOM 6059 O O . SER B 1 79 ? -12.289 -25.344 -5.273 1 90.94 79 SER B O 1
ATOM 6061 N N . THR B 1 80 ? -11.102 -27.016 -4.633 1 95.25 80 THR B N 1
ATOM 6062 C CA . THR B 1 80 ? -10.344 -26.219 -3.67 1 95.25 80 THR B CA 1
ATOM 6063 C C . THR B 1 80 ? -9.461 -25.203 -4.383 1 95.25 80 THR B C 1
ATOM 6065 O O . THR B 1 80 ? -9.258 -24.094 -3.883 1 95.25 80 THR B O 1
ATOM 6068 N N . THR B 1 81 ? -8.977 -25.562 -5.551 1 95.38 81 THR B N 1
ATOM 6069 C CA . THR B 1 81 ? -8.156 -24.641 -6.34 1 95.38 81 THR B CA 1
ATOM 6070 C C . THR B 1 81 ? -8.984 -23.453 -6.828 1 95.38 81 THR B C 1
ATOM 6072 O O . THR B 1 81 ? -8.562 -22.297 -6.711 1 95.38 81 THR B O 1
ATOM 6075 N N . ALA B 1 82 ? -10.109 -23.734 -7.336 1 92.75 82 ALA B N 1
ATOM 6076 C CA . ALA B 1 82 ? -11.008 -22.672 -7.809 1 92.75 82 ALA B CA 1
ATOM 6077 C C . ALA B 1 82 ? -11.453 -21.781 -6.656 1 92.75 82 ALA B C 1
ATOM 6079 O O . ALA B 1 82 ? -11.562 -20.562 -6.816 1 92.75 82 ALA B O 1
ATOM 6080 N N . SER B 1 83 ? -11.719 -22.359 -5.531 1 93.75 83 SER B N 1
ATOM 6081 C CA . SER B 1 83 ? -12.109 -21.594 -4.355 1 93.75 83 SER B CA 1
ATOM 6082 C C . SER B 1 83 ? -10.992 -20.672 -3.9 1 93.75 83 SER B C 1
ATOM 6084 O O . SER B 1 83 ? -11.234 -19.516 -3.559 1 93.75 83 SER B O 1
ATOM 6086 N N . ALA B 1 84 ? -9.773 -21.234 -3.85 1 95.88 84 ALA B N 1
ATOM 6087 C CA . ALA B 1 84 ? -8.625 -20.406 -3.471 1 95.88 84 ALA B CA 1
ATOM 6088 C C . ALA B 1 84 ? -8.445 -19.234 -4.434 1 95.88 84 ALA B C 1
ATOM 6090 O O . ALA B 1 84 ? -8.156 -18.109 -4.012 1 95.88 84 ALA B O 1
ATOM 6091 N N . TRP B 1 85 ? -8.633 -19.469 -5.699 1 95.56 85 TRP B N 1
ATOM 6092 C CA . TRP B 1 85 ? -8.539 -18.422 -6.723 1 95.56 85 TRP B CA 1
ATOM 6093 C C . TRP B 1 85 ? -9.602 -17.359 -6.512 1 95.56 85 TRP B C 1
ATOM 6095 O O . TRP B 1 85 ? -9.289 -16.156 -6.504 1 95.56 85 TRP B O 1
ATOM 6105 N N . ALA B 1 86 ? -10.797 -17.797 -6.301 1 93.94 86 ALA B N 1
ATOM 6106 C CA . ALA B 1 86 ? -11.898 -16.859 -6.07 1 93.94 86 ALA B CA 1
ATOM 6107 C C . ALA B 1 86 ? -11.664 -16.031 -4.82 1 93.94 86 ALA B C 1
ATOM 6109 O O . ALA B 1 86 ? -11.906 -14.82 -4.82 1 93.94 86 ALA B O 1
ATOM 6110 N N . GLN B 1 87 ? -11.172 -16.672 -3.816 1 94.94 87 GLN B N 1
ATOM 6111 C CA . GLN B 1 87 ? -10.922 -15.969 -2.566 1 94.94 87 GLN B CA 1
ATOM 6112 C C . GLN B 1 87 ? -9.805 -14.938 -2.732 1 94.94 87 GLN B C 1
ATOM 6114 O O . GLN B 1 87 ? -9.875 -13.844 -2.174 1 94.94 87 GLN B O 1
ATOM 6119 N N . LEU B 1 88 ? -8.773 -15.305 -3.443 1 96.38 88 LEU B N 1
ATOM 6120 C CA . LEU B 1 88 ? -7.684 -14.375 -3.707 1 96.38 88 LEU B CA 1
ATOM 6121 C C . LEU B 1 88 ? -8.195 -13.117 -4.398 1 96.38 88 LEU B C 1
ATOM 6123 O O . LEU B 1 88 ? -7.852 -12 -4.004 1 96.38 88 LEU B O 1
ATOM 6127 N N . LEU B 1 89 ? -9.055 -13.25 -5.355 1 96 89 LEU B N 1
ATOM 6128 C CA . LEU B 1 89 ? -9.602 -12.117 -6.102 1 96 89 LEU B CA 1
ATOM 6129 C C . LEU B 1 89 ? -10.547 -11.297 -5.23 1 96 89 LEU B C 1
ATOM 6131 O O . LEU B 1 89 ? -10.508 -10.07 -5.25 1 96 89 LEU B O 1
ATOM 6135 N N . ASN B 1 90 ? -11.367 -11.992 -4.449 1 96.31 90 ASN B N 1
ATOM 6136 C CA . ASN B 1 90 ? -12.297 -11.305 -3.561 1 96.31 90 ASN B CA 1
ATOM 6137 C C . ASN B 1 90 ? -11.562 -10.469 -2.518 1 96.31 90 ASN B C 1
ATOM 6139 O O . ASN B 1 90 ? -11.945 -9.328 -2.246 1 96.31 90 ASN B O 1
ATOM 6143 N N . GLN B 1 91 ? -10.57 -11.086 -1.953 1 96.12 91 GLN B N 1
ATOM 6144 C CA . GLN B 1 91 ? -9.805 -10.367 -0.943 1 96.12 91 GLN B CA 1
ATOM 6145 C C . GLN B 1 91 ? -9.055 -9.188 -1.558 1 96.12 91 GLN B C 1
ATOM 6147 O O . GLN B 1 91 ? -8.891 -8.141 -0.92 1 96.12 91 GLN B O 1
ATOM 6152 N N . THR B 1 92 ? -8.586 -9.305 -2.75 1 97.19 92 THR B N 1
ATOM 6153 C CA . THR B 1 92 ? -7.953 -8.195 -3.445 1 97.19 92 THR B CA 1
ATOM 6154 C C . THR B 1 92 ? -8.945 -7.055 -3.668 1 97.19 92 THR B C 1
ATOM 6156 O O . THR B 1 92 ? -8.609 -5.883 -3.5 1 97.19 92 THR B O 1
ATOM 6159 N N . THR B 1 93 ? -10.18 -7.387 -3.996 1 97.06 93 THR B N 1
ATOM 6160 C CA . THR B 1 93 ? -11.242 -6.395 -4.145 1 97.06 93 THR B CA 1
ATOM 6161 C C . THR B 1 93 ? -11.508 -5.688 -2.82 1 97.06 93 THR B C 1
ATOM 6163 O O . THR B 1 93 ? -11.703 -4.473 -2.789 1 97.06 93 THR B O 1
ATOM 6166 N N . LEU B 1 94 ? -11.492 -6.461 -1.785 1 97.62 94 LEU B N 1
ATOM 6167 C CA . LEU B 1 94 ? -11.734 -5.891 -0.466 1 97.62 94 LEU B CA 1
ATOM 6168 C C . LEU B 1 94 ? -10.602 -4.953 -0.063 1 97.62 94 LEU B C 1
ATOM 6170 O O . LEU B 1 94 ? -10.844 -3.904 0.541 1 97.62 94 LEU B O 1
ATOM 6174 N N . VAL B 1 95 ? -9.367 -5.34 -0.342 1 97.88 95 VAL B N 1
ATOM 6175 C CA . VAL B 1 95 ? -8.227 -4.469 -0.077 1 97.88 95 VAL B CA 1
ATOM 6176 C C . VAL B 1 95 ? -8.391 -3.158 -0.844 1 97.88 95 VAL B C 1
ATOM 6178 O O . VAL B 1 95 ? -8.172 -2.078 -0.291 1 97.88 95 VAL B O 1
ATOM 6181 N N . ALA B 1 96 ? -8.766 -3.219 -2.088 1 98 96 ALA B N 1
ATOM 6182 C CA . ALA B 1 96 ? -8.992 -2.021 -2.896 1 98 96 ALA B CA 1
ATOM 6183 C C . ALA B 1 96 ? -10.062 -1.133 -2.281 1 98 96 ALA B C 1
ATOM 6185 O O . ALA B 1 96 ? -9.875 0.079 -2.148 1 98 96 ALA B O 1
ATOM 6186 N N . LYS B 1 97 ? -11.141 -1.688 -1.849 1 98 97 LYS B N 1
ATOM 6187 C CA . LYS B 1 97 ? -12.234 -0.942 -1.241 1 98 97 LYS B CA 1
ATOM 6188 C C . LYS B 1 97 ? -11.797 -0.271 0.056 1 98 97 LYS B C 1
ATOM 6190 O O . LYS B 1 97 ? -12.164 0.874 0.326 1 98 97 LYS B O 1
ATOM 6195 N N . SER B 1 98 ? -11.039 -0.997 0.831 1 98.19 98 SER B N 1
ATOM 6196 C CA . SER B 1 98 ? -10.539 -0.449 2.088 1 98.19 98 SER B CA 1
ATOM 6197 C C . SER B 1 98 ? -9.609 0.732 1.846 1 98.19 98 SER B C 1
ATOM 6199 O O . SER B 1 98 ? -9.609 1.698 2.613 1 98.19 98 SER B O 1
ATOM 6201 N N . ARG B 1 99 ? -8.867 0.669 0.869 1 98.12 99 ARG B N 1
ATOM 6202 C CA . ARG B 1 99 ? -7.949 1.757 0.534 1 98.12 99 ARG B CA 1
ATOM 6203 C C . ARG B 1 99 ? -8.711 2.971 0.01 1 98.12 99 ARG B C 1
ATOM 6205 O O . ARG B 1 99 ? -8.32 4.113 0.257 1 98.12 99 ARG B O 1
ATOM 6212 N N . PHE B 1 100 ? -9.844 2.799 -0.69 1 98 100 PHE B N 1
ATOM 6213 C CA . PHE B 1 100 ? -10.719 3.9 -1.09 1 98 100 PHE B CA 1
ATOM 6214 C C . PHE B 1 100 ? -11.289 4.605 0.131 1 98 100 PHE B C 1
ATOM 6216 O O . PHE B 1 100 ? -11.383 5.836 0.157 1 98 100 PHE B O 1
ATOM 6223 N N . ARG B 1 101 ? -11.617 3.816 1.069 1 97.88 101 ARG B N 1
ATOM 6224 C CA . ARG B 1 101 ? -12.141 4.387 2.307 1 97.88 101 ARG B CA 1
ATOM 6225 C C . ARG B 1 101 ? -11.078 5.223 3.018 1 97.88 101 ARG B C 1
ATOM 6227 O O . ARG B 1 101 ? -11.383 6.289 3.557 1 97.88 101 ARG B O 1
ATOM 6234 N N . LEU B 1 102 ? -9.867 4.703 3.012 1 98 102 LEU B N 1
ATOM 6235 C CA . LEU B 1 102 ? -8.766 5.473 3.596 1 98 102 LEU B CA 1
ATOM 6236 C C . LEU B 1 102 ? -8.609 6.816 2.893 1 98 102 LEU B C 1
ATOM 6238 O O . LEU B 1 102 ? -8.414 7.844 3.545 1 98 102 LEU B O 1
ATOM 6242 N N . VAL B 1 103 ? -8.711 6.84 1.564 1 98.06 103 VAL B N 1
ATOM 6243 C CA . VAL B 1 103 ? -8.57 8.055 0.772 1 98.06 103 VAL B CA 1
ATOM 6244 C C . VAL B 1 103 ? -9.625 9.078 1.206 1 98.06 103 VAL B C 1
ATOM 6246 O O . VAL B 1 103 ? -9.305 10.242 1.436 1 98.06 103 VAL B O 1
ATOM 6249 N N . ASP B 1 104 ? -10.75 8.664 1.387 1 97.81 104 ASP B N 1
ATOM 6250 C CA . ASP B 1 104 ? -11.844 9.547 1.797 1 97.81 104 ASP B CA 1
ATOM 6251 C C . ASP B 1 104 ? -11.617 10.078 3.211 1 97.81 104 ASP B C 1
ATOM 6253 O O . ASP B 1 104 ? -11.805 11.266 3.471 1 97.81 104 ASP B O 1
ATOM 6257 N N . ASP B 1 105 ? -11.188 9.242 4.027 1 97.38 105 ASP B N 1
ATOM 6258 C CA . ASP B 1 105 ? -10.93 9.625 5.41 1 97.38 105 ASP B CA 1
ATOM 6259 C C . ASP B 1 105 ? -9.766 10.609 5.5 1 97.38 105 ASP B C 1
ATOM 6261 O O . ASP B 1 105 ? -9.82 11.578 6.27 1 97.38 105 ASP B O 1
ATOM 6265 N N . LEU B 1 106 ? -8.688 10.359 4.77 1 97.62 106 LEU B N 1
ATOM 6266 C CA . LEU B 1 106 ? -7.535 11.25 4.773 1 97.62 106 LEU B CA 1
ATOM 6267 C C . LEU B 1 106 ? -7.93 12.656 4.328 1 97.62 106 LEU B C 1
ATOM 6269 O O . LEU B 1 106 ? -7.496 13.641 4.922 1 97.62 106 LEU B O 1
ATOM 6273 N N . ASN B 1 107 ? -8.781 12.75 3.342 1 97.69 107 ASN B N 1
ATOM 6274 C CA . ASN B 1 107 ? -9.18 14.047 2.811 1 97.69 107 ASN B CA 1
ATOM 6275 C C . ASN B 1 107 ? -10.133 14.773 3.758 1 97.69 107 ASN B C 1
ATOM 6277 O O . ASN B 1 107 ? -9.969 15.961 4.027 1 97.69 107 ASN B O 1
ATOM 6281 N N . THR B 1 108 ? -11.023 14.086 4.383 1 96.06 108 THR B N 1
ATOM 6282 C CA . THR B 1 108 ? -12.047 14.703 5.219 1 96.06 108 THR B CA 1
ATOM 6283 C C . THR B 1 108 ? -11.508 14.992 6.617 1 96.06 108 THR B C 1
ATOM 6285 O O . THR B 1 108 ? -11.781 16.047 7.184 1 96.06 108 THR B O 1
ATOM 6288 N N . VAL B 1 109 ? -10.719 14.094 7.145 1 95.5 109 VAL B N 1
ATOM 6289 C CA . VAL B 1 109 ? -10.336 14.188 8.547 1 95.5 109 VAL B CA 1
ATOM 6290 C C . VAL B 1 109 ? -8.992 14.898 8.68 1 95.5 109 VAL B C 1
ATOM 6292 O O . VAL B 1 109 ? -8.797 15.719 9.578 1 95.5 109 VAL B O 1
ATOM 6295 N N . VAL B 1 110 ? -8.094 14.641 7.781 1 97.56 110 VAL B N 1
ATOM 6296 C CA . VAL B 1 110 ? -6.742 15.164 7.965 1 97.56 110 VAL B CA 1
ATOM 6297 C C . VAL B 1 110 ? -6.547 16.406 7.102 1 97.56 110 VAL B C 1
ATOM 6299 O O . VAL B 1 110 ? -6.293 17.5 7.625 1 97.56 110 VAL B O 1
ATOM 6302 N N . VAL B 1 111 ? -6.793 16.344 5.805 1 98 111 VAL B N 1
ATOM 6303 C CA . VAL B 1 111 ? -6.527 17.438 4.875 1 98 111 VAL B CA 1
ATOM 6304 C C . VAL B 1 111 ? -7.426 18.625 5.207 1 98 111 VAL B C 1
ATOM 6306 O O . VAL B 1 111 ? -6.945 19.75 5.34 1 98 111 VAL B O 1
ATOM 6309 N N . ASP B 1 112 ? -8.641 18.406 5.445 1 97.69 112 ASP B N 1
ATOM 6310 C CA . ASP B 1 112 ? -9.578 19.484 5.75 1 97.69 112 ASP B CA 1
ATOM 6311 C C . ASP B 1 112 ? -9.289 20.094 7.125 1 97.69 112 ASP B C 1
ATOM 6313 O O . ASP B 1 112 ? -9.453 21.297 7.328 1 97.69 112 ASP B O 1
ATOM 6317 N N . SER B 1 113 ? -8.898 19.25 8.062 1 97.38 113 SER B N 1
ATOM 6318 C CA . SER B 1 113 ? -8.547 19.75 9.391 1 97.38 113 SER B CA 1
ATOM 6319 C C . SER B 1 113 ? -7.312 20.641 9.336 1 97.38 113 SER B C 1
ATOM 6321 O O . SER B 1 113 ? -7.27 21.688 9.992 1 97.38 113 SER B O 1
ATOM 6323 N N . LEU B 1 114 ? -6.336 20.203 8.578 1 98.06 114 LEU B N 1
ATOM 6324 C CA . LEU B 1 114 ? -5.133 21.016 8.414 1 98.06 114 LEU B CA 1
ATOM 6325 C C . LEU B 1 114 ? -5.461 22.344 7.746 1 98.06 114 LEU B C 1
ATOM 6327 O O . LEU B 1 114 ? -4.965 23.391 8.164 1 98.06 114 LEU B O 1
ATOM 6331 N N . ARG B 1 115 ? -6.309 22.328 6.754 1 97.62 115 ARG B N 1
ATOM 6332 C CA . ARG B 1 115 ? -6.723 23.547 6.059 1 97.62 115 ARG B CA 1
ATOM 6333 C C . ARG B 1 115 ? -7.461 24.5 6.996 1 97.62 115 ARG B C 1
ATOM 6335 O O . ARG B 1 115 ? -7.137 25.688 7.07 1 97.62 115 ARG B O 1
ATOM 6342 N N . GLY B 1 116 ? -8.422 23.953 7.707 1 97.75 116 GLY B N 1
ATOM 6343 C CA . GLY B 1 116 ? -9.203 24.766 8.625 1 97.75 116 GLY B CA 1
ATOM 6344 C C . GLY B 1 116 ? -8.375 25.375 9.742 1 97.75 116 GLY B C 1
ATOM 6345 O O . GLY B 1 116 ? -8.539 26.562 10.07 1 97.75 116 GLY B O 1
ATOM 6346 N N . THR B 1 117 ? -7.5 24.578 10.297 1 98 117 THR B N 1
ATOM 6347 C CA . THR B 1 117 ? -6.625 25.062 11.359 1 98 117 THR B CA 1
ATOM 6348 C C . THR B 1 117 ? -5.711 26.172 10.844 1 98 117 THR B C 1
ATOM 6350 O O . THR B 1 117 ? -5.527 27.188 11.516 1 98 117 THR B O 1
ATOM 6353 N N . ALA B 1 118 ? -5.129 25.984 9.664 1 98 118 ALA B N 1
ATOM 6354 C CA . ALA B 1 118 ? -4.23 26.969 9.07 1 98 118 ALA B CA 1
ATOM 6355 C C . ALA B 1 118 ? -4.949 28.297 8.844 1 98 118 ALA B C 1
ATOM 6357 O O . ALA B 1 118 ? -4.406 29.359 9.133 1 98 118 ALA B O 1
ATOM 6358 N N . VAL B 1 119 ? -6.188 28.234 8.359 1 98.06 119 VAL B N 1
ATOM 6359 C CA . VAL B 1 119 ? -6.961 29.438 8.062 1 98.06 119 VAL B CA 1
ATOM 6360 C C . VAL B 1 119 ? -7.277 30.188 9.359 1 98.06 119 VAL B C 1
ATOM 6362 O O . VAL B 1 119 ? -7.098 31.406 9.445 1 98.06 119 VAL B O 1
ATOM 6365 N N . ARG B 1 120 ? -7.664 29.5 10.391 1 98 120 ARG B N 1
ATOM 6366 C CA . ARG B 1 120 ? -8.023 30.125 11.664 1 98 120 ARG B CA 1
ATOM 6367 C C . ARG B 1 120 ? -6.801 30.734 12.336 1 98 120 ARG B C 1
ATOM 6369 O O . ARG B 1 120 ? -6.867 31.844 12.867 1 98 120 ARG B O 1
ATOM 6376 N N . LYS B 1 121 ? -5.715 30 12.336 1 98.31 121 LYS B N 1
ATOM 6377 C CA . LYS B 1 121 ? -4.492 30.516 12.953 1 98.31 121 LYS B CA 1
ATOM 6378 C C . LYS B 1 121 ? -3.957 31.719 12.195 1 98.31 121 LYS B C 1
ATOM 6380 O O . LYS B 1 121 ? -3.457 32.688 12.797 1 98.31 121 LYS B O 1
ATOM 6385 N N . GLU B 1 122 ? -4.066 31.672 10.852 1 98.06 122 GLU B N 1
ATOM 6386 C CA . GLU B 1 122 ? -3.607 32.781 10.031 1 98.06 122 GLU B CA 1
ATOM 6387 C C . GLU B 1 122 ? -4.453 34.031 10.273 1 98.06 122 GLU B C 1
ATOM 6389 O O . GLU B 1 122 ? -3.922 35.156 10.344 1 98.06 122 GLU B O 1
ATOM 6394 N N . GLU B 1 123 ? -5.691 33.875 10.422 1 98.06 123 GLU B N 1
ATOM 6395 C CA . GLU B 1 123 ? -6.57 35 10.727 1 98.06 123 GLU B CA 1
ATOM 6396 C C . GLU B 1 123 ? -6.207 35.625 12.062 1 98.06 123 GLU B C 1
ATOM 6398 O O . GLU B 1 123 ? -6.168 36.875 12.188 1 98.06 123 GLU B O 1
ATOM 6403 N N . SER B 1 124 ? -5.973 34.812 13.055 1 98.19 124 SER B N 1
ATOM 6404 C CA . SER B 1 124 ? -5.566 35.312 14.367 1 98.19 124 SER B CA 1
ATOM 6405 C C . SER B 1 124 ? -4.238 36.062 14.297 1 98.19 124 SER B C 1
ATOM 6407 O O . SER B 1 124 ? -4.074 37.125 14.914 1 98.19 124 SER B O 1
ATOM 6409 N N . ARG B 1 125 ? -3.275 35.469 13.594 1 98.31 125 ARG B N 1
ATOM 6410 C CA . ARG B 1 125 ? -1.972 36.094 13.422 1 98.31 125 ARG B CA 1
ATOM 6411 C C . ARG B 1 125 ? -2.113 37.469 12.805 1 98.31 125 ARG B C 1
ATOM 6413 O O . ARG B 1 125 ? -1.482 38.438 13.25 1 98.31 125 ARG B O 1
ATOM 6420 N N . LYS B 1 126 ? -2.908 37.625 11.781 1 98.25 126 LYS B N 1
ATOM 6421 C CA . LYS B 1 126 ? -3.127 38.906 11.094 1 98.25 126 LYS B CA 1
ATOM 6422 C C . LYS B 1 126 ? -3.746 39.938 12.031 1 98.25 126 LYS B C 1
ATOM 6424 O O . LYS B 1 126 ? -3.387 41.125 11.984 1 98.25 126 LYS B O 1
ATOM 6429 N N . LYS B 1 127 ? -4.641 39.531 12.844 1 98.44 127 LYS B N 1
ATOM 6430 C CA . LYS B 1 127 ? -5.27 40.438 13.797 1 98.44 127 LYS B CA 1
ATOM 6431 C C . LYS B 1 127 ? -4.262 40.938 14.836 1 98.44 127 LYS B C 1
ATOM 6433 O O . LYS B 1 127 ? -4.285 42.094 15.219 1 98.44 127 LYS B O 1
ATOM 6438 N N . HIS B 1 128 ? -3.406 40.031 15.297 1 98.25 128 HIS B N 1
ATOM 6439 C CA . HIS B 1 128 ? -2.35 40.438 16.219 1 98.25 128 HIS B CA 1
ATOM 6440 C C . HIS B 1 128 ? -1.389 41.406 15.539 1 98.25 128 HIS B C 1
ATOM 6442 O O . HIS B 1 128 ? -0.924 42.375 16.172 1 98.25 128 HIS B O 1
ATOM 6448 N N . ALA B 1 129 ? -1.068 41.156 14.289 1 98 129 ALA B N 1
ATOM 6449 C CA . ALA B 1 129 ? -0.193 42.031 13.531 1 98 129 ALA B CA 1
ATOM 6450 C C . ALA B 1 129 ? -0.815 43.406 13.391 1 98 129 ALA B C 1
ATOM 6452 O O . ALA B 1 129 ? -0.135 44.438 13.562 1 98 129 ALA B O 1
ATOM 6453 N N . ALA B 1 130 ? -2.113 43.469 13.07 1 98.19 130 ALA B N 1
ATOM 6454 C CA . ALA B 1 130 ? -2.832 44.75 12.961 1 98.19 130 ALA B CA 1
ATOM 6455 C C . ALA B 1 130 ? -2.865 45.469 14.305 1 98.19 130 ALA B C 1
ATOM 6457 O O . ALA B 1 130 ? -2.738 46.688 14.359 1 98.19 130 ALA B O 1
ATOM 6458 N N . PHE B 1 131 ? -3.035 44.688 15.32 1 98.19 131 PHE B N 1
ATOM 6459 C CA . PHE B 1 131 ? -3.066 45.25 16.656 1 98.19 131 PHE B CA 1
ATOM 6460 C C . PHE B 1 131 ? -1.719 45.875 17.016 1 98.19 131 PHE B C 1
ATOM 6462 O O . PHE B 1 131 ? -1.661 46.969 17.609 1 98.19 131 PHE B O 1
ATOM 6469 N N . TYR B 1 132 ? -0.69 45.188 16.703 1 97.12 132 TYR B N 1
ATOM 6470 C CA . TYR B 1 132 ? 0.653 45.719 16.906 1 97.12 132 TYR B CA 1
ATOM 6471 C C . TYR B 1 132 ? 0.821 47.062 16.219 1 97.12 132 TYR B C 1
ATOM 6473 O O . TYR B 1 132 ? 1.338 48 16.812 1 97.12 132 TYR B O 1
ATOM 6481 N N . GLN B 1 133 ? 0.373 47.188 15.016 1 96.56 133 GLN B N 1
ATOM 6482 C CA . GLN B 1 133 ? 0.468 48.406 14.258 1 96.56 133 GLN B CA 1
ATOM 6483 C C . GLN B 1 133 ? -0.37 49.531 14.898 1 96.56 133 GLN B C 1
ATOM 6485 O O . GLN B 1 133 ? 0.035 50.688 14.914 1 96.56 133 GLN B O 1
ATOM 6490 N N . LYS B 1 134 ? -1.482 49.125 15.375 1 97.62 134 LYS B N 1
ATOM 6491 C CA . LYS B 1 134 ? -2.348 50.094 16.047 1 97.62 134 LYS B CA 1
ATOM 6492 C C . LYS B 1 134 ? -1.69 50.625 17.312 1 97.62 134 LYS B C 1
ATOM 6494 O O . LYS B 1 134 ? -1.743 51.844 17.578 1 97.62 134 LYS B O 1
ATOM 6499 N N . LEU B 1 135 ? -1.111 49.719 18.094 1 96.75 135 LEU B N 1
ATOM 6500 C CA . LEU B 1 135 ? -0.412 50.156 19.312 1 96.75 135 LEU B CA 1
ATOM 6501 C C . LEU B 1 135 ? 0.726 51.094 18.984 1 96.75 135 LEU B C 1
ATOM 6503 O O . LEU B 1 135 ? 0.911 52.125 19.656 1 96.75 135 LEU B O 1
ATOM 6507 N N . LYS B 1 136 ? 1.444 50.781 18 1 94.44 136 LYS B N 1
ATOM 6508 C CA . LYS B 1 136 ? 2.551 51.625 17.562 1 94.44 136 LYS B CA 1
ATOM 6509 C C . LYS B 1 136 ? 2.051 52.969 17.094 1 94.44 136 LYS B C 1
ATOM 6511 O O . LYS B 1 136 ? 2.645 54 17.422 1 94.44 136 LYS B O 1
ATOM 6516 N N . SER B 1 137 ? 0.985 53.062 16.359 1 96.31 137 SER B N 1
ATOM 6517 C CA . SER B 1 137 ? 0.413 54.281 15.859 1 96.31 137 SER B CA 1
ATOM 6518 C C . SER B 1 137 ? -0.074 55.188 17 1 96.31 137 SER B C 1
ATOM 6520 O O . SER B 1 137 ? 0.087 56.406 16.953 1 96.31 137 SER B O 1
ATOM 6522 N N . GLU B 1 138 ? -0.678 54.5 17.969 1 96.19 138 GLU B N 1
ATOM 6523 C CA . GLU B 1 138 ? -1.141 55.25 19.125 1 96.19 138 GLU B CA 1
ATOM 6524 C C . GLU B 1 138 ? 0.028 55.906 19.875 1 96.19 138 GLU B C 1
ATOM 6526 O O . GLU B 1 138 ? -0.057 57.062 20.297 1 96.19 138 GLU B O 1
ATOM 6531 N N . ARG B 1 139 ? 1.041 55.188 20.094 1 95.19 139 ARG B N 1
ATOM 6532 C CA . ARG B 1 139 ? 2.238 55.719 20.734 1 95.19 139 ARG B CA 1
ATOM 6533 C C . ARG B 1 139 ? 2.816 56.906 19.953 1 95.19 139 ARG B C 1
ATOM 6535 O O . ARG B 1 139 ? 3.111 57.938 20.531 1 95.19 139 ARG B O 1
ATOM 6542 N N . ASP B 1 140 ? 2.945 56.719 18.641 1 95.56 140 ASP B N 1
ATOM 6543 C CA . ASP B 1 140 ? 3.52 57.75 17.781 1 95.56 140 ASP B CA 1
ATOM 6544 C C . ASP B 1 140 ? 2.65 59.031 17.781 1 95.56 140 ASP B C 1
ATOM 6546 O O . ASP B 1 140 ? 3.166 60.125 17.703 1 95.56 140 ASP B O 1
ATOM 6550 N N . ARG B 1 141 ? 1.367 58.781 17.812 1 97.06 141 ARG B N 1
ATOM 6551 C CA . ARG B 1 141 ? 0.455 59.938 17.875 1 97.06 141 ARG B CA 1
ATOM 6552 C C . ARG B 1 141 ? 0.675 60.75 19.141 1 97.06 141 ARG B C 1
ATOM 6554 O O . ARG B 1 141 ? 0.69 61.969 19.109 1 97.06 141 ARG B O 1
ATOM 6561 N N . THR B 1 142 ? 0.855 60.094 20.25 1 97.31 142 THR B N 1
ATOM 6562 C CA . THR B 1 142 ? 1.091 60.75 21.516 1 97.31 142 THR B CA 1
ATOM 6563 C C . THR B 1 142 ? 2.418 61.5 21.5 1 97.31 142 THR B C 1
ATOM 6565 O O . THR B 1 142 ? 2.516 62.625 22.031 1 97.31 142 THR B O 1
ATOM 6568 N N . TYR B 1 143 ? 3.426 60.938 20.953 1 96.88 143 TYR B N 1
ATOM 6569 C CA . TYR B 1 143 ? 4.719 61.594 20.812 1 96.88 143 TYR B CA 1
ATOM 6570 C C . TYR B 1 143 ? 4.594 62.875 19.953 1 96.88 143 TYR B C 1
ATOM 6572 O O . TYR B 1 143 ? 5.191 63.906 20.266 1 96.88 143 TYR B O 1
ATOM 6580 N N . ALA B 1 144 ? 3.816 62.75 18.891 1 97.44 144 ALA B N 1
ATOM 6581 C CA . ALA B 1 144 ? 3.607 63.875 18 1 97.44 144 ALA B CA 1
ATOM 6582 C C . ALA B 1 144 ? 2.877 65 18.719 1 97.44 144 ALA B C 1
ATOM 6584 O O . ALA B 1 144 ? 3.166 66.188 18.5 1 97.44 144 ALA B O 1
ATOM 6585 N N . GLU B 1 145 ? 1.908 64.625 19.516 1 97.5 145 GLU B N 1
ATOM 6586 C CA . GLU B 1 145 ? 1.182 65.625 20.297 1 97.5 145 GLU B CA 1
ATOM 6587 C C . GLU B 1 145 ? 2.111 66.375 21.266 1 97.5 145 GLU B C 1
ATOM 6589 O O . GLU B 1 145 ? 1.965 67.562 21.484 1 97.5 145 GLU B O 1
ATOM 6594 N N . LYS B 1 146 ? 2.986 65.625 21.891 1 97.44 146 LYS B N 1
ATOM 6595 C CA . LYS B 1 146 ? 3.996 66.188 22.75 1 97.44 146 LYS B CA 1
ATOM 6596 C C . LYS B 1 146 ? 4.855 67.188 21.984 1 97.44 146 LYS B C 1
ATOM 6598 O O . LYS B 1 146 ? 5.129 68.312 22.484 1 97.44 146 LYS B O 1
ATOM 6603 N N . ASP B 1 147 ? 5.219 66.875 20.781 1 97.44 147 ASP B N 1
ATOM 6604 C CA . ASP B 1 147 ? 6.035 67.812 19.953 1 97.44 147 ASP B CA 1
ATOM 6605 C C . ASP B 1 147 ? 5.25 69 19.547 1 97.44 147 ASP B C 1
ATOM 6607 O O . ASP B 1 147 ? 5.801 70.125 19.5 1 97.44 147 ASP B O 1
ATOM 6611 N N . LYS B 1 148 ? 4.055 68.812 19.219 1 98 148 LYS B N 1
ATOM 6612 C CA . LYS B 1 148 ? 3.203 69.938 18.859 1 98 148 LYS B CA 1
ATOM 6613 C C . LYS B 1 148 ? 3.055 70.938 20.031 1 98 148 LYS B C 1
ATOM 6615 O O . LYS B 1 148 ? 3.074 72.125 19.859 1 98 148 LYS B O 1
ATOM 6620 N N . ALA B 1 149 ? 2.854 70.375 21.266 1 97.75 149 ALA B N 1
ATOM 6621 C CA . ALA B 1 149 ? 2.742 71.188 22.469 1 97.75 149 ALA B CA 1
ATOM 6622 C C . ALA B 1 149 ? 4.02 71.938 22.719 1 97.75 149 ALA B C 1
ATOM 6624 O O . ALA B 1 149 ? 3.967 73.125 23.141 1 97.75 149 ALA B O 1
ATOM 6625 N N . LYS B 1 150 ? 5.113 71.375 22.469 1 97.19 150 LYS B N 1
ATOM 6626 C CA . LYS B 1 150 ? 6.383 72.062 22.609 1 97.19 150 LYS B CA 1
ATOM 6627 C C . LYS B 1 150 ? 6.469 73.25 21.625 1 97.19 150 LYS B C 1
ATOM 6629 O O . LYS B 1 150 ? 6.91 74.312 21.984 1 97.19 150 LYS B O 1
ATOM 6634 N N . GLN B 1 151 ? 6.074 73 20.438 1 96.88 151 GLN B N 1
ATOM 6635 C CA . GLN B 1 151 ? 6.113 74.062 19.422 1 96.88 151 GLN B CA 1
ATOM 6636 C C . GLN B 1 151 ? 5.23 75.25 19.797 1 96.88 151 GLN B C 1
ATOM 6638 O O . GLN B 1 151 ? 5.613 76.375 19.609 1 96.88 151 GLN B O 1
ATOM 6643 N N . LEU B 1 152 ? 4.039 74.875 20.297 1 97.25 152 LEU B N 1
ATOM 6644 C CA . LEU B 1 152 ? 3.123 75.938 20.719 1 97.25 152 LEU B CA 1
ATOM 6645 C C . LEU B 1 152 ? 3.715 76.75 21.859 1 97.25 152 LEU B C 1
ATOM 6647 O O . LEU B 1 152 ? 3.561 77.938 21.906 1 97.25 152 LEU B O 1
ATOM 6651 N N . TYR B 1 153 ? 4.34 76.125 22.797 1 96.44 153 TYR B N 1
ATOM 6652 C CA . TYR B 1 153 ? 5.027 76.75 23.891 1 96.44 153 TYR B CA 1
ATOM 6653 C C . TYR B 1 153 ? 6.148 77.688 23.375 1 96.44 153 TYR B C 1
ATOM 6655 O O . TYR B 1 153 ? 6.27 78.812 23.781 1 96.44 153 TYR B O 1
ATOM 6663 N N . ASP B 1 154 ? 6.93 77.188 22.438 1 95.06 154 ASP B N 1
ATOM 6664 C CA . ASP B 1 154 ? 8.031 77.938 21.844 1 95.06 154 ASP B CA 1
ATOM 6665 C C . ASP B 1 154 ? 7.504 79.188 21.094 1 95.06 154 ASP B C 1
ATOM 6667 O O . ASP B 1 154 ? 8.094 80.25 21.172 1 95.06 154 ASP B O 1
ATOM 6671 N N . ASP B 1 155 ? 6.441 78.938 20.422 1 95.5 155 ASP B N 1
ATOM 6672 C CA . ASP B 1 155 ? 5.836 80.062 19.688 1 95.5 155 ASP B CA 1
ATOM 6673 C C . ASP B 1 155 ? 5.367 81.188 20.625 1 95.5 155 ASP B C 1
ATOM 6675 O O . ASP B 1 155 ? 5.5 82.375 20.328 1 95.5 155 ASP B O 1
ATOM 6679 N N . ALA B 1 156 ? 4.75 80.75 21.766 1 94.81 156 ALA B N 1
ATOM 6680 C CA . ALA B 1 156 ? 4.297 81.688 22.75 1 94.81 156 ALA B CA 1
ATOM 6681 C C . ALA B 1 156 ? 5.469 82.438 23.344 1 94.81 156 ALA B C 1
ATOM 6683 O O . ALA B 1 156 ? 5.367 83.688 23.594 1 94.81 156 ALA B O 1
ATOM 6684 N N . CYS B 1 157 ? 6.582 81.812 23.562 1 92.56 157 CYS B N 1
ATOM 6685 C CA . CYS B 1 157 ? 7.785 82.438 24.078 1 92.56 157 CYS B CA 1
ATOM 6686 C C . CYS B 1 157 ? 8.352 83.438 23.062 1 92.56 157 CYS B C 1
ATOM 6688 O O . CYS B 1 157 ? 8.75 84.562 23.406 1 92.56 157 CYS B O 1
ATOM 6690 N N . ALA B 1 158 ? 8.32 83.062 21.844 1 91.62 158 ALA B N 1
ATOM 6691 C CA . ALA B 1 158 ? 8.828 83.938 20.766 1 91.62 158 ALA B CA 1
ATOM 6692 C C . ALA B 1 158 ? 7.965 85.188 20.609 1 91.62 158 ALA B C 1
ATOM 6694 O O . ALA B 1 158 ? 8.477 86.25 20.328 1 91.62 158 ALA B O 1
ATOM 6695 N N . GLU B 1 159 ? 6.691 85 20.75 1 92.19 159 GLU B N 1
ATOM 6696 C CA . GLU B 1 159 ? 5.773 86.125 20.625 1 92.19 159 GLU B CA 1
ATOM 6697 C C . GLU B 1 159 ? 6.031 87.125 21.703 1 92.19 159 GLU B C 1
ATOM 6699 O O . GLU B 1 159 ? 5.957 88.375 21.453 1 92.19 159 GLU B O 1
ATOM 6704 N N . ILE B 1 160 ? 6.285 86.688 22.906 1 91 160 ILE B N 1
ATOM 6705 C CA . ILE B 1 160 ? 6.551 87.625 24.031 1 91 160 ILE B CA 1
ATOM 6706 C C . ILE B 1 160 ? 7.832 88.375 23.766 1 91 160 ILE B C 1
ATOM 6708 O O . ILE B 1 160 ? 7.902 89.562 24.031 1 91 160 ILE B O 1
ATOM 6712 N N . GLU B 1 161 ? 8.789 87.75 23.188 1 88.88 161 GLU B N 1
ATOM 6713 C CA . GLU B 1 161 ? 10.039 88.438 22.875 1 88.88 161 GLU B CA 1
ATOM 6714 C C . GLU B 1 161 ? 9.844 89.5 21.781 1 88.88 161 GLU B C 1
ATOM 6716 O O . GLU B 1 161 ? 10.5 90.5 21.797 1 88.88 161 GLU B O 1
ATOM 6721 N N . ASN B 1 162 ? 9.008 89.188 20.875 1 88.25 162 ASN B N 1
ATOM 6722 C CA . ASN B 1 162 ? 8.695 90.125 19.812 1 88.25 162 ASN B CA 1
ATOM 6723 C C . ASN B 1 162 ? 7.988 91.375 20.375 1 88.25 162 ASN B C 1
ATOM 6725 O O . ASN B 1 162 ? 8.273 92.5 19.938 1 88.25 162 ASN B O 1
ATOM 6729 N N . ILE B 1 163 ? 7.109 91.125 21.328 1 90.06 163 ILE B N 1
ATOM 6730 C CA . ILE B 1 163 ? 6.371 92.25 21.922 1 90.06 163 ILE B CA 1
ATOM 6731 C C . ILE B 1 163 ? 7.301 93.062 22.812 1 90.06 163 ILE B C 1
ATOM 6733 O O . ILE B 1 163 ? 7.215 94.312 22.828 1 90.06 163 ILE B O 1
ATOM 6737 N N . ARG B 1 164 ? 8.211 92.438 23.516 1 86.81 164 ARG B N 1
ATOM 6738 C CA . ARG B 1 164 ? 9.195 93.125 24.359 1 86.81 164 ARG B CA 1
ATOM 6739 C C . ARG B 1 164 ? 10.102 94 23.5 1 86.81 164 ARG B C 1
ATOM 6741 O O . ARG B 1 164 ? 10.445 95.125 23.906 1 86.81 164 ARG B O 1
ATOM 6748 N N . ALA B 1 165 ? 10.422 93.562 22.359 1 84.31 165 ALA B N 1
ATOM 6749 C CA . ALA B 1 165 ? 11.266 94.375 21.438 1 84.31 165 ALA B CA 1
ATOM 6750 C C . ALA B 1 165 ? 10.516 95.562 20.875 1 84.31 165 ALA B C 1
ATOM 6752 O O . ALA B 1 165 ? 11.102 96.625 20.703 1 84.31 165 ALA B O 1
ATOM 6753 N N . LYS B 1 166 ? 9.25 95.375 20.703 1 87.12 166 LYS B N 1
ATOM 6754 C CA . LYS B 1 166 ? 8.43 96.5 20.172 1 87.12 166 LYS B CA 1
ATOM 6755 C C . LYS B 1 166 ? 8.211 97.562 21.234 1 87.12 166 LYS B C 1
ATOM 6757 O O . LYS B 1 166 ? 8.188 98.75 20.922 1 87.12 166 LYS B O 1
ATOM 6762 N N . ILE B 1 167 ? 8.062 97.125 22.438 1 88.06 167 ILE B N 1
ATOM 6763 C CA . ILE B 1 167 ? 7.871 98.062 23.531 1 88.06 167 ILE B CA 1
ATOM 6764 C C . ILE B 1 167 ? 9.156 98.812 23.75 1 88.06 167 ILE B C 1
ATOM 6766 O O . ILE B 1 167 ? 9.102 100.062 24.031 1 88.06 167 ILE B O 1
ATOM 6770 N N . SER B 1 168 ? 10.258 98.25 23.625 1 83.25 168 SER B N 1
ATOM 6771 C CA . SER B 1 168 ? 11.531 98.938 23.859 1 83.25 168 SER B CA 1
ATOM 6772 C C . SER B 1 168 ? 11.836 99.938 22.75 1 83.25 168 SER B C 1
ATOM 6774 O O . SER B 1 168 ? 12.516 100.938 22.984 1 83.25 168 SER B O 1
ATOM 6776 N N . LYS B 1 169 ? 11.234 99.875 21.609 1 85.12 169 LYS B N 1
ATOM 6777 C CA . LYS B 1 169 ? 11.539 100.75 20.469 1 85.12 169 LYS B CA 1
ATOM 6778 C C . LYS B 1 169 ? 10.453 101.812 20.266 1 85.12 169 LYS B C 1
ATOM 6780 O O . LYS B 1 169 ? 10.688 102.812 19.641 1 85.12 169 LYS B O 1
ATOM 6785 N N . SER B 1 170 ? 9.305 101.5 20.75 1 74.31 170 SER B N 1
ATOM 6786 C CA . SER B 1 170 ? 8.188 102.312 20.359 1 74.31 170 SER B CA 1
ATOM 6787 C C . SER B 1 170 ? 7.969 103.438 21.359 1 74.31 170 SER B C 1
ATOM 6789 O O . SER B 1 170 ? 8.195 103.25 22.562 1 74.31 170 SER B O 1
ATOM 6791 N N . SER B 1 171 ? 8.031 104.688 20.969 1 68.62 171 SER B N 1
ATOM 6792 C CA . SER B 1 171 ? 7.73 105.875 21.703 1 68.62 171 SER B CA 1
ATOM 6793 C C . SER B 1 171 ? 6.227 106.062 21.875 1 68.62 171 SER B C 1
ATOM 6795 O O . SER B 1 171 ? 5.785 107 22.578 1 68.62 171 SER B O 1
ATOM 6797 N N . GLY B 1 172 ? 5.41 105.312 21.25 1 64.06 172 GLY B N 1
ATOM 6798 C CA . GLY B 1 172 ? 3.998 105.625 21.219 1 64.06 172 GLY B CA 1
ATOM 6799 C C . GLY B 1 172 ? 3.191 104.938 22.281 1 64.06 172 GLY B C 1
ATOM 6800 O O . GLY B 1 172 ? 3.6 104.875 23.453 1 64.06 172 GLY B O 1
ATOM 6801 N N . ASP B 1 173 ? 2.088 104.25 22 1 78.31 173 ASP B N 1
ATOM 6802 C CA . ASP B 1 173 ? 1.031 103.688 22.859 1 78.31 173 ASP B CA 1
ATOM 6803 C C . ASP B 1 173 ? 1.521 102.5 23.656 1 78.31 173 ASP B C 1
ATOM 6805 O O . ASP B 1 173 ? 1.106 101.375 23.391 1 78.31 173 ASP B O 1
ATOM 6809 N N . VAL B 1 174 ? 2.311 102.625 24.547 1 84.88 174 VAL B N 1
ATOM 6810 C CA . VAL B 1 174 ? 3.008 101.688 25.406 1 84.88 174 VAL B CA 1
ATOM 6811 C C . VAL B 1 174 ? 2 100.938 26.297 1 84.88 174 VAL B C 1
ATOM 6813 O O . VAL B 1 174 ? 2.191 99.812 26.641 1 84.88 174 VAL B O 1
ATOM 6816 N N . GLU B 1 175 ? 0.927 101.562 26.516 1 84.69 175 GLU B N 1
ATOM 6817 C CA . GLU B 1 175 ? -0.066 100.938 27.391 1 84.69 175 GLU B CA 1
ATOM 6818 C C . GLU B 1 175 ? -0.789 99.812 26.703 1 84.69 175 GLU B C 1
ATOM 6820 O O . GLU B 1 175 ? -1.05 98.75 27.312 1 84.69 175 GLU B O 1
ATOM 6825 N N . LYS B 1 176 ? -1.133 100 25.516 1 85.44 176 LYS B N 1
ATOM 6826 C CA . LYS B 1 176 ? -1.804 98.938 24.766 1 85.44 176 LYS B CA 1
ATOM 6827 C C . LYS B 1 176 ? -0.887 97.75 24.578 1 85.44 176 LYS B C 1
ATOM 6829 O O . LYS B 1 176 ? -1.322 96.562 24.703 1 85.44 176 LYS B O 1
ATOM 6834 N N . LEU B 1 177 ? 0.301 98 24.297 1 88.12 177 LEU B N 1
ATOM 6835 C CA . LEU B 1 177 ? 1.28 96.938 24.094 1 88.12 177 LEU B CA 1
ATOM 6836 C C . LEU B 1 177 ? 1.545 96.188 25.406 1 88.12 177 LEU B C 1
ATOM 6838 O O . LEU B 1 177 ? 1.799 95 25.391 1 88.12 177 LEU B O 1
ATOM 6842 N N . GLN B 1 178 ? 1.469 96.938 26.453 1 87.88 178 GLN B N 1
ATOM 6843 C CA . GLN B 1 178 ? 1.675 96.312 27.75 1 87.88 178 GLN B CA 1
ATOM 6844 C C . GLN B 1 178 ? 0.512 95.375 28.109 1 87.88 178 GLN B C 1
ATOM 6846 O O . GLN B 1 178 ? 0.716 94.312 28.672 1 87.88 178 GLN B O 1
ATOM 6851 N N . ARG B 1 179 ? -0.631 95.688 27.781 1 87.25 179 ARG B N 1
ATOM 6852 C CA . ARG B 1 179 ? -1.79 94.875 28.016 1 87.25 179 ARG B CA 1
ATOM 6853 C C . ARG B 1 179 ? -1.714 93.562 27.172 1 87.25 179 ARG B C 1
ATOM 6855 O O . ARG B 1 179 ? -2.066 92.5 27.641 1 87.25 179 ARG B O 1
ATOM 6862 N N . HIS B 1 180 ? -1.308 93.812 26.031 1 87.88 180 HIS B N 1
ATOM 6863 C CA . HIS B 1 180 ? -1.127 92.688 25.141 1 87.88 180 HIS B CA 1
ATOM 6864 C C . HIS B 1 180 ? -0.042 91.75 25.656 1 87.88 180 HIS B C 1
ATOM 6866 O O . HIS B 1 180 ? -0.181 90.562 25.578 1 87.88 180 HIS B O 1
ATOM 6872 N N . MET B 1 181 ? 0.979 92.25 26.141 1 89.94 181 MET B N 1
ATOM 6873 C CA . MET B 1 181 ? 2.066 91.438 26.703 1 89.94 181 MET B CA 1
ATOM 6874 C C . MET B 1 181 ? 1.579 90.625 27.906 1 89.94 181 MET B C 1
ATOM 6876 O O . MET B 1 181 ? 1.93 89.438 28.031 1 89.94 181 MET B O 1
ATOM 6880 N N . ASP B 1 182 ? 0.801 91.25 28.672 1 88.94 182 ASP B N 1
ATOM 6881 C CA . ASP B 1 182 ? 0.267 90.562 29.844 1 88.94 182 ASP B CA 1
ATOM 6882 C C . ASP B 1 182 ? -0.608 89.375 29.422 1 88.94 182 ASP B C 1
ATOM 6884 O O . ASP B 1 182 ? -0.563 88.312 30.031 1 88.94 182 ASP B O 1
ATOM 6888 N N . ALA B 1 183 ? -1.343 89.562 28.422 1 88 183 ALA B N 1
ATOM 6889 C CA . ALA B 1 183 ? -2.182 88.5 27.891 1 88 183 ALA B CA 1
ATOM 6890 C C . ALA B 1 183 ? -1.329 87.375 27.328 1 88 183 ALA B C 1
ATOM 6892 O O . ALA B 1 183 ? -1.663 86.188 27.516 1 88 183 ALA B O 1
ATOM 6893 N N . CYS B 1 184 ? -0.303 87.75 26.734 1 91.62 184 CYS B N 1
ATOM 6894 C CA . CYS B 1 184 ? 0.587 86.75 26.141 1 91.62 184 CYS B CA 1
ATOM 6895 C C . CYS B 1 184 ? 1.329 85.938 27.219 1 91.62 184 CYS B C 1
ATOM 6897 O O . CYS B 1 184 ? 1.613 84.75 27.062 1 91.62 184 CYS B O 1
ATOM 6899 N N . LEU B 1 185 ? 1.633 86.625 28.266 1 92.44 185 LEU B N 1
ATOM 6900 C CA . LEU B 1 185 ? 2.307 86 29.375 1 92.44 185 LEU B CA 1
ATOM 6901 C C . LEU B 1 185 ? 1.41 84.938 30 1 92.44 185 LEU B C 1
ATOM 6903 O O . LEU B 1 185 ? 1.882 83.812 30.344 1 92.44 185 LEU B O 1
ATOM 6907 N N . LEU B 1 186 ? 0.162 85.188 30.062 1 90.88 186 LEU B N 1
ATOM 6908 C CA . LEU B 1 186 ? -0.794 84.25 30.594 1 90.88 186 LEU B CA 1
ATOM 6909 C C . LEU B 1 186 ? -0.92 83 29.656 1 90.88 186 LEU B C 1
ATOM 6911 O O . LEU B 1 186 ? -0.983 81.875 30.094 1 90.88 186 LEU B O 1
ATOM 6915 N N . ASP B 1 187 ? -0.962 83.375 28.422 1 92.75 187 ASP B N 1
ATOM 6916 C CA . ASP B 1 187 ? -1.058 82.312 27.422 1 92.75 187 ASP B CA 1
ATOM 6917 C C . ASP B 1 187 ? 0.191 81.438 27.438 1 92.75 187 ASP B C 1
ATOM 6919 O O . ASP B 1 187 ? 0.101 80.188 27.25 1 92.75 187 ASP B O 1
ATOM 6923 N N . ARG B 1 188 ? 1.363 82 27.531 1 94.44 188 ARG B N 1
ATOM 6924 C CA . ARG B 1 188 ? 2.613 81.25 27.594 1 94.44 188 ARG B CA 1
ATOM 6925 C C . ARG B 1 188 ? 2.607 80.312 28.781 1 94.44 188 ARG B C 1
ATOM 6927 O O . ARG B 1 188 ? 3.059 79.125 28.672 1 94.44 188 ARG B O 1
ATOM 6934 N N . ASP B 1 189 ? 2.096 80.75 29.938 1 95 189 ASP B N 1
ATOM 6935 C CA . ASP B 1 189 ? 2.039 79.875 31.125 1 95 189 ASP B CA 1
ATOM 6936 C C . ASP B 1 189 ? 1.151 78.688 30.891 1 95 189 ASP B C 1
ATOM 6938 O O . ASP B 1 189 ? 1.499 77.562 31.297 1 95 189 ASP B O 1
ATOM 6942 N N . ASN B 1 190 ? 0.053 78.938 30.281 1 95.12 190 ASN B N 1
ATOM 6943 C CA . ASN B 1 190 ? -0.849 77.812 29.984 1 95.12 190 ASN B CA 1
ATOM 6944 C C . ASN B 1 190 ? -0.237 76.875 28.969 1 95.12 190 ASN B C 1
ATOM 6946 O O . ASN B 1 190 ? -0.38 75.625 29.094 1 95.12 190 ASN B O 1
ATOM 6950 N N . LYS B 1 191 ? 0.353 77.438 27.938 1 96.38 191 LYS B N 1
ATOM 6951 C CA . LYS B 1 191 ? 0.995 76.562 26.938 1 96.38 191 LYS B CA 1
ATOM 6952 C C . LYS B 1 191 ? 2.146 75.812 27.547 1 96.38 191 LYS B C 1
ATOM 6954 O O . LYS B 1 191 ? 2.4 74.625 27.156 1 96.38 191 LYS B O 1
ATOM 6959 N N . LYS B 1 192 ? 2.916 76.375 28.391 1 96.56 192 LYS B N 1
ATOM 6960 C CA . LYS B 1 192 ? 3.965 75.625 29.109 1 96.56 192 LYS B CA 1
ATOM 6961 C C . LYS B 1 192 ? 3.381 74.5 29.922 1 96.56 192 LYS B C 1
ATOM 6963 O O . LYS B 1 192 ? 3.92 73.375 29.922 1 96.56 192 LYS B O 1
ATOM 6968 N N . ASN B 1 193 ? 2.326 74.75 30.656 1 97 193 ASN B N 1
ATOM 6969 C CA . ASN B 1 193 ? 1.662 73.75 31.438 1 97 193 ASN B CA 1
ATOM 6970 C C . ASN B 1 193 ? 1.181 72.625 30.531 1 97 193 ASN B C 1
ATOM 6972 O O . ASN B 1 193 ? 1.327 71.438 30.891 1 97 193 ASN B O 1
ATOM 6976 N N . LEU B 1 194 ? 0.606 72.938 29.375 1 97.31 194 LEU B N 1
ATOM 6977 C CA . LEU B 1 194 ? 0.147 71.938 28.438 1 97.31 194 LEU B CA 1
ATOM 6978 C C . LEU B 1 194 ? 1.318 71.062 27.922 1 97.31 194 LEU B C 1
ATOM 6980 O O . LEU B 1 194 ? 1.188 69.875 27.734 1 97.31 194 LEU B O 1
ATOM 6984 N N . TYR B 1 195 ? 2.428 71.688 27.641 1 97.75 195 TYR B N 1
ATOM 6985 C CA . TYR B 1 195 ? 3.633 71 27.203 1 97.75 195 TYR B CA 1
ATOM 6986 C C . TYR B 1 195 ? 4.125 70.062 28.281 1 97.75 195 TYR B C 1
ATOM 6988 O O . TYR B 1 195 ? 4.422 68.875 28 1 97.75 195 TYR B O 1
ATOM 6996 N N . LEU B 1 196 ? 4.172 70.5 29.484 1 97.81 196 LEU B N 1
ATOM 6997 C CA . LEU B 1 196 ? 4.609 69.688 30.594 1 97.81 196 LEU B CA 1
ATOM 6998 C C . LEU B 1 196 ? 3.66 68.5 30.781 1 97.81 196 LEU B C 1
ATOM 7000 O O . LEU B 1 196 ? 4.098 67.375 31.062 1 97.81 196 LEU B O 1
ATOM 7004 N N . LEU B 1 197 ? 2.414 68.75 30.703 1 97.94 197 LEU B N 1
ATOM 7005 C CA . LEU B 1 197 ? 1.436 67.625 30.797 1 97.94 197 LEU B CA 1
ATOM 7006 C C . LEU B 1 197 ? 1.633 66.625 29.672 1 97.94 197 LEU B C 1
ATOM 7008 O O . LEU B 1 197 ? 1.541 65.438 29.891 1 97.94 197 LEU B O 1
ATOM 7012 N N . SER B 1 198 ? 1.883 67.188 28.469 1 98.12 198 SER B N 1
ATOM 7013 C CA . SER B 1 198 ? 2.076 66.312 27.312 1 98.12 198 SER B CA 1
ATOM 7014 C C . SER B 1 198 ? 3.309 65.438 27.5 1 98.12 198 SER B C 1
ATOM 7016 O O . SER B 1 198 ? 3.344 64.25 27.016 1 98.12 198 SER B O 1
ATOM 7018 N N . ILE B 1 199 ? 4.375 65.875 28.109 1 98.06 199 ILE B N 1
ATOM 7019 C CA . ILE B 1 199 ? 5.574 65.125 28.391 1 98.06 199 ILE B CA 1
ATOM 7020 C C . ILE B 1 199 ? 5.234 63.969 29.359 1 98.06 199 ILE B C 1
ATOM 7022 O O . ILE B 1 199 ? 5.664 62.812 29.156 1 98.06 199 ILE B O 1
ATOM 7026 N N . SER B 1 200 ? 4.48 64.312 30.391 1 97.81 200 SER B N 1
ATOM 7027 C CA . SER B 1 200 ? 4.07 63.281 31.359 1 97.81 200 SER B CA 1
ATOM 7028 C C . SER B 1 200 ? 3.252 62.188 30.688 1 97.81 200 SER B C 1
ATOM 7030 O O . SER B 1 200 ? 3.457 61 30.953 1 97.81 200 SER B O 1
ATOM 7032 N N . VAL B 1 201 ? 2.348 62.625 29.859 1 98.19 201 VAL B N 1
ATOM 7033 C CA . VAL B 1 201 ? 1.494 61.688 29.141 1 98.19 201 VAL B CA 1
ATOM 7034 C C . VAL B 1 201 ? 2.348 60.812 28.25 1 98.19 201 VAL B C 1
ATOM 7036 O O . VAL B 1 201 ? 2.164 59.594 28.219 1 98.19 201 VAL B O 1
ATOM 7039 N N . ALA B 1 202 ? 3.23 61.344 27.453 1 98.06 202 ALA B N 1
ATOM 7040 C CA . ALA B 1 202 ? 4.094 60.594 26.547 1 98.06 202 ALA B CA 1
ATOM 7041 C C . ALA B 1 202 ? 4.934 59.562 27.312 1 98.06 202 ALA B C 1
ATOM 7043 O O . ALA B 1 202 ? 5.102 58.438 26.859 1 98.06 202 ALA B O 1
ATOM 7044 N N . ASN B 1 203 ? 5.477 59.938 28.422 1 97.69 203 ASN B N 1
ATOM 7045 C CA . ASN B 1 203 ? 6.297 59.031 29.219 1 97.69 203 ASN B CA 1
ATOM 7046 C C . ASN B 1 203 ? 5.465 57.906 29.828 1 97.69 203 ASN B C 1
ATOM 7048 O O . ASN B 1 203 ? 5.93 56.781 29.922 1 97.69 203 ASN B O 1
ATOM 7052 N N . ALA B 1 204 ? 4.277 58.25 30.312 1 97.75 204 ALA B N 1
ATOM 7053 C CA . ALA B 1 204 ? 3.391 57.219 30.859 1 97.75 204 ALA B CA 1
ATOM 7054 C C . ALA B 1 204 ? 3.018 56.188 29.797 1 97.75 204 ALA B C 1
ATOM 7056 O O . ALA B 1 204 ? 3.018 54.969 30.062 1 97.75 204 ALA B O 1
ATOM 7057 N N . GLU B 1 205 ? 2.643 56.688 28.641 1 97.38 205 GLU B N 1
ATOM 7058 C CA . GLU B 1 205 ? 2.283 55.781 27.562 1 97.38 205 GLU B CA 1
ATOM 7059 C C . GLU B 1 205 ? 3.488 54.969 27.109 1 97.38 205 GLU B C 1
ATOM 7061 O O . GLU B 1 205 ? 3.359 53.781 26.797 1 97.38 205 GLU B O 1
ATOM 7066 N N . ARG B 1 206 ? 4.637 55.625 26.938 1 95.94 206 ARG B N 1
ATOM 7067 C CA . ARG B 1 206 ? 5.859 54.906 26.594 1 95.94 206 ARG B CA 1
ATOM 7068 C C . ARG B 1 206 ? 6.105 53.719 27.531 1 95.94 206 ARG B C 1
ATOM 7070 O O . ARG B 1 206 ? 6.398 52.625 27.078 1 95.94 206 ARG B O 1
ATOM 7077 N N . GLU B 1 207 ? 6.004 54 28.844 1 96 207 GLU B N 1
ATOM 7078 C CA . GLU B 1 207 ? 6.238 52.969 29.844 1 96 207 GLU B CA 1
ATOM 7079 C C . GLU B 1 207 ? 5.258 51.812 29.672 1 96 207 GLU B C 1
ATOM 7081 O O . GLU B 1 207 ? 5.656 50.625 29.688 1 96 207 GLU B O 1
ATOM 7086 N N . LYS B 1 208 ? 4.02 52.125 29.516 1 96.94 208 LYS B N 1
ATOM 7087 C CA . LYS B 1 208 ? 3.021 51.062 29.344 1 96.94 208 LYS B CA 1
ATOM 7088 C C . LYS B 1 208 ? 3.273 50.281 28.062 1 96.94 208 LYS B C 1
ATOM 7090 O O . LYS B 1 208 ? 3.156 49.031 28.047 1 96.94 208 LYS B O 1
ATOM 7095 N N . TYR B 1 209 ? 3.551 51 26.969 1 96.06 209 TYR B N 1
ATOM 7096 C CA . TYR B 1 209 ? 3.771 50.406 25.656 1 96.06 209 TYR B CA 1
ATOM 7097 C C . TYR B 1 209 ? 4.906 49.375 25.719 1 96.06 209 TYR B C 1
ATOM 7099 O O . TYR B 1 209 ? 4.73 48.219 25.328 1 96.06 209 TYR B O 1
ATOM 7107 N N . PHE B 1 210 ? 6.047 49.719 26.219 1 93.62 210 PHE B N 1
ATOM 7108 C CA . PHE B 1 210 ? 7.246 48.875 26.141 1 93.62 210 PHE B CA 1
ATOM 7109 C C . PHE B 1 210 ? 7.277 47.875 27.281 1 93.62 210 PHE B C 1
ATOM 7111 O O . PHE B 1 210 ? 7.812 46.781 27.125 1 93.62 210 PHE B O 1
ATOM 7118 N N . GLU B 1 211 ? 6.676 48.188 28.406 1 93.44 211 GLU B N 1
ATOM 7119 C CA . GLU B 1 211 ? 6.824 47.312 29.578 1 93.44 211 GLU B CA 1
ATOM 7120 C C . GLU B 1 211 ? 5.625 46.375 29.734 1 93.44 211 GLU B C 1
ATOM 7122 O O . GLU B 1 211 ? 5.742 45.312 30.312 1 93.44 211 GLU B O 1
ATOM 7127 N N . ASP B 1 212 ? 4.453 46.781 29.188 1 95.19 212 ASP B N 1
ATOM 7128 C CA . ASP B 1 212 ? 3.256 45.969 29.391 1 95.19 212 ASP B CA 1
ATOM 7129 C C . ASP B 1 212 ? 2.691 45.469 28.062 1 95.19 212 ASP B C 1
ATOM 7131 O O . ASP B 1 212 ? 2.6 44.281 27.828 1 95.19 212 ASP B O 1
ATOM 7135 N N . ASP B 1 213 ? 2.402 46.312 27.172 1 96.31 213 ASP B N 1
ATOM 7136 C CA . ASP B 1 213 ? 1.631 45.969 25.984 1 96.31 213 ASP B CA 1
ATOM 7137 C C . ASP B 1 213 ? 2.426 45.062 25.062 1 96.31 213 ASP B C 1
ATOM 7139 O O . ASP B 1 213 ? 1.917 44.031 24.609 1 96.31 213 ASP B O 1
ATOM 7143 N N . ILE B 1 214 ? 3.656 45.406 24.781 1 94.88 214 ILE B N 1
ATOM 7144 C CA . ILE B 1 214 ? 4.457 44.688 23.812 1 94.88 214 ILE B CA 1
ATOM 7145 C C . ILE B 1 214 ? 4.797 43.281 24.359 1 94.88 214 ILE B C 1
ATOM 7147 O O . ILE B 1 214 ? 4.66 42.281 23.672 1 94.88 214 ILE B O 1
ATOM 7151 N N . PRO B 1 215 ? 5.234 43.219 25.641 1 94.69 215 PRO B N 1
ATOM 7152 C CA . PRO B 1 215 ? 5.508 41.875 26.188 1 94.69 215 PRO B CA 1
ATOM 7153 C C . PRO B 1 215 ? 4.266 40.969 26.219 1 94.69 215 PRO B C 1
ATOM 7155 O O . PRO B 1 215 ? 4.352 39.781 25.922 1 94.69 215 PRO B O 1
ATOM 7158 N N . ILE B 1 216 ? 3.102 41.5 26.531 1 96.69 216 ILE B N 1
ATOM 7159 C CA . ILE B 1 216 ? 1.864 40.75 26.594 1 96.69 216 ILE B CA 1
ATOM 7160 C C . ILE B 1 216 ? 1.494 40.25 25.188 1 96.69 216 ILE B C 1
ATOM 7162 O O . ILE B 1 216 ? 1.086 39.094 25.016 1 96.69 216 ILE B O 1
ATOM 7166 N N . LEU B 1 217 ? 1.624 41.125 24.219 1 97 217 LEU B N 1
ATOM 7167 C CA . LEU B 1 217 ? 1.356 40.75 22.844 1 97 217 LEU B CA 1
ATOM 7168 C C . LEU B 1 217 ? 2.279 39.625 22.391 1 97 217 LEU B C 1
ATOM 7170 O O . LEU B 1 217 ? 1.838 38.688 21.734 1 97 217 LEU B O 1
ATOM 7174 N N . ALA B 1 218 ? 3.57 39.719 22.703 1 96.06 218 ALA B N 1
ATOM 7175 C CA . ALA B 1 218 ? 4.535 38.688 22.359 1 96.06 218 ALA B CA 1
ATOM 7176 C C . ALA B 1 218 ? 4.133 37.344 22.969 1 96.06 218 ALA B C 1
ATOM 7178 O O . ALA B 1 218 ? 4.242 36.312 22.312 1 96.06 218 ALA B O 1
ATOM 7179 N N . ASP B 1 219 ? 3.65 37.375 24.156 1 96.75 219 ASP B N 1
ATOM 7180 C CA . ASP B 1 219 ? 3.223 36.156 24.828 1 96.75 219 ASP B CA 1
ATOM 7181 C C . ASP B 1 219 ? 1.98 35.562 24.156 1 96.75 219 ASP B C 1
ATOM 7183 O O . ASP B 1 219 ? 1.826 34.344 24.078 1 96.75 219 ASP B O 1
ATOM 7187 N N . HIS B 1 220 ? 1.075 36.438 23.766 1 97.19 220 HIS B N 1
ATOM 7188 C CA . HIS B 1 220 ? -0.101 35.969 23.047 1 97.19 220 HIS B CA 1
ATOM 7189 C C . HIS B 1 220 ? 0.292 35.281 21.734 1 97.19 220 HIS B C 1
ATOM 7191 O O . HIS B 1 220 ? -0.329 34.281 21.344 1 97.19 220 HIS B O 1
ATOM 7197 N N . LEU B 1 221 ? 1.257 35.812 21.078 1 97.69 221 LEU B N 1
ATOM 7198 C CA . LEU B 1 221 ? 1.749 35.188 19.859 1 97.69 221 LEU B CA 1
ATOM 7199 C C . LEU B 1 221 ? 2.398 33.844 20.141 1 97.69 221 LEU B C 1
ATOM 7201 O O . LEU B 1 221 ? 2.277 32.906 19.344 1 97.69 221 LEU B O 1
ATOM 7205 N N . GLU B 1 222 ? 3.109 33.75 21.234 1 96.88 222 GLU B N 1
ATOM 7206 C CA . GLU B 1 222 ? 3.68 32.469 21.656 1 96.88 222 GLU B CA 1
ATOM 7207 C C . GLU B 1 222 ? 2.59 31.422 21.875 1 96.88 222 GLU B C 1
ATOM 7209 O O . GLU B 1 222 ? 2.732 30.281 21.453 1 96.88 222 GLU B O 1
ATOM 7214 N N . GLU B 1 223 ? 1.544 31.859 22.547 1 96.62 223 GLU B N 1
ATOM 7215 C CA . GLU B 1 223 ? 0.427 30.953 22.812 1 96.62 223 GLU B CA 1
ATOM 7216 C C . GLU B 1 223 ? -0.251 30.516 21.516 1 96.62 223 GLU B C 1
ATOM 7218 O O . GLU B 1 223 ? -0.709 29.391 21.391 1 96.62 223 GLU B O 1
ATOM 7223 N N . LEU B 1 224 ? -0.377 31.438 20.625 1 97.62 224 LEU B N 1
ATOM 7224 C CA . LEU B 1 224 ? -0.951 31.109 19.328 1 97.62 224 LEU B CA 1
ATOM 7225 C C . LEU B 1 224 ? -0.145 30.016 18.641 1 97.62 224 LEU B C 1
ATOM 7227 O O . LEU B 1 224 ? -0.715 29.062 18.094 1 97.62 224 LEU B O 1
ATOM 7231 N N . ASP B 1 225 ? 1.152 30.125 18.641 1 97.31 225 ASP B N 1
ATOM 7232 C CA . ASP B 1 225 ? 2 29.109 18.016 1 97.31 225 ASP B CA 1
ATOM 7233 C C . ASP B 1 225 ? 1.915 27.781 18.766 1 97.31 225 ASP B C 1
ATOM 7235 O O . ASP B 1 225 ? 1.958 26.719 18.156 1 97.31 225 ASP B O 1
ATOM 7239 N N . ALA B 1 226 ? 1.877 27.859 20.062 1 96.88 226 ALA B N 1
ATOM 7240 C CA . ALA B 1 226 ? 1.75 26.641 20.875 1 96.88 226 ALA B CA 1
ATOM 7241 C C . ALA B 1 226 ? 0.481 25.875 20.516 1 96.88 226 ALA B C 1
ATOM 7243 O O . ALA B 1 226 ? 0.499 24.656 20.406 1 96.88 226 ALA B O 1
ATOM 7244 N N . SER B 1 227 ? -0.606 26.609 20.406 1 96.94 227 SER B N 1
ATOM 7245 C CA . SER B 1 227 ? -1.867 25.984 20.031 1 96.94 227 SER B CA 1
ATOM 7246 C C . SER B 1 227 ? -1.784 25.359 18.641 1 96.94 227 SER B C 1
ATOM 7248 O O . SER B 1 227 ? -2.412 24.328 18.375 1 96.94 227 SER B O 1
ATOM 7250 N N . ARG B 1 228 ? -1.116 26 17.75 1 97.44 228 ARG B N 1
ATOM 7251 C CA . ARG B 1 228 ? -0.918 25.469 16.406 1 97.44 228 ARG B CA 1
ATOM 7252 C C . ARG B 1 228 ? -0.192 24.125 16.438 1 97.44 228 ARG B C 1
ATOM 7254 O O . ARG B 1 228 ? -0.591 23.188 15.758 1 97.44 228 ARG B O 1
ATOM 7261 N N . ILE B 1 229 ? 0.878 24 17.203 1 97.75 229 ILE B N 1
ATOM 7262 C CA . ILE B 1 229 ? 1.682 22.781 17.297 1 97.75 229 ILE B CA 1
ATOM 7263 C C . ILE B 1 229 ? 0.857 21.672 17.938 1 97.75 229 ILE B C 1
ATOM 7265 O O . ILE B 1 229 ? 0.918 20.516 17.5 1 97.75 229 ILE B O 1
ATOM 7269 N N . THR B 1 230 ? 0.083 22.047 18.922 1 97.12 230 THR B N 1
ATOM 7270 C CA . THR B 1 230 ? -0.786 21.078 19.578 1 97.12 230 THR B CA 1
ATOM 7271 C C . THR B 1 230 ? -1.817 20.531 18.594 1 97.12 230 THR B C 1
ATOM 7273 O O . THR B 1 230 ? -2.098 19.328 18.594 1 97.12 230 THR B O 1
ATOM 7276 N N . ALA B 1 231 ? -2.406 21.391 17.859 1 97.5 231 ALA B N 1
ATOM 7277 C CA . ALA B 1 231 ? -3.367 20.969 16.844 1 97.5 231 ALA B CA 1
ATOM 7278 C C . ALA B 1 231 ? -2.709 20.047 15.812 1 97.5 231 ALA B C 1
ATOM 7280 O O . ALA B 1 231 ? -3.285 19.031 15.422 1 97.5 231 ALA B O 1
ATOM 7281 N N . LEU B 1 232 ? -1.541 20.406 15.359 1 97.88 232 LEU B N 1
ATOM 7282 C CA . LEU B 1 232 ? -0.802 19.594 14.398 1 97.88 232 LEU B CA 1
ATOM 7283 C C . LEU B 1 232 ? -0.558 18.188 14.953 1 97.88 232 LEU B C 1
ATOM 7285 O O . LEU B 1 232 ? -0.745 17.203 14.242 1 97.88 232 LEU B O 1
ATOM 7289 N N . LYS B 1 233 ? -0.104 18.125 16.172 1 97.44 233 LYS B N 1
ATOM 7290 C CA . LYS B 1 233 ? 0.147 16.844 16.828 1 97.44 233 LYS B CA 1
ATOM 7291 C C . LYS B 1 233 ? -1.098 15.969 16.797 1 97.44 233 LYS B C 1
ATOM 7293 O O . LYS B 1 233 ? -1.021 14.789 16.469 1 97.44 233 LYS B O 1
ATOM 7298 N N . SER B 1 234 ? -2.211 16.547 17.141 1 97.44 234 SER B N 1
ATOM 7299 C CA . SER B 1 234 ? -3.469 15.805 17.172 1 97.44 234 SER B CA 1
ATOM 7300 C C . SER B 1 234 ? -3.85 15.312 15.781 1 97.44 234 SER B C 1
ATOM 7302 O O . SER B 1 234 ? -4.262 14.164 15.617 1 97.44 234 SER B O 1
ATOM 7304 N N . ILE B 1 235 ? -3.73 16.125 14.82 1 97.88 235 ILE B N 1
ATOM 7305 C CA . ILE B 1 235 ? -4.121 15.789 13.453 1 97.88 235 ILE B CA 1
ATOM 7306 C C . ILE B 1 235 ? -3.211 14.695 12.914 1 97.88 235 ILE B C 1
ATOM 7308 O O . ILE B 1 235 ? -3.682 13.734 12.289 1 97.88 235 ILE B O 1
ATOM 7312 N N . LEU B 1 236 ? -1.917 14.781 13.125 1 97.69 236 LEU B N 1
ATOM 7313 C CA . LEU B 1 236 ? -0.967 13.797 12.625 1 97.69 236 LEU B CA 1
ATOM 7314 C C . LEU B 1 236 ? -1.158 12.453 13.328 1 97.69 236 LEU B C 1
ATOM 7316 O O . LEU B 1 236 ? -0.959 11.398 12.719 1 97.69 236 LEU B O 1
ATOM 7320 N N . ARG B 1 237 ? -1.502 12.547 14.617 1 97.19 237 ARG B N 1
ATOM 7321 C CA . ARG B 1 237 ? -1.843 11.32 15.328 1 97.19 237 ARG B CA 1
ATOM 7322 C C . ARG B 1 237 ? -3.008 10.602 14.648 1 97.19 237 ARG B C 1
ATOM 7324 O O . ARG B 1 237 ? -2.988 9.383 14.5 1 97.19 237 ARG B O 1
ATOM 7331 N N . ASN B 1 238 ? -4.016 11.375 14.328 1 97.25 238 ASN B N 1
ATOM 7332 C CA . ASN B 1 238 ? -5.156 10.805 13.609 1 97.25 238 ASN B CA 1
ATOM 7333 C C . ASN B 1 238 ? -4.73 10.203 12.273 1 97.25 238 ASN B C 1
ATOM 7335 O O . ASN B 1 238 ? -5.238 9.148 11.875 1 97.25 238 ASN B O 1
ATOM 7339 N N . TYR B 1 239 ? -3.826 10.859 11.609 1 98.12 239 TYR B N 1
ATOM 7340 C CA . TYR B 1 239 ? -3.301 10.375 10.336 1 98.12 239 TYR B CA 1
ATOM 7341 C C . TYR B 1 239 ? -2.695 8.984 10.492 1 98.12 239 TYR B C 1
ATOM 7343 O O . TYR B 1 239 ? -3.037 8.07 9.742 1 98.12 239 TYR B O 1
ATOM 7351 N N . ILE B 1 240 ? -1.859 8.805 11.484 1 97.94 240 ILE B N 1
ATOM 7352 C CA . ILE B 1 240 ? -1.179 7.535 11.695 1 97.94 240 ILE B CA 1
ATOM 7353 C C . ILE B 1 240 ? -2.186 6.48 12.141 1 97.94 240 ILE B C 1
ATOM 7355 O O . ILE B 1 240 ? -2.088 5.312 11.75 1 97.94 240 ILE B O 1
ATOM 7359 N N . ASP B 1 241 ? -3.141 6.902 12.922 1 97.62 241 ASP B N 1
ATOM 7360 C CA . ASP B 1 241 ? -4.172 5.977 13.375 1 97.62 241 ASP B CA 1
ATOM 7361 C C . ASP B 1 241 ? -4.953 5.398 12.195 1 97.62 241 ASP B C 1
ATOM 7363 O O . ASP B 1 241 ? -5.238 4.203 12.156 1 97.62 241 ASP B O 1
ATOM 7367 N N . MET B 1 242 ? -5.301 6.207 11.281 1 97.94 242 MET B N 1
ATOM 7368 C CA . MET B 1 242 ? -6.039 5.766 10.102 1 97.94 242 MET B CA 1
ATOM 7369 C C . MET B 1 242 ? -5.199 4.812 9.258 1 97.94 242 MET B C 1
ATOM 7371 O O . MET B 1 242 ? -5.707 3.814 8.75 1 97.94 242 MET B O 1
ATOM 7375 N N . GLU B 1 243 ? -3.93 5.098 9.102 1 97.38 243 GLU B N 1
ATOM 7376 C CA . GLU B 1 243 ? -3.02 4.215 8.375 1 97.38 243 GLU B CA 1
ATOM 7377 C C . GLU B 1 243 ? -2.91 2.855 9.062 1 97.38 243 GLU B C 1
ATOM 7379 O O . GLU B 1 243 ? -2.898 1.818 8.398 1 97.38 243 GLU B O 1
ATOM 7384 N N . THR B 1 244 ? -2.789 2.844 10.367 1 97.25 244 THR B N 1
ATOM 7385 C CA . THR B 1 244 ? -2.66 1.612 11.141 1 97.25 244 THR B CA 1
ATOM 7386 C C . THR B 1 244 ? -3.928 0.769 11.031 1 97.25 244 THR B C 1
ATOM 7388 O O . THR B 1 244 ? -3.857 -0.459 10.945 1 97.25 244 THR B O 1
ATOM 7391 N N . LYS B 1 245 ? -5.082 1.422 11.047 1 97.31 245 LYS B N 1
ATOM 7392 C CA . LYS B 1 245 ? -6.348 0.709 10.875 1 97.31 245 LYS B CA 1
ATOM 7393 C C . LYS B 1 245 ? -6.406 0.018 9.516 1 97.31 245 LYS B C 1
ATOM 7395 O O . LYS B 1 245 ? -6.883 -1.114 9.414 1 97.31 245 LYS B O 1
ATOM 7400 N N . LEU B 1 246 ? -5.965 0.697 8.484 1 97.62 246 LEU B N 1
ATOM 7401 C CA . LEU B 1 246 ? -5.918 0.099 7.156 1 97.62 246 LEU B CA 1
ATOM 7402 C C . LEU B 1 246 ? -5.031 -1.144 7.152 1 97.62 246 LEU B C 1
ATOM 7404 O O . LEU B 1 246 ? -5.406 -2.174 6.586 1 97.62 246 LEU B O 1
ATOM 7408 N N . ILE B 1 247 ? -3.846 -1.072 7.754 1 97.5 247 ILE B N 1
ATOM 7409 C CA . ILE B 1 247 ? -2.895 -2.176 7.793 1 97.5 247 ILE B CA 1
ATOM 7410 C C . ILE B 1 247 ? -3.533 -3.385 8.477 1 97.5 247 ILE B C 1
ATOM 7412 O O . ILE B 1 247 ? -3.373 -4.52 8.016 1 97.5 247 ILE B O 1
ATOM 7416 N N . THR B 1 248 ? -4.266 -3.145 9.508 1 97.31 248 THR B N 1
ATOM 7417 C CA . THR B 1 248 ? -4.938 -4.219 10.234 1 97.31 248 THR B CA 1
ATOM 7418 C C . THR B 1 248 ? -5.977 -4.898 9.344 1 97.31 248 THR B C 1
ATOM 7420 O O . THR B 1 248 ? -6.086 -6.129 9.336 1 97.31 248 THR B O 1
ATOM 7423 N N . THR B 1 249 ? -6.699 -4.121 8.641 1 97.81 249 THR B N 1
ATOM 7424 C CA . THR B 1 249 ? -7.711 -4.66 7.738 1 97.81 249 THR B CA 1
ATOM 7425 C C . THR B 1 249 ? -7.066 -5.473 6.621 1 97.81 249 THR B C 1
ATOM 7427 O O . THR B 1 249 ? -7.535 -6.562 6.285 1 97.81 249 THR B O 1
ATOM 7430 N N . VAL B 1 250 ? -6.02 -4.961 6.023 1 97.75 250 VAL B N 1
ATOM 7431 C CA . VAL B 1 250 ? -5.332 -5.637 4.926 1 97.75 250 VAL B CA 1
ATOM 7432 C C . VAL B 1 250 ? -4.73 -6.949 5.426 1 97.75 250 VAL B C 1
ATOM 7434 O O . VAL B 1 250 ? -4.762 -7.961 4.723 1 97.75 250 VAL B O 1
ATOM 7437 N N . GLN B 1 251 ? -4.16 -6.938 6.637 1 97.06 251 GLN B N 1
ATOM 7438 C CA . GLN B 1 251 ? -3.619 -8.164 7.219 1 97.06 251 GLN B CA 1
ATOM 7439 C C . GLN B 1 251 ? -4.707 -9.219 7.387 1 97.06 251 GLN B C 1
ATOM 7441 O O . GLN B 1 251 ? -4.477 -10.406 7.145 1 97.06 251 GLN B O 1
ATOM 7446 N N . LYS B 1 252 ? -5.852 -8.766 7.812 1 97.75 252 LYS B N 1
ATOM 7447 C CA . LYS B 1 252 ? -6.973 -9.695 7.938 1 97.75 252 LYS B CA 1
ATOM 7448 C C . LYS B 1 252 ? -7.324 -10.32 6.59 1 97.75 252 LYS B C 1
ATOM 7450 O O . LYS B 1 252 ? -7.625 -11.508 6.508 1 97.75 252 LYS B O 1
ATOM 7455 N N . CYS B 1 253 ? -7.32 -9.539 5.535 1 96.5 253 CYS B N 1
ATOM 7456 C CA . CYS B 1 253 ? -7.582 -10.047 4.191 1 96.5 253 CYS B CA 1
ATOM 7457 C C . CYS B 1 253 ? -6.555 -11.102 3.799 1 96.5 253 CYS B C 1
ATOM 7459 O O . CYS B 1 253 ? -6.906 -12.133 3.23 1 96.5 253 CYS B O 1
ATOM 7461 N N . HIS B 1 254 ? -5.262 -10.906 4.07 1 97 254 HIS B N 1
ATOM 7462 C CA . HIS B 1 254 ? -4.215 -11.875 3.783 1 97 254 HIS B CA 1
ATOM 7463 C C . HIS B 1 254 ? -4.414 -13.156 4.59 1 97 254 HIS B C 1
ATOM 7465 O O . HIS B 1 254 ? -4.211 -14.258 4.07 1 97 254 HIS B O 1
ATOM 7471 N N . ASP B 1 255 ? -4.844 -12.977 5.84 1 97.5 255 ASP B N 1
ATOM 7472 C CA . ASP B 1 255 ? -5.098 -14.141 6.688 1 97.5 255 ASP B CA 1
ATOM 7473 C C . ASP B 1 255 ? -6.234 -14.992 6.125 1 97.5 255 ASP B C 1
ATOM 7475 O O . ASP B 1 255 ? -6.148 -16.219 6.117 1 97.5 255 ASP B O 1
ATOM 7479 N N . ASP B 1 256 ? -7.258 -14.312 5.664 1 97.19 256 ASP B N 1
ATOM 7480 C CA . ASP B 1 256 ? -8.391 -15.016 5.066 1 97.19 256 ASP B CA 1
ATOM 7481 C C . ASP B 1 256 ? -7.965 -15.75 3.795 1 97.19 256 ASP B C 1
ATOM 7483 O O . ASP B 1 256 ? -8.406 -16.875 3.547 1 97.19 256 ASP B O 1
ATOM 7487 N N . THR B 1 257 ? -7.172 -15.148 2.992 1 96.75 257 THR B N 1
ATOM 7488 C CA . THR B 1 257 ? -6.648 -15.789 1.791 1 96.75 257 THR B CA 1
ATOM 7489 C C . THR B 1 257 ? -5.805 -17.016 2.152 1 96.75 257 THR B C 1
ATOM 7491 O O . THR B 1 257 ? -5.914 -18.062 1.517 1 96.75 257 THR B O 1
ATOM 7494 N N . LEU B 1 258 ? -4.984 -16.844 3.193 1 97.31 258 LEU B N 1
ATOM 7495 C CA . LEU B 1 258 ? -4.125 -17.938 3.639 1 97.31 258 LEU B CA 1
ATOM 7496 C C . LEU B 1 258 ? -4.957 -19.141 4.098 1 97.31 258 LEU B C 1
ATOM 7498 O O . LEU B 1 258 ? -4.594 -20.281 3.838 1 97.31 258 LEU B O 1
ATOM 7502 N N . GLU B 1 259 ? -6.059 -18.844 4.781 1 96.88 259 GLU B N 1
ATOM 7503 C CA . GLU B 1 259 ? -6.953 -19.906 5.219 1 96.88 259 GLU B CA 1
ATOM 7504 C C . GLU B 1 259 ? -7.488 -20.703 4.031 1 96.88 259 GLU B C 1
ATOM 7506 O O . GLU B 1 259 ? -7.574 -21.938 4.09 1 96.88 259 GLU B O 1
ATOM 7511 N N . SER B 1 260 ? -7.844 -19.984 2.98 1 96.38 260 SER B N 1
ATOM 7512 C CA . SER B 1 260 ? -8.336 -20.641 1.775 1 96.38 260 SER B CA 1
ATOM 7513 C C . SER B 1 260 ? -7.234 -21.438 1.09 1 96.38 260 SER B C 1
ATOM 7515 O O . SER B 1 260 ? -7.484 -22.516 0.55 1 96.38 260 SER B O 1
ATOM 7517 N N . ILE B 1 261 ? -5.992 -20.953 1.085 1 97.5 261 ILE B N 1
ATOM 7518 C CA . ILE B 1 261 ? -4.848 -21.625 0.486 1 97.5 261 ILE B CA 1
ATOM 7519 C C . ILE B 1 261 ? -4.543 -22.906 1.257 1 97.5 261 ILE B C 1
ATOM 7521 O O . ILE B 1 261 ? -4.23 -23.938 0.658 1 97.5 261 ILE B O 1
ATOM 7525 N N . GLU B 1 262 ? -4.727 -22.891 2.539 1 97.38 262 GLU B N 1
ATOM 7526 C CA . GLU B 1 262 ? -4.453 -24.047 3.375 1 97.38 262 GLU B CA 1
ATOM 7527 C C . GLU B 1 262 ? -5.473 -25.156 3.131 1 97.38 262 GLU B C 1
ATOM 7529 O O . GLU B 1 262 ? -5.191 -26.328 3.377 1 97.38 262 GLU B O 1
ATOM 7534 N N . LYS B 1 263 ? -6.613 -24.812 2.527 1 96.25 263 LYS B N 1
ATOM 7535 C CA . LYS B 1 263 ? -7.672 -25.781 2.248 1 96.25 263 LYS B CA 1
ATOM 7536 C C . LYS B 1 263 ? -7.453 -26.469 0.905 1 96.25 263 LYS B C 1
ATOM 7538 O O . LYS B 1 263 ? -8.195 -27.375 0.539 1 96.25 263 LYS B O 1
ATOM 7543 N N . LEU B 1 264 ? -6.41 -26.016 0.13 1 96.75 264 LEU B N 1
ATOM 7544 C CA . LEU B 1 264 ? -6.062 -26.703 -1.113 1 96.75 264 LEU B CA 1
ATOM 7545 C C . LEU B 1 264 ? -5.742 -28.172 -0.858 1 96.75 264 LEU B C 1
ATOM 7547 O O . LEU B 1 264 ? -4.867 -28.484 -0.047 1 96.75 264 LEU B O 1
ATOM 7551 N N . ASP B 1 265 ? -6.453 -29.031 -1.535 1 96.12 265 ASP B N 1
ATOM 7552 C CA . ASP B 1 265 ? -6.301 -30.469 -1.319 1 96.12 265 ASP B CA 1
ATOM 7553 C C . ASP B 1 265 ? -6.469 -31.234 -2.625 1 96.12 265 ASP B C 1
ATOM 7555 O O . ASP B 1 265 ? -7.566 -31.297 -3.178 1 96.12 265 ASP B O 1
ATOM 7559 N N . PRO B 1 266 ? -5.391 -31.906 -3.059 1 96.12 266 PRO B N 1
ATOM 7560 C CA . PRO B 1 266 ? -5.453 -32.656 -4.32 1 96.12 266 PRO B CA 1
ATOM 7561 C C . PRO B 1 266 ? -6.516 -33.75 -4.309 1 96.12 266 PRO B C 1
ATOM 7563 O O . PRO B 1 266 ? -7.152 -34 -5.332 1 96.12 266 PRO B O 1
ATOM 7566 N N . SER B 1 267 ? -6.758 -34.406 -3.184 1 95.25 267 SER B N 1
ATOM 7567 C CA . SER B 1 267 ? -7.723 -35.5 -3.092 1 95.25 267 SER B CA 1
ATOM 7568 C C . SER B 1 267 ? -9.148 -35 -3.297 1 95.25 267 SER B C 1
ATOM 7570 O O . SER B 1 267 ? -9.961 -35.656 -3.953 1 95.25 267 SER B O 1
ATOM 7572 N N . ILE B 1 268 ? -9.414 -33.844 -2.74 1 94.5 268 ILE B N 1
ATOM 7573 C CA . ILE B 1 268 ? -10.742 -33.281 -2.885 1 94.5 268 ILE B CA 1
ATOM 7574 C C . ILE B 1 268 ? -10.977 -32.875 -4.34 1 94.5 268 ILE B C 1
ATOM 7576 O O . ILE B 1 268 ? -12.023 -33.156 -4.91 1 94.5 268 ILE B O 1
ATOM 7580 N N . ASP B 1 269 ? -10.008 -32.312 -4.965 1 94.69 269 ASP B N 1
ATOM 7581 C CA . ASP B 1 269 ? -10.148 -31.859 -6.352 1 94.69 269 ASP B CA 1
ATOM 7582 C C . ASP B 1 269 ? -10.305 -33.031 -7.293 1 94.69 269 ASP B C 1
ATOM 7584 O O . ASP B 1 269 ? -11.102 -33 -8.234 1 94.69 269 ASP B O 1
ATOM 7588 N N . ALA B 1 270 ? -9.453 -34.031 -7.043 1 94.38 270 ALA B N 1
ATOM 7589 C CA . ALA B 1 270 ? -9.586 -35.25 -7.84 1 94.38 270 ALA B CA 1
ATOM 7590 C C . ALA B 1 270 ? -10.977 -35.844 -7.691 1 94.38 270 ALA B C 1
ATOM 7592 O O . ALA B 1 270 ? -11.555 -36.344 -8.664 1 94.38 270 ALA B O 1
ATOM 7593 N N . GLY B 1 271 ? -11.523 -35.812 -6.496 1 91.94 271 GLY B N 1
ATOM 7594 C CA . GLY B 1 271 ? -12.859 -36.344 -6.234 1 91.94 271 GLY B CA 1
ATOM 7595 C C . GLY B 1 271 ? -13.945 -35.562 -6.961 1 91.94 271 GLY B C 1
ATOM 7596 O O . GLY B 1 271 ? -14.883 -36.156 -7.492 1 91.94 271 GLY B O 1
ATOM 7597 N N . VAL B 1 272 ? -13.812 -34.312 -6.949 1 91.56 272 VAL B N 1
ATOM 7598 C CA . VAL B 1 272 ? -14.773 -33.469 -7.641 1 91.56 272 VAL B CA 1
ATOM 7599 C C . VAL B 1 272 ? -14.773 -33.781 -9.133 1 91.56 272 VAL B C 1
ATOM 7601 O O . VAL B 1 272 ? -15.836 -33.906 -9.75 1 91.56 272 VAL B O 1
ATOM 7604 N N . PHE B 1 273 ? -13.594 -33.938 -9.711 1 93.19 273 PHE B N 1
ATOM 7605 C CA . PHE B 1 273 ? -13.5 -34.25 -11.125 1 93.19 273 PHE B CA 1
ATOM 7606 C C . PHE B 1 273 ? -14.109 -35.625 -11.406 1 93.19 273 PHE B C 1
ATOM 7608 O O . PHE B 1 273 ? -14.844 -35.781 -12.375 1 93.19 273 PHE B O 1
ATOM 7615 N N . THR B 1 274 ? -13.781 -36.625 -10.594 1 91.31 274 THR B N 1
ATOM 7616 C CA . THR B 1 274 ? -14.281 -38 -10.766 1 91.31 274 THR B CA 1
ATOM 7617 C C . THR B 1 274 ? -15.805 -38.031 -10.773 1 91.31 274 THR B C 1
ATOM 7619 O O . THR B 1 274 ? -16.422 -38.688 -11.602 1 91.31 274 THR B O 1
ATOM 7622 N N . ARG B 1 275 ? -16.438 -37.25 -9.93 1 87.06 275 ARG B N 1
ATOM 7623 C CA . ARG B 1 275 ? -17.891 -37.188 -9.852 1 87.06 275 ARG B CA 1
ATOM 7624 C C . ARG B 1 275 ? -18.484 -36.562 -11.109 1 87.06 275 ARG B C 1
ATOM 7626 O O . ARG B 1 275 ? -19.531 -37 -11.594 1 87.06 275 ARG B O 1
ATOM 7633 N N . SER B 1 276 ? -17.781 -35.625 -11.633 1 83.94 276 SER B N 1
ATOM 7634 C CA . SER B 1 276 ? -18.281 -34.938 -12.82 1 83.94 276 SER B CA 1
ATOM 7635 C C . SER B 1 276 ? -18.062 -35.781 -14.078 1 83.94 276 SER B C 1
ATOM 7637 O O . SER B 1 276 ? -18.828 -35.656 -15.039 1 83.94 276 SER B O 1
ATOM 7639 N N . ALA B 1 277 ? -16.938 -36.5 -14.039 1 83 277 ALA B N 1
ATOM 7640 C CA . ALA B 1 277 ? -16.562 -37.25 -15.227 1 83 277 ALA B CA 1
ATOM 7641 C C . ALA B 1 277 ? -17.266 -38.625 -15.258 1 83 277 ALA B C 1
ATOM 7643 O O . ALA B 1 277 ? -17.359 -39.25 -16.312 1 83 277 ALA B O 1
ATOM 7644 N N . LEU B 1 278 ? -17.812 -38.969 -14.055 1 75.75 278 LEU B N 1
ATOM 7645 C CA . LEU B 1 278 ? -18.5 -40.25 -13.977 1 75.75 278 LEU B CA 1
ATOM 7646 C C . LEU B 1 278 ? -19.719 -40.281 -14.898 1 75.75 278 LEU B C 1
ATOM 7648 O O . LEU B 1 278 ? -20.516 -39.344 -14.914 1 75.75 278 LEU B O 1
ATOM 7652 N N . GLY B 1 279 ? -19.734 -41 -15.891 1 66.62 279 GLY B N 1
ATOM 7653 C CA . GLY B 1 279 ? -20.844 -41.188 -16.812 1 66.62 279 GLY B CA 1
ATOM 7654 C C . GLY B 1 279 ? -20.5 -40.875 -18.25 1 66.62 279 GLY B C 1
ATOM 7655 O O . GLY B 1 279 ? -21.219 -41.281 -19.172 1 66.62 279 GLY B O 1
ATOM 7656 N N . ALA B 1 280 ? -19.438 -39.969 -18.391 1 65.25 280 ALA B N 1
ATOM 7657 C CA . ALA B 1 280 ? -19.078 -39.625 -19.766 1 65.25 280 ALA B CA 1
ATOM 7658 C C . ALA B 1 280 ? -18.234 -40.719 -20.406 1 65.25 280 ALA B C 1
ATOM 7660 O O . ALA B 1 280 ? -17.141 -41.031 -19.922 1 65.25 280 ALA B O 1
ATOM 7661 N N . VAL B 1 281 ? -18.719 -41.844 -20.703 1 62.53 281 VAL B N 1
ATOM 7662 C CA . VAL B 1 281 ? -17.969 -42.969 -21.234 1 62.53 281 VAL B CA 1
ATOM 7663 C C . VAL B 1 281 ? -17.594 -42.688 -22.688 1 62.53 281 VAL B C 1
ATOM 7665 O O . VAL B 1 281 ? -18.422 -42.219 -23.469 1 62.53 281 VAL B O 1
ATOM 7668 N N . GLU B 1 282 ? -16.219 -42.75 -22.922 1 64.12 282 GLU B N 1
ATOM 7669 C CA . GLU B 1 282 ? -15.773 -42.656 -24.297 1 64.12 282 GLU B CA 1
ATOM 7670 C C . GLU B 1 282 ? -16.156 -43.875 -25.094 1 64.12 282 GLU B C 1
ATOM 7672 O O . GLU B 1 282 ? -15.75 -45 -24.766 1 64.12 282 GLU B O 1
ATOM 7677 N N . ALA B 1 283 ? -17.016 -43.875 -26.141 1 63.62 283 ALA B N 1
ATOM 7678 C CA . ALA B 1 283 ? -17.609 -44.938 -26.969 1 63.62 283 ALA B CA 1
ATOM 7679 C C . ALA B 1 283 ? -16.547 -45.75 -27.703 1 63.62 283 ALA B C 1
ATOM 7681 O O . ALA B 1 283 ? -16.641 -46.969 -27.797 1 63.62 283 ALA B O 1
ATOM 7682 N N . THR B 1 284 ? -15.477 -44.969 -28.109 1 63.69 284 THR B N 1
ATOM 7683 C CA . THR B 1 284 ? -14.516 -45.625 -28.984 1 63.69 284 THR B CA 1
ATOM 7684 C C . THR B 1 284 ? -13.719 -46.656 -28.219 1 63.69 284 THR B C 1
ATOM 7686 O O . THR B 1 284 ? -13.438 -47.75 -28.75 1 63.69 284 THR B O 1
ATOM 7689 N N . GLU B 1 285 ? -13.391 -46.438 -27.016 1 71.62 285 GLU B N 1
ATOM 7690 C CA . GLU B 1 285 ? -12.547 -47.375 -26.266 1 71.62 285 GLU B CA 1
ATOM 7691 C C . GLU B 1 285 ? -13.336 -48.594 -25.828 1 71.62 285 GLU B C 1
ATOM 7693 O O . GLU B 1 285 ? -12.812 -49.688 -25.828 1 71.62 285 GLU B O 1
ATOM 7698 N N . LYS B 1 286 ? -14.531 -48.406 -25.719 1 72.5 286 LYS B N 1
ATOM 7699 C CA . LYS B 1 286 ? -15.367 -49.531 -25.344 1 72.5 286 LYS B CA 1
ATOM 7700 C C . LYS B 1 286 ? -15.477 -50.531 -26.484 1 72.5 286 LYS B C 1
ATOM 7702 O O . LYS B 1 286 ? -15.469 -51.75 -26.266 1 72.5 286 LYS B O 1
ATOM 7707 N N . ALA B 1 287 ? -15.414 -49.969 -27.609 1 75.94 287 ALA B N 1
ATOM 7708 C CA . ALA B 1 287 ? -15.547 -50.844 -28.797 1 75.94 287 ALA B CA 1
ATOM 7709 C C . ALA B 1 287 ? -14.273 -51.656 -29.031 1 75.94 287 ALA B C 1
ATOM 7711 O O . ALA B 1 287 ? -14.32 -52.75 -29.594 1 75.94 287 ALA B O 1
ATOM 7712 N N . ALA B 1 288 ? -13.234 -51.125 -28.5 1 82.25 288 ALA B N 1
ATOM 7713 C CA . ALA B 1 288 ? -11.953 -51.781 -28.734 1 82.25 288 ALA B CA 1
ATOM 7714 C C . ALA B 1 288 ? -11.688 -52.875 -27.688 1 82.25 288 ALA B C 1
ATOM 7716 O O . ALA B 1 288 ? -10.812 -53.719 -27.875 1 82.25 288 ALA B O 1
ATOM 7717 N N . ASN B 1 289 ? -12.453 -52.906 -26.703 1 87.19 289 ASN B N 1
ATOM 7718 C CA . ASN B 1 289 ? -12.266 -53.875 -25.641 1 87.19 289 ASN B CA 1
ATOM 7719 C C . ASN B 1 289 ? -13.148 -55.094 -25.844 1 87.19 289 ASN B C 1
ATOM 7721 O O . ASN B 1 289 ? -14.031 -55.375 -25.031 1 87.19 289 ASN B O 1
ATOM 7725 N N . VAL B 1 290 ? -12.945 -55.75 -26.969 1 89.94 290 VAL B N 1
ATOM 7726 C CA . VAL B 1 290 ? -13.703 -56.938 -27.297 1 89.94 290 VAL B CA 1
ATOM 7727 C C . VAL B 1 290 ? -12.758 -58.125 -27.391 1 89.94 290 VAL B C 1
ATOM 7729 O O . VAL B 1 290 ? -11.648 -58 -27.922 1 89.94 290 VAL B O 1
ATOM 7732 N N . THR B 1 291 ? -13.125 -59.25 -26.812 1 93.56 291 THR B N 1
ATOM 7733 C CA . THR B 1 291 ? -12.328 -60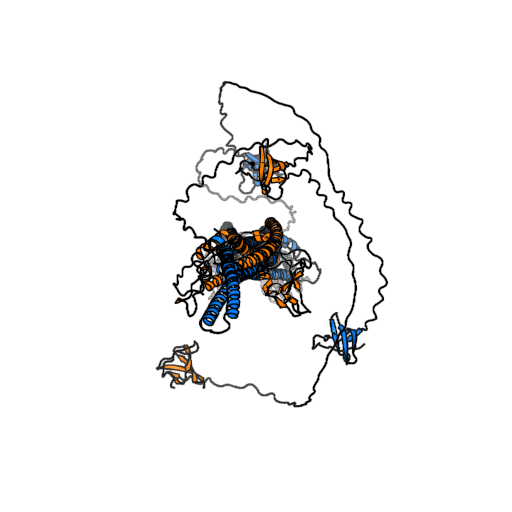.469 -26.891 1 93.56 291 THR B CA 1
ATOM 7734 C C . THR B 1 291 ? -12.445 -61.094 -28.281 1 93.56 291 THR B C 1
ATOM 7736 O O . THR B 1 291 ? -13.547 -61.188 -28.828 1 93.56 291 THR B O 1
ATOM 7739 N N . PHE B 1 292 ? -11.312 -61.5 -28.812 1 95.75 292 PHE B N 1
ATOM 7740 C CA . PHE B 1 292 ? -11.289 -62.094 -30.156 1 95.75 292 PHE B CA 1
ATOM 7741 C C . PHE B 1 292 ? -11.398 -63.594 -30.094 1 95.75 292 PHE B C 1
ATOM 7743 O O . PHE B 1 292 ? -10.828 -64.25 -29.188 1 95.75 292 PHE B O 1
ATOM 7750 N N . THR B 1 293 ? -12.18 -64.188 -30.984 1 95.25 293 THR B N 1
ATOM 7751 C CA . THR B 1 293 ? -12.352 -65.625 -31.109 1 95.25 293 THR B CA 1
ATOM 7752 C C . THR B 1 293 ? -12.07 -66.062 -32.531 1 95.25 293 THR B C 1
ATOM 7754 O O . THR B 1 293 ? -12.062 -65.25 -33.469 1 95.25 293 THR B O 1
ATOM 7757 N N . PHE B 1 294 ? -11.766 -67.375 -32.656 1 95.94 294 PHE B N 1
ATOM 7758 C CA . PHE B 1 294 ? -11.469 -67.938 -33.969 1 95.94 294 PHE B CA 1
ATOM 7759 C C . PHE B 1 294 ? -12.695 -67.875 -34.875 1 95.94 294 PHE B C 1
ATOM 7761 O O . PHE B 1 294 ? -13.773 -68.312 -34.469 1 95.94 294 PHE B O 1
ATOM 7768 N N . ILE B 1 295 ? -12.531 -67.312 -36.062 1 94.19 295 ILE B N 1
ATOM 7769 C CA . ILE B 1 295 ? -13.562 -67.312 -37.094 1 94.19 295 ILE B CA 1
ATOM 7770 C C . ILE B 1 295 ? -13.141 -68.188 -38.25 1 94.19 295 ILE B C 1
ATOM 7772 O O . ILE B 1 295 ? -12.18 -67.875 -38.969 1 94.19 295 ILE B O 1
ATOM 7776 N N . PRO B 1 296 ? -13.836 -69.25 -38.438 1 91.94 296 PRO B N 1
ATOM 7777 C CA . PRO B 1 296 ? -13.453 -70.125 -39.531 1 91.94 296 PRO B CA 1
ATOM 7778 C C . PRO B 1 296 ? -13.648 -69.5 -40.906 1 91.94 296 PRO B C 1
ATOM 7780 O O . PRO B 1 296 ? -14.391 -68.5 -41.031 1 91.94 296 PRO B O 1
ATOM 7783 N N . TRP B 1 297 ? -12.852 -70.062 -41.938 1 90.75 297 TRP B N 1
ATOM 7784 C CA . TRP B 1 297 ? -13.055 -69.625 -43.312 1 90.75 297 TRP B CA 1
ATOM 7785 C C . TRP B 1 297 ? -14.461 -69.938 -43.781 1 90.75 297 TRP B C 1
ATOM 7787 O O . TRP B 1 297 ? -14.938 -71.062 -43.562 1 90.75 297 TRP B O 1
ATOM 7797 N N . ASN B 1 298 ? -15.203 -69 -44.406 1 83.69 298 ASN B N 1
ATOM 7798 C CA . ASN B 1 298 ? -16.625 -69.125 -44.719 1 83.69 298 ASN B CA 1
ATOM 7799 C C . ASN B 1 298 ? -16.844 -69.875 -46.031 1 83.69 298 ASN B C 1
ATOM 7801 O O . ASN B 1 298 ? -17.984 -70.062 -46.469 1 83.69 298 ASN B O 1
ATOM 7805 N N . GLY B 1 299 ? -15.977 -70.5 -46.656 1 81.31 299 GLY B N 1
ATOM 7806 C CA . GLY B 1 299 ? -16.141 -71.312 -47.844 1 81.31 299 GLY B CA 1
ATOM 7807 C C . GLY B 1 299 ? -16.219 -70.5 -49.125 1 81.31 299 GLY B C 1
ATOM 7808 O O . GLY B 1 299 ? -16.375 -71.125 -50.219 1 81.31 299 GLY B O 1
ATOM 7809 N N . GLY B 1 300 ? -15.984 -69.25 -49.094 1 72.94 300 GLY B N 1
ATOM 7810 C CA . GLY B 1 300 ? -16 -68.438 -50.281 1 72.94 300 GLY B CA 1
ATOM 7811 C C . GLY B 1 300 ? -17.234 -68.625 -51.125 1 72.94 300 GLY B C 1
ATOM 7812 O O . GLY B 1 300 ? -18.359 -68.625 -50.625 1 72.94 300 GLY B O 1
ATOM 7813 N N . ALA B 1 301 ? -17.062 -68.938 -52.562 1 65.69 301 ALA B N 1
ATOM 7814 C CA . ALA B 1 301 ? -18.125 -69.062 -53.562 1 65.69 301 ALA B CA 1
ATOM 7815 C C . ALA B 1 301 ? -18.812 -70.438 -53.438 1 65.69 301 ALA B C 1
ATOM 7817 O O . ALA B 1 301 ? -19.969 -70.562 -53.812 1 65.69 301 ALA B O 1
ATOM 7818 N N . ASN B 1 302 ? -18.172 -71.438 -52.969 1 67.19 302 ASN B N 1
ATOM 7819 C CA . ASN B 1 302 ? -18.734 -72.812 -52.875 1 67.19 302 ASN B CA 1
ATOM 7820 C C . ASN B 1 302 ? -18.984 -73.188 -51.406 1 67.19 302 ASN B C 1
ATOM 7822 O O . ASN B 1 302 ? -18.734 -74.312 -51 1 67.19 302 ASN B O 1
ATOM 7826 N N . ALA B 1 303 ? -19.422 -72.312 -50.5 1 66.12 303 ALA B N 1
ATOM 7827 C CA . ALA B 1 303 ? -19.625 -72.5 -49.062 1 66.12 303 ALA B CA 1
ATOM 7828 C C . ALA B 1 303 ? -20.5 -73.688 -48.75 1 66.12 303 ALA B C 1
ATOM 7830 O O . ALA B 1 303 ? -20.281 -74.375 -47.75 1 66.12 303 ALA B O 1
ATOM 7831 N N . ALA B 1 304 ? -21.391 -74.062 -49.656 1 65.19 304 ALA B N 1
ATOM 7832 C CA . ALA B 1 304 ? -22.359 -75.125 -49.406 1 65.19 304 ALA B CA 1
ATOM 7833 C C . ALA B 1 304 ? -21.672 -76.5 -49.5 1 65.19 304 ALA B C 1
ATOM 7835 O O . ALA B 1 304 ? -22.094 -77.438 -48.812 1 65.19 304 ALA B O 1
ATOM 7836 N N . GLU B 1 305 ? -20.562 -76.625 -50.188 1 67.19 305 GLU B N 1
ATOM 7837 C CA . GLU B 1 305 ? -19.969 -77.938 -50.438 1 67.19 305 GLU B CA 1
ATOM 7838 C C . GLU B 1 305 ? -18.672 -78.062 -49.656 1 67.19 305 GLU B C 1
ATOM 7840 O O . GLU B 1 305 ? -18.125 -79.188 -49.562 1 67.19 305 GLU B O 1
ATOM 7845 N N . THR B 1 306 ? -18.281 -77 -49 1 72.94 306 THR B N 1
ATOM 7846 C CA . THR B 1 306 ? -16.969 -77.062 -48.344 1 72.94 306 THR B CA 1
ATOM 7847 C C . THR B 1 306 ? -17.094 -77.375 -46.875 1 72.94 306 THR B C 1
ATOM 7849 O O . THR B 1 306 ? -17.953 -76.812 -46.188 1 72.94 306 THR B O 1
ATOM 7852 N N . ILE B 1 307 ? -16.438 -78.375 -46.375 1 71.88 307 ILE B N 1
ATOM 7853 C CA . ILE B 1 307 ? -16.391 -78.688 -44.938 1 71.88 307 ILE B CA 1
ATOM 7854 C C . ILE B 1 307 ? -15.602 -77.562 -44.219 1 71.88 307 ILE B C 1
ATOM 7856 O O . ILE B 1 307 ? -14.43 -77.375 -44.5 1 71.88 307 ILE B O 1
ATOM 7860 N N . ILE B 1 308 ? -16.281 -77 -43.469 1 79.56 308 ILE B N 1
ATOM 7861 C CA . ILE B 1 308 ? -15.719 -75.875 -42.719 1 79.56 308 ILE B CA 1
ATOM 7862 C C . ILE B 1 308 ? -15.023 -76.375 -41.469 1 79.56 308 ILE B C 1
ATOM 7864 O O . ILE B 1 308 ? -15.617 -77.125 -40.688 1 79.56 308 ILE B O 1
ATOM 7868 N N . ASP B 1 309 ? -13.797 -76.062 -41.281 1 84.62 309 ASP B N 1
ATOM 7869 C CA . ASP B 1 309 ? -13.031 -76.375 -40.062 1 84.62 309 ASP B CA 1
ATOM 7870 C C . ASP B 1 309 ? -13.398 -75.5 -38.906 1 84.62 309 ASP B C 1
ATOM 7872 O O . ASP B 1 309 ? -13.016 -74.312 -38.906 1 84.62 309 ASP B O 1
ATOM 7876 N N . ARG B 1 310 ? -14.055 -75.938 -37.969 1 86.56 310 ARG B N 1
ATOM 7877 C CA . ARG B 1 310 ? -14.516 -75.125 -36.844 1 86.56 310 ARG B CA 1
ATOM 7878 C C . ARG B 1 310 ? -13.695 -75.438 -35.594 1 86.56 310 ARG B C 1
ATOM 7880 O O . ARG B 1 310 ? -14.016 -74.938 -34.5 1 86.56 310 ARG B O 1
ATOM 7887 N N . ASP B 1 311 ? -12.688 -76.188 -35.75 1 89.81 311 ASP B N 1
ATOM 7888 C CA . ASP B 1 311 ? -11.836 -76.5 -34.625 1 89.81 311 ASP B CA 1
ATOM 7889 C C . ASP B 1 311 ? -10.93 -75.375 -34.25 1 89.81 311 ASP B C 1
ATOM 7891 O O . ASP B 1 311 ? -10.133 -74.875 -35.062 1 89.81 311 ASP B O 1
ATOM 7895 N N . ASP B 1 312 ? -11 -74.938 -33.125 1 91.25 312 ASP B N 1
ATOM 7896 C CA . ASP B 1 312 ? -10.242 -73.75 -32.688 1 91.25 312 ASP B CA 1
ATOM 7897 C C . ASP B 1 312 ? -8.969 -74.188 -31.969 1 91.25 312 ASP B C 1
ATOM 7899 O O . ASP B 1 312 ? -8.367 -73.375 -31.25 1 91.25 312 ASP B O 1
ATOM 7903 N N . ASN B 1 313 ? -8.57 -75.375 -32.062 1 92.88 313 ASN B N 1
ATOM 7904 C CA . ASN B 1 313 ? -7.301 -75.875 -31.5 1 92.88 313 ASN B CA 1
ATOM 7905 C C . ASN B 1 313 ? -6.188 -75.812 -32.531 1 92.88 313 ASN B C 1
ATOM 7907 O O . ASN B 1 313 ? -6.453 -75.812 -33.75 1 92.88 313 ASN B O 1
ATOM 7911 N N . LEU B 1 314 ? -4.977 -75.75 -32.094 1 95.19 314 LEU B N 1
ATOM 7912 C CA . LEU B 1 314 ? -3.838 -75.812 -33 1 95.19 314 LEU B CA 1
ATOM 7913 C C . LEU B 1 314 ? -3.787 -77.125 -33.75 1 95.19 314 LEU B C 1
ATOM 7915 O O . LEU B 1 314 ? -4.078 -78.188 -33.188 1 95.19 314 LEU B O 1
ATOM 7919 N N . VAL B 1 315 ? -3.459 -76.938 -34.969 1 94.75 315 VAL B N 1
ATOM 7920 C CA . VAL B 1 315 ? -3.291 -78.188 -35.781 1 94.75 315 VAL B CA 1
ATOM 7921 C C . VAL B 1 315 ? -2 -78.875 -35.375 1 94.75 315 VAL B C 1
ATOM 7923 O O . VAL B 1 315 ? -0.938 -78.25 -35.312 1 94.75 315 VAL B O 1
ATOM 7926 N N . ALA B 1 316 ? -2.068 -80.25 -35.094 1 91.81 316 ALA B N 1
ATOM 7927 C CA . ALA B 1 316 ? -0.923 -81 -34.562 1 91.81 316 ALA B CA 1
ATOM 7928 C C . ALA B 1 316 ? -0.536 -82.125 -35.5 1 91.81 316 ALA B C 1
ATOM 7930 O O . ALA B 1 316 ? -0.245 -83.25 -35.062 1 91.81 316 ALA B O 1
ATOM 7931 N N . SER B 1 317 ? -0.606 -81.812 -36.75 1 90.94 317 SER B N 1
ATOM 7932 C CA . SER B 1 317 ? -0.01 -82.75 -37.688 1 90.94 317 SER B CA 1
ATOM 7933 C C . SER B 1 317 ? 1.506 -82.812 -37.531 1 90.94 317 SER B C 1
ATOM 7935 O O . SER B 1 317 ? 2.104 -81.938 -36.938 1 90.94 317 SER B O 1
ATOM 7937 N N . ASP B 1 318 ? 2.119 -83.875 -37.938 1 88.69 318 ASP B N 1
ATOM 7938 C CA . ASP B 1 318 ? 3.559 -84.062 -37.781 1 88.69 318 ASP B CA 1
ATOM 7939 C C . ASP B 1 318 ? 4.324 -82.875 -38.312 1 88.69 318 ASP B C 1
ATOM 7941 O O . ASP B 1 318 ? 5.238 -82.375 -37.656 1 88.69 318 ASP B O 1
ATOM 7945 N N . SER B 1 319 ? 3.92 -82.438 -39.406 1 90.12 319 SER B N 1
ATOM 7946 C CA . SER B 1 319 ? 4.578 -81.25 -40.031 1 90.12 319 SER B CA 1
ATOM 7947 C C . SER B 1 319 ? 4.289 -80 -39.25 1 90.12 319 SER B C 1
ATOM 7949 O O . SER B 1 319 ? 5.168 -79.125 -39.062 1 90.12 319 SER B O 1
ATOM 7951 N N . ALA B 1 320 ? 3.098 -79.938 -38.781 1 93.44 320 ALA B N 1
ATOM 7952 C CA . ALA B 1 320 ? 2.701 -78.75 -38.031 1 93.44 320 ALA B CA 1
ATOM 7953 C C . ALA B 1 320 ? 3.418 -78.688 -36.656 1 93.44 320 ALA B C 1
ATOM 7955 O O . ALA B 1 320 ? 3.746 -77.562 -36.188 1 93.44 320 ALA B O 1
ATOM 7956 N N . VAL B 1 321 ? 3.633 -79.812 -36.031 1 94.06 321 VAL B N 1
ATOM 7957 C CA . VAL B 1 321 ? 4.316 -79.875 -34.75 1 94.06 321 VAL B CA 1
ATOM 7958 C C . VAL B 1 321 ? 5.758 -79.375 -34.906 1 94.06 321 VAL B C 1
ATOM 7960 O O . VAL B 1 321 ? 6.289 -78.688 -34.031 1 94.06 321 VAL B O 1
ATOM 7963 N N . ILE B 1 322 ? 6.398 -79.688 -36 1 92.62 322 ILE B N 1
ATOM 7964 C CA . ILE B 1 322 ? 7.758 -79.25 -36.281 1 92.62 322 ILE B CA 1
ATOM 7965 C C . ILE B 1 322 ? 7.785 -77.75 -36.344 1 92.62 322 ILE B C 1
ATOM 7967 O O . ILE B 1 322 ? 8.641 -77.062 -35.75 1 92.62 322 ILE B O 1
ATOM 7971 N N . PHE B 1 323 ? 6.848 -77.188 -37.062 1 94 323 PHE B N 1
ATOM 7972 C CA . PHE B 1 323 ? 6.719 -75.75 -37.219 1 94 323 PHE B CA 1
ATOM 7973 C C . PHE B 1 323 ? 6.496 -75.062 -35.875 1 94 323 PHE B C 1
ATOM 7975 O O . PHE B 1 323 ? 7.16 -74.125 -35.531 1 94 323 PHE B O 1
ATOM 7982 N N . LEU B 1 324 ? 5.586 -75.625 -35.125 1 95.56 324 LEU B N 1
ATOM 7983 C CA . LEU B 1 324 ? 5.242 -75.062 -33.844 1 95.56 324 LEU B CA 1
ATOM 7984 C C . LEU B 1 324 ? 6.418 -75.125 -32.875 1 95.56 324 LEU B C 1
ATOM 7986 O O . LEU B 1 324 ? 6.641 -74.25 -32.062 1 95.56 324 LEU B O 1
ATOM 7990 N N . ASN B 1 325 ? 7.129 -76.25 -32.938 1 93.56 325 ASN B N 1
ATOM 7991 C CA . ASN B 1 325 ? 8.297 -76.438 -32.062 1 93.56 325 ASN B CA 1
ATOM 7992 C C . ASN B 1 325 ? 9.383 -75.375 -32.406 1 93.56 325 ASN B C 1
ATOM 7994 O O . ASN B 1 325 ? 10.031 -74.875 -31.5 1 93.56 325 ASN B O 1
ATOM 7998 N N . ASN B 1 326 ? 9.633 -75.188 -33.656 1 92.94 326 ASN B N 1
ATOM 7999 C CA . ASN B 1 326 ? 10.602 -74.188 -34.031 1 92.94 326 ASN B CA 1
ATOM 8000 C C . ASN B 1 326 ? 10.188 -72.75 -33.562 1 92.94 326 ASN B C 1
ATOM 8002 O O . ASN B 1 326 ? 11.023 -72 -33.125 1 92.94 326 ASN B O 1
ATOM 8006 N N . LYS B 1 327 ? 8.945 -72.5 -33.75 1 94.5 327 LYS B N 1
ATOM 8007 C CA . LYS B 1 327 ? 8.414 -71.188 -33.25 1 94.5 327 LYS B CA 1
ATOM 8008 C C . LYS B 1 327 ? 8.586 -71.125 -31.734 1 94.5 327 LYS B C 1
ATOM 8010 O O . LYS B 1 327 ? 8.945 -70.062 -31.203 1 94.5 327 LYS B O 1
ATOM 8015 N N . LEU B 1 328 ? 8.297 -72.125 -31 1 95.31 328 LEU B N 1
ATOM 8016 C CA . LEU B 1 328 ? 8.422 -72.188 -29.547 1 95.31 328 LEU B CA 1
ATOM 8017 C C . LEU B 1 328 ? 9.852 -71.875 -29.125 1 95.31 328 LEU B C 1
ATOM 8019 O O . LEU B 1 328 ? 10.07 -71.125 -28.172 1 95.31 328 LEU B O 1
ATOM 8023 N N . ILE B 1 329 ? 10.836 -72.438 -29.797 1 93.12 329 ILE B N 1
ATOM 8024 C CA . ILE B 1 329 ? 12.242 -72.25 -29.469 1 93.12 329 ILE B CA 1
ATOM 8025 C C . ILE B 1 329 ? 12.625 -70.812 -29.672 1 93.12 329 ILE B C 1
ATOM 8027 O O . ILE B 1 329 ? 13.289 -70.188 -28.828 1 93.12 329 ILE B O 1
ATOM 8031 N N . LYS B 1 330 ? 12.234 -70.312 -30.781 1 93.06 330 LYS B N 1
ATOM 8032 C CA . LYS B 1 330 ? 12.516 -68.875 -31.078 1 93.06 330 LYS B CA 1
ATOM 8033 C C . LYS B 1 330 ? 11.859 -67.938 -30.062 1 93.06 330 LYS B C 1
ATOM 8035 O O . LYS B 1 330 ? 12.484 -67 -29.562 1 93.06 330 LYS B O 1
ATOM 8040 N N . ASP B 1 331 ? 10.633 -68.188 -29.75 1 96.12 331 ASP B N 1
ATOM 8041 C CA . ASP B 1 331 ? 9.883 -67.375 -28.781 1 96.12 331 ASP B CA 1
ATOM 8042 C C . ASP B 1 331 ? 10.492 -67.5 -27.391 1 96.12 331 ASP B C 1
ATOM 8044 O O . ASP B 1 331 ? 10.508 -66.5 -26.641 1 96.12 331 ASP B O 1
ATOM 8048 N N . ARG B 1 332 ? 10.93 -68.625 -27.016 1 95.25 332 ARG B N 1
ATOM 8049 C CA . ARG B 1 332 ? 11.555 -68.812 -25.719 1 95.25 332 ARG B CA 1
ATOM 8050 C C . ARG B 1 332 ? 12.852 -68 -25.609 1 95.25 332 ARG B C 1
ATOM 8052 O O . ARG B 1 332 ? 13.148 -67.438 -24.562 1 95.25 332 ARG B O 1
ATOM 8059 N N . LYS B 1 333 ? 13.625 -68 -26.656 1 93.62 333 LYS B N 1
ATOM 8060 C CA . LYS B 1 333 ? 14.836 -67.188 -26.688 1 93.62 333 LY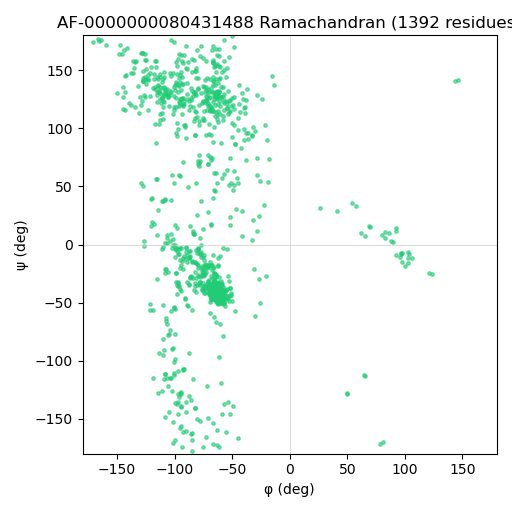S B CA 1
ATOM 8061 C C . LYS B 1 333 ? 14.508 -65.75 -26.531 1 93.62 333 LYS B C 1
ATOM 8063 O O . LYS B 1 333 ? 15.18 -65 -25.781 1 93.62 333 LYS B O 1
ATOM 8068 N N . GLN B 1 334 ? 13.539 -65.312 -27.188 1 96.38 334 GLN B N 1
ATOM 8069 C CA . GLN B 1 334 ? 13.102 -63.938 -27.094 1 96.38 334 GLN B CA 1
ATOM 8070 C C . GLN B 1 334 ? 12.617 -63.625 -25.672 1 96.38 334 GLN B C 1
ATOM 8072 O O . GLN B 1 334 ? 12.852 -62.531 -25.172 1 96.38 334 GLN B O 1
ATOM 8077 N N . LEU B 1 335 ? 11.891 -64.438 -25.047 1 96.69 335 LEU B N 1
ATOM 8078 C CA . LEU B 1 335 ? 11.398 -64.25 -23.688 1 96.69 335 LEU B CA 1
ATOM 8079 C C . LEU B 1 335 ? 12.555 -64.125 -22.703 1 96.69 335 LEU B C 1
ATOM 8081 O O . LEU B 1 335 ? 12.453 -63.312 -21.75 1 96.69 335 LEU B O 1
ATOM 8085 N N . ASP B 1 336 ? 13.609 -64.812 -22.953 1 95.56 336 ASP B N 1
ATOM 8086 C CA . ASP B 1 336 ? 14.781 -64.688 -22.094 1 95.56 336 ASP B CA 1
ATOM 8087 C C . ASP B 1 336 ? 15.422 -63.281 -22.234 1 95.56 336 ASP B C 1
ATOM 8089 O O . ASP B 1 336 ? 15.805 -62.656 -21.234 1 95.56 336 ASP B O 1
ATOM 8093 N N . VAL B 1 337 ? 15.539 -62.844 -23.453 1 97.25 337 VAL B N 1
ATOM 8094 C CA . VAL B 1 337 ? 16.109 -61.531 -23.703 1 97.25 337 VAL B CA 1
ATOM 8095 C C . VAL B 1 337 ? 15.234 -60.469 -23.047 1 97.25 337 VAL B C 1
ATOM 8097 O O . VAL B 1 337 ? 15.75 -59.562 -22.391 1 97.25 337 VAL B O 1
ATOM 8100 N N . LEU B 1 338 ? 13.961 -60.562 -23.188 1 97.12 338 LEU B N 1
ATOM 8101 C CA . LEU B 1 338 ? 13.023 -59.594 -22.609 1 97.12 338 LEU B CA 1
ATOM 8102 C C . LEU B 1 338 ? 13.07 -59.656 -21.094 1 97.12 338 LEU B C 1
ATOM 8104 O O . LEU B 1 338 ? 12.969 -58.594 -20.422 1 97.12 338 LEU B O 1
ATOM 8108 N N . ALA B 1 339 ? 13.219 -60.781 -20.578 1 96.56 339 ALA B N 1
ATOM 8109 C CA . ALA B 1 339 ? 13.305 -60.938 -19.125 1 96.56 339 ALA B CA 1
ATOM 8110 C C . ALA B 1 339 ? 14.547 -60.25 -18.578 1 96.56 339 ALA B C 1
ATOM 8112 O O . ALA B 1 339 ? 14.5 -59.625 -17.516 1 96.56 339 ALA B O 1
ATOM 8113 N N . ASP B 1 340 ? 15.641 -60.344 -19.281 1 96.88 340 ASP B N 1
ATOM 8114 C CA . ASP B 1 340 ? 16.875 -59.688 -18.875 1 96.88 340 ASP B CA 1
ATOM 8115 C C . ASP B 1 340 ? 16.734 -58.156 -18.938 1 96.88 340 ASP B C 1
ATOM 8117 O O . ASP B 1 340 ? 17.141 -57.469 -18.016 1 96.88 340 ASP B O 1
ATOM 8121 N N . ASP B 1 341 ? 16.203 -57.688 -20.016 1 97.06 341 ASP B N 1
ATOM 8122 C CA . ASP B 1 341 ? 16 -56.25 -20.156 1 97.06 341 ASP B CA 1
ATOM 8123 C C . ASP B 1 341 ? 15.07 -55.719 -19.078 1 97.06 341 ASP B C 1
ATOM 8125 O O . ASP B 1 341 ? 15.305 -54.656 -18.531 1 97.06 341 ASP B O 1
ATOM 8129 N N . LEU B 1 342 ? 14.031 -56.406 -18.781 1 97.38 342 LEU B N 1
ATOM 8130 C CA . LEU B 1 342 ? 13.062 -56 -17.766 1 97.38 342 LEU B CA 1
ATOM 8131 C C . LEU B 1 342 ? 13.695 -56 -16.375 1 97.38 342 LEU B C 1
ATOM 8133 O O . LEU B 1 342 ? 13.383 -55.156 -15.539 1 97.38 342 LEU B O 1
ATOM 8137 N N . SER B 1 343 ? 14.523 -56.969 -16.125 1 96.75 343 SER B N 1
ATOM 8138 C CA . SER B 1 343 ? 15.219 -57.031 -14.844 1 96.75 343 SER B CA 1
ATOM 8139 C C . SER B 1 343 ? 16.125 -55.812 -14.648 1 96.75 343 SER B C 1
ATOM 8141 O O . SER B 1 343 ? 16.156 -55.219 -13.57 1 96.75 343 SER B O 1
ATOM 8143 N N . LYS B 1 344 ? 16.844 -55.469 -15.703 1 96.81 344 LYS B N 1
ATOM 8144 C CA . LYS B 1 344 ? 17.734 -54.281 -15.648 1 96.81 344 LYS B CA 1
ATOM 8145 C C . LYS B 1 344 ? 16.922 -53.031 -15.406 1 96.81 344 LYS B C 1
ATOM 8147 O O . LYS B 1 344 ? 17.281 -52.219 -14.539 1 96.81 344 LYS B O 1
ATOM 8152 N N . ARG B 1 345 ? 15.883 -52.844 -16.109 1 97.06 345 ARG B N 1
ATOM 8153 C CA . ARG B 1 345 ? 15.062 -51.625 -15.984 1 97.06 345 ARG B CA 1
ATOM 8154 C C . ARG B 1 345 ? 14.352 -51.594 -14.641 1 97.06 345 ARG B C 1
ATOM 8156 O O . ARG B 1 345 ? 14.133 -50.5 -14.078 1 97.06 345 ARG B O 1
ATOM 8163 N N . SER B 1 346 ? 13.977 -52.719 -14.133 1 97 346 SER B N 1
ATOM 8164 C CA . SER B 1 346 ? 13.32 -52.781 -12.82 1 97 346 SER B CA 1
ATOM 8165 C C . SER B 1 346 ? 14.273 -52.344 -11.711 1 97 346 SER B C 1
ATOM 8167 O O . SER B 1 346 ? 13.859 -51.719 -10.742 1 97 346 SER B O 1
ATOM 8169 N N . ALA B 1 347 ? 15.508 -52.688 -11.852 1 96.56 347 ALA B N 1
ATOM 8170 C CA . ALA B 1 347 ? 16.516 -52.25 -10.898 1 96.56 347 ALA B CA 1
ATOM 8171 C C . ALA B 1 347 ? 16.672 -50.719 -10.938 1 96.56 347 ALA B C 1
ATOM 8173 O O . ALA B 1 347 ? 16.766 -50.062 -9.898 1 96.56 347 ALA B O 1
ATOM 8174 N N . ASP B 1 348 ? 16.719 -50.188 -12.141 1 96.69 348 ASP B N 1
ATOM 8175 C CA . ASP B 1 348 ? 16.766 -48.75 -12.305 1 96.69 348 ASP B CA 1
ATOM 8176 C C . ASP B 1 348 ? 15.562 -48.062 -11.656 1 96.69 348 ASP B C 1
ATOM 8178 O O . ASP B 1 348 ? 15.695 -47.031 -11 1 96.69 348 ASP B O 1
ATOM 8182 N N . MET B 1 349 ? 14.398 -48.594 -11.844 1 97.31 349 MET B N 1
ATOM 8183 C CA . MET B 1 349 ? 13.156 -48.062 -11.297 1 97.31 349 MET B CA 1
ATOM 8184 C C . MET B 1 349 ? 13.203 -48 -9.773 1 97.31 349 MET B C 1
ATOM 8186 O O . MET B 1 349 ? 12.805 -47 -9.164 1 97.31 349 MET B O 1
ATOM 8190 N N . SER B 1 350 ? 13.656 -49.094 -9.188 1 96.69 350 SER B N 1
ATOM 8191 C CA . SER B 1 350 ? 13.727 -49.188 -7.73 1 96.69 350 SER B CA 1
ATOM 8192 C C . SER B 1 350 ? 14.648 -48.125 -7.156 1 96.69 350 SER B C 1
ATOM 8194 O O . SER B 1 350 ? 14.344 -47.5 -6.133 1 96.69 350 SER B O 1
ATOM 8196 N N . GLN B 1 351 ? 15.773 -47.938 -7.836 1 96.56 351 GLN B N 1
ATOM 8197 C CA . GLN B 1 351 ? 16.703 -46.906 -7.41 1 96.56 351 GLN B CA 1
ATOM 8198 C C . GLN B 1 351 ? 16.078 -45.5 -7.52 1 96.56 351 GLN B C 1
ATOM 8200 O O . GLN B 1 351 ? 16.203 -44.688 -6.609 1 96.56 351 GLN B O 1
ATOM 8205 N N . LEU B 1 352 ? 15.477 -45.219 -8.578 1 96.69 352 LEU B N 1
ATOM 8206 C CA . LEU B 1 352 ? 14.859 -43.938 -8.805 1 96.69 352 LEU B CA 1
ATOM 8207 C C . LEU B 1 352 ? 13.68 -43.719 -7.863 1 96.69 352 LEU B C 1
ATOM 8209 O O . LEU B 1 352 ? 13.422 -42.594 -7.426 1 96.69 352 LEU B O 1
ATOM 8213 N N . GLU B 1 353 ? 12.922 -44.75 -7.582 1 96.75 353 GLU B N 1
ATOM 8214 C CA . GLU B 1 353 ? 11.82 -44.656 -6.629 1 96.75 353 GLU B CA 1
ATOM 8215 C C . GLU B 1 353 ? 12.312 -44.25 -5.25 1 96.75 353 GLU B C 1
ATOM 8217 O O . GLU B 1 353 ? 11.672 -43.438 -4.574 1 96.75 353 GLU B O 1
ATOM 8222 N N . SER B 1 354 ? 13.422 -44.844 -4.824 1 96.38 354 SER B N 1
ATOM 8223 C CA . SER B 1 354 ? 14.023 -44.469 -3.545 1 96.38 354 SER B CA 1
ATOM 8224 C C . SER B 1 354 ? 14.469 -43 -3.537 1 96.38 354 SER B C 1
ATOM 8226 O O . SER B 1 354 ? 14.32 -42.312 -2.531 1 96.38 354 SER B O 1
ATOM 8228 N N . THR B 1 355 ? 15.047 -42.594 -4.621 1 95.94 355 THR B N 1
ATOM 8229 C CA . THR B 1 355 ? 15.492 -41.188 -4.746 1 95.94 355 THR B CA 1
ATOM 8230 C C . THR B 1 355 ? 14.305 -40.25 -4.641 1 95.94 355 THR B C 1
ATOM 8232 O O . THR B 1 355 ? 14.391 -39.219 -3.967 1 95.94 355 THR B O 1
ATOM 8235 N N . VAL B 1 356 ? 13.219 -40.531 -5.312 1 96.38 356 VAL B N 1
ATOM 8236 C CA . VAL B 1 356 ? 12.031 -39.656 -5.316 1 96.38 356 VAL B CA 1
ATOM 8237 C C . VAL B 1 356 ? 11.414 -39.625 -3.92 1 96.38 356 VAL B C 1
ATOM 8239 O O . VAL B 1 356 ? 10.992 -38.562 -3.451 1 96.38 356 VAL B O 1
ATOM 8242 N N . LYS B 1 357 ? 11.406 -40.781 -3.23 1 94.38 357 LYS B N 1
ATOM 8243 C CA . LYS B 1 357 ? 10.828 -40.875 -1.894 1 94.38 357 LYS B CA 1
ATOM 8244 C C . LYS B 1 357 ? 11.656 -40.094 -0.88 1 94.38 357 LYS B C 1
ATOM 8246 O O . LYS B 1 357 ? 11.125 -39.594 0.118 1 94.38 357 LYS B O 1
ATOM 8251 N N . ALA B 1 358 ? 12.914 -39.938 -1.117 1 95.06 358 ALA B N 1
ATOM 8252 C CA . ALA B 1 358 ? 13.82 -39.219 -0.206 1 95.06 358 ALA B CA 1
ATOM 8253 C C . ALA B 1 358 ? 13.586 -37.719 -0.259 1 95.06 358 ALA B C 1
ATOM 8255 O O . ALA B 1 358 ? 13.984 -37 0.658 1 95.06 358 ALA B O 1
ATOM 8256 N N . ILE B 1 359 ? 12.914 -37.344 -1.32 1 95.38 359 ILE B N 1
ATOM 8257 C CA . ILE B 1 359 ? 12.664 -35.906 -1.44 1 95.38 359 ILE B CA 1
ATOM 8258 C C . ILE B 1 359 ? 11.453 -35.531 -0.588 1 95.38 359 ILE B C 1
ATOM 8260 O O . ILE B 1 359 ? 10.328 -35.969 -0.87 1 95.38 359 ILE B O 1
ATOM 8264 N N . GLU B 1 360 ? 11.672 -34.781 0.378 1 90.5 360 GLU B N 1
ATOM 8265 C CA . GLU B 1 360 ? 10.641 -34.438 1.346 1 90.5 360 GLU B CA 1
ATOM 8266 C C . GLU B 1 360 ? 9.664 -33.406 0.763 1 90.5 360 GLU B C 1
ATOM 8268 O O . GLU B 1 360 ? 8.453 -33.531 0.929 1 90.5 360 GLU B O 1
ATOM 8273 N N . ASN B 1 361 ? 10.18 -32.5 0.04 1 90.75 361 ASN B N 1
ATOM 8274 C CA . ASN B 1 361 ? 9.352 -31.422 -0.522 1 90.75 361 ASN B CA 1
ATOM 8275 C C . ASN B 1 361 ? 8.844 -31.797 -1.914 1 90.75 361 ASN B C 1
ATOM 8277 O O . ASN B 1 361 ? 9.531 -31.562 -2.91 1 90.75 361 ASN B O 1
ATOM 8281 N N . LYS B 1 362 ? 7.664 -32.156 -1.906 1 90.88 362 LYS B N 1
ATOM 8282 C CA . LYS B 1 362 ? 7.066 -32.594 -3.158 1 90.88 362 LYS B CA 1
ATOM 8283 C C . LYS B 1 362 ? 6.742 -31.438 -4.078 1 90.88 362 LYS B C 1
ATOM 8285 O O . LYS B 1 362 ? 6.398 -31.625 -5.242 1 90.88 362 LYS B O 1
ATOM 8290 N N . ALA B 1 363 ? 6.828 -30.312 -3.562 1 90.94 363 ALA B N 1
ATOM 8291 C CA . ALA B 1 363 ? 6.559 -29.109 -4.352 1 90.94 363 ALA B CA 1
ATOM 8292 C C . ALA B 1 363 ? 7.832 -28.594 -5.016 1 90.94 363 ALA B C 1
ATOM 8294 O O . ALA B 1 363 ? 7.785 -27.672 -5.816 1 90.94 363 ALA B O 1
ATOM 8295 N N . SER B 1 364 ? 8.969 -29.156 -4.836 1 92.94 364 SER B N 1
ATOM 8296 C CA . SER B 1 364 ? 10.258 -28.641 -5.281 1 92.94 364 SER B CA 1
ATOM 8297 C C . SER B 1 364 ? 10.539 -29.031 -6.727 1 92.94 364 SER B C 1
ATOM 8299 O O . SER B 1 364 ? 9.93 -29.969 -7.254 1 92.94 364 SER B O 1
ATOM 8301 N N . ALA B 1 365 ? 11.422 -28.328 -7.398 1 93.81 365 ALA B N 1
ATOM 8302 C CA . ALA B 1 365 ? 11.859 -28.625 -8.758 1 93.81 365 ALA B CA 1
ATOM 8303 C C . ALA B 1 365 ? 12.609 -29.953 -8.805 1 93.81 365 ALA B C 1
ATOM 8305 O O . ALA B 1 365 ? 12.516 -30.688 -9.797 1 93.81 365 ALA B O 1
ATOM 8306 N N . ASP B 1 366 ? 13.242 -30.234 -7.77 1 94.69 366 ASP B N 1
ATOM 8307 C CA . ASP B 1 366 ? 13.992 -31.469 -7.691 1 94.69 366 ASP B CA 1
ATOM 8308 C C . ASP B 1 366 ? 13.062 -32.688 -7.707 1 94.69 366 ASP B C 1
ATOM 8310 O O . ASP B 1 366 ? 13.383 -33.719 -8.305 1 94.69 366 ASP B O 1
ATOM 8314 N N . TYR B 1 367 ? 11.992 -32.562 -7.016 1 96.62 367 TYR B N 1
ATOM 8315 C CA . TYR B 1 367 ? 11.008 -33.625 -7.035 1 96.62 367 TYR B CA 1
ATOM 8316 C C . TYR B 1 367 ? 10.492 -33.875 -8.445 1 96.62 367 TYR B C 1
ATOM 8318 O O . TYR B 1 367 ? 10.422 -35 -8.898 1 96.62 367 TYR B O 1
ATOM 8326 N N . ASP B 1 368 ? 10.141 -32.844 -9.164 1 96.31 368 ASP B N 1
ATOM 8327 C CA . ASP B 1 368 ? 9.609 -32.938 -10.516 1 96.31 368 ASP B CA 1
ATOM 8328 C C . ASP B 1 368 ? 10.609 -33.594 -11.453 1 96.31 368 ASP B C 1
ATOM 8330 O O . ASP B 1 368 ? 10.25 -34.5 -12.234 1 96.31 368 ASP B O 1
ATOM 8334 N N . LYS B 1 369 ? 11.844 -33.188 -11.383 1 96.62 369 LYS B N 1
ATOM 8335 C CA . LYS B 1 369 ? 12.883 -33.719 -12.266 1 96.62 369 LYS B CA 1
ATOM 8336 C C . LYS B 1 369 ? 13.133 -35.219 -11.984 1 96.62 369 LYS B C 1
ATOM 8338 O O . LYS B 1 369 ? 13.188 -36.031 -12.906 1 96.62 369 LYS B O 1
ATOM 8343 N N . SER B 1 370 ? 13.203 -35.531 -10.727 1 97.12 370 SER B N 1
ATOM 8344 C CA . SER B 1 370 ? 13.445 -36.906 -10.344 1 97.12 370 SER B CA 1
ATOM 8345 C C . SER B 1 370 ? 12.242 -37.781 -10.664 1 97.12 370 SER B C 1
ATOM 8347 O O . SER B 1 370 ? 12.406 -38.938 -11.109 1 97.12 370 SER B O 1
ATOM 8349 N N . ASN B 1 371 ? 11.109 -37.281 -10.383 1 97.19 371 ASN B N 1
ATOM 8350 C CA . ASN B 1 371 ? 9.906 -38.062 -10.672 1 97.19 371 ASN B CA 1
ATOM 8351 C C . ASN B 1 371 ? 9.742 -38.312 -12.172 1 97.19 371 ASN B C 1
ATOM 8353 O O . ASN B 1 371 ? 9.242 -39.344 -12.586 1 97.19 371 ASN B O 1
ATOM 8357 N N . GLU B 1 372 ? 10.133 -37.312 -12.992 1 97.12 372 GLU B N 1
ATOM 8358 C CA . GLU B 1 372 ? 10.039 -37.5 -14.438 1 97.12 372 GLU B CA 1
ATOM 8359 C C . GLU B 1 372 ? 10.992 -38.594 -14.922 1 97.12 372 GLU B C 1
ATOM 8361 O O . GLU B 1 372 ? 10.656 -39.375 -15.812 1 97.12 372 GLU B O 1
ATOM 8366 N N . LYS B 1 373 ? 12.141 -38.656 -14.383 1 97.44 373 LYS B N 1
ATOM 8367 C CA . LYS B 1 373 ? 13.07 -39.75 -14.703 1 97.44 373 LYS B CA 1
ATOM 8368 C C . LYS B 1 373 ? 12.484 -41.094 -14.352 1 97.44 373 LYS B C 1
ATOM 8370 O O . LYS B 1 373 ? 12.633 -42.062 -15.109 1 97.44 373 LYS B O 1
ATOM 8375 N N . LEU B 1 374 ? 11.875 -41.125 -13.219 1 97.88 374 LEU B N 1
ATOM 8376 C CA . LEU B 1 374 ? 11.211 -42.344 -12.797 1 97.88 374 LEU B CA 1
ATOM 8377 C C . LEU B 1 374 ? 10.109 -42.75 -13.766 1 97.88 374 LEU B C 1
ATOM 8379 O O . LEU B 1 374 ? 10 -43.906 -14.156 1 97.88 374 LEU B O 1
ATOM 8383 N N . MET B 1 375 ? 9.328 -41.781 -14.172 1 98.06 375 MET B N 1
ATOM 8384 C CA . MET B 1 375 ? 8.234 -42.062 -15.102 1 98.06 375 MET B CA 1
ATOM 8385 C C . MET B 1 375 ? 8.758 -42.562 -16.438 1 98.06 375 MET B C 1
ATOM 8387 O O . MET B 1 375 ? 8.148 -43.406 -17.062 1 98.06 375 MET B O 1
ATOM 8391 N N . ASP B 1 376 ? 9.844 -42.062 -16.891 1 97.75 376 ASP B N 1
ATOM 8392 C CA . ASP B 1 376 ? 10.445 -42.5 -18.156 1 97.75 376 ASP B CA 1
ATOM 8393 C C . ASP B 1 376 ? 10.789 -43.969 -18.094 1 97.75 376 ASP B C 1
ATOM 8395 O O . ASP B 1 376 ? 10.516 -44.719 -19.047 1 97.75 376 ASP B O 1
ATOM 8399 N N . VAL B 1 377 ? 11.336 -44.375 -17 1 98 377 VAL B N 1
ATOM 8400 C CA . VAL B 1 377 ? 11.711 -45.75 -16.828 1 98 377 VAL B CA 1
ATOM 8401 C C . VAL B 1 377 ? 10.461 -46.625 -16.766 1 98 377 VAL B C 1
ATOM 8403 O O . VAL B 1 377 ? 10.422 -47.719 -17.328 1 98 377 VAL B O 1
ATOM 8406 N N . ILE B 1 378 ? 9.453 -46.156 -16.094 1 97.94 378 ILE B N 1
ATOM 8407 C CA . ILE B 1 378 ? 8.211 -46.906 -15.961 1 97.94 378 ILE B CA 1
ATOM 8408 C C . ILE B 1 378 ? 7.559 -47.094 -17.328 1 97.94 378 ILE B C 1
ATOM 8410 O O . ILE B 1 378 ? 7.035 -48.156 -17.641 1 97.94 378 ILE B O 1
ATOM 8414 N N . ARG B 1 379 ? 7.574 -46.094 -18.156 1 97.69 379 ARG B N 1
ATOM 8415 C CA . ARG B 1 379 ? 7.027 -46.188 -19.5 1 97.69 379 ARG B CA 1
ATOM 8416 C C . ARG B 1 379 ? 7.785 -47.219 -20.328 1 97.69 379 ARG B C 1
ATOM 8418 O O . ARG B 1 379 ? 7.176 -48.031 -21.047 1 97.69 379 ARG B O 1
ATOM 8425 N N . ASP B 1 380 ? 9.055 -47.25 -20.188 1 97.38 380 ASP B N 1
ATOM 8426 C CA . ASP B 1 380 ? 9.867 -48.25 -20.891 1 97.38 380 ASP B CA 1
ATOM 8427 C C . ASP B 1 380 ? 9.523 -49.656 -20.422 1 97.38 380 ASP B C 1
ATOM 8429 O O . ASP B 1 380 ? 9.398 -50.562 -21.25 1 97.38 380 ASP B O 1
ATOM 8433 N N . ILE B 1 381 ? 9.398 -49.812 -19.188 1 98 381 ILE B N 1
ATOM 8434 C CA . ILE B 1 381 ? 9.07 -51.094 -18.609 1 98 381 ILE B CA 1
ATOM 8435 C C . ILE B 1 381 ? 7.715 -51.562 -19.125 1 98 381 ILE B C 1
ATOM 8437 O O . ILE B 1 381 ? 7.535 -52.75 -19.422 1 98 381 ILE B O 1
ATOM 8441 N N . THR B 1 382 ? 6.801 -50.656 -19.219 1 98 382 THR B N 1
ATOM 8442 C CA . THR B 1 382 ? 5.461 -51 -19.688 1 98 382 THR B CA 1
ATOM 8443 C C . THR B 1 382 ? 5.516 -51.531 -21.125 1 98 382 THR B C 1
ATOM 8445 O O . THR B 1 382 ? 4.867 -52.531 -21.438 1 98 382 THR B O 1
ATOM 8448 N N . LEU B 1 383 ? 6.297 -50.875 -21.953 1 97.5 383 LEU B N 1
ATOM 8449 C CA . LEU B 1 383 ? 6.41 -51.312 -23.344 1 97.5 383 LEU B CA 1
ATOM 8450 C C . LEU B 1 383 ? 7.09 -52.656 -23.453 1 97.5 383 LEU B C 1
ATOM 8452 O O . LEU B 1 383 ? 6.656 -53.531 -24.219 1 97.5 383 LEU B O 1
ATOM 8456 N N . LEU B 1 384 ? 8.141 -52.875 -22.656 1 97.56 384 LEU B N 1
ATOM 8457 C CA . LEU B 1 384 ? 8.828 -54.188 -22.625 1 97.56 384 LEU B CA 1
ATOM 8458 C C . LEU B 1 384 ? 7.906 -55.281 -22.109 1 97.56 384 LEU B C 1
ATOM 8460 O O . LEU B 1 384 ? 7.93 -56.406 -22.609 1 97.56 384 LEU B O 1
ATOM 8464 N N . SER B 1 385 ? 7.168 -54.938 -21.156 1 97.69 385 SER B N 1
ATOM 8465 C CA . SER B 1 385 ? 6.223 -55.906 -20.594 1 97.69 385 SER B CA 1
ATOM 8466 C C . SER B 1 385 ? 5.156 -56.281 -21.609 1 97.69 385 SER B C 1
ATOM 8468 O O . SER B 1 385 ? 4.664 -57.406 -21.609 1 97.69 385 SER B O 1
ATOM 8470 N N . THR B 1 386 ? 4.742 -55.312 -22.422 1 97.69 386 THR B N 1
ATOM 8471 C CA . THR B 1 386 ? 3.783 -55.625 -23.484 1 97.69 386 THR B CA 1
ATOM 8472 C C . THR B 1 386 ? 4.359 -56.625 -24.469 1 97.69 386 THR B C 1
ATOM 8474 O O . THR B 1 386 ? 3.678 -57.594 -24.859 1 97.69 386 THR B O 1
ATOM 8477 N N . GLN B 1 387 ? 5.605 -56.438 -24.828 1 97.56 387 GLN B N 1
ATOM 8478 C CA . GLN B 1 387 ? 6.273 -57.406 -25.703 1 97.56 387 GLN B CA 1
ATOM 8479 C C . GLN B 1 387 ? 6.359 -58.781 -25.047 1 97.56 387 GLN B C 1
ATOM 8481 O O . GLN B 1 387 ? 6.152 -59.781 -25.719 1 97.56 387 GLN B O 1
ATOM 8486 N N . LYS B 1 388 ? 6.676 -58.812 -23.844 1 97.88 388 LYS B N 1
ATOM 8487 C CA . LYS B 1 388 ? 6.785 -60.062 -23.109 1 97.88 388 LYS B CA 1
ATOM 8488 C C . LYS B 1 388 ? 5.449 -60.812 -23.094 1 97.88 388 LYS B C 1
ATOM 8490 O O . LYS B 1 388 ? 5.41 -62.031 -23.281 1 97.88 388 LYS B O 1
ATOM 8495 N N . VAL B 1 389 ? 4.375 -60.062 -22.812 1 97.75 389 VAL B N 1
ATOM 8496 C CA . VAL B 1 389 ? 3.051 -60.656 -22.734 1 97.75 389 VAL B CA 1
ATOM 8497 C C . VAL B 1 389 ? 2.689 -61.25 -24.094 1 97.75 389 VAL B C 1
ATOM 8499 O O . VAL B 1 389 ? 2.084 -62.344 -24.156 1 97.75 389 VAL B O 1
ATOM 8502 N N . ARG B 1 390 ? 3.033 -60.625 -25.188 1 97.75 390 ARG B N 1
ATOM 8503 C CA . ARG B 1 390 ? 2.77 -61.125 -26.531 1 97.75 390 ARG B CA 1
ATOM 8504 C C . ARG B 1 390 ? 3.471 -62.438 -26.766 1 97.75 390 ARG B C 1
ATOM 8506 O O . ARG B 1 390 ? 2.83 -63.438 -27.125 1 97.75 390 ARG B O 1
ATOM 8513 N N . VAL B 1 391 ? 4.766 -62.5 -26.469 1 97.88 391 VAL B N 1
ATOM 8514 C CA . VAL B 1 391 ? 5.586 -63.688 -26.719 1 97.88 391 VAL B CA 1
ATOM 8515 C C . VAL B 1 391 ? 5.184 -64.812 -25.766 1 97.88 391 VAL B C 1
ATOM 8517 O O . VAL B 1 391 ? 5.102 -65.938 -26.172 1 97.88 391 VAL B O 1
ATOM 8520 N N . LYS B 1 392 ? 4.98 -64.5 -24.594 1 97.81 392 LYS B N 1
ATOM 8521 C CA . LYS B 1 392 ? 4.594 -65.5 -23.594 1 97.81 392 LYS B CA 1
ATOM 8522 C C . LYS B 1 392 ? 3.271 -66.188 -23.969 1 97.81 392 LYS B C 1
ATOM 8524 O O . LYS B 1 392 ? 3.092 -67.375 -23.75 1 97.81 392 LYS B O 1
ATOM 8529 N N . SER B 1 393 ? 2.34 -65.375 -24.484 1 97.81 393 SER B N 1
ATOM 8530 C CA . SER B 1 393 ? 1.05 -65.938 -24.891 1 97.81 393 SER B CA 1
ATOM 8531 C C . SER B 1 393 ? 1.219 -67 -25.969 1 97.81 393 SER B C 1
ATOM 8533 O O . SER B 1 393 ? 0.556 -68 -25.938 1 97.81 393 SER B O 1
ATOM 8535 N N . GLU B 1 394 ? 2.078 -66.75 -26.906 1 97.5 394 GLU B N 1
ATOM 8536 C CA . GLU B 1 394 ? 2.365 -67.688 -27.953 1 97.5 394 GLU B CA 1
ATOM 8537 C C . GLU B 1 394 ? 2.973 -69 -27.375 1 97.5 394 GLU B C 1
ATOM 8539 O O . GLU B 1 394 ? 2.535 -70.062 -27.688 1 97.5 394 GLU B O 1
ATOM 8544 N N . VAL B 1 395 ? 3.924 -68.812 -26.531 1 97.06 395 VAL B N 1
ATOM 8545 C CA . VAL B 1 395 ? 4.633 -69.938 -25.906 1 97.06 395 VAL B CA 1
ATOM 8546 C C . VAL B 1 395 ? 3.65 -70.812 -25.125 1 97.06 395 VAL B C 1
ATOM 8548 O O . VAL B 1 395 ? 3.641 -72 -25.25 1 97.06 395 VAL B O 1
ATOM 8551 N N . ASP B 1 396 ? 2.867 -70.188 -24.359 1 97 396 ASP B N 1
ATOM 8552 C CA . ASP B 1 396 ? 1.923 -70.875 -23.516 1 97 396 ASP B CA 1
ATOM 8553 C C . ASP B 1 396 ? 0.917 -71.688 -24.344 1 97 396 ASP B C 1
ATOM 8555 O O . ASP B 1 396 ? 0.6 -72.812 -24.016 1 97 396 ASP B O 1
ATOM 8559 N N . LEU B 1 397 ? 0.406 -71 -25.375 1 97.25 397 LEU B N 1
ATOM 8560 C CA . LEU B 1 397 ? -0.581 -71.688 -26.219 1 97.25 397 LEU B CA 1
ATOM 8561 C C . LEU B 1 397 ? 0.031 -72.875 -26.906 1 97.25 397 LEU B C 1
ATOM 8563 O O . LEU B 1 397 ? -0.612 -73.938 -27.016 1 97.25 397 LEU B O 1
ATOM 8567 N N . ILE B 1 398 ? 1.272 -72.75 -27.375 1 97 398 ILE B N 1
ATOM 8568 C CA . ILE B 1 398 ? 1.956 -73.875 -28.047 1 97 398 ILE B CA 1
ATOM 8569 C C . ILE B 1 398 ? 2.186 -75 -27.078 1 97 398 ILE B C 1
ATOM 8571 O O . ILE B 1 398 ? 1.878 -76.188 -27.375 1 97 398 ILE B O 1
ATOM 8575 N N . ILE B 1 399 ? 2.656 -74.75 -25.953 1 95.88 399 ILE B N 1
ATOM 8576 C CA . ILE B 1 399 ? 2.957 -75.75 -24.938 1 95.88 399 ILE B CA 1
ATOM 8577 C C . ILE B 1 399 ? 1.669 -76.5 -24.516 1 95.88 399 ILE B C 1
ATOM 8579 O O . ILE B 1 399 ? 1.658 -77.688 -24.297 1 95.88 399 ILE B O 1
ATOM 8583 N N . GLN B 1 400 ? 0.629 -75.75 -24.453 1 95.06 400 GLN B N 1
ATOM 8584 C CA . GLN B 1 400 ? -0.653 -76.312 -24.047 1 95.06 400 GLN B CA 1
ATOM 8585 C C . GLN B 1 400 ? -1.162 -77.312 -25.062 1 95.06 400 GLN B C 1
ATOM 8587 O O . GLN B 1 400 ? -1.83 -78.312 -24.703 1 95.06 400 GLN B O 1
ATOM 8592 N N . ASN B 1 401 ? -0.825 -77.125 -26.328 1 94.06 401 ASN B N 1
ATOM 8593 C CA . ASN B 1 401 ? -1.396 -77.938 -27.375 1 94.06 401 ASN B CA 1
ATOM 8594 C C . ASN B 1 401 ? -0.458 -79.062 -27.766 1 94.06 401 ASN B C 1
ATOM 8596 O O . ASN B 1 401 ? -0.908 -80.188 -28.031 1 94.06 401 ASN B O 1
ATOM 8600 N N . ILE B 1 402 ? 0.893 -78.875 -27.75 1 92.44 402 ILE B N 1
ATOM 8601 C CA . ILE B 1 402 ? 1.786 -79.875 -28.281 1 92.44 402 ILE B CA 1
ATOM 8602 C C . ILE B 1 402 ? 2.838 -80.25 -27.219 1 92.44 402 ILE B C 1
ATOM 8604 O O . ILE B 1 402 ? 3.678 -81.125 -27.453 1 92.44 402 ILE B O 1
ATOM 8608 N N . GLY B 1 403 ? 2.787 -79.625 -26.047 1 90.5 403 GLY B N 1
ATOM 8609 C CA . GLY B 1 403 ? 3.76 -79.875 -24.984 1 90.5 403 GLY B CA 1
ATOM 8610 C C . GLY B 1 403 ? 5.059 -79.125 -25.188 1 90.5 403 GLY B C 1
ATOM 8611 O O . GLY B 1 403 ? 5.176 -78.312 -26.109 1 90.5 403 GLY B O 1
ATOM 8612 N N . ASP B 1 404 ? 6.133 -79.438 -24.375 1 87.56 404 ASP B N 1
ATOM 8613 C CA . ASP B 1 404 ? 7.383 -78.688 -24.406 1 87.56 404 ASP B CA 1
ATOM 8614 C C . ASP B 1 404 ? 8.555 -79.625 -24.797 1 87.56 404 ASP B C 1
ATOM 8616 O O . ASP B 1 404 ? 9.711 -79.25 -24.562 1 87.56 404 ASP B O 1
ATOM 8620 N N . ASP B 1 405 ? 8.242 -80.625 -25.328 1 84.69 405 ASP B N 1
ATOM 8621 C CA . ASP B 1 405 ? 9.289 -81.562 -25.688 1 84.69 405 ASP B CA 1
ATOM 8622 C C . ASP B 1 405 ? 10.211 -81 -26.75 1 84.69 405 ASP B C 1
ATOM 8624 O O . ASP B 1 405 ? 11.391 -81.375 -26.828 1 84.69 405 ASP B O 1
ATOM 8628 N N . GLY B 1 406 ? 9.695 -80.188 -27.484 1 81.12 406 GLY B N 1
ATOM 8629 C CA . GLY B 1 406 ? 10.469 -79.562 -28.547 1 81.12 406 GLY B CA 1
ATOM 8630 C C . GLY B 1 406 ? 11.633 -78.75 -28.031 1 81.12 406 GLY B C 1
ATOM 8631 O O . GLY B 1 406 ? 12.594 -78.5 -28.766 1 81.12 406 GLY B O 1
ATOM 8632 N N . LEU B 1 407 ? 11.578 -78.438 -26.906 1 83.69 407 LEU B N 1
ATOM 8633 C CA . LEU B 1 407 ? 12.625 -77.562 -26.328 1 83.69 407 LEU B CA 1
ATOM 8634 C C . LEU B 1 407 ? 13.867 -78.438 -26.016 1 83.69 407 LEU B C 1
ATOM 8636 O O . LEU B 1 407 ? 14.961 -77.875 -25.859 1 83.69 407 LEU B O 1
ATOM 8640 N N . ARG B 1 408 ? 13.688 -79.625 -25.969 1 84.31 408 ARG B N 1
ATOM 8641 C CA . ARG B 1 408 ? 14.797 -80.562 -25.656 1 84.31 408 ARG B CA 1
ATOM 8642 C C . ARG B 1 408 ? 15.383 -81.188 -26.922 1 84.31 408 ARG B C 1
ATOM 8644 O O . ARG B 1 408 ? 16.375 -81.875 -26.859 1 84.31 408 ARG B O 1
ATOM 8651 N N . ALA B 1 409 ? 14.734 -80.812 -27.922 1 81.62 409 ALA B N 1
ATOM 8652 C CA . ALA B 1 409 ? 15.203 -81.375 -29.188 1 81.62 409 ALA B CA 1
ATOM 8653 C C . ALA B 1 409 ? 16.516 -80.75 -29.625 1 81.62 409 ALA B C 1
ATOM 8655 O O . ALA B 1 409 ? 16.938 -79.688 -29.078 1 81.62 409 ALA B O 1
ATOM 8656 N N . GLU B 1 410 ? 17.219 -81.438 -30.438 1 84.62 410 GLU B N 1
ATOM 8657 C CA . GLU B 1 410 ? 18.5 -80.938 -30.953 1 84.62 410 GLU B CA 1
ATOM 8658 C C . GLU B 1 410 ? 18.281 -80 -32.125 1 84.62 410 GLU B C 1
ATOM 8660 O O . GLU B 1 410 ? 18.281 -80.375 -33.281 1 84.62 410 GLU B O 1
ATOM 8665 N N . ASN B 1 411 ? 18.234 -78.75 -31.75 1 85.12 411 ASN B N 1
ATOM 8666 C CA . ASN B 1 411 ? 17.906 -77.688 -32.75 1 85.12 411 ASN B CA 1
ATOM 8667 C C . ASN B 1 411 ? 19.125 -77.312 -33.562 1 85.12 411 ASN B C 1
ATOM 8669 O O . ASN B 1 411 ? 20.266 -77.438 -33.094 1 85.12 411 ASN B O 1
ATOM 8673 N N . HIS B 1 412 ? 18.781 -76.875 -34.781 1 89.19 412 HIS B N 1
ATOM 8674 C CA . HIS B 1 412 ? 19.844 -76.375 -35.656 1 89.19 412 HIS B CA 1
ATOM 8675 C C . HIS B 1 412 ? 20.203 -74.938 -35.312 1 89.19 412 HIS B C 1
ATOM 8677 O O . HIS B 1 412 ? 19.344 -74.188 -34.938 1 89.19 412 HIS B O 1
ATOM 8683 N N . ASP B 1 413 ? 21.516 -74.688 -35.438 1 88.44 413 ASP B N 1
ATOM 8684 C CA . ASP B 1 413 ? 22 -73.312 -35.25 1 88.44 413 ASP B CA 1
ATOM 8685 C C . ASP B 1 413 ? 22.203 -72.625 -36.594 1 88.44 413 ASP B C 1
ATOM 8687 O O . ASP B 1 413 ? 23.328 -72.562 -37.094 1 88.44 413 ASP B O 1
ATOM 8691 N N . PHE B 1 414 ? 21.172 -71.875 -36.969 1 89 414 PHE B N 1
ATOM 8692 C CA . PHE B 1 414 ? 21.188 -71.375 -38.344 1 89 414 PHE B CA 1
ATOM 8693 C C . PHE B 1 414 ? 21.797 -69.938 -38.344 1 89 414 PHE B C 1
ATOM 8695 O O . PHE B 1 414 ? 21.531 -69.125 -37.438 1 89 414 PHE B O 1
ATOM 8702 N N . LYS B 1 415 ? 22.578 -69.688 -39.312 1 88.62 415 LYS B N 1
ATOM 8703 C CA . LYS B 1 415 ? 23.109 -68.375 -39.625 1 88.62 415 LYS B CA 1
ATOM 8704 C C . LYS B 1 415 ? 22.812 -67.938 -41.062 1 88.62 415 LYS B C 1
ATOM 8706 O O . LYS B 1 415 ? 22.828 -68.75 -41.969 1 88.62 415 LYS B O 1
ATOM 8711 N N . SER B 1 416 ? 22.453 -66.688 -41.25 1 88.12 416 SER B N 1
ATOM 8712 C CA . SER B 1 416 ? 22.219 -66.188 -42.594 1 88.12 416 SER B CA 1
ATOM 8713 C C . SER B 1 416 ? 23.469 -66.312 -43.438 1 88.12 416 SER B C 1
ATOM 8715 O O . SER B 1 416 ? 24.562 -65.938 -43.031 1 88.12 416 SER B O 1
ATOM 8717 N N . SER B 1 417 ? 23.266 -66.938 -44.562 1 84.69 417 SER B N 1
ATOM 8718 C CA . SER B 1 417 ? 24.422 -67.188 -45.438 1 84.69 417 SER B CA 1
ATOM 8719 C C . SER B 1 417 ? 24.078 -66.938 -46.875 1 84.69 417 SER B C 1
ATOM 8721 O O . SER B 1 417 ? 22.922 -67.062 -47.281 1 84.69 417 SER B O 1
ATOM 8723 N N . SER B 1 418 ? 25 -66.5 -47.594 1 84.31 418 SER B N 1
ATOM 8724 C CA . SER B 1 418 ? 24.891 -66.312 -49.031 1 84.31 418 SER B CA 1
ATOM 8725 C C . SER B 1 418 ? 25.531 -67.5 -49.781 1 84.31 418 SER B C 1
ATOM 8727 O O . SER B 1 418 ? 26.531 -68.062 -49.312 1 84.31 418 SER B O 1
ATOM 8729 N N . PHE B 1 419 ? 24.859 -67.875 -50.812 1 83.5 419 PHE B N 1
ATOM 8730 C CA . PHE B 1 419 ? 25.328 -69.062 -51.562 1 83.5 419 PHE B CA 1
ATOM 8731 C C . PHE B 1 419 ? 25.812 -68.625 -52.938 1 83.5 419 PHE B C 1
ATOM 8733 O O . PHE B 1 419 ? 25 -68.375 -53.844 1 83.5 419 PHE B O 1
ATOM 8740 N N . THR B 1 420 ? 27.094 -68.625 -53.188 1 79.81 420 THR B N 1
ATOM 8741 C CA . THR B 1 420 ? 27.688 -68.25 -54.469 1 79.81 420 THR B CA 1
ATOM 8742 C C . THR B 1 420 ? 27.594 -69.375 -55.438 1 79.81 420 THR B C 1
ATOM 8744 O O . THR B 1 420 ? 27.625 -69.188 -56.656 1 79.81 420 THR B O 1
ATOM 8747 N N . ILE B 1 421 ? 27.531 -70.625 -54.969 1 82.88 421 ILE B N 1
ATOM 8748 C CA . ILE B 1 421 ? 27.344 -71.812 -55.781 1 82.88 421 ILE B CA 1
ATOM 8749 C C . ILE B 1 421 ? 25.938 -72.375 -55.531 1 82.88 421 ILE B C 1
ATOM 8751 O O . ILE B 1 421 ? 25.469 -72.438 -54.406 1 82.88 421 ILE B O 1
ATOM 8755 N N . PRO B 1 422 ? 25.406 -72.688 -56.688 1 84.81 422 PRO B N 1
ATOM 8756 C CA . PRO B 1 422 ? 24.078 -73.25 -56.5 1 84.81 422 PRO B CA 1
ATOM 8757 C C . PRO B 1 422 ? 24.109 -74.5 -55.562 1 84.81 422 PRO B C 1
ATOM 8759 O O . PRO B 1 422 ? 24.844 -75.438 -55.781 1 84.81 422 PRO B O 1
ATOM 8762 N N . THR B 1 423 ? 23.453 -74.312 -54.438 1 87.94 423 THR B N 1
ATOM 8763 C CA . THR B 1 423 ? 23.359 -75.375 -53.438 1 87.94 423 THR B CA 1
ATOM 8764 C C . THR B 1 423 ? 21.922 -75.875 -53.312 1 87.94 423 THR B C 1
ATOM 8766 O O . THR B 1 423 ? 20.984 -75.062 -53.438 1 87.94 423 THR B O 1
ATOM 8769 N N . THR B 1 424 ? 21.734 -77.062 -53.094 1 88.94 424 THR B N 1
ATOM 8770 C CA . THR B 1 424 ? 20.406 -77.688 -52.969 1 88.94 424 THR B CA 1
ATOM 8771 C C . THR B 1 424 ? 19.891 -77.562 -51.562 1 88.94 424 THR B C 1
ATOM 8773 O O . THR B 1 424 ? 20.625 -77.875 -50.594 1 88.94 424 THR B O 1
ATOM 8776 N N . CYS B 1 425 ? 18.766 -77.062 -51.406 1 90.56 425 CYS B N 1
ATOM 8777 C CA . CYS B 1 425 ? 18.125 -77 -50.094 1 90.56 425 CYS B CA 1
ATOM 8778 C C . CYS B 1 425 ? 17.906 -78.438 -49.562 1 90.56 425 CYS B C 1
ATOM 8780 O O . CYS B 1 425 ? 17.328 -79.25 -50.25 1 90.56 425 CYS B O 1
ATOM 8782 N N . ASP B 1 426 ? 18.297 -78.625 -48.469 1 89.62 426 ASP B N 1
ATOM 8783 C CA . ASP B 1 426 ? 18.281 -80 -47.906 1 89.62 426 ASP B CA 1
ATOM 8784 C C . ASP B 1 426 ? 16.859 -80.375 -47.469 1 89.62 426 ASP B C 1
ATOM 8786 O O . ASP B 1 426 ? 16.609 -81.562 -47.125 1 89.62 426 ASP B O 1
ATOM 8790 N N . LEU B 1 427 ? 15.961 -79.438 -47.5 1 88.5 427 LEU B N 1
ATOM 8791 C CA . LEU B 1 427 ? 14.578 -79.812 -47.156 1 88.5 427 LEU B CA 1
ATOM 8792 C C . LEU B 1 427 ? 13.727 -79.938 -48.438 1 88.5 427 LEU B C 1
ATOM 8794 O O . LEU B 1 427 ? 13.117 -80.938 -48.688 1 88.5 427 LEU B O 1
ATOM 8798 N N . CYS B 1 428 ? 13.625 -78.875 -49.281 1 84.12 428 CYS B N 1
ATOM 8799 C CA . CYS B 1 428 ? 12.734 -78.875 -50.438 1 84.12 428 CYS B CA 1
ATOM 8800 C C . CYS B 1 428 ? 13.453 -79.375 -51.688 1 84.12 428 CYS B C 1
ATOM 8802 O O . CYS B 1 428 ? 12.828 -79.625 -52.719 1 84.12 428 CYS B O 1
ATOM 8804 N N . ASN B 1 429 ? 14.703 -79.562 -51.719 1 85.88 429 ASN B N 1
ATOM 8805 C CA . ASN B 1 429 ? 15.531 -80.125 -52.781 1 85.88 429 ASN B CA 1
ATOM 8806 C C . ASN B 1 429 ? 15.602 -79.188 -53.969 1 85.88 429 ASN B C 1
ATOM 8808 O O . ASN B 1 429 ? 15.945 -79.625 -55.094 1 85.88 429 ASN B O 1
ATOM 8812 N N . SER B 1 430 ? 15.195 -78 -53.688 1 86.06 430 SER B N 1
ATOM 8813 C CA . SER B 1 430 ? 15.352 -77 -54.75 1 86.06 430 SER B CA 1
ATOM 8814 C C . SER B 1 430 ? 16.641 -76.188 -54.562 1 86.06 430 SER B C 1
ATOM 8816 O O . SER B 1 430 ? 17.266 -76.25 -53.5 1 86.06 430 SER B O 1
ATOM 8818 N N . THR B 1 431 ? 16.984 -75.562 -55.594 1 87.44 431 THR B N 1
ATOM 8819 C CA . THR B 1 431 ? 18.281 -74.875 -55.625 1 87.44 431 THR B CA 1
ATOM 8820 C C . THR B 1 431 ? 18.203 -73.5 -54.938 1 87.44 431 THR B C 1
ATOM 8822 O O . THR B 1 431 ? 17.219 -72.812 -55.094 1 87.44 431 THR B O 1
ATOM 8825 N N . ILE B 1 432 ? 19.156 -73.375 -54.062 1 86.44 432 ILE B N 1
ATOM 8826 C CA . ILE B 1 432 ? 19.344 -72.062 -53.438 1 86.44 432 ILE B CA 1
ATOM 8827 C C . ILE B 1 432 ? 20.469 -71.312 -54.125 1 86.44 432 ILE B C 1
ATOM 8829 O O . ILE B 1 432 ? 21.594 -71.812 -54.219 1 86.44 432 ILE B O 1
ATOM 8833 N N . TRP B 1 433 ? 20.125 -70.188 -54.688 1 79.75 433 TRP B N 1
ATOM 8834 C CA . TRP B 1 433 ? 21.172 -69.5 -55.375 1 79.75 433 TRP B CA 1
ATOM 8835 C C . TRP B 1 433 ? 20.969 -68 -55.219 1 79.75 433 TRP B C 1
ATOM 8837 O O . TRP B 1 433 ? 19.844 -67.5 -55.25 1 79.75 433 TRP B O 1
ATOM 8847 N N . GLY B 1 434 ? 21.922 -67.25 -54.938 1 71.81 434 GLY B N 1
ATOM 8848 C CA . GLY B 1 434 ? 21.859 -65.75 -54.938 1 71.81 434 GLY B CA 1
ATOM 8849 C C . GLY B 1 434 ? 22.688 -65.125 -53.812 1 71.81 434 GLY B C 1
ATOM 8850 O O . GLY B 1 434 ? 23.047 -65.812 -52.844 1 71.81 434 GLY B O 1
ATOM 8851 N N . LEU B 1 435 ? 23.281 -64.125 -54.094 1 63.81 435 LEU B N 1
ATOM 8852 C CA . LEU B 1 435 ? 24.172 -63.406 -53.219 1 63.81 435 LEU B CA 1
ATOM 8853 C C . LEU B 1 435 ? 23.438 -62.844 -52 1 63.81 435 LEU B C 1
ATOM 8855 O O . LEU B 1 435 ? 24.062 -62.5 -51 1 63.81 435 LEU B O 1
ATOM 8859 N N . SER B 1 436 ? 22.25 -62.562 -51.969 1 61.53 436 SER B N 1
ATOM 8860 C CA . SER B 1 436 ? 21.688 -61.812 -50.844 1 61.53 436 SER B CA 1
ATOM 8861 C C . SER B 1 436 ? 20.766 -62.719 -50 1 61.53 436 SER B C 1
ATOM 8863 O O . SER B 1 436 ? 19.766 -63.219 -50.5 1 61.53 436 SER B O 1
ATOM 8865 N N . ASN B 1 437 ? 21.078 -62.938 -48.719 1 61.69 437 ASN B N 1
ATOM 8866 C CA . ASN B 1 437 ? 20.531 -63.406 -47.438 1 61.69 437 ASN B CA 1
ATOM 8867 C C . ASN B 1 437 ? 19.359 -64.375 -47.656 1 61.69 437 ASN B C 1
ATOM 8869 O O . ASN B 1 437 ? 18.391 -64.312 -46.906 1 61.69 437 ASN B O 1
ATOM 8873 N N . LYS B 1 438 ? 19.312 -65.125 -48.656 1 66.69 438 LYS B N 1
ATOM 8874 C CA . LYS B 1 438 ? 18.125 -65.875 -49.031 1 66.69 438 LYS B CA 1
ATOM 8875 C C . LYS B 1 438 ? 18.188 -67.312 -48.438 1 66.69 438 LYS B C 1
ATOM 8877 O O . LYS B 1 438 ? 17.203 -68.062 -48.5 1 66.69 438 LYS B O 1
ATOM 8882 N N . GLY B 1 439 ? 19.375 -67.5 -47.781 1 82.62 439 GLY B N 1
ATOM 8883 C CA . GLY B 1 439 ? 19.422 -68.875 -47.25 1 82.62 439 GLY B CA 1
ATOM 8884 C C . GLY B 1 439 ? 20.062 -68.938 -45.875 1 82.62 439 GLY B C 1
ATOM 8885 O O . GLY B 1 439 ? 20.516 -67.938 -45.344 1 82.62 439 GLY B O 1
ATOM 8886 N N . LEU B 1 440 ? 19.938 -70.125 -45.219 1 91.12 440 LEU B N 1
ATOM 8887 C CA . LEU B 1 440 ? 20.484 -70.375 -43.875 1 91.12 440 LEU B CA 1
ATOM 8888 C C . LEU B 1 440 ? 21.344 -71.625 -43.875 1 91.12 440 LEU B C 1
ATOM 8890 O O . LEU B 1 440 ? 21.062 -72.562 -44.625 1 91.12 440 LEU B O 1
ATOM 8894 N N . THR B 1 441 ? 22.422 -71.438 -43.094 1 91.25 441 THR B N 1
ATOM 8895 C CA . THR B 1 441 ? 23.281 -72.562 -42.938 1 91.25 441 THR B CA 1
ATOM 8896 C C . THR B 1 441 ? 23.5 -72.875 -41.438 1 91.25 441 THR B C 1
ATOM 8898 O O . THR B 1 441 ? 23.797 -71.938 -40.656 1 91.25 441 THR B O 1
ATOM 8901 N N . CYS B 1 442 ? 23.25 -74.125 -41.094 1 93.06 442 CYS B N 1
ATOM 8902 C CA . CYS B 1 442 ? 23.484 -74.562 -39.719 1 93.06 442 CYS B CA 1
ATOM 8903 C C . CYS B 1 442 ? 24.969 -74.625 -39.406 1 93.06 442 CYS B C 1
ATOM 8905 O O . CYS B 1 442 ? 25.719 -75.312 -40.125 1 93.06 442 CYS B O 1
ATOM 8907 N N . ARG B 1 443 ? 25.391 -74.125 -38.406 1 91.94 443 ARG B N 1
ATOM 8908 C CA . ARG B 1 443 ? 26.797 -74.062 -38.031 1 91.94 443 ARG B CA 1
ATOM 8909 C C . ARG B 1 443 ? 27.281 -75.438 -37.531 1 91.94 443 ARG B C 1
ATOM 8911 O O . ARG B 1 443 ? 28.469 -75.75 -37.625 1 91.94 443 ARG B O 1
ATOM 8918 N N . ALA B 1 444 ? 26.453 -76.188 -37.062 1 88.75 444 ALA B N 1
ATOM 8919 C CA . ALA B 1 444 ? 26.828 -77.438 -36.406 1 88.75 444 ALA B CA 1
ATOM 8920 C C . ALA B 1 444 ? 26.906 -78.625 -37.406 1 88.75 444 ALA B C 1
ATOM 8922 O O . ALA B 1 444 ? 27.906 -79.312 -37.5 1 88.75 444 ALA B O 1
ATOM 8923 N N . CYS B 1 445 ? 25.891 -78.812 -38.156 1 89.88 445 CYS B N 1
ATOM 8924 C CA . CYS B 1 445 ? 25.812 -80 -39.031 1 89.88 445 CYS B CA 1
ATOM 8925 C C . CYS B 1 445 ? 26 -79.562 -40.5 1 89.88 445 CYS B C 1
ATOM 8927 O O . CYS B 1 445 ? 26.297 -80.438 -41.344 1 89.88 445 CYS B O 1
ATOM 8929 N N . GLY B 1 446 ? 25.781 -78.312 -40.812 1 89.31 446 GLY B N 1
ATOM 8930 C CA . GLY B 1 446 ? 25.953 -77.875 -42.188 1 89.31 446 GLY B CA 1
ATOM 8931 C C . GLY B 1 446 ? 24.688 -77.938 -43.031 1 89.31 446 GLY B C 1
ATOM 8932 O O . GLY B 1 446 ? 24.75 -77.875 -44.25 1 89.31 446 GLY B O 1
ATOM 8933 N N . PHE B 1 447 ? 23.641 -78.125 -42.406 1 91.12 447 PHE B N 1
ATOM 8934 C CA . PHE B 1 447 ? 22.344 -78.125 -43.062 1 91.12 447 PHE B CA 1
ATOM 8935 C C . PHE B 1 447 ? 22.062 -76.812 -43.75 1 91.12 447 PHE B C 1
ATOM 8937 O O . PHE B 1 447 ? 22.172 -75.75 -43.156 1 91.12 447 PHE B O 1
ATOM 8944 N N . ASN B 1 448 ? 21.703 -76.812 -45.062 1 90.56 448 ASN B N 1
ATOM 8945 C CA . ASN B 1 448 ? 21.375 -75.625 -45.844 1 90.56 448 ASN B CA 1
ATOM 8946 C C . ASN B 1 448 ? 19.906 -75.562 -46.219 1 90.56 448 ASN B C 1
ATOM 8948 O O . ASN B 1 448 ? 19.344 -76.562 -46.656 1 90.56 448 ASN B O 1
ATOM 8952 N N . CYS B 1 449 ? 19.328 -74.438 -45.875 1 89.75 449 CYS B N 1
ATOM 8953 C CA . CYS B 1 449 ? 17.938 -74.312 -46.312 1 89.75 449 CYS B CA 1
ATOM 8954 C C . CYS B 1 449 ? 17.562 -72.938 -46.656 1 89.75 449 CYS B C 1
ATOM 8956 O O . CYS B 1 449 ? 18.328 -72 -46.406 1 89.75 449 CYS B O 1
ATOM 8958 N N . HIS B 1 450 ? 16.391 -72.75 -47.406 1 88.06 450 HIS B N 1
ATOM 8959 C CA . HIS B 1 450 ? 15.828 -71.438 -47.719 1 88.06 450 HIS B CA 1
ATOM 8960 C C . HIS B 1 450 ? 15.383 -70.75 -46.438 1 88.06 450 HIS B C 1
ATOM 8962 O O . HIS B 1 450 ? 15.086 -71.375 -45.438 1 88.06 450 HIS B O 1
ATOM 8968 N N . ALA B 1 451 ? 15.383 -69.438 -46.531 1 87.12 451 ALA B N 1
ATOM 8969 C CA . ALA B 1 451 ? 14.867 -68.688 -45.406 1 87.12 451 ALA B CA 1
ATOM 8970 C C . ALA B 1 451 ? 13.422 -69.062 -45.094 1 87.12 451 ALA B C 1
ATOM 8972 O O . ALA B 1 451 ? 13.023 -69.125 -43.938 1 87.12 451 ALA B O 1
ATOM 8973 N N . LYS B 1 452 ? 12.648 -69.375 -46.062 1 83.81 452 LYS B N 1
ATOM 8974 C CA . LYS B 1 452 ? 11.242 -69.688 -45.906 1 83.81 452 LYS B CA 1
ATOM 8975 C C . LYS B 1 452 ? 11.094 -71.125 -45.406 1 83.81 452 LYS B C 1
ATOM 8977 O O . LYS B 1 452 ? 10.031 -71.5 -44.906 1 83.81 452 LYS B O 1
ATOM 8982 N N . CYS B 1 453 ? 12.102 -72 -45.562 1 89.25 453 CYS B N 1
ATOM 8983 C CA . CYS B 1 453 ? 12.031 -73.375 -45.219 1 89.25 453 CYS B CA 1
ATOM 8984 C C . CYS B 1 453 ? 12.5 -73.625 -43.781 1 89.25 453 CYS B C 1
ATOM 8986 O O . CYS B 1 453 ? 12.273 -74.688 -43.188 1 89.25 453 CYS B O 1
ATOM 8988 N N . GLU B 1 454 ? 13.094 -72.625 -43.25 1 89.25 454 GLU B N 1
ATOM 8989 C CA . GLU B 1 454 ? 13.719 -72.75 -41.938 1 89.25 454 GLU B CA 1
ATOM 8990 C C . GLU B 1 454 ? 12.75 -73.25 -40.906 1 89.25 454 GLU B C 1
ATOM 8992 O O . GLU B 1 454 ? 13.086 -74.188 -40.156 1 89.25 454 GLU B O 1
ATOM 8997 N N . MET B 1 455 ? 11.531 -72.812 -40.969 1 91.19 455 MET B N 1
ATOM 8998 C CA . MET B 1 455 ? 10.555 -73.125 -39.906 1 91.19 455 MET B CA 1
ATOM 8999 C C . MET B 1 455 ? 9.992 -74.5 -40.125 1 91.19 455 MET B C 1
ATOM 9001 O O . MET B 1 455 ? 9.352 -75.062 -39.219 1 91.19 455 MET B O 1
ATOM 9005 N N . LYS B 1 456 ? 10.32 -75.125 -41.156 1 90.62 456 LYS B N 1
ATOM 9006 C CA . LYS B 1 456 ? 9.781 -76.438 -41.469 1 90.62 456 LYS B CA 1
ATOM 9007 C C . LYS B 1 456 ? 10.836 -77.5 -41.281 1 90.62 456 LYS B C 1
ATOM 9009 O O . LYS B 1 456 ? 10.562 -78.688 -41.5 1 90.62 456 LYS B O 1
ATOM 9014 N N . VAL B 1 457 ? 11.945 -77.062 -40.875 1 91.38 457 VAL B N 1
ATOM 9015 C CA . VAL B 1 457 ? 13.031 -78 -40.719 1 91.38 457 VAL B CA 1
ATOM 9016 C C . VAL B 1 457 ? 12.898 -78.688 -39.375 1 91.38 457 VAL B C 1
ATOM 9018 O O . VAL B 1 457 ? 12.711 -78.062 -38.344 1 91.38 457 VAL B O 1
ATOM 9021 N N . ALA B 1 458 ? 12.961 -80 -39.312 1 90.62 458 ALA B N 1
ATOM 9022 C CA . ALA B 1 458 ? 12.859 -80.812 -38.094 1 90.62 458 ALA B CA 1
ATOM 9023 C C . ALA B 1 458 ? 14.078 -80.562 -37.188 1 90.62 458 ALA B C 1
ATOM 9025 O O . ALA B 1 458 ? 15.195 -80.438 -37.688 1 90.62 458 ALA B O 1
ATOM 9026 N N . PRO B 1 459 ? 13.875 -80.5 -35.938 1 87.75 459 PRO B N 1
ATOM 9027 C CA . PRO B 1 459 ? 14.977 -80.312 -35 1 87.75 459 PRO B CA 1
ATOM 9028 C C . PRO B 1 459 ? 15.773 -81.562 -34.719 1 87.75 459 PRO B C 1
ATOM 9030 O O . PRO B 1 459 ? 15.742 -82.125 -33.594 1 87.75 459 PRO B O 1
ATOM 9033 N N . ASN B 1 460 ? 16.422 -82 -35.656 1 86.56 460 ASN B N 1
ATOM 9034 C CA . ASN B 1 460 ? 17.203 -83.25 -35.531 1 86.56 460 ASN B CA 1
ATOM 9035 C C . ASN B 1 460 ? 18.656 -83 -35.969 1 86.56 460 ASN B C 1
ATOM 9037 O O . ASN B 1 460 ? 19.188 -83.812 -36.75 1 86.56 460 ASN B O 1
ATOM 9041 N N . CYS B 1 461 ? 19.203 -82.062 -35.469 1 89.19 461 CYS B N 1
ATOM 9042 C CA . CYS B 1 461 ? 20.578 -81.75 -35.812 1 89.19 461 CYS B CA 1
ATOM 9043 C C . CYS B 1 461 ? 21.547 -82.812 -35.281 1 89.19 461 CYS B C 1
ATOM 9045 O O . CYS B 1 461 ? 21.5 -83.125 -34.094 1 89.19 461 CYS B O 1
ATOM 9047 N N . SER B 1 462 ? 22.469 -83.25 -36.062 1 88.56 462 SER B N 1
ATOM 9048 C CA . SER B 1 462 ? 23.453 -84.25 -35.656 1 88.56 462 SER B CA 1
ATOM 9049 C C . SER B 1 462 ? 24.625 -83.625 -34.906 1 88.56 462 SER B C 1
ATOM 9051 O O . SER B 1 462 ? 25.391 -84.312 -34.25 1 88.56 462 SER B O 1
ATOM 9053 N N . LYS B 1 463 ? 24.812 -82.438 -34.938 1 87.44 463 LYS B N 1
ATOM 9054 C CA . LYS B 1 463 ? 25.891 -81.625 -34.344 1 87.44 463 LYS B CA 1
ATOM 9055 C C . LYS B 1 463 ? 27.25 -82 -34.906 1 87.44 463 LYS B C 1
ATOM 9057 O O . LYS B 1 463 ? 28.281 -81.75 -34.281 1 87.44 463 LYS B O 1
ATOM 9062 N N . LYS B 1 464 ? 27.188 -82.812 -35.938 1 88.81 464 LYS B N 1
ATOM 9063 C CA . LYS B 1 464 ? 28.422 -83.188 -36.625 1 88.81 464 LYS B CA 1
ATOM 9064 C C . LYS B 1 464 ? 28.438 -82.625 -38.031 1 88.81 464 LYS B C 1
ATOM 9066 O O . LYS B 1 464 ? 27.516 -82.938 -38.812 1 88.81 464 LYS B O 1
ATOM 9071 N N . LYS B 1 465 ? 29.547 -82 -38.344 1 87.94 465 LYS B N 1
ATOM 9072 C CA . LYS B 1 465 ? 29.656 -81.375 -39.656 1 87.94 465 LYS B CA 1
ATOM 9073 C C . LYS B 1 465 ? 29.656 -82.438 -40.781 1 87.94 465 LYS B C 1
ATOM 9075 O O . LYS B 1 465 ? 30.438 -83.375 -40.75 1 87.94 465 LYS B O 1
ATOM 9080 N N . GLY B 1 466 ? 28.688 -82.188 -41.594 1 85.56 466 GLY B N 1
ATOM 9081 C CA . GLY B 1 466 ? 28.641 -83.062 -42.75 1 85.56 466 GLY B CA 1
ATOM 9082 C C . GLY B 1 466 ? 27.625 -84.188 -42.625 1 85.56 466 GLY B C 1
ATOM 9083 O O . GLY B 1 466 ? 27.297 -84.875 -43.594 1 85.56 466 GLY B O 1
ATOM 9084 N N . GLN B 1 467 ? 27.234 -84.438 -41.438 1 87 467 GLN B N 1
ATOM 9085 C CA . GLN B 1 467 ? 26.234 -85.5 -41.219 1 87 467 GLN B CA 1
ATOM 9086 C C . GLN B 1 467 ? 24.828 -84.875 -41.094 1 87 467 GLN B C 1
ATOM 9088 O O . GLN B 1 467 ? 24.438 -84.438 -40 1 87 467 GLN B O 1
ATOM 9093 N N . ILE B 1 468 ? 24.031 -85 -42.125 1 86.94 468 ILE B N 1
ATOM 9094 C CA . ILE B 1 468 ? 22.688 -84.438 -42.156 1 86.94 468 ILE B CA 1
ATOM 9095 C C . ILE B 1 468 ? 21.672 -85.562 -41.969 1 86.94 468 ILE B C 1
ATOM 9097 O O . ILE B 1 468 ? 21.641 -86.5 -42.75 1 86.94 468 ILE B O 1
ATOM 9101 N N . ASN B 1 469 ? 20.938 -85.438 -40.938 1 85.69 469 ASN B N 1
ATOM 9102 C CA . ASN B 1 469 ? 19.891 -86.375 -40.719 1 85.69 469 ASN B CA 1
ATOM 9103 C C . ASN B 1 469 ? 18.703 -86.188 -41.656 1 85.69 469 ASN B C 1
ATOM 9105 O O . ASN B 1 469 ? 18.359 -85.062 -42 1 85.69 469 ASN B O 1
ATOM 9109 N N . PRO B 1 470 ? 18.141 -87.312 -42.094 1 84 470 PRO B N 1
ATOM 9110 C CA . PRO B 1 470 ? 17.016 -87.188 -43.031 1 84 470 PRO B CA 1
ATOM 9111 C C . PRO B 1 470 ? 15.812 -86.5 -42.375 1 84 470 PRO B C 1
ATOM 9113 O O . PRO B 1 470 ? 15.57 -86.688 -41.188 1 84 470 PRO B O 1
ATOM 9116 N N . GLN B 1 471 ? 15.125 -85.812 -43.188 1 81.56 471 GLN B N 1
ATOM 9117 C CA . GLN B 1 471 ? 13.922 -85.125 -42.75 1 81.56 471 GLN B CA 1
ATOM 9118 C C . GLN B 1 471 ? 12.695 -86 -42.875 1 81.56 471 GLN B C 1
ATOM 9120 O O . GLN B 1 471 ? 12.617 -86.812 -43.781 1 81.56 471 GLN B O 1
ATOM 9125 N N . PRO B 1 472 ? 11.883 -86.188 -41.969 1 70.75 472 PRO B N 1
ATOM 9126 C CA . PRO B 1 472 ? 10.68 -87 -42.062 1 70.75 472 PRO B CA 1
ATOM 9127 C C . PRO B 1 472 ? 9.844 -86.688 -43.312 1 70.75 472 PRO B C 1
ATOM 9129 O O . PRO B 1 472 ? 9.766 -85.5 -43.688 1 70.75 472 PRO B O 1
ATOM 9132 N N . SER B 1 473 ? 9.617 -87.688 -44.375 1 60.84 473 SER B N 1
ATOM 9133 C CA . SER B 1 473 ? 8.883 -87.5 -45.625 1 60.84 473 SER B CA 1
ATOM 9134 C C . SER B 1 473 ? 7.422 -87.125 -45.375 1 60.84 473 SER B C 1
ATOM 9136 O O . SER B 1 473 ? 6.812 -87.688 -44.438 1 60.84 473 SER B O 1
ATOM 9138 N N . PRO B 1 474 ? 6.832 -86.312 -46.125 1 51.88 474 PRO B N 1
ATOM 9139 C CA . PRO B 1 474 ? 5.414 -86 -45.906 1 51.88 474 PRO B CA 1
ATOM 9140 C C . PRO B 1 474 ? 4.52 -87.188 -46.062 1 51.88 474 PRO B C 1
ATOM 9142 O O . PRO B 1 474 ? 3.475 -87.312 -45.406 1 51.88 474 PRO B O 1
ATOM 9145 N N . SER B 1 475 ? 4.562 -88.125 -47.344 1 43.09 475 SER B N 1
ATOM 9146 C CA . SER B 1 475 ? 3.645 -89.188 -47.781 1 43.09 475 SER B CA 1
ATOM 9147 C C . SER B 1 475 ? 3.547 -90.312 -46.781 1 43.09 475 SER B C 1
ATOM 9149 O O . SER B 1 475 ? 2.643 -91.188 -46.875 1 43.09 475 SER B O 1
ATOM 9151 N N . THR B 1 476 ? 4.578 -91.062 -46.594 1 37.66 476 THR B N 1
ATOM 9152 C CA . THR B 1 476 ? 4.531 -92.375 -45.906 1 37.66 476 THR B CA 1
ATOM 9153 C C . THR B 1 476 ? 3.895 -92.188 -44.531 1 37.66 476 THR B C 1
ATOM 9155 O O . THR B 1 476 ? 4.035 -93.062 -43.656 1 37.66 476 THR B O 1
ATOM 9158 N N . LEU B 1 477 ? 3.627 -91.062 -44.219 1 34.28 477 LEU B N 1
ATOM 9159 C CA . LEU B 1 477 ? 3.014 -91 -42.906 1 34.28 477 LEU B CA 1
ATOM 9160 C C . LEU B 1 477 ? 1.61 -91.625 -42.906 1 34.28 477 LEU B C 1
ATOM 9162 O O . LEU B 1 477 ? 0.733 -91.125 -43.625 1 34.28 477 LEU B O 1
ATOM 9166 N N . GLN B 1 478 ? 1.436 -93 -43 1 31.03 478 GLN B N 1
ATOM 9167 C CA . GLN B 1 478 ? 0.195 -93.75 -42.875 1 31.03 478 GLN B CA 1
ATOM 9168 C C . GLN B 1 478 ? -0.841 -93 -42.062 1 31.03 478 GLN B C 1
ATOM 9170 O O . GLN B 1 478 ? -0.495 -92.375 -41.094 1 31.03 478 GLN B O 1
ATOM 9175 N N . PRO B 1 479 ? -2.051 -92.812 -42.688 1 29.8 479 PRO B N 1
ATOM 9176 C CA . PRO B 1 479 ? -3.07 -92.25 -41.812 1 29.8 479 PRO B CA 1
ATOM 9177 C C . PRO B 1 479 ? -3.143 -92.875 -40.438 1 29.8 479 PRO B C 1
ATOM 9179 O O . PRO B 1 479 ? -3.021 -94.125 -40.344 1 29.8 479 PRO B O 1
ATOM 9182 N N . ILE B 1 480 ? -2.738 -92.562 -39.469 1 28.14 480 ILE B N 1
ATOM 9183 C CA . ILE B 1 480 ? -3.074 -93.188 -38.219 1 28.14 480 ILE B CA 1
ATOM 9184 C C . ILE B 1 480 ? -4.516 -93.688 -38.25 1 28.14 480 ILE B C 1
ATOM 9186 O O . ILE B 1 480 ? -5.43 -92.938 -38.625 1 28.14 480 ILE B O 1
ATOM 9190 N N . GLY B 1 481 ? -4.895 -94.938 -38.594 1 24.78 481 GLY B N 1
ATOM 9191 C CA . GLY B 1 481 ? -6.18 -95.625 -38.406 1 24.78 481 GLY B CA 1
ATOM 9192 C C . GLY B 1 481 ? -7.078 -94.875 -37.438 1 24.78 481 GLY B C 1
ATOM 9193 O O . GLY B 1 481 ? -6.605 -94.062 -36.625 1 24.78 481 GLY B O 1
ATOM 9194 N N . THR B 1 482 ? -8.398 -94.812 -37.844 1 25.59 482 THR B N 1
ATOM 9195 C CA . THR B 1 482 ? -9.5 -94.25 -37.031 1 25.59 482 THR B CA 1
ATOM 9196 C C . THR B 1 482 ? -9.406 -94.75 -35.594 1 25.59 482 THR B C 1
ATOM 9198 O O . THR B 1 482 ? -9.719 -95.938 -35.312 1 25.59 482 THR B O 1
ATOM 9201 N N . ARG B 1 483 ? -8.477 -94.688 -34.906 1 23.12 483 ARG B N 1
ATOM 9202 C CA . ARG B 1 483 ? -8.727 -95.062 -33.531 1 23.12 483 ARG B CA 1
ATOM 9203 C C . ARG B 1 483 ? -10.086 -94.562 -33.062 1 23.12 483 ARG B C 1
ATOM 9205 O O . ARG B 1 483 ? -10.453 -93.438 -33.344 1 23.12 483 ARG B O 1
ATOM 9212 N N . SER B 1 484 ? -11.148 -95.5 -33.156 1 24.52 484 SER B N 1
ATOM 9213 C CA . SER B 1 484 ? -12.469 -95.375 -32.531 1 24.52 484 SER B CA 1
ATOM 9214 C C . SER B 1 484 ? -12.445 -94.375 -31.359 1 24.52 484 SER B C 1
ATOM 9216 O O . SER B 1 484 ? -11.656 -94.562 -30.422 1 24.52 484 SER B O 1
ATOM 9218 N N . VAL B 1 485 ? -12.68 -93.312 -31.672 1 23.16 485 VAL B N 1
ATOM 9219 C CA . VAL B 1 485 ? -12.836 -92.375 -30.578 1 23.16 485 VAL B CA 1
ATOM 9220 C C . VAL B 1 485 ? -13.883 -92.875 -29.594 1 23.16 485 VAL B C 1
ATOM 9222 O O . VAL B 1 485 ? -15.055 -93.062 -29.969 1 23.16 485 VAL B O 1
ATOM 9225 N N . ARG B 1 486 ? -13.641 -94.062 -28.891 1 21.23 486 ARG B N 1
ATOM 9226 C CA . ARG B 1 486 ? -14.602 -94.375 -27.844 1 21.23 486 ARG B CA 1
ATOM 9227 C C . ARG B 1 486 ? -15.172 -93.062 -27.25 1 21.23 486 ARG B C 1
ATOM 9229 O O . ARG B 1 486 ? -14.422 -92.188 -26.875 1 21.23 486 ARG B O 1
ATOM 9236 N N . LEU B 1 487 ? -16.328 -92.75 -27.781 1 22.48 487 LEU B N 1
ATOM 9237 C CA . LEU B 1 487 ? -17.266 -91.75 -27.297 1 22.48 487 LEU B CA 1
ATOM 9238 C C . LEU B 1 487 ? -17.484 -91.875 -25.797 1 22.48 487 LEU B C 1
ATOM 9240 O O . LEU B 1 487 ? -18.328 -92.625 -25.344 1 22.48 487 LEU B O 1
ATOM 9244 N N . GLY B 1 488 ? -16.547 -92.312 -25.016 1 19.38 488 GLY B N 1
ATOM 9245 C CA . GLY B 1 488 ? -17.062 -92.438 -23.672 1 19.38 488 GLY B CA 1
ATOM 9246 C C . GLY B 1 488 ? -18 -91.312 -23.281 1 19.38 488 GLY B C 1
ATOM 9247 O O . GLY B 1 488 ? -17.984 -90.25 -23.906 1 19.38 488 GLY B O 1
ATOM 9248 N N . SER B 1 489 ? -19.203 -91.688 -23 1 21.55 489 SER B N 1
ATOM 9249 C CA . SER B 1 489 ? -20.266 -90.938 -22.297 1 21.55 489 SER B CA 1
ATOM 9250 C C . SER B 1 489 ? -19.688 -89.938 -21.312 1 21.55 489 SER B C 1
ATOM 9252 O O . SER B 1 489 ? -18.969 -90.312 -20.391 1 21.55 489 SER B O 1
ATOM 9254 N N . PHE B 1 490 ? -19.234 -89 -21.891 1 19.12 490 PHE B N 1
ATOM 9255 C CA . PHE B 1 490 ? -18.906 -87.938 -20.953 1 19.12 490 PHE B CA 1
ATOM 9256 C C . PHE B 1 490 ? -20.094 -87.625 -20.047 1 19.12 490 PHE B C 1
ATOM 9258 O O . PHE B 1 490 ? -21.078 -87 -20.484 1 19.12 490 PHE B O 1
ATOM 9265 N N . SER B 1 491 ? -20.531 -88.688 -19.484 1 19.77 491 SER B N 1
ATOM 9266 C CA . SER B 1 491 ? -21.422 -88.312 -18.375 1 19.77 491 SER B CA 1
ATOM 9267 C C . SER B 1 491 ? -20.891 -87.125 -17.625 1 19.77 491 SER B C 1
ATOM 9269 O O . SER B 1 491 ? -19.688 -86.875 -17.625 1 19.77 491 SER B O 1
ATOM 9271 N N . GLY B 1 492 ? -21.672 -86.062 -17.672 1 19.33 492 GLY B N 1
ATOM 9272 C CA . GLY B 1 492 ? -21.859 -84.875 -16.812 1 19.33 492 GLY B CA 1
ATOM 9273 C C . GLY B 1 492 ? -21.609 -85.188 -15.352 1 19.33 492 GLY B C 1
ATOM 9274 O O . GLY B 1 492 ? -22.062 -84.438 -14.477 1 19.33 492 GLY B O 1
ATOM 9275 N N . GLY B 1 493 ? -20.891 -86.25 -15.062 1 18.16 493 GLY B N 1
ATOM 9276 C CA . GLY B 1 493 ? -20.844 -86.25 -13.609 1 18.16 493 GLY B CA 1
ATOM 9277 C C . GLY B 1 493 ? -20.312 -84.938 -13.055 1 18.16 493 GLY B C 1
ATOM 9278 O O . GLY B 1 493 ? -19.766 -84.125 -13.797 1 18.16 493 GLY B O 1
ATOM 9279 N N . SER B 1 494 ? -20.875 -84.562 -11.93 1 18.73 494 SER B N 1
ATOM 9280 C CA . SER B 1 494 ? -20.484 -83.688 -10.836 1 18.73 494 SER B CA 1
ATOM 9281 C C . SER B 1 494 ? -19 -83.875 -10.516 1 18.73 494 SER B C 1
ATOM 9283 O O . SER B 1 494 ? -18.469 -84.938 -10.516 1 18.73 494 SER B O 1
ATOM 9285 N N . ILE B 1 495 ? -18.125 -83.062 -11.195 1 17.88 495 ILE B N 1
ATOM 9286 C CA . ILE B 1 495 ? -16.828 -82.688 -10.617 1 17.88 495 ILE B CA 1
ATOM 9287 C C . ILE B 1 495 ? -16.922 -82.75 -9.094 1 17.88 495 ILE B C 1
ATOM 9289 O O . ILE B 1 495 ? -17.484 -81.875 -8.469 1 17.88 495 ILE B O 1
ATOM 9293 N N . ASN B 1 496 ? -17.375 -84 -8.609 1 16.3 496 ASN B N 1
ATOM 9294 C CA . ASN B 1 496 ? -17.125 -84 -7.172 1 16.3 496 ASN B CA 1
ATOM 9295 C C . ASN B 1 496 ? -15.68 -83.625 -6.84 1 16.3 496 ASN B C 1
ATOM 9297 O O . ASN B 1 496 ? -14.828 -83.562 -7.73 1 16.3 496 ASN B O 1
ATOM 9301 N N . SER B 1 497 ? -15.195 -84.25 -5.77 1 17.95 497 SER B N 1
ATOM 9302 C CA . SER B 1 497 ? -14.375 -84.188 -4.562 1 17.95 497 SER B CA 1
ATOM 9303 C C . SER B 1 497 ? -13.016 -84.812 -4.785 1 17.95 497 SER B C 1
ATOM 9305 O O . SER B 1 497 ? -12.914 -86.062 -4.922 1 17.95 497 SER B O 1
ATOM 9307 N N . ILE B 1 498 ? -12.266 -84.438 -5.789 1 16.97 498 ILE B N 1
ATOM 9308 C CA . ILE B 1 498 ? -11.031 -85.188 -5.898 1 16.97 498 ILE B CA 1
ATOM 9309 C C . ILE B 1 498 ? -10.438 -85.438 -4.508 1 16.97 498 ILE B C 1
ATOM 9311 O O . ILE B 1 498 ? -10.148 -84.5 -3.787 1 16.97 498 ILE B O 1
ATOM 9315 N N . PRO B 1 499 ? -10.664 -86.625 -3.992 1 17.8 499 PRO B N 1
ATOM 9316 C CA . PRO B 1 499 ? -10 -86.938 -2.732 1 17.8 499 PRO B CA 1
ATOM 9317 C C . PRO B 1 499 ? -8.484 -87.062 -2.871 1 17.8 499 PRO B C 1
ATOM 9319 O O . PRO B 1 499 ? -7.992 -87.812 -3.717 1 17.8 499 PRO B O 1
ATOM 9322 N N . THR B 1 500 ? -7.82 -86 -3.01 1 16.7 500 THR B N 1
ATOM 9323 C CA . THR B 1 500 ? -6.367 -85.938 -2.893 1 16.7 500 THR B CA 1
ATOM 9324 C C . THR B 1 500 ? -5.855 -86.938 -1.872 1 16.7 500 THR B C 1
ATOM 9326 O O . THR B 1 500 ? -6.207 -86.875 -0.693 1 16.7 500 THR B O 1
ATOM 9329 N N . SER B 1 501 ? -5.492 -88 -2.234 1 16.88 501 SER B N 1
ATOM 9330 C CA . SER B 1 501 ? -4.992 -89.188 -1.496 1 16.88 501 SER B CA 1
ATOM 9331 C C . SER B 1 501 ? -3.77 -88.812 -0.661 1 16.88 501 SER B C 1
ATOM 9333 O O . SER B 1 501 ? -3.115 -87.812 -0.916 1 16.88 501 SER B O 1
ATOM 9335 N N . SER B 1 502 ? -3.279 -89.812 0.122 1 17.59 502 SER B N 1
ATOM 9336 C CA . SER B 1 502 ? -2.666 -90.375 1.34 1 17.59 502 SER B CA 1
ATOM 9337 C C . SER B 1 502 ? -1.19 -90.688 1.124 1 17.59 502 SER B C 1
ATOM 9339 O O . SER B 1 502 ? -0.584 -91.375 1.912 1 17.59 502 SER B O 1
ATOM 9341 N N . TYR B 1 503 ? -0.444 -89.938 0.452 1 15.63 503 TYR B N 1
ATOM 9342 C CA . TYR B 1 503 ? 0.906 -90.438 0.192 1 15.63 503 TYR B CA 1
ATOM 9343 C C . TYR B 1 503 ? 1.586 -90.875 1.483 1 15.63 503 TYR B C 1
ATOM 9345 O O . TYR B 1 503 ? 1.499 -90.188 2.502 1 15.63 503 TYR B O 1
ATOM 9353 N N . SER B 1 504 ? 2.008 -91.938 1.584 1 16 504 SER B N 1
ATOM 9354 C CA . SER B 1 504 ? 2.67 -92.875 2.5 1 16 504 SER B CA 1
ATOM 9355 C C . SER B 1 504 ? 4.094 -92.375 2.807 1 16 504 SER B C 1
ATOM 9357 O O . SER B 1 504 ? 4.691 -91.625 2.037 1 16 504 SER B O 1
ATOM 9359 N N . ALA B 1 505 ? 4.875 -93.062 3.893 1 17.25 505 ALA B N 1
ATOM 9360 C CA . ALA B 1 505 ? 5.75 -92.938 5.059 1 17.25 505 ALA B CA 1
ATOM 9361 C C . ALA B 1 505 ? 7.215 -93.125 4.664 1 17.25 505 ALA B C 1
ATOM 9363 O O . ALA B 1 505 ? 8.117 -92.812 5.449 1 17.25 505 ALA B O 1
ATOM 9364 N N . SER B 1 506 ? 7.594 -93.5 3.514 1 16.91 506 SER B N 1
ATOM 9365 C CA . SER B 1 506 ? 8.641 -94.5 3.754 1 16.91 506 SER B CA 1
ATOM 9366 C C . SER B 1 506 ? 9.875 -93.875 4.367 1 16.91 506 SER B C 1
ATOM 9368 O O . SER B 1 506 ? 10.094 -92.625 4.234 1 16.91 506 SER B O 1
ATOM 9370 N N . ASN B 1 507 ? 10.922 -94.688 4.938 1 17.19 507 ASN B N 1
ATOM 9371 C CA . ASN B 1 507 ? 11.852 -94.938 6.035 1 17.19 507 ASN B CA 1
ATOM 9372 C C . ASN B 1 507 ? 13.258 -94.438 5.695 1 17.19 507 ASN B C 1
ATOM 9374 O O . ASN B 1 507 ? 14.18 -94.562 6.496 1 17.19 507 ASN B O 1
ATOM 9378 N N . TYR B 1 508 ? 13.562 -94.062 4.508 1 16.94 508 TYR B N 1
ATOM 9379 C CA . TYR B 1 508 ? 14.93 -94.5 4.316 1 16.94 508 TYR B CA 1
ATOM 9380 C C . TYR B 1 508 ? 15.891 -93.75 5.227 1 16.94 508 TYR B C 1
ATOM 9382 O O . TYR B 1 508 ? 15.578 -92.688 5.691 1 16.94 508 TYR B O 1
ATOM 9390 N N . ASN B 1 509 ? 17.25 -93.938 5.027 1 17.28 509 ASN B N 1
ATOM 9391 C CA . ASN B 1 509 ? 18.5 -94.188 5.727 1 17.28 509 ASN B CA 1
ATOM 9392 C C . ASN B 1 509 ? 19.219 -92.938 6.137 1 17.28 509 ASN B C 1
ATOM 9394 O O . ASN B 1 509 ? 18.984 -91.875 5.566 1 17.28 509 ASN B O 1
ATOM 9398 N N . GLU B 1 510 ? 20.312 -93 6.973 1 17.12 510 GLU B N 1
ATOM 9399 C CA . GLU B 1 510 ? 20.938 -92.438 8.18 1 17.12 510 GLU B CA 1
ATOM 9400 C C . GLU B 1 510 ? 21.922 -91.375 7.832 1 17.12 510 GLU B C 1
ATOM 9402 O O . GLU B 1 510 ? 22.188 -90.5 8.656 1 17.12 510 GLU B O 1
ATOM 9407 N N . PRO B 1 511 ? 22.344 -91.062 6.633 1 18.34 511 PRO B N 1
ATOM 9408 C CA . PRO B 1 511 ? 23.781 -90.938 6.898 1 18.34 511 PRO B CA 1
ATOM 9409 C C . PRO B 1 511 ? 24.125 -89.688 7.672 1 18.34 511 PRO B C 1
ATOM 9411 O O . PRO B 1 511 ? 23.312 -88.75 7.734 1 18.34 511 PRO B O 1
ATOM 9414 N N . LYS B 1 512 ? 25.484 -89.312 7.707 1 18.41 512 LYS B N 1
ATOM 9415 C CA . LYS B 1 512 ? 26.516 -88.938 8.656 1 18.41 512 LYS B CA 1
ATOM 9416 C C . LYS B 1 512 ? 26.594 -87.438 8.797 1 18.41 512 LYS B C 1
ATOM 9418 O O . LYS B 1 512 ? 26.422 -86.688 7.812 1 18.41 512 LYS B O 1
ATOM 9423 N N . PRO B 1 513 ? 26.938 -86.875 9.93 1 19.36 513 PRO B N 1
ATOM 9424 C CA . PRO B 1 513 ? 26.828 -85.688 10.781 1 19.36 513 PRO B CA 1
ATOM 9425 C C . PRO B 1 513 ? 27.781 -84.562 10.336 1 19.36 513 PRO B C 1
ATOM 9427 O O . PRO B 1 513 ? 27.828 -83.5 10.969 1 19.36 513 PRO B O 1
ATOM 9430 N N . THR B 1 514 ? 28.219 -84.438 9.117 1 18.94 514 THR B N 1
ATOM 9431 C CA . THR B 1 514 ? 29.516 -83.75 9.227 1 18.94 514 THR B CA 1
ATOM 9432 C C . THR B 1 514 ? 29.391 -82.375 9.859 1 18.94 514 THR B C 1
ATOM 9434 O O . THR B 1 514 ? 28.406 -81.688 9.617 1 18.94 514 THR B O 1
ATOM 9437 N N . THR B 1 515 ? 30.438 -81.812 10.547 1 18.94 515 THR B N 1
ATOM 9438 C CA . THR B 1 515 ? 30.828 -81.062 11.727 1 18.94 515 THR B CA 1
ATOM 9439 C C . THR B 1 515 ? 30.656 -79.562 11.484 1 18.94 515 THR B C 1
ATOM 9441 O O . THR B 1 515 ? 30.203 -78.875 12.367 1 18.94 515 THR B O 1
ATOM 9444 N N . ALA B 1 516 ? 31.25 -78.875 10.461 1 22.59 516 ALA B N 1
ATOM 9445 C CA . ALA B 1 516 ? 32.188 -77.875 10.914 1 22.59 516 ALA B CA 1
ATOM 9446 C C . ALA B 1 516 ? 31.453 -76.562 11.258 1 22.59 516 ALA B C 1
ATOM 9448 O O . ALA B 1 516 ? 30.578 -76.125 10.516 1 22.59 516 ALA B O 1
ATOM 9449 N N . PRO B 1 517 ? 31.438 -76 12.477 1 23.31 517 PRO B N 1
ATOM 9450 C CA . PRO B 1 517 ? 30.75 -75 13.328 1 23.31 517 PRO B CA 1
ATOM 9451 C C . PRO B 1 517 ? 30.953 -73.562 12.891 1 23.31 517 PRO B C 1
ATOM 9453 O O . PRO B 1 517 ? 30.484 -72.625 13.555 1 23.31 517 PRO B O 1
ATOM 9456 N N . SER B 1 518 ? 31.375 -73.062 11.766 1 22.39 518 SER B N 1
ATOM 9457 C CA . SER B 1 518 ? 32 -71.75 11.883 1 22.39 518 SER B CA 1
ATOM 9458 C C . SER B 1 518 ? 31.016 -70.688 12.305 1 22.39 518 SER B C 1
ATOM 9460 O O . SER B 1 518 ? 29.891 -70.688 11.781 1 22.39 518 SER B O 1
ATOM 9462 N N . SER B 1 519 ? 31.125 -70.062 13.469 1 25.22 519 SER B N 1
ATOM 9463 C CA . SER B 1 519 ? 30.422 -69.188 14.406 1 25.22 519 SER B CA 1
ATOM 9464 C C . SER B 1 519 ? 30.172 -67.812 13.797 1 25.22 519 SER B C 1
ATOM 9466 O O . SER B 1 519 ? 29.859 -66.812 14.508 1 25.22 519 SER B O 1
ATOM 9468 N N . SER B 1 520 ? 29.734 -67.562 12.68 1 28.66 520 SER B N 1
ATOM 9469 C CA . SER B 1 520 ? 29.688 -66.188 12.211 1 28.66 520 SER B CA 1
ATOM 9470 C C . SER B 1 520 ? 28.766 -65.312 13.07 1 28.66 520 SER B C 1
ATOM 9472 O O . SER B 1 520 ? 27.766 -65.812 13.594 1 28.66 520 SER B O 1
ATOM 9474 N N . SER B 1 521 ? 29.266 -64.188 13.727 1 37.53 521 SER B N 1
ATOM 9475 C CA . SER B 1 521 ? 28.766 -63.188 14.656 1 37.53 521 SER B CA 1
ATOM 9476 C C . SER B 1 521 ? 27.375 -62.719 14.234 1 37.53 521 SER B C 1
ATOM 9478 O O . SER B 1 521 ? 27.156 -62.406 13.062 1 37.53 521 SER B O 1
ATOM 9480 N N . PRO B 1 522 ? 26.359 -63 15.031 1 44.66 522 PRO B N 1
ATOM 9481 C CA . PRO B 1 522 ? 24.938 -62.75 14.758 1 44.66 522 PRO B CA 1
ATOM 9482 C C . PRO B 1 522 ? 24.609 -61.25 14.695 1 44.66 522 PRO B C 1
ATOM 9484 O O . PRO B 1 522 ? 25.047 -60.5 15.562 1 44.66 522 PRO B O 1
ATOM 9487 N N . GLY B 1 523 ? 24.688 -60.562 13.648 1 54 523 GLY B N 1
ATOM 9488 C CA . GLY B 1 523 ? 24.281 -59.156 13.469 1 54 523 GLY B CA 1
ATOM 9489 C C . GLY B 1 523 ? 22.891 -58.875 13.984 1 54 523 GLY B C 1
ATOM 9490 O O . GLY B 1 523 ? 22.016 -59.75 13.961 1 54 523 GLY B O 1
ATOM 9491 N N . TYR B 1 524 ? 22.703 -57.938 14.992 1 69.75 524 TYR B N 1
ATOM 9492 C CA . TYR B 1 524 ? 21.453 -57.562 15.609 1 69.75 524 TYR B CA 1
ATOM 9493 C C . TYR B 1 524 ? 20.656 -56.625 14.695 1 69.75 524 TYR B C 1
ATOM 9495 O O . TYR B 1 524 ? 21.234 -55.844 13.938 1 69.75 524 TYR B O 1
ATOM 9503 N N . MET B 1 525 ? 19.328 -56.938 14.469 1 74.62 525 MET B N 1
ATOM 9504 C CA . MET B 1 525 ? 18.422 -56.094 13.703 1 74.62 525 MET B CA 1
ATOM 9505 C C . MET B 1 525 ? 17.266 -55.594 14.562 1 74.62 525 MET B C 1
ATOM 9507 O O . MET B 1 525 ? 16.891 -56.25 15.523 1 74.62 525 MET B O 1
ATOM 9511 N N . ARG B 1 526 ? 16.812 -54.438 14.422 1 83.06 526 ARG B N 1
ATOM 9512 C CA . ARG B 1 526 ? 15.656 -53.844 15.102 1 83.06 526 ARG B CA 1
ATOM 9513 C C . ARG B 1 526 ? 14.445 -53.781 14.18 1 83.06 526 ARG B C 1
ATOM 9515 O O . ARG B 1 526 ? 14.57 -53.406 13.016 1 83.06 526 ARG B O 1
ATOM 9522 N N . SER B 1 527 ? 13.242 -54.281 14.602 1 82.56 527 SER B N 1
ATOM 9523 C CA . SER B 1 527 ? 12.016 -54.219 13.812 1 82.56 527 SER B CA 1
ATOM 9524 C C . SER B 1 527 ? 11.453 -52.812 13.75 1 82.56 527 SER B C 1
ATOM 9526 O O . SER B 1 527 ? 11.25 -52.156 14.781 1 82.56 527 SER B O 1
ATOM 9528 N N . LEU B 1 528 ? 11.305 -52.312 12.656 1 82.25 528 LEU B N 1
ATOM 9529 C CA . LEU B 1 528 ? 10.742 -50.969 12.414 1 82.25 528 LEU B CA 1
ATOM 9530 C C . LEU B 1 528 ? 9.227 -51 12.531 1 82.25 528 LEU B C 1
ATOM 9532 O O . LEU B 1 528 ? 8.609 -50 12.922 1 82.25 528 LEU B O 1
ATOM 9536 N N . TYR B 1 529 ? 8.57 -52.094 12.172 1 82.69 529 TYR B N 1
ATOM 9537 C CA . TYR B 1 529 ? 7.125 -52.281 12.195 1 82.69 529 TYR B CA 1
ATOM 9538 C C . TYR B 1 529 ? 6.746 -53.625 12.812 1 82.69 529 TYR B C 1
ATOM 9540 O O . TYR B 1 529 ? 7.562 -54.531 12.844 1 82.69 529 TYR B O 1
ATOM 9548 N N . SER B 1 530 ? 5.457 -53.625 13.297 1 83.38 530 SER B N 1
ATOM 9549 C CA . SER B 1 530 ? 4.922 -54.906 13.805 1 83.38 530 SER B CA 1
ATOM 9550 C C . SER B 1 530 ? 4.461 -55.812 12.672 1 83.38 530 SER B C 1
ATOM 9552 O O . SER B 1 530 ? 3.895 -55.312 11.68 1 83.38 530 SER B O 1
ATOM 9554 N N . TYR B 1 531 ? 4.812 -57 12.711 1 80.25 531 TYR B N 1
ATOM 9555 C CA . TYR B 1 531 ? 4.414 -58.031 11.773 1 80.25 531 TYR B CA 1
ATOM 9556 C C . TYR B 1 531 ? 3.855 -59.25 12.508 1 80.25 531 TYR B C 1
ATOM 9558 O O . TYR B 1 531 ? 4.504 -59.781 13.406 1 80.25 531 TYR B O 1
ATOM 9566 N N . ASP B 1 532 ? 2.668 -59.594 12.164 1 83 532 ASP B N 1
ATOM 9567 C CA . ASP B 1 532 ? 2.047 -60.812 12.672 1 83 532 ASP B CA 1
ATOM 9568 C C . ASP B 1 532 ? 2.299 -61.969 11.727 1 83 532 ASP B C 1
ATOM 9570 O O . ASP B 1 532 ? 1.937 -61.938 10.547 1 83 532 ASP B O 1
ATOM 9574 N N . ALA B 1 533 ? 2.932 -63 12.133 1 79.56 533 ALA B N 1
ATOM 9575 C CA . ALA B 1 533 ? 3.244 -64.188 11.344 1 79.56 533 ALA B CA 1
ATOM 9576 C C . ALA B 1 533 ? 1.981 -64.812 10.719 1 79.56 533 ALA B C 1
ATOM 9578 O O . ALA B 1 533 ? 0.964 -64.938 11.398 1 79.56 533 ALA B O 1
ATOM 9579 N N . GLN B 1 534 ? 1.882 -65 9.461 1 78.38 534 GLN B N 1
ATOM 9580 C CA . GLN B 1 534 ? 0.746 -65.625 8.758 1 78.38 534 GLN B CA 1
ATOM 9581 C C . GLN B 1 534 ? 0.926 -67.125 8.555 1 78.38 534 GLN B C 1
ATOM 9583 O O . GLN B 1 534 ? -0.052 -67.812 8.391 1 78.38 534 GLN B O 1
ATOM 9588 N N . ASN B 1 535 ? 2.166 -67.562 8.617 1 79.69 535 ASN B N 1
ATOM 9589 C CA . ASN B 1 535 ? 2.494 -68.938 8.469 1 79.69 535 ASN B CA 1
ATOM 9590 C C . ASN B 1 535 ? 3.35 -69.438 9.633 1 79.69 535 ASN B C 1
ATOM 9592 O O . ASN B 1 535 ? 3.928 -68.688 10.367 1 79.69 535 ASN B O 1
ATOM 9596 N N . THR B 1 536 ? 3.484 -70.75 9.797 1 81.12 536 THR B N 1
ATOM 9597 C CA . THR B 1 536 ? 4.148 -71.375 10.93 1 81.12 536 THR B CA 1
ATOM 9598 C C . THR B 1 536 ? 5.648 -71.125 10.891 1 81.12 536 THR B C 1
ATOM 9600 O O . THR B 1 536 ? 6.316 -71.125 11.922 1 81.12 536 THR B O 1
ATOM 9603 N N . ASP B 1 537 ? 6.164 -70.688 9.773 1 81.06 537 ASP B N 1
ATOM 9604 C CA . ASP B 1 537 ? 7.605 -70.5 9.617 1 81.06 537 ASP B CA 1
ATOM 9605 C C . ASP B 1 537 ? 7.992 -69.062 9.797 1 81.06 537 ASP B C 1
ATOM 9607 O O . ASP B 1 537 ? 9.172 -68.688 9.75 1 81.06 537 ASP B O 1
ATOM 9611 N N . GLU B 1 538 ? 7.008 -68.25 9.977 1 84.94 538 GLU B N 1
ATOM 9612 C CA . GLU B 1 538 ? 7.25 -66.812 10.117 1 84.94 538 GLU B CA 1
ATOM 9613 C C . GLU B 1 538 ? 7.27 -66.375 11.594 1 84.94 538 GLU B C 1
ATOM 9615 O O . GLU B 1 538 ? 6.711 -67.062 12.445 1 84.94 538 GLU B O 1
ATOM 9620 N N . LEU B 1 539 ? 7.949 -65.312 11.922 1 84.12 539 LEU B N 1
ATOM 9621 C CA . LEU B 1 539 ? 8.086 -64.812 13.266 1 84.12 539 LEU B CA 1
ATOM 9622 C C . LEU B 1 539 ? 7.273 -63.5 13.422 1 84.12 539 LEU B C 1
ATOM 9624 O O . LEU B 1 539 ? 7.34 -62.625 12.57 1 84.12 539 LEU B O 1
ATOM 9628 N N . SER B 1 540 ? 6.305 -63.438 14.398 1 86.19 540 SER B N 1
ATOM 9629 C CA . SER B 1 540 ? 5.625 -62.219 14.75 1 86.19 540 SER B CA 1
ATOM 9630 C C . SER B 1 540 ? 6.555 -61.25 15.492 1 86.19 540 SER B C 1
ATOM 9632 O O . SER B 1 540 ? 7.227 -61.656 16.453 1 86.19 540 SER B O 1
ATOM 9634 N N . ILE B 1 541 ? 6.711 -60.094 14.953 1 81.38 541 ILE B N 1
ATOM 9635 C CA . ILE B 1 541 ? 7.574 -59.125 15.586 1 81.38 541 ILE B CA 1
ATOM 9636 C C . ILE B 1 541 ? 6.777 -57.844 15.875 1 81.38 541 ILE B C 1
ATOM 9638 O O . ILE B 1 541 ? 5.801 -57.531 15.188 1 81.38 541 ILE B O 1
ATOM 9642 N N . THR B 1 542 ? 7.051 -57.156 16.922 1 84.31 542 THR B N 1
ATOM 9643 C CA . THR B 1 542 ? 6.504 -55.844 17.266 1 84.31 542 THR B CA 1
ATOM 9644 C C . THR B 1 542 ? 7.516 -54.75 16.984 1 84.31 542 THR B C 1
ATOM 9646 O O . THR B 1 542 ? 8.727 -54.969 17.047 1 84.31 542 THR B O 1
ATOM 9649 N N . GLU B 1 543 ? 6.977 -53.656 16.578 1 83.06 543 GLU B N 1
ATOM 9650 C CA . GLU B 1 543 ? 7.828 -52.5 16.344 1 83.06 543 GLU B CA 1
ATOM 9651 C C . GLU B 1 543 ? 8.766 -52.25 17.531 1 83.06 543 GLU B C 1
ATOM 9653 O O . GLU B 1 543 ? 8.328 -52.188 18.672 1 83.06 543 GLU B O 1
ATOM 9658 N N . GLY B 1 544 ? 10.062 -52.156 17.281 1 80.56 544 GLY B N 1
ATOM 9659 C CA . G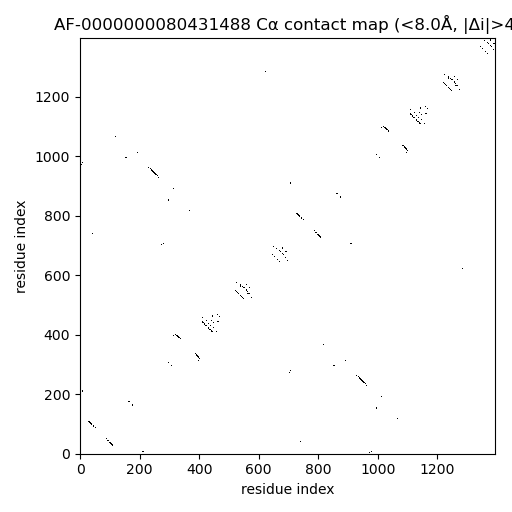LY B 1 544 ? 11.078 -51.906 18.281 1 80.56 544 GLY B CA 1
ATOM 9660 C C . GLY B 1 544 ? 11.758 -53.156 18.781 1 80.56 544 GLY B C 1
ATOM 9661 O O . GLY B 1 544 ? 12.711 -53.094 19.562 1 80.56 544 GLY B O 1
ATOM 9662 N N . ASP B 1 545 ? 11.242 -54.344 18.375 1 80.69 545 ASP B N 1
ATOM 9663 C CA . ASP B 1 545 ? 11.852 -55.594 18.828 1 80.69 545 ASP B CA 1
ATOM 9664 C C . ASP B 1 545 ? 13.273 -55.75 18.281 1 80.69 545 ASP B C 1
ATOM 9666 O O . ASP B 1 545 ? 13.531 -55.406 17.125 1 80.69 545 ASP B O 1
ATOM 9670 N N . VAL B 1 546 ? 14.195 -56.062 19.188 1 81.06 546 VAL B N 1
ATOM 9671 C CA . VAL B 1 546 ? 15.562 -56.344 18.766 1 81.06 546 VAL B CA 1
ATOM 9672 C C . VAL B 1 546 ? 15.672 -57.844 18.422 1 81.06 546 VAL B C 1
ATOM 9674 O O . VAL B 1 546 ? 15.391 -58.688 19.25 1 81.06 546 VAL B O 1
ATOM 9677 N N . LEU B 1 547 ? 15.953 -58.188 17.109 1 80.19 547 LEU B N 1
ATOM 9678 C CA . LEU B 1 547 ? 16.031 -59.531 16.578 1 80.19 547 LEU B CA 1
ATOM 9679 C C . LEU B 1 547 ? 17.469 -59.906 16.25 1 80.19 547 LEU B C 1
ATOM 9681 O O . LEU B 1 547 ? 18.281 -59.031 15.93 1 80.19 547 LEU B O 1
ATOM 9685 N N . THR B 1 548 ? 17.844 -61.062 16.438 1 80.94 548 THR B N 1
ATOM 9686 C CA . THR B 1 548 ? 19.141 -61.594 16.031 1 80.94 548 THR B CA 1
ATOM 9687 C C . THR B 1 548 ? 19.047 -62.25 14.656 1 80.94 548 THR B C 1
ATOM 9689 O O . THR B 1 548 ? 18.141 -63.031 14.391 1 80.94 548 THR B O 1
ATOM 9692 N N . ILE B 1 549 ? 19.938 -61.781 13.773 1 78.62 549 ILE B N 1
ATOM 9693 C CA . ILE B 1 549 ? 19.953 -62.375 12.438 1 78.62 549 ILE B CA 1
ATOM 9694 C C . ILE B 1 549 ? 20.484 -63.781 12.5 1 78.62 549 ILE B C 1
ATOM 9696 O O . ILE B 1 549 ? 21.578 -64.062 13.008 1 78.62 549 ILE B O 1
ATOM 9700 N N . VAL B 1 550 ? 19.75 -64.75 12.109 1 82 550 VAL B N 1
ATOM 9701 C CA . VAL B 1 550 ? 20.203 -66.125 11.953 1 82 550 VAL B CA 1
ATOM 9702 C C . VAL B 1 550 ? 20.703 -66.312 10.531 1 82 550 VAL B C 1
ATOM 9704 O O . VAL B 1 550 ? 21.781 -66.875 10.328 1 82 550 VAL B O 1
ATOM 9707 N N . GLU B 1 551 ? 19.906 -65.812 9.523 1 81.19 551 GLU B N 1
ATOM 9708 C CA . GLU B 1 551 ? 20.281 -65.812 8.117 1 81.19 551 GLU B CA 1
ATOM 9709 C C . GLU B 1 551 ? 19.891 -64.562 7.422 1 81.19 551 GLU B C 1
ATOM 9711 O O . GLU B 1 551 ? 18.75 -64.125 7.52 1 81.19 551 GLU B O 1
ATOM 9716 N N . PRO B 1 552 ? 20.875 -63.844 6.836 1 76.19 552 PRO B N 1
ATOM 9717 C CA . PRO B 1 552 ? 20.547 -62.594 6.148 1 76.19 552 PRO B CA 1
ATOM 9718 C C . PRO B 1 552 ? 19.625 -62.781 4.949 1 76.19 552 PRO B C 1
ATOM 9720 O O . PRO B 1 552 ? 19.406 -63.938 4.523 1 76.19 552 PRO B O 1
ATOM 9723 N N . ASP B 1 553 ? 18.984 -61.719 4.438 1 74.94 553 ASP B N 1
ATOM 9724 C CA . ASP B 1 553 ? 18.109 -61.781 3.273 1 74.94 553 ASP B CA 1
ATOM 9725 C C . ASP B 1 553 ? 18.812 -62.406 2.076 1 74.94 553 ASP B C 1
ATOM 9727 O O . ASP B 1 553 ? 19.859 -61.938 1.653 1 74.94 553 ASP B O 1
ATOM 9731 N N . ASP B 1 554 ? 18.438 -63.469 1.538 1 72.25 554 ASP B N 1
ATOM 9732 C CA . ASP B 1 554 ? 19 -64.188 0.394 1 72.25 554 ASP B CA 1
ATOM 9733 C C . ASP B 1 554 ? 18.484 -63.625 -0.921 1 72.25 554 ASP B C 1
ATOM 9735 O O . ASP B 1 554 ? 18.656 -64.25 -1.981 1 72.25 554 ASP B O 1
ATOM 9739 N N . GLY B 1 555 ? 17.75 -62.438 -1.001 1 76.5 555 GLY B N 1
ATOM 9740 C CA . GLY B 1 555 ? 17.141 -61.844 -2.17 1 76.5 555 GLY B CA 1
ATOM 9741 C C . GLY B 1 555 ? 15.641 -62.031 -2.236 1 76.5 555 GLY B C 1
ATOM 9742 O O . GLY B 1 555 ? 14.977 -61.469 -3.1 1 76.5 555 GLY B O 1
ATOM 9743 N N . THR B 1 556 ? 14.992 -62.781 -1.419 1 76.19 556 THR B N 1
ATOM 9744 C CA . THR B 1 556 ? 13.562 -63.094 -1.45 1 76.19 556 THR B CA 1
ATOM 9745 C C . THR B 1 556 ? 12.773 -62.031 -0.687 1 76.19 556 THR B C 1
ATOM 9747 O O . THR B 1 556 ? 11.547 -62 -0.745 1 76.19 556 THR B O 1
ATOM 9750 N N . GLY B 1 557 ? 13.422 -61.125 0.095 1 79.44 557 GLY B N 1
ATOM 9751 C CA . GLY B 1 557 ? 12.805 -60.094 0.909 1 79.44 557 GLY B CA 1
ATOM 9752 C C . GLY B 1 557 ? 12.469 -60.531 2.312 1 79.44 557 GLY B C 1
ATOM 9753 O O . GLY B 1 557 ? 11.828 -59.812 3.074 1 79.44 557 GLY B O 1
ATOM 9754 N N . TRP B 1 558 ? 12.82 -61.781 2.635 1 82.88 558 TRP B N 1
ATOM 9755 C CA . TRP B 1 558 ? 12.578 -62.312 3.979 1 82.88 558 TRP B CA 1
ATOM 9756 C C . TRP B 1 558 ? 13.891 -62.562 4.711 1 82.88 558 TRP B C 1
ATOM 9758 O O . TRP B 1 558 ? 14.859 -63.031 4.113 1 82.88 558 TRP B O 1
ATOM 9768 N N . ILE B 1 559 ? 14.07 -62.219 5.953 1 83.62 559 ILE B N 1
ATOM 9769 C CA . ILE B 1 559 ? 15.211 -62.438 6.836 1 83.62 559 ILE B CA 1
ATOM 9770 C C . ILE B 1 559 ? 14.844 -63.438 7.918 1 83.62 559 ILE B C 1
ATOM 9772 O O . ILE B 1 559 ? 13.781 -63.344 8.531 1 83.62 559 ILE B O 1
ATOM 9776 N N . LYS B 1 560 ? 15.633 -64.5 8.07 1 87.19 560 LYS B N 1
ATOM 9777 C CA . LYS B 1 560 ? 15.438 -65.375 9.211 1 87.19 560 LYS B CA 1
ATOM 9778 C C . LYS B 1 560 ? 16.031 -64.812 10.484 1 87.19 560 LYS B C 1
ATOM 9780 O O . LYS B 1 560 ? 17.234 -64.562 10.57 1 87.19 560 LYS B O 1
ATOM 9785 N N . ALA B 1 561 ? 15.188 -64.375 11.32 1 83.94 561 ALA B N 1
ATOM 9786 C CA . ALA B 1 561 ? 15.562 -63.688 12.547 1 83.94 561 ALA B CA 1
ATOM 9787 C C . ALA B 1 561 ? 15.141 -64.438 13.781 1 83.94 561 ALA B C 1
ATOM 9789 O O . ALA B 1 561 ? 14.211 -65.25 13.719 1 83.94 561 ALA B O 1
ATOM 9790 N N . GLN B 1 562 ? 15.836 -64.25 14.828 1 82 562 GLN B N 1
ATOM 9791 C CA . GLN B 1 562 ? 15.547 -64.875 16.125 1 82 562 GLN B CA 1
ATOM 9792 C C . GLN B 1 562 ? 15.086 -63.812 17.125 1 82 562 GLN B C 1
ATOM 9794 O O . GLN B 1 562 ? 15.719 -62.781 17.281 1 82 562 GLN B O 1
ATOM 9799 N N . SER B 1 563 ? 13.867 -63.938 17.719 1 79 563 SER B N 1
ATOM 9800 C CA . SER B 1 563 ? 13.352 -63.125 18.828 1 79 563 SER B CA 1
ATOM 9801 C C . SER B 1 563 ? 13.188 -63.969 20.078 1 79 563 SER B C 1
ATOM 9803 O O . SER B 1 563 ? 12.281 -64.812 20.156 1 79 563 SER B O 1
ATOM 9805 N N . GLY B 1 564 ? 14.055 -63.875 21.047 1 78.44 564 GLY B N 1
ATOM 9806 C CA . GLY B 1 564 ? 14.094 -64.75 22.219 1 78.44 564 GLY B CA 1
ATOM 9807 C C . GLY B 1 564 ? 14.414 -66.188 21.891 1 78.44 564 GLY B C 1
ATOM 9808 O O . GLY B 1 564 ? 15.5 -66.5 21.406 1 78.44 564 GLY B O 1
ATOM 9809 N N . ASP B 1 565 ? 13.531 -67.125 22.062 1 78.12 565 ASP B N 1
ATOM 9810 C CA . ASP B 1 565 ? 13.695 -68.562 21.828 1 78.12 565 ASP B CA 1
ATOM 9811 C C . ASP B 1 565 ? 13.031 -68.938 20.516 1 78.12 565 ASP B C 1
ATOM 9813 O O . ASP B 1 565 ? 13.094 -70.125 20.109 1 78.12 565 ASP B O 1
ATOM 9817 N N . GLN B 1 566 ? 12.398 -68.062 19.828 1 80.19 566 GLN B N 1
ATOM 9818 C CA . GLN B 1 566 ? 11.672 -68.375 18.609 1 80.19 566 GLN B CA 1
ATOM 9819 C C . GLN B 1 566 ? 12.438 -67.875 17.375 1 80.19 566 GLN B C 1
ATOM 9821 O O . GLN B 1 566 ? 12.977 -66.75 17.359 1 80.19 566 GLN B O 1
ATOM 9826 N N . VAL B 1 567 ? 12.695 -68.688 16.406 1 83.44 567 VAL B N 1
ATOM 9827 C CA . VAL B 1 567 ? 13.344 -68.438 15.141 1 83.44 567 VAL B CA 1
ATOM 9828 C C . VAL B 1 567 ? 12.312 -68.438 14.016 1 83.44 567 VAL B C 1
ATOM 9830 O O . VAL B 1 567 ? 11.484 -69.375 13.953 1 83.44 567 VAL B O 1
ATOM 9833 N N . GLY B 1 568 ? 12.18 -67.5 13.125 1 86 568 GLY B N 1
ATOM 9834 C CA . GLY B 1 568 ? 11.281 -67.5 11.984 1 86 568 GLY B CA 1
ATOM 9835 C C . GLY B 1 568 ? 11.664 -66.438 10.953 1 86 568 GLY B C 1
ATOM 9836 O O . GLY B 1 568 ? 12.625 -65.688 11.148 1 86 568 GLY B O 1
ATOM 9837 N N . LEU B 1 569 ? 10.953 -66.438 9.867 1 84.69 569 LEU B N 1
ATOM 9838 C CA . LEU B 1 569 ? 11.164 -65.5 8.781 1 84.69 569 LEU B CA 1
ATOM 9839 C C . LEU B 1 569 ? 10.469 -64.125 9.062 1 84.69 569 LEU B C 1
ATOM 9841 O O . LEU B 1 569 ? 9.328 -64.125 9.539 1 84.69 569 LEU B O 1
ATOM 9845 N N . VAL B 1 570 ? 11.188 -63.031 8.891 1 86.88 570 VAL B N 1
ATOM 9846 C CA . VAL B 1 570 ? 10.656 -61.688 9.023 1 86.88 570 VAL B CA 1
ATOM 9847 C C . VAL B 1 570 ? 10.898 -60.906 7.734 1 86.88 570 VAL B C 1
ATOM 9849 O O . VAL B 1 570 ? 11.922 -61.094 7.07 1 86.88 570 VAL B O 1
ATOM 9852 N N . PRO B 1 571 ? 9.961 -60.062 7.312 1 83.06 571 PRO B N 1
ATOM 9853 C CA . PRO B 1 571 ? 10.203 -59.281 6.102 1 83.06 571 PRO B CA 1
ATOM 9854 C C . PRO B 1 571 ? 11.406 -58.344 6.23 1 83.06 571 PRO B C 1
ATOM 9856 O O . PRO B 1 571 ? 11.523 -57.594 7.211 1 83.06 571 PRO B O 1
ATOM 9859 N N . ALA B 1 572 ? 12.273 -58.344 5.312 1 80.75 572 ALA B N 1
ATOM 9860 C CA . ALA B 1 572 ? 13.531 -57.594 5.348 1 80.75 572 ALA B CA 1
ATOM 9861 C C . ALA B 1 572 ? 13.273 -56.094 5.441 1 80.75 572 ALA B C 1
ATOM 9863 O O . ALA B 1 572 ? 14.047 -55.375 6.074 1 80.75 572 ALA B O 1
ATOM 9864 N N . ASN B 1 573 ? 12.109 -55.625 4.906 1 80.94 573 ASN B N 1
ATOM 9865 C CA . ASN B 1 573 ? 11.789 -54.219 4.883 1 80.94 573 ASN B CA 1
ATOM 9866 C C . ASN B 1 573 ? 11.258 -53.719 6.23 1 80.94 573 ASN B C 1
ATOM 9868 O O . ASN B 1 573 ? 11.031 -52.531 6.426 1 80.94 573 ASN B O 1
ATOM 9872 N N . TYR B 1 574 ? 11.086 -54.594 7.156 1 80.06 574 TYR B N 1
ATOM 9873 C CA . TYR B 1 574 ? 10.555 -54.219 8.469 1 80.06 574 TYR B CA 1
ATOM 9874 C C . TYR B 1 574 ? 11.68 -54.125 9.492 1 80.06 574 TYR B C 1
ATOM 9876 O O . TYR B 1 574 ? 11.422 -53.875 10.68 1 80.06 574 TYR B O 1
ATOM 9884 N N . ILE B 1 575 ? 13 -54.281 9.078 1 77.88 575 ILE B N 1
ATOM 9885 C CA . ILE B 1 575 ? 14.07 -54.406 10.07 1 77.88 575 ILE B CA 1
ATOM 9886 C C . ILE B 1 575 ? 15.211 -53.469 9.711 1 77.88 575 ILE B C 1
ATOM 9888 O O . ILE B 1 575 ? 15.445 -53.188 8.539 1 77.88 575 ILE B O 1
ATOM 9892 N N . GLU B 1 576 ? 15.688 -52.844 10.625 1 79.31 576 GLU B N 1
ATOM 9893 C CA . GLU B 1 576 ? 16.859 -51.969 10.477 1 79.31 576 GLU B CA 1
ATOM 9894 C C . GLU B 1 576 ? 18.078 -52.594 11.18 1 79.31 576 GLU B C 1
ATOM 9896 O O . GLU B 1 576 ? 17.984 -53.031 12.32 1 79.31 576 GLU B O 1
ATOM 9901 N N . TYR B 1 577 ? 19.188 -52.688 10.414 1 71.5 577 TYR B N 1
ATOM 9902 C CA . TYR B 1 577 ? 20.422 -53.219 10.984 1 71.5 577 TYR B CA 1
ATOM 9903 C C . TYR B 1 577 ? 21.062 -52.188 11.914 1 71.5 577 TYR B C 1
ATOM 9905 O O . TYR B 1 577 ? 21.125 -51 11.594 1 71.5 577 TYR B O 1
ATOM 9913 N N . ILE B 1 578 ? 21.203 -52.375 13.227 1 57.88 578 ILE B N 1
ATOM 9914 C CA . ILE B 1 578 ? 21.828 -51.5 14.203 1 57.88 578 ILE B CA 1
ATOM 9915 C C . ILE B 1 578 ? 23.344 -51.625 14.133 1 57.88 578 ILE B C 1
ATOM 9917 O O . ILE B 1 578 ? 23.891 -52.688 14.414 1 57.88 578 ILE B O 1
ATOM 9921 N N . ASN B 1 579 ? 24.016 -51.031 13.141 1 42.84 579 ASN B N 1
ATOM 9922 C CA . ASN B 1 579 ? 25.484 -50.969 13.203 1 42.84 579 ASN B CA 1
ATOM 9923 C C . ASN B 1 579 ? 25.953 -50.094 14.352 1 42.84 579 ASN B C 1
ATOM 9925 O O . ASN B 1 579 ? 25.312 -49.094 14.672 1 42.84 579 ASN B O 1
ATOM 9929 N N . GLN B 1 580 ? 26.781 -50.406 15.344 1 35.22 580 GLN B N 1
ATOM 9930 C CA . GLN B 1 580 ? 27.359 -49.625 16.453 1 35.22 580 GLN B CA 1
ATOM 9931 C C . GLN B 1 580 ? 28.188 -48.469 15.945 1 35.22 580 GLN B C 1
ATOM 9933 O O . GLN B 1 580 ? 28.453 -47.531 16.688 1 35.22 580 GLN B O 1
ATOM 9938 N N . GLN B 1 581 ? 28.906 -48.5 14.812 1 29.31 581 GLN B N 1
ATOM 9939 C CA . GLN B 1 581 ? 30.156 -47.75 14.875 1 29.31 581 GLN B CA 1
ATOM 9940 C C . GLN B 1 581 ? 29.891 -46.25 14.734 1 29.31 581 GLN B C 1
ATOM 9942 O O . GLN B 1 581 ? 30.719 -45.406 15.117 1 29.31 581 GLN B O 1
ATOM 9947 N N . ASP B 1 582 ? 28.906 -45.656 14.102 1 27.66 582 ASP B N 1
ATOM 9948 C CA . ASP B 1 582 ? 29.344 -44.625 13.164 1 27.66 582 ASP B CA 1
ATOM 9949 C C . ASP B 1 582 ? 29.625 -43.312 13.883 1 27.66 582 ASP B C 1
ATOM 9951 O O . ASP B 1 582 ? 28.703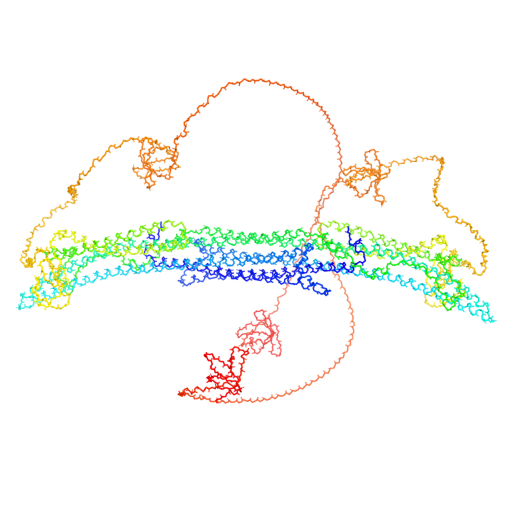 -42.562 14.188 1 27.66 582 ASP B O 1
ATOM 9955 N N . ASP B 1 583 ? 30.453 -43.094 14.984 1 22.27 583 ASP B N 1
ATOM 9956 C CA . ASP B 1 583 ? 30.672 -41.75 15.484 1 22.27 583 ASP B CA 1
ATOM 9957 C C . ASP B 1 583 ? 31.25 -40.844 14.398 1 22.27 583 ASP B C 1
ATOM 9959 O O . ASP B 1 583 ? 30.781 -39.719 14.195 1 22.27 583 ASP B O 1
ATOM 9963 N N . ASP B 1 584 ? 32.531 -40.844 14.039 1 19.8 584 ASP B N 1
ATOM 9964 C CA . ASP B 1 584 ? 33.5 -39.75 14.023 1 19.8 584 ASP B CA 1
ATOM 9965 C C . ASP B 1 584 ? 33.531 -39.062 12.648 1 19.8 584 ASP B C 1
ATOM 9967 O O . ASP B 1 584 ? 33.938 -39.688 11.664 1 19.8 584 ASP B O 1
ATOM 9971 N N . GLY B 1 585 ? 32.531 -38.312 12.219 1 19.45 585 GLY B N 1
ATOM 9972 C CA . GLY B 1 585 ? 32.375 -37.656 10.93 1 19.45 585 GLY B CA 1
ATOM 9973 C C . GLY B 1 585 ? 33.469 -36.688 10.602 1 19.45 585 GLY B C 1
ATOM 9974 O O . GLY B 1 585 ? 33.219 -35.469 10.484 1 19.45 585 GLY B O 1
ATOM 9975 N N . SER B 1 586 ? 34.781 -37 10.547 1 17.89 586 SER B N 1
ATOM 9976 C CA . SER B 1 586 ? 35.844 -36.062 10.164 1 17.89 586 SER B CA 1
ATOM 9977 C C . SER B 1 586 ? 35.688 -35.594 8.734 1 17.89 586 SER B C 1
ATOM 9979 O O . SER B 1 586 ? 35.375 -36.375 7.836 1 17.89 586 SER B O 1
ATOM 9981 N N . LEU B 1 587 ? 35.281 -34.312 8.523 1 17.56 587 LEU B N 1
ATOM 9982 C CA . LEU B 1 587 ? 35.062 -33.375 7.41 1 17.56 587 LEU B CA 1
ATOM 9983 C C . LEU B 1 587 ? 36.344 -33.219 6.594 1 17.56 587 LEU B C 1
ATOM 9985 O O . LEU B 1 587 ? 37.25 -32.5 7.016 1 17.56 587 LEU B O 1
ATOM 9989 N N . LEU B 1 588 ? 36.969 -34.156 5.961 1 15.03 588 LEU B N 1
ATOM 9990 C CA . LEU B 1 588 ? 38.219 -33.938 5.258 1 15.03 588 LEU B CA 1
ATOM 9991 C C . LEU B 1 588 ? 38.031 -33.062 4.027 1 15.03 588 LEU B C 1
ATOM 9993 O O . LEU B 1 588 ? 37.062 -33.25 3.264 1 15.03 588 LEU B O 1
ATOM 9997 N N . ALA B 1 589 ? 38.656 -31.781 3.824 1 17.58 589 ALA B N 1
ATOM 9998 C CA . ALA B 1 589 ? 38.875 -30.641 2.938 1 17.58 589 ALA B CA 1
ATOM 9999 C C . ALA B 1 589 ? 39.688 -31.047 1.712 1 17.58 589 ALA B C 1
ATOM 10001 O O . ALA B 1 589 ? 40.062 -30.203 0.9 1 17.58 589 ALA B O 1
ATOM 10002 N N . ASN B 1 590 ? 39.531 -32.25 1.017 1 14.03 590 ASN B N 1
ATOM 10003 C CA . ASN B 1 590 ? 40.562 -32.594 0.033 1 14.03 590 ASN B CA 1
ATOM 10004 C C . ASN B 1 590 ? 40.625 -31.547 -1.085 1 14.03 590 ASN B C 1
ATOM 10006 O O . ASN B 1 590 ? 39.656 -30.844 -1.346 1 14.03 590 ASN B O 1
ATOM 10010 N N . THR B 1 591 ? 41.781 -31.547 -2.047 1 15.51 591 THR B N 1
ATOM 10011 C CA . THR B 1 591 ? 42.938 -30.969 -2.738 1 15.51 591 THR B CA 1
ATOM 10012 C C . THR B 1 591 ? 42.594 -30.703 -4.203 1 15.51 591 THR B C 1
ATOM 10014 O O . THR B 1 591 ? 42.844 -29.609 -4.711 1 15.51 591 THR B O 1
ATOM 10017 N N . ASP B 1 592 ? 42.781 -31.578 -5.199 1 14.09 592 ASP B N 1
ATOM 10018 C CA . ASP B 1 592 ? 43.875 -31.562 -6.188 1 14.09 592 ASP B CA 1
ATOM 10019 C C . ASP B 1 592 ? 43.438 -30.844 -7.465 1 14.09 592 ASP B C 1
ATOM 10021 O O . ASP B 1 592 ? 42.219 -30.609 -7.676 1 14.09 592 ASP B O 1
ATOM 10025 N N . THR B 1 593 ? 44.125 -31.156 -8.742 1 14.98 593 THR B N 1
ATOM 10026 C CA . THR B 1 593 ? 45.125 -30.719 -9.727 1 14.98 593 THR B CA 1
ATOM 10027 C C . THR B 1 593 ? 44.469 -30.578 -11.109 1 14.98 593 THR B C 1
ATOM 10029 O O . THR B 1 593 ? 44.75 -29.625 -11.836 1 14.98 593 THR B O 1
ATOM 10032 N N . ALA B 1 594 ? 43.719 -31.359 -11.844 1 14.24 594 ALA B N 1
ATOM 10033 C CA . ALA B 1 594 ? 44.312 -31.844 -13.078 1 14.24 594 ALA B CA 1
ATOM 10034 C C . ALA B 1 594 ? 44.156 -30.812 -14.203 1 14.24 594 ALA B C 1
ATOM 10036 O O . ALA B 1 594 ? 45.156 -30.453 -14.852 1 14.24 594 ALA B O 1
ATOM 10037 N N . ALA B 1 595 ? 43.375 -31.094 -15.352 1 14.41 595 ALA B N 1
ATOM 10038 C CA . ALA B 1 595 ? 43.75 -31.547 -16.688 1 14.41 595 ALA B CA 1
ATOM 10039 C C . ALA B 1 595 ? 43.844 -30.375 -17.656 1 14.41 595 ALA B C 1
ATOM 10041 O O . ALA B 1 595 ? 43.219 -29.344 -17.453 1 14.41 595 ALA B O 1
ATOM 10042 N N . GLN B 1 596 ? 44.656 -30.656 -18.859 1 13.66 596 GLN B N 1
ATOM 10043 C CA . GLN B 1 596 ? 45.5 -30.344 -20 1 13.66 596 GLN B CA 1
ATOM 10044 C C . GLN B 1 596 ? 44.656 -29.906 -21.188 1 13.66 596 GLN B C 1
ATOM 10046 O O . GLN B 1 596 ? 43.562 -30.391 -21.391 1 13.66 596 GLN B O 1
ATOM 10051 N N . ALA B 1 597 ? 45.281 -29.016 -22.016 1 15.07 597 ALA B N 1
ATOM 10052 C CA . ALA B 1 597 ? 45.125 -28.016 -23.062 1 15.07 597 ALA B CA 1
ATOM 10053 C C . ALA B 1 597 ? 45.125 -28.656 -24.438 1 15.07 597 ALA B C 1
ATOM 10055 O O . ALA B 1 597 ? 45.094 -27.953 -25.469 1 15.07 597 ALA B O 1
ATOM 10056 N N . SER B 1 598 ? 44.969 -29.875 -24.703 1 13.47 598 SER B N 1
ATOM 10057 C CA . SER B 1 598 ? 45.625 -30.172 -25.984 1 13.47 598 SER B CA 1
ATOM 10058 C C . SER B 1 598 ? 45 -29.406 -27.125 1 13.47 598 SER B C 1
ATOM 10060 O O . SER B 1 598 ? 43.875 -28.906 -26.984 1 13.47 598 SER B O 1
ATOM 10062 N N . ASP B 1 599 ? 45.25 -29.953 -28.5 1 13.83 599 ASP B N 1
ATOM 10063 C CA . ASP B 1 599 ? 45.969 -29.703 -29.766 1 13.83 599 ASP B CA 1
ATOM 10064 C C . ASP B 1 599 ? 44.969 -29.25 -30.844 1 13.83 599 ASP B C 1
ATOM 10066 O O . ASP B 1 599 ? 45.094 -28.125 -31.359 1 13.83 599 ASP B O 1
ATOM 10070 N N . ASP B 1 600 ? 44.75 -30.109 -31.984 1 13.85 600 ASP B N 1
ATOM 10071 C CA . ASP B 1 600 ? 45.312 -30.031 -33.344 1 13.85 600 ASP B CA 1
ATOM 10072 C C . ASP B 1 600 ? 44.344 -29.328 -34.281 1 13.85 600 ASP B C 1
ATOM 10074 O O . ASP B 1 600 ? 43.156 -29.109 -33.938 1 13.85 600 ASP B O 1
ATOM 10078 N N . TYR B 1 601 ? 44.156 -29.953 -35.562 1 13.87 601 TYR B N 1
ATOM 10079 C CA . TYR B 1 601 ? 44.562 -29.75 -36.938 1 13.87 601 TYR B CA 1
ATOM 10080 C C . TYR B 1 601 ? 43.406 -29.125 -37.75 1 13.87 601 TYR B C 1
ATOM 10082 O O . TYR B 1 601 ? 42.281 -29.062 -37.281 1 13.87 601 TYR B O 1
ATOM 10090 N N . TYR B 1 602 ? 43 -29.797 -38.938 1 13.72 602 TYR B N 1
ATOM 10091 C CA . TYR B 1 602 ? 43.312 -29.531 -40.312 1 13.72 602 TYR B CA 1
ATOM 10092 C C . TYR B 1 602 ? 42.188 -28.797 -41.031 1 13.72 602 TYR B C 1
ATOM 10094 O O . TYR B 1 602 ? 42.375 -27.719 -41.594 1 13.72 602 TYR B O 1
ATOM 10102 N N . ALA B 1 603 ? 41.312 -29.516 -41.875 1 14.05 603 ALA B N 1
ATOM 10103 C CA . ALA B 1 603 ? 41.375 -29.484 -43.344 1 14.05 603 ALA B CA 1
ATOM 10104 C C . ALA B 1 603 ? 40.469 -28.438 -43.938 1 14.05 603 ALA B C 1
ATOM 10106 O O . ALA B 1 603 ? 39.531 -27.969 -43.281 1 14.05 603 ALA B O 1
ATOM 10107 N N . THR B 1 604 ? 40.156 -28.609 -45.312 1 14.08 604 THR B N 1
ATOM 10108 C CA . THR B 1 604 ? 40.406 -27.984 -46.625 1 14.08 604 THR B CA 1
ATOM 10109 C C . THR B 1 604 ? 39.156 -27.234 -47.094 1 14.08 604 THR B C 1
ATOM 10111 O O . THR B 1 604 ? 39.25 -26.078 -47.531 1 14.08 604 THR B O 1
ATOM 10114 N N . PRO B 1 605 ? 38.062 -27.906 -47.625 1 14.2 605 PRO B N 1
ATOM 10115 C CA . PRO B 1 605 ? 38 -27.703 -49.094 1 14.2 605 PRO B CA 1
ATOM 10116 C C . PRO B 1 605 ? 37.344 -26.391 -49.469 1 14.2 605 PRO B C 1
ATOM 10118 O O . PRO B 1 605 ? 36.719 -25.734 -48.625 1 14.2 605 PRO B O 1
ATOM 10121 N N . ALA B 1 606 ? 36.5 -26.547 -50.625 1 14.12 606 ALA B N 1
ATOM 10122 C CA . ALA B 1 606 ? 36.562 -26.062 -52 1 14.12 606 ALA B CA 1
ATOM 10123 C C . ALA B 1 606 ? 35.656 -24.859 -52.219 1 14.12 606 ALA B C 1
ATOM 10125 O O . ALA B 1 606 ? 36.156 -23.719 -52.25 1 14.12 606 ALA B O 1
ATOM 10126 N N . SER B 1 607 ? 34.625 -25.078 -53 1 14.2 607 SER B N 1
ATOM 10127 C CA . SER B 1 607 ? 34.625 -24.5 -54.312 1 14.2 607 SER B CA 1
ATOM 10128 C C . SER B 1 607 ? 33.938 -23.141 -54.344 1 14.2 607 SER B C 1
ATOM 10130 O O . SER B 1 607 ? 34.5 -22.156 -54.812 1 14.2 607 SER B O 1
ATOM 10132 N N . PRO B 1 608 ? 32.719 -23.094 -54.938 1 14.93 608 PRO B N 1
ATOM 10133 C CA . PRO B 1 608 ? 32.688 -22.531 -56.281 1 14.93 608 PRO B CA 1
ATOM 10134 C C . PRO B 1 608 ? 32.344 -21.047 -56.281 1 14.93 608 PRO B C 1
ATOM 10136 O O . PRO B 1 608 ? 31.891 -20.5 -55.25 1 14.93 608 PRO B O 1
ATOM 10139 N N . PRO B 1 609 ? 31.5 -20.75 -57.312 1 14.41 609 PRO B N 1
ATOM 10140 C CA . PRO B 1 609 ? 31.719 -19.844 -58.406 1 14.41 609 PRO B CA 1
ATOM 10141 C C . PRO B 1 609 ? 31.203 -18.438 -58.156 1 14.41 609 PRO B C 1
ATOM 10143 O O . PRO B 1 609 ? 31.953 -17.453 -58.219 1 14.41 609 PRO B O 1
ATOM 10146 N N . ILE B 1 610 ? 30.109 -18.141 -58.875 1 14.12 610 ILE B N 1
ATOM 10147 C CA . ILE B 1 610 ? 30.172 -17.266 -60.031 1 14.12 610 ILE B CA 1
ATOM 10148 C C . ILE B 1 610 ? 29.766 -15.844 -59.625 1 14.12 610 ILE B C 1
ATOM 10150 O O . ILE B 1 610 ? 30.5 -14.891 -59.875 1 14.12 610 ILE B O 1
ATOM 10154 N N . VAL B 1 611 ? 28.594 -15.469 -60.094 1 14.3 611 VAL B N 1
ATOM 10155 C CA . VAL B 1 611 ? 28.562 -14.586 -61.25 1 14.3 611 VAL B CA 1
ATOM 10156 C C . VAL B 1 611 ? 28.375 -13.141 -60.781 1 14.3 611 VAL B C 1
ATOM 10158 O O . VAL B 1 611 ? 28.031 -12.883 -59.625 1 14.3 611 VAL B O 1
ATOM 10161 N N . ASP B 1 612 ? 27.484 -12.43 -61.531 1 13.68 612 ASP B N 1
ATOM 10162 C CA . ASP B 1 612 ? 27.719 -11.359 -62.5 1 13.68 612 ASP B CA 1
ATOM 10163 C C . ASP B 1 612 ? 27.438 -9.992 -61.875 1 13.68 612 ASP B C 1
ATOM 10165 O O . ASP B 1 612 ? 28.312 -9.125 -61.844 1 13.68 612 ASP B O 1
ATOM 10169 N N . GLN B 1 613 ? 26.312 -9.352 -62.375 1 14.09 613 GLN B N 1
ATOM 10170 C CA . GLN B 1 613 ? 26.391 -8.273 -63.344 1 14.09 613 GLN B CA 1
ATOM 10171 C C . GLN B 1 613 ? 26.312 -6.91 -62.656 1 14.09 613 GLN B C 1
ATOM 10173 O O . GLN B 1 613 ? 25.984 -6.816 -61.469 1 14.09 613 GLN B O 1
ATOM 10178 N N . PHE B 1 614 ? 25.359 -6.121 -63.219 1 14.33 614 PHE B N 1
ATOM 10179 C CA . PHE B 1 614 ? 25.516 -4.938 -64.062 1 14.33 614 PHE B CA 1
ATOM 10180 C C . PHE B 1 614 ? 25.438 -3.666 -63.219 1 14.33 614 PHE B C 1
ATOM 10182 O O . PHE B 1 614 ? 24.938 -3.688 -62.094 1 14.33 614 PHE B O 1
ATOM 10189 N N . VAL B 1 615 ? 25.094 -2.547 -63.938 1 13.97 615 VAL B N 1
ATOM 10190 C CA . VAL B 1 615 ? 25.703 -1.298 -64.375 1 13.97 615 VAL B CA 1
ATOM 10191 C C . VAL B 1 615 ? 25.078 -0.124 -63.625 1 13.97 615 VAL B C 1
ATOM 10193 O O . VAL B 1 615 ? 25.797 0.699 -63.062 1 13.97 615 VAL B O 1
ATOM 10196 N N . ASP B 1 616 ? 23.844 0.402 -64.062 1 13.45 616 ASP B N 1
ATOM 10197 C CA . ASP B 1 616 ? 23.906 1.638 -64.812 1 13.45 616 ASP B CA 1
ATOM 10198 C C . ASP B 1 616 ? 23.875 2.861 -63.906 1 13.45 616 ASP B C 1
ATOM 10200 O O . ASP B 1 616 ? 23.578 2.748 -62.719 1 13.45 616 ASP B O 1
ATOM 10204 N N . ASP B 1 617 ? 22.891 3.846 -64.312 1 14.04 617 ASP B N 1
ATOM 10205 C CA . ASP B 1 617 ? 23.031 5.152 -64.938 1 14.04 617 ASP B CA 1
ATOM 10206 C C . ASP B 1 617 ? 22.922 6.277 -63.938 1 14.04 617 ASP B C 1
ATOM 10208 O O . ASP B 1 617 ? 22.406 6.074 -62.812 1 14.04 617 ASP B O 1
ATOM 10212 N N . THR B 1 618 ? 22.797 7.512 -64.5 1 14.52 618 THR B N 1
ATOM 10213 C CA . THR B 1 618 ? 23.422 8.828 -64.562 1 14.52 618 THR B CA 1
ATOM 10214 C C . THR B 1 618 ? 22.625 9.828 -63.719 1 14.52 618 THR B C 1
ATOM 10216 O O . THR B 1 618 ? 23.188 10.562 -62.906 1 14.52 618 THR B O 1
ATOM 10219 N N . THR B 1 619 ? 21.359 10.344 -64.125 1 14.41 619 THR B N 1
ATOM 10220 C CA . THR B 1 619 ? 21.344 11.711 -64.625 1 14.41 619 THR B CA 1
ATOM 10221 C C . THR B 1 619 ? 21.203 12.703 -63.438 1 14.41 619 THR B C 1
ATOM 10223 O O . THR B 1 619 ? 20.781 12.336 -62.344 1 14.41 619 THR B O 1
ATOM 10226 N N . THR B 1 620 ? 20.766 14.07 -63.906 1 14.73 620 THR B N 1
ATOM 10227 C CA . THR B 1 620 ? 21.281 15.438 -63.906 1 14.73 620 THR B CA 1
ATOM 10228 C C . THR B 1 620 ? 20.547 16.297 -62.875 1 14.73 620 THR B C 1
ATOM 10230 O O . THR B 1 620 ? 21.188 17 -62.094 1 14.73 620 THR B O 1
ATOM 10233 N N . GLN B 1 621 ? 19.203 16.844 -63.094 1 14.49 621 GLN B N 1
ATOM 10234 C CA . GLN B 1 621 ? 19.078 18.25 -63.5 1 14.49 621 GLN B CA 1
ATOM 10235 C C . GLN B 1 621 ? 18.969 19.141 -62.25 1 14.49 621 GLN B C 1
ATOM 10237 O O . GLN B 1 621 ? 18.656 18.672 -61.156 1 14.49 621 GLN B O 1
ATOM 10242 N N . ASN B 1 622 ? 18.359 20.5 -62.625 1 14.7 622 ASN B N 1
ATOM 10243 C CA . ASN B 1 622 ? 18.766 21.906 -62.531 1 14.7 622 ASN B CA 1
ATOM 10244 C C . ASN B 1 622 ? 18.094 22.609 -61.344 1 14.7 622 ASN B C 1
ATOM 10246 O O . ASN B 1 622 ? 18.781 23.234 -60.562 1 14.7 622 ASN B O 1
ATOM 10250 N N . ASP B 1 623 ? 16.781 23.25 -61.531 1 14.75 623 ASP B N 1
ATOM 10251 C CA . ASP B 1 623 ? 16.734 24.688 -61.719 1 14.75 623 ASP B CA 1
ATOM 10252 C C . ASP B 1 623 ? 16.5 25.422 -60.406 1 14.75 623 ASP B C 1
ATOM 10254 O O . ASP B 1 623 ? 16.125 24.797 -59.406 1 14.75 623 ASP B O 1
ATOM 10258 N N . ASP B 1 624 ? 15.297 26.422 -60.469 1 15.12 624 ASP B N 1
ATOM 10259 C CA . ASP B 1 624 ? 15.25 27.891 -60.438 1 15.12 624 ASP B CA 1
ATOM 10260 C C . ASP B 1 624 ? 14.875 28.406 -59.062 1 15.12 624 ASP B C 1
ATOM 10262 O O . ASP B 1 624 ? 14.234 27.703 -58.281 1 15.12 624 ASP B O 1
ATOM 10266 N N . ILE B 1 625 ? 14.969 29.75 -59.031 1 17.19 625 ILE B N 1
ATOM 10267 C CA . ILE B 1 625 ? 15.422 30.812 -58.125 1 17.19 625 ILE B CA 1
ATOM 10268 C C . ILE B 1 625 ? 14.227 31.406 -57.375 1 17.19 625 ILE B C 1
ATOM 10270 O O . ILE B 1 625 ? 14.281 31.594 -56.156 1 17.19 625 ILE B O 1
ATOM 10274 N N . PRO B 1 626 ? 12.883 31.75 -57.969 1 17.02 626 PRO B N 1
ATOM 10275 C CA . PRO B 1 626 ? 12.852 33.219 -57.938 1 17.02 626 PRO B CA 1
ATOM 10276 C C . PRO B 1 626 ? 12.469 33.75 -56.562 1 17.02 626 PRO B C 1
ATOM 10278 O O . PRO B 1 626 ? 11.938 33.031 -55.719 1 17.02 626 PRO B O 1
ATOM 10281 N N . PRO B 1 627 ? 11.758 35.062 -56.656 1 17.7 627 PRO B N 1
ATOM 10282 C CA . PRO B 1 627 ? 12.086 36.344 -56.062 1 17.7 627 PRO B CA 1
ATOM 10283 C C . PRO B 1 627 ? 11.156 36.719 -54.906 1 17.7 627 PRO B C 1
ATOM 10285 O O . PRO B 1 627 ? 11.625 37.094 -53.844 1 17.7 627 PRO B O 1
ATOM 10288 N N . PRO B 1 628 ? 9.703 37.031 -55.219 1 17.22 628 PRO B N 1
ATOM 10289 C CA . PRO B 1 628 ? 9.461 38.469 -55.125 1 17.22 628 PRO B CA 1
ATOM 10290 C C . PRO B 1 628 ? 8.992 38.906 -53.75 1 17.22 628 PRO B C 1
ATOM 10292 O O . PRO B 1 628 ? 9.586 39.812 -53.156 1 17.22 628 PRO B O 1
ATOM 10295 N N . PRO B 1 629 ? 7.465 39.312 -53.594 1 19.03 629 PRO B N 1
ATOM 10296 C CA . PRO B 1 629 ? 7.039 40.719 -53.562 1 19.03 629 PRO B CA 1
ATOM 10297 C C . PRO B 1 629 ? 6.742 41.219 -52.156 1 19.03 629 PRO B C 1
ATOM 10299 O O . PRO B 1 629 ? 6.566 40.406 -51.25 1 19.03 629 PRO B O 1
ATOM 10302 N N . PRO B 1 630 ? 5.742 42.344 -52.125 1 20.36 630 PRO B N 1
ATOM 10303 C CA . PRO B 1 630 ? 5.777 43.656 -51.469 1 20.36 630 PRO B CA 1
ATOM 10304 C C . PRO B 1 630 ? 4.973 43.719 -50.188 1 20.36 630 PRO B C 1
ATOM 10306 O O . PRO B 1 630 ? 4.121 42.844 -49.938 1 20.36 630 PRO B O 1
ATOM 10309 N N . PRO B 1 631 ? 4.777 44.844 -49.625 1 23.03 631 PRO B N 1
ATOM 10310 C CA . PRO B 1 631 ? 4.699 45.375 -48.25 1 23.03 631 PRO B CA 1
ATOM 10311 C C . PRO B 1 631 ? 3.266 45.625 -47.812 1 23.03 631 PRO B C 1
ATOM 10313 O O . PRO B 1 631 ? 3.033 45.938 -46.625 1 23.03 631 PRO B O 1
ATOM 10316 N N . PRO B 1 632 ? 2.033 45.219 -48.531 1 19.33 632 PRO B N 1
ATOM 10317 C CA . PRO B 1 632 ? 1.14 46.375 -48.531 1 19.33 632 PRO B CA 1
ATOM 10318 C C . PRO B 1 632 ? 0.553 46.688 -47.156 1 19.33 632 PRO B C 1
ATOM 10320 O O . PRO B 1 632 ? 0.588 45.812 -46.25 1 19.33 632 PRO B O 1
ATOM 10323 N N . PRO B 1 633 ? -0.893 47.344 -47.188 1 20.91 633 PRO B N 1
ATOM 10324 C CA . PRO B 1 633 ? -1.486 48.594 -46.719 1 20.91 633 PRO B CA 1
ATOM 10325 C C . PRO B 1 633 ? -2.293 48.406 -45.438 1 20.91 633 PRO B C 1
ATOM 10327 O O . PRO B 1 633 ? -2.717 47.312 -45.125 1 20.91 633 PRO B O 1
ATOM 10330 N N . MET B 1 634 ? -2.809 49.531 -44.875 1 21.95 634 MET B N 1
ATOM 10331 C CA . MET B 1 634 ? -3.082 50.125 -43.594 1 21.95 634 MET B CA 1
ATOM 10332 C C . MET B 1 634 ? -4.48 49.781 -43.094 1 21.95 634 MET B C 1
ATOM 10334 O O . MET B 1 634 ? -5.312 49.312 -43.875 1 21.95 634 MET B O 1
ATOM 10338 N N . PRO B 1 635 ? -5.344 50.688 -42.531 1 23.34 635 PRO B N 1
ATOM 10339 C CA . PRO B 1 635 ? -6.062 50.844 -41.25 1 23.34 635 PRO B CA 1
ATOM 10340 C C . PRO B 1 635 ? -7.574 50.75 -41.438 1 23.34 635 PRO B C 1
ATOM 10342 O O . PRO B 1 635 ? -8.32 50.906 -40.469 1 23.34 635 PRO B O 1
ATOM 10345 N N . GLY B 1 636 ? -8.273 50.031 -42.406 1 18.83 636 GLY B N 1
ATOM 10346 C CA . GLY B 1 636 ? -9.523 50.688 -42.781 1 18.83 636 GLY B CA 1
ATOM 10347 C C . GLY B 1 636 ? -10.602 50.531 -41.719 1 18.83 636 GLY B C 1
ATOM 10348 O O . GLY B 1 636 ? -10.469 49.75 -40.781 1 18.83 636 GLY B O 1
ATOM 10349 N N . SER B 1 637 ? -11.93 51.062 -42.125 1 20 637 SER B N 1
ATOM 10350 C CA . SER B 1 637 ? -13.102 51.812 -41.656 1 20 637 SER B CA 1
ATOM 10351 C C . SER B 1 637 ? -14.148 50.875 -41.062 1 20 637 SER B C 1
ATOM 10353 O O . SER B 1 637 ? -14.109 49.656 -41.312 1 20 637 SER B O 1
ATOM 10355 N N . ALA B 1 638 ? -15.562 51.219 -41.281 1 24.3 638 ALA B N 1
ATOM 10356 C CA . ALA B 1 638 ? -16.688 51.75 -40.5 1 24.3 638 ALA B CA 1
ATOM 10357 C C . ALA B 1 638 ? -17.734 50.656 -40.281 1 24.3 638 ALA B C 1
ATOM 10359 O O . ALA B 1 638 ? -18.312 50.562 -39.188 1 24.3 638 ALA B O 1
ATOM 10360 N N . GLN B 1 639 ? -18.406 49.75 -41.281 1 23.48 639 GLN B N 1
ATOM 10361 C CA . GLN B 1 639 ? -19.812 49.938 -41.625 1 23.48 639 GLN B CA 1
ATOM 10362 C C . GLN B 1 639 ? -20.703 49.094 -40.719 1 23.48 639 GLN B C 1
ATOM 10364 O O . GLN B 1 639 ? -20.266 48.094 -40.156 1 23.48 639 GLN B O 1
ATOM 10369 N N . PRO B 1 640 ? -22.203 49.438 -40.656 1 32.88 640 PRO B N 1
ATOM 10370 C CA . PRO B 1 640 ? -23.391 49.25 -39.844 1 32.88 640 PRO B CA 1
ATOM 10371 C C . PRO B 1 640 ? -23.969 47.844 -39.969 1 32.88 640 PRO B C 1
ATOM 10373 O O . PRO B 1 640 ? -23.859 47.219 -41.031 1 32.88 640 PRO B O 1
ATOM 10376 N N . PRO B 1 641 ? -24.406 47.094 -38.938 1 35.31 641 PRO B N 1
ATOM 10377 C CA . PRO B 1 641 ? -24.703 45.656 -38.875 1 35.31 641 PRO B CA 1
ATOM 10378 C C . PRO B 1 641 ? -26.031 45.312 -39.562 1 35.31 641 PRO B C 1
ATOM 10380 O O . PRO B 1 641 ? -27.016 46.031 -39.375 1 35.31 641 PRO B O 1
ATOM 10383 N N . PRO B 1 642 ? -26.297 44.688 -40.75 1 38.91 642 PRO B N 1
ATOM 10384 C CA . PRO B 1 642 ? -27.406 44.438 -41.656 1 38.91 642 PRO B CA 1
ATOM 10385 C C . PRO B 1 642 ? -28.594 43.781 -40.938 1 38.91 642 PRO B C 1
ATOM 10387 O O . PRO B 1 642 ? -28.438 43.156 -39.906 1 38.91 642 PRO B O 1
ATOM 10390 N N . PRO B 1 643 ? -29.875 43.969 -41.375 1 47 643 PRO B N 1
ATOM 10391 C CA . PRO B 1 643 ? -31.234 43.656 -40.938 1 47 643 PRO B CA 1
ATOM 10392 C C . PRO B 1 643 ? -31.516 42.156 -40.875 1 47 643 PRO B C 1
ATOM 10394 O O . PRO B 1 643 ? -31.016 41.406 -41.688 1 47 643 PRO B O 1
ATOM 10397 N N . THR B 1 644 ? -32 41.562 -39.719 1 54.28 644 THR B N 1
ATOM 10398 C CA . THR B 1 644 ? -32.25 40.156 -39.312 1 54.28 644 THR B CA 1
ATOM 10399 C C . THR B 1 644 ? -33.469 39.594 -40.031 1 54.28 644 THR B C 1
ATOM 10401 O O . THR B 1 644 ? -34.562 40.125 -39.875 1 54.28 644 THR B O 1
ATOM 10404 N N . GLU B 1 645 ? -33.531 38.906 -41.125 1 72.56 645 GLU B N 1
ATOM 10405 C CA . GLU B 1 645 ? -34.594 38.281 -41.969 1 72.56 645 GLU B CA 1
ATOM 10406 C C . GLU B 1 645 ? -35.219 37.094 -41.281 1 72.56 645 GLU B C 1
ATOM 10408 O O . GLU B 1 645 ? -34.531 36.25 -40.688 1 72.56 645 GLU B O 1
ATOM 10413 N N . THR B 1 646 ? -36.719 37.031 -41.094 1 82.31 646 THR B N 1
ATOM 10414 C CA . THR B 1 646 ? -37.5 35.969 -40.5 1 82.31 646 THR B CA 1
ATOM 10415 C C . THR B 1 646 ? -38.062 35.031 -41.562 1 82.31 646 THR B C 1
ATOM 10417 O O . THR B 1 646 ? -38.469 35.469 -42.625 1 82.31 646 THR B O 1
ATOM 10420 N N . VAL B 1 647 ? -38.062 33.594 -41.438 1 84.19 647 VAL B N 1
ATOM 10421 C CA . VAL B 1 647 ? -38.562 32.594 -42.375 1 84.19 647 VAL B CA 1
ATOM 10422 C C . VAL B 1 647 ? -39.562 31.688 -41.656 1 84.19 647 VAL B C 1
ATOM 10424 O O . VAL B 1 647 ? -39.531 31.531 -40.438 1 84.19 647 VAL B O 1
ATOM 10427 N N . VAL B 1 648 ? -40.531 31.141 -42.406 1 87.62 648 VAL B N 1
ATOM 10428 C CA . VAL B 1 648 ? -41.594 30.266 -41.875 1 87.62 648 VAL B CA 1
ATOM 10429 C C . VAL B 1 648 ? -41.312 28.828 -42.312 1 87.62 648 VAL B C 1
ATOM 10431 O O . VAL B 1 648 ? -41 28.562 -43.469 1 87.62 648 VAL B O 1
ATOM 10434 N N . ALA B 1 649 ? -41.312 27.828 -41.438 1 85 649 ALA B N 1
ATOM 10435 C CA . ALA B 1 649 ? -41.062 26.406 -41.656 1 85 649 ALA B CA 1
ATOM 10436 C C . ALA B 1 649 ? -42.219 25.781 -42.469 1 85 649 ALA B C 1
ATOM 10438 O O . ALA B 1 649 ? -43.375 25.859 -42.062 1 85 649 ALA B O 1
ATOM 10439 N N . LEU B 1 650 ? -41.969 25.109 -43.562 1 85.19 650 LEU B N 1
ATOM 10440 C CA . LEU B 1 650 ? -42.906 24.422 -44.406 1 85.19 650 LEU B CA 1
ATOM 10441 C C . LEU B 1 650 ? -43.125 22.984 -43.969 1 85.19 650 LEU B C 1
ATOM 10443 O O . LEU B 1 650 ? -44.188 22.422 -44.188 1 85.19 650 LEU B O 1
ATOM 10447 N N . TYR B 1 651 ? -42.031 22.375 -43.406 1 82.19 651 TYR B N 1
ATOM 10448 C CA . TYR B 1 651 ? -42.094 20.984 -42.969 1 82.19 651 TYR B CA 1
ATOM 10449 C C . TYR B 1 651 ? -41.5 20.812 -41.594 1 82.19 651 TYR B C 1
ATOM 10451 O O . TYR B 1 651 ? -40.719 21.656 -41.125 1 82.19 651 TYR B O 1
ATOM 10459 N N . ASP B 1 652 ? -41.906 19.75 -40.969 1 82.75 652 ASP B N 1
ATOM 10460 C CA . ASP B 1 652 ? -41.344 19.359 -39.688 1 82.75 652 ASP B CA 1
ATOM 10461 C C . ASP B 1 652 ? -39.906 18.844 -39.875 1 82.75 652 ASP B C 1
ATOM 10463 O O . ASP B 1 652 ? -39.625 18.125 -40.844 1 82.75 652 ASP B O 1
ATOM 10467 N N . PHE B 1 653 ? -38.969 19.234 -39.094 1 80.94 653 PHE B N 1
ATOM 10468 C CA . PHE B 1 653 ? -37.625 18.75 -38.969 1 80.94 653 PHE B CA 1
ATOM 10469 C C . PHE B 1 653 ? -37.25 18.438 -37.531 1 80.94 653 PHE B C 1
ATOM 10471 O O . PHE B 1 653 ? -37.375 19.297 -36.656 1 80.94 653 PHE B O 1
ATOM 10478 N N . GLU B 1 654 ? -36.938 17.25 -37.375 1 82.12 654 GLU B N 1
ATOM 10479 C CA . GLU B 1 654 ? -36.469 16.797 -36.062 1 82.12 654 GLU B CA 1
ATOM 10480 C C . GLU B 1 654 ? -34.938 16.812 -36 1 82.12 654 GLU B C 1
ATOM 10482 O O . GLU B 1 654 ? -34.25 16.188 -36.812 1 82.12 654 GLU B O 1
ATOM 10487 N N . ALA B 1 655 ? -34.406 17.562 -35.031 1 77.94 655 ALA B N 1
ATOM 10488 C CA . ALA B 1 655 ? -32.969 17.688 -34.812 1 77.94 655 ALA B CA 1
ATOM 10489 C C . ALA B 1 655 ? -32.344 16.344 -34.5 1 77.94 655 ALA B C 1
ATOM 10491 O O . ALA B 1 655 ? -32.875 15.57 -33.688 1 77.94 655 ALA B O 1
ATOM 10492 N N . VAL B 1 656 ? -31.375 15.836 -35.312 1 78 656 VAL B N 1
ATOM 10493 C CA . VAL B 1 656 ? -30.641 14.586 -35.094 1 78 656 VAL B CA 1
ATOM 10494 C C . VAL B 1 656 ? -29.469 14.836 -34.156 1 78 656 VAL B C 1
ATOM 10496 O O . VAL B 1 656 ? -29.078 13.961 -33.375 1 78 656 VAL B O 1
ATOM 10499 N N . ASN B 1 657 ? -28.906 16.156 -34.188 1 76.44 657 ASN B N 1
ATOM 10500 C CA . ASN B 1 657 ? -27.797 16.594 -33.344 1 76.44 657 ASN B CA 1
ATOM 10501 C C . ASN B 1 657 ? -28.156 17.859 -32.562 1 76.44 657 ASN B C 1
ATOM 10503 O O . ASN B 1 657 ? -29.078 18.594 -32.938 1 76.44 657 ASN B O 1
ATOM 10507 N N . ALA B 1 658 ? -27.344 18.188 -31.484 1 77.06 658 ALA B N 1
ATOM 10508 C CA . ALA B 1 658 ? -27.625 19.266 -30.531 1 77.06 658 ALA B CA 1
ATOM 10509 C C . ALA B 1 658 ? -27.5 20.625 -31.219 1 77.06 658 ALA B C 1
ATOM 10511 O O . ALA B 1 658 ? -28.031 21.625 -30.719 1 77.06 658 ALA B O 1
ATOM 10512 N N . GLU B 1 659 ? -26.875 20.734 -32.344 1 82.81 659 GLU B N 1
ATOM 10513 C CA . GLU B 1 659 ? -26.641 22 -33.031 1 82.81 659 GLU B CA 1
ATOM 10514 C C . GLU B 1 659 ? -27.797 22.312 -33.969 1 82.81 659 GLU B C 1
ATOM 10516 O O . GLU B 1 659 ? -27.875 23.422 -34.531 1 82.81 659 GLU B O 1
ATOM 10521 N N . GLU B 1 660 ? -28.688 21.281 -34.125 1 85.56 660 GLU B N 1
ATOM 10522 C CA . GLU B 1 660 ? -29.797 21.438 -35.062 1 85.56 660 GLU B CA 1
ATOM 10523 C C . GLU B 1 660 ? -31.047 21.906 -34.344 1 85.56 660 GLU B C 1
ATOM 10525 O O . GLU B 1 660 ? -31.25 21.609 -33.156 1 85.56 660 GLU B O 1
ATOM 10530 N N . LEU B 1 661 ? -31.859 22.688 -34.938 1 84.12 661 LEU B N 1
ATOM 10531 C CA . LEU B 1 661 ? -33.125 23.203 -34.438 1 84.12 661 LEU B CA 1
ATOM 10532 C C . LEU B 1 661 ? -34.281 22.281 -34.781 1 84.12 661 LEU B C 1
ATOM 10534 O O . LEU B 1 661 ? -34.406 21.875 -35.938 1 84.12 661 LEU B O 1
ATOM 10538 N N . ASN B 1 662 ? -35.031 21.859 -33.781 1 87.12 662 ASN B N 1
ATOM 10539 C CA . ASN B 1 662 ? -36.312 21.234 -34.031 1 87.12 662 ASN B CA 1
ATOM 10540 C C . ASN B 1 662 ? -37.344 22.219 -34.594 1 87.12 662 ASN B C 1
ATOM 10542 O O . ASN B 1 662 ? -37.625 23.234 -33.938 1 87.12 662 ASN B O 1
ATOM 10546 N N . ILE B 1 663 ? -37.844 22 -35.812 1 85.75 663 ILE B N 1
ATOM 10547 C CA . ILE B 1 663 ? -38.812 22.922 -36.375 1 85.75 663 ILE B CA 1
ATOM 10548 C C . ILE B 1 663 ? -40.094 22.188 -36.75 1 85.75 663 ILE B C 1
ATOM 10550 O O . ILE B 1 663 ? -40.031 21.016 -37.188 1 85.75 663 ILE B O 1
ATOM 10554 N N . ARG B 1 664 ? -41.125 22.719 -36.562 1 82.69 664 ARG B N 1
ATOM 10555 C CA . ARG B 1 664 ? -42.469 22.266 -36.938 1 82.69 664 ARG B CA 1
ATOM 10556 C C . ARG B 1 664 ? -43.031 23.141 -38.062 1 82.69 664 ARG B C 1
ATOM 10558 O O . ARG B 1 664 ? -42.719 24.328 -38.125 1 82.69 664 ARG B O 1
ATOM 10565 N N . GLN B 1 665 ? -43.812 22.578 -38.875 1 84.69 665 GLN B N 1
ATOM 10566 C CA . GLN B 1 665 ? -44.5 23.328 -39.906 1 84.69 665 GLN B CA 1
ATOM 10567 C C . GLN B 1 665 ? -45.219 24.547 -39.344 1 84.69 665 GLN B C 1
ATOM 10569 O O . GLN B 1 665 ? -46.031 24.406 -38.406 1 84.69 665 GLN B O 1
ATOM 10574 N N . GLY B 1 666 ? -44.938 25.75 -39.719 1 85 666 GLY B N 1
ATOM 10575 C CA . GLY B 1 666 ? -45.562 27 -39.312 1 85 666 GLY B CA 1
ATOM 10576 C C . GLY B 1 666 ? -44.688 27.812 -38.375 1 85 666 GLY B C 1
ATOM 10577 O O . GLY B 1 666 ? -45.031 28.969 -38.062 1 85 666 GLY B O 1
ATOM 10578 N N . ASP B 1 667 ? -43.656 27.266 -37.875 1 82.62 667 ASP B N 1
ATOM 10579 C CA . ASP B 1 667 ? -42.812 28 -36.969 1 82.62 667 ASP B CA 1
ATOM 10580 C C . ASP B 1 667 ? -42.156 29.188 -37.688 1 82.62 667 ASP B C 1
ATOM 10582 O O . ASP B 1 667 ? -41.75 29.078 -38.875 1 82.62 667 ASP B O 1
ATOM 10586 N N . ILE B 1 668 ? -42.125 30.297 -37.031 1 85.69 668 ILE B N 1
ATOM 10587 C CA . ILE B 1 668 ? -41.438 31.5 -37.5 1 85.69 668 ILE B CA 1
ATOM 10588 C C . ILE B 1 668 ? -40.031 31.562 -36.938 1 85.69 668 ILE B C 1
ATOM 10590 O O . ILE B 1 668 ? -39.844 31.703 -35.719 1 85.69 668 ILE B O 1
ATOM 10594 N N . ILE B 1 669 ? -39.031 31.422 -37.781 1 83.5 669 ILE B N 1
ATOM 10595 C CA . ILE B 1 669 ? -37.625 31.359 -37.406 1 83.5 669 ILE B CA 1
ATOM 10596 C C . ILE B 1 669 ? -36.938 32.656 -37.812 1 83.5 669 ILE B C 1
ATOM 10598 O O . ILE B 1 669 ? -37.062 33.125 -38.938 1 83.5 669 ILE B O 1
ATOM 10602 N N . THR B 1 670 ? -36.219 33.281 -36.906 1 86.94 670 THR B N 1
ATOM 10603 C CA . THR B 1 670 ? -35.344 34.406 -37.156 1 86.94 670 THR B CA 1
ATOM 10604 C C . THR B 1 670 ? -34 33.969 -37.656 1 86.94 670 THR B C 1
ATOM 10606 O O . THR B 1 670 ? -33.25 33.312 -36.938 1 86.94 670 THR B O 1
ATOM 10609 N N . VAL B 1 671 ? -33.781 34.188 -38.938 1 81.88 671 VAL B N 1
ATOM 10610 C CA . VAL B 1 671 ? -32.531 33.75 -39.562 1 81.88 671 VAL B CA 1
ATOM 10611 C C . VAL B 1 671 ? -31.391 34.688 -39.156 1 81.88 671 VAL B C 1
ATOM 10613 O O . VAL B 1 671 ? -31.484 35.906 -39.344 1 81.88 671 VAL B O 1
ATOM 10616 N N . THR B 1 672 ? -30.391 34.188 -38.594 1 82.19 672 THR B N 1
ATOM 10617 C CA . THR B 1 672 ? -29.219 34.938 -38.188 1 82.19 672 THR B CA 1
ATOM 10618 C C . THR B 1 672 ? -28.109 34.844 -39.219 1 82.19 672 THR B C 1
ATOM 10620 O O . THR B 1 672 ? -27.312 35.75 -39.406 1 82.19 672 THR B O 1
ATOM 10623 N N . LYS B 1 673 ? -28.016 33.562 -39.875 1 82.31 673 LYS B N 1
ATOM 10624 C CA . LYS B 1 673 ? -26.984 33.344 -40.906 1 82.31 673 LYS B CA 1
ATOM 10625 C C . LYS B 1 673 ? -27.484 32.438 -42 1 82.31 673 LYS B C 1
ATOM 10627 O O . LYS B 1 673 ? -28.031 31.375 -41.75 1 82.31 673 LYS B O 1
ATOM 10632 N N . LYS B 1 674 ? -27.391 32.844 -43.281 1 79.44 674 LYS B N 1
ATOM 10633 C CA . LYS B 1 674 ? -27.656 32.062 -44.5 1 79.44 674 LYS B CA 1
ATOM 10634 C C . LYS B 1 674 ? -26.375 31.5 -45.062 1 79.44 674 LYS B C 1
ATOM 10636 O O . LYS B 1 674 ? -25.391 32.219 -45.219 1 79.44 674 LYS B O 1
ATOM 10641 N N . ASP B 1 675 ? -26.328 30.219 -45.125 1 77.44 675 ASP B N 1
ATOM 10642 C CA . ASP B 1 675 ? -25.188 29.547 -45.75 1 77.44 675 ASP B CA 1
ATOM 10643 C C . ASP B 1 675 ? -25.609 28.891 -47.062 1 77.44 675 ASP B C 1
ATOM 10645 O O . ASP B 1 675 ? -26.734 28.438 -47.188 1 77.44 675 ASP B O 1
ATOM 10649 N N . ASP B 1 676 ? -24.859 28.922 -48.062 1 78 676 ASP B N 1
ATOM 10650 C CA . ASP B 1 676 ? -25.078 28.344 -49.375 1 78 676 ASP B CA 1
ATOM 10651 C C . ASP B 1 676 ? -25.094 26.812 -49.312 1 78 676 ASP B C 1
ATOM 10653 O O . ASP B 1 676 ? -25.359 26.156 -50.312 1 78 676 ASP B O 1
ATOM 10657 N N . SER B 1 677 ? -24.766 26.281 -48.25 1 75.25 677 SER B N 1
ATOM 10658 C CA . SER B 1 677 ? -24.641 24.828 -48.156 1 75.25 677 SER B CA 1
ATOM 10659 C C . SER B 1 677 ? -26.016 24.172 -48 1 75.25 677 SER B C 1
ATOM 10661 O O . SER B 1 677 ? -26.125 22.938 -48 1 75.25 677 SER B O 1
ATOM 10663 N N . GLY B 1 678 ? -27.062 24.906 -47.906 1 80 678 GLY B N 1
ATOM 10664 C CA . GLY B 1 678 ? -28.422 24.422 -47.781 1 80 678 GLY B CA 1
ATOM 10665 C C . GLY B 1 678 ? -28.906 24.375 -46.344 1 80 678 GLY B C 1
ATOM 10666 O O . GLY B 1 678 ? -30.078 24.094 -46.062 1 80 678 GLY B O 1
ATOM 10667 N N . TRP B 1 679 ? -27.969 24.641 -45.344 1 82.5 679 TRP B N 1
ATOM 10668 C CA . TRP B 1 679 ? -28.344 24.734 -43.938 1 82.5 679 TRP B CA 1
ATOM 10669 C C . TRP B 1 679 ? -28.281 26.188 -43.469 1 82.5 679 TRP B C 1
ATOM 10671 O O . TRP B 1 679 ? -27.297 26.891 -43.75 1 82.5 679 TRP B O 1
ATOM 10681 N N . TRP B 1 680 ? -29.266 26.734 -42.781 1 86.06 680 TRP B N 1
ATOM 10682 C CA . TRP B 1 680 ? -29.328 28.078 -42.219 1 86.06 680 TRP B CA 1
ATOM 10683 C C . TRP B 1 680 ? -29.312 28.047 -40.688 1 86.06 680 TRP B C 1
ATOM 10685 O O . TRP B 1 680 ? -29.703 27.047 -40.094 1 86.06 680 TRP B O 1
ATOM 10695 N N . GLU B 1 681 ? -28.734 29.016 -40.156 1 86.31 681 GLU B N 1
ATOM 10696 C CA . GLU B 1 681 ? -28.812 29.203 -38.688 1 86.31 681 GLU B CA 1
ATOM 10697 C C . GLU B 1 681 ? -29.906 30.188 -38.312 1 86.31 681 GLU B C 1
ATOM 10699 O O . GLU B 1 681 ? -30.047 31.25 -38.938 1 86.31 681 GLU B O 1
ATOM 10704 N N . GLY B 1 682 ? -30.688 29.891 -37.281 1 86.44 682 GLY B N 1
ATOM 10705 C CA . GLY B 1 682 ? -31.766 30.75 -36.844 1 86.44 682 GLY B CA 1
ATOM 10706 C C . GLY B 1 682 ? -32.188 30.484 -35.406 1 86.44 682 GLY B C 1
ATOM 10707 O O . GLY B 1 682 ? -31.625 29.594 -34.75 1 86.44 682 GLY B O 1
ATOM 10708 N N . THR B 1 683 ? -33.031 31.328 -34.875 1 85.94 683 THR B N 1
ATOM 10709 C CA . THR B 1 683 ? -33.562 31.234 -33.5 1 85.94 683 THR B CA 1
ATOM 10710 C C . THR B 1 683 ? -35.094 31 -33.562 1 85.94 683 THR B C 1
ATOM 10712 O O . THR B 1 683 ? -35.812 31.656 -34.312 1 85.94 683 THR B O 1
ATOM 10715 N N . LEU B 1 684 ? -35.531 30 -32.781 1 83.88 684 LEU B N 1
ATOM 10716 C CA . LEU B 1 684 ? -36.938 29.656 -32.562 1 83.88 684 LEU B CA 1
ATOM 10717 C C . LEU B 1 684 ? -37.219 29.516 -31.078 1 83.88 684 LEU B C 1
ATOM 10719 O O . LEU B 1 684 ? -36.594 28.719 -30.391 1 83.88 684 LEU B O 1
ATOM 10723 N N . ASN B 1 685 ? -38 30.375 -30.547 1 83.5 685 ASN B N 1
ATOM 10724 C CA . ASN B 1 685 ? -38.438 30.422 -29.156 1 83.5 685 ASN B CA 1
ATOM 10725 C C . ASN B 1 685 ? -37.219 30.5 -28.203 1 83.5 685 ASN B C 1
ATOM 10727 O O . ASN B 1 685 ? -37.219 29.844 -27.172 1 83.5 685 ASN B O 1
ATOM 10731 N N . GLY B 1 686 ? -36.094 31.234 -28.719 1 81.06 686 GLY B N 1
ATOM 10732 C CA . GLY B 1 686 ? -34.938 31.516 -27.906 1 81.06 686 GLY B CA 1
ATOM 10733 C C . GLY B 1 686 ? -33.812 30.5 -28.109 1 81.06 686 GLY B C 1
ATOM 10734 O O . GLY B 1 686 ? -32.75 30.656 -27.547 1 81.06 686 GLY B O 1
ATOM 10735 N N . GLN B 1 687 ? -34.094 29.484 -28.75 1 81.5 687 GLN B N 1
ATOM 10736 C CA . GLN B 1 687 ? -33.062 28.5 -29.031 1 81.5 687 GLN B CA 1
ATOM 10737 C C . GLN B 1 687 ? -32.469 28.703 -30.438 1 81.5 687 GLN B C 1
ATOM 10739 O O . GLN B 1 687 ? -33.219 28.906 -31.391 1 81.5 687 GLN B O 1
ATOM 10744 N N . SER B 1 688 ? -31.125 28.719 -30.453 1 86.56 688 SER B N 1
ATOM 10745 C CA . SER B 1 688 ? -30.391 28.906 -31.703 1 86.56 688 SER B CA 1
ATOM 10746 C C . SER B 1 688 ? -29.906 27.578 -32.25 1 86.56 688 SER B C 1
ATOM 10748 O O . SER B 1 688 ? -29.516 26.688 -31.5 1 86.56 688 SER B O 1
ATOM 10750 N N . GLY B 1 689 ? -29.984 27.266 -33.531 1 86.62 689 GLY B N 1
ATOM 10751 C CA . GLY B 1 689 ? -29.484 26.078 -34.219 1 86.62 689 GLY B CA 1
ATOM 10752 C C . GLY B 1 689 ? -29.578 26.172 -35.719 1 86.62 689 GLY B C 1
ATOM 10753 O O . GLY B 1 689 ? -30.078 27.156 -36.25 1 86.62 689 GLY B O 1
ATOM 10754 N N . ILE B 1 690 ? -28.984 25.078 -36.281 1 87.31 690 ILE B N 1
ATOM 10755 C CA . ILE B 1 690 ? -28.984 25.016 -37.75 1 87.31 690 ILE B CA 1
ATOM 10756 C C . ILE B 1 690 ? -30.203 24.219 -38.219 1 87.31 690 ILE B C 1
ATOM 10758 O O . ILE B 1 690 ? -30.672 23.312 -37.531 1 87.31 690 ILE B O 1
ATOM 10762 N N . PHE B 1 691 ? -30.828 24.609 -39.375 1 88.25 691 PHE B N 1
ATOM 10763 C CA . PHE B 1 691 ? -31.984 23.953 -40 1 88.25 691 PHE B CA 1
ATOM 10764 C C . PHE B 1 691 ? -31.875 23.969 -41.531 1 88.25 691 PHE B C 1
ATOM 10766 O O . PHE B 1 691 ? -31.188 24.828 -42.094 1 88.25 691 PHE B O 1
ATOM 10773 N N . PRO B 1 692 ? -32.344 22.969 -42.25 1 87.06 692 PRO B N 1
ATOM 10774 C CA . PRO B 1 692 ? -32.25 22.922 -43.688 1 87.06 692 PRO B CA 1
ATOM 10775 C C . PRO B 1 692 ? -33.031 24.031 -44.375 1 87.06 692 PRO B C 1
ATOM 10777 O O . PRO B 1 692 ? -34.219 24.25 -44.062 1 87.06 692 PRO B O 1
ATOM 10780 N N . SER B 1 693 ? -32.469 24.766 -45.25 1 86.06 693 SER B N 1
ATOM 10781 C CA . SER B 1 693 ? -33.062 25.906 -45.938 1 86.06 693 SER B CA 1
ATOM 10782 C C . SER B 1 693 ? -34.219 25.484 -46.844 1 86.06 693 SER B C 1
ATOM 10784 O O . SER B 1 693 ? -35.156 26.25 -47.062 1 86.06 693 SER B O 1
ATOM 10786 N N . ASN B 1 694 ? -34.281 24.188 -47.344 1 83.88 694 ASN B N 1
ATOM 10787 C CA . ASN B 1 694 ? -35.344 23.703 -48.219 1 83.88 694 ASN B CA 1
ATOM 10788 C C . ASN B 1 694 ? -36.625 23.406 -47.469 1 83.88 694 ASN B C 1
ATOM 10790 O O . ASN B 1 694 ? -37.656 23.109 -48.062 1 83.88 694 ASN B O 1
ATOM 10794 N N . TYR B 1 695 ? -36.594 23.453 -46.062 1 83.75 695 TYR B N 1
ATOM 10795 C CA . TYR B 1 695 ? -37.75 23.188 -45.25 1 83.75 695 TYR B CA 1
ATOM 10796 C C . TYR B 1 695 ? -38.438 24.5 -44.875 1 83.75 695 TYR B C 1
ATOM 10798 O O . TYR B 1 695 ? -39.438 24.5 -44.125 1 83.75 695 TYR B O 1
ATOM 10806 N N . VAL B 1 696 ? -37.875 25.703 -45.281 1 84 696 VAL B N 1
ATOM 10807 C CA . VAL B 1 696 ? -38.438 26.969 -44.844 1 84 696 VAL B CA 1
ATOM 10808 C C . VAL B 1 696 ? -38.719 27.859 -46.062 1 84 696 VAL B C 1
ATOM 10810 O O . VAL B 1 696 ? -38.094 27.688 -47.094 1 84 696 VAL B O 1
ATOM 10813 N N . ASN B 1 697 ? -39.719 28.719 -46.031 1 83.25 697 ASN B N 1
ATOM 10814 C CA . ASN B 1 697 ? -40.031 29.734 -47.031 1 83.25 697 ASN B CA 1
ATOM 10815 C C . ASN B 1 697 ? -39.844 31.156 -46.5 1 83.25 697 ASN B C 1
ATOM 10817 O O . ASN B 1 697 ? -40.156 31.422 -45.344 1 83.25 697 ASN B O 1
ATOM 10821 N N . SER B 1 698 ? -39.219 32.031 -47.156 1 74.31 698 SER B N 1
ATOM 10822 C CA . SER B 1 698 ? -39.094 33.438 -46.812 1 74.31 698 SER B CA 1
ATOM 10823 C C . SER B 1 698 ? -40.406 34.188 -47.062 1 74.31 698 SER B C 1
ATOM 10825 O O . SER B 1 698 ? -41.156 33.844 -48 1 74.31 698 SER B O 1
#

Secondary structure (DSSP, 8-state):
--HHHHSTT-HHHHHHHHHHHHHHHHHHHHHHHHHHHHHHHHHHHHHHHHHHHHHHHHHTTSSS-SS------S--TTSHHHHHHHHHHHHHHHHHHHHHHHHHHIIIIIIHHHHHHHHHHHHHHHHHHHHHHHHHHHHHHHHHHHHHHHHHHHHHHHHHHHHHHHHHH--S-HHHHHHHHHHHHHHHHHHHHHHHHHHHHHHHHHHHIIIIIHHHHHHHHHHHHHHHHHHHHHHHHHHHHHHHHHHHHHHHHHHHHHHHHHT--HHHHHHHHHHHHTT---HHHHHH-----------GGGTTTS------SPP--HHHHHHHHHHHHHHHHHHHHHHHHHHHHHHHHHHHHHHHHH---TTSHHHHHHHHHHHHHHHHHHHHHHHHHHHHHHHHHHHHHH-SGGGGSB---EEEEEEEEEEE-TTT--EEEEEEEEEEEETTT--EEETTTGGGS-SB--SSTT-PPPPPPSS------------------------------------------------EEEESS-B--SSTTB--B-TT-EEEEEE---SSSEEEEEETTEEEEEEGGGEEEE--GGG--------------------------------------------------------------EEEESS-B--SSTTB--B-TT-EEEEEEE-TTSEEEEEETTEEEEEEGGGEE-/--HHHHSTT-HHHHHHHHHHHHHHHHHHHHHHHHHHHHHHHHHHHHHHHHHHHHHHHHHTTSSS--------------SHHHHHHHHHHHHHHHHHHHHHHHHHHIIIIIIHHHHHHHHHHHHHHHHHHHHHHHHHHHHHHHHHHHHHHHHHHHHHHHHHHHHHHHHHH-SS-HHHHHHHHHHHHHHHHHHHHHHHHHHHHHHHHHHHIIIIIHHHHHHHHHHHHHHHHHHHHHHHHHHHHHHHHHHHHHHHHHHHHHHHHHT--HHHHHHHHHHHHTT---HHHHHH-----------GGGTTTSPP----SPP--HHHHHHHHHHHHHHHHHHHHHHHHHHHHHHHHHHHHHHHHH---TTSHHHHHHHHHHHHHHHHHHHHHHHHHHHHHHHHHHHHHH-SGGGGSB---EEEEEEEEEEE-TTT-PEEEEEEEEEEEETTT--EEETTTGGGS-SB--SSTT--PPPPPSS------------------------------------------------EEEESS-B--SSTTB--B-TT-EEEEEE---SSSEEEEEETTEEEEEEGGGEEE--S----------------------------------------------------------------EEEEESS-B--SSTTBPPB-TT-EEEEEEE-TTSEEEEEETTEEEEEEGGGEE-

Solvent-accessible surface area (backbone atoms only — not comparable to full-atom values): 80160 Å² total; per-residue (Å²): 138,47,46,22,75,70,45,64,73,35,56,71,61,49,51,50,52,44,49,52,55,42,49,48,38,52,51,52,26,53,51,51,49,50,49,33,51,54,43,41,52,48,20,50,51,41,37,52,53,32,51,58,62,56,54,59,67,62,59,76,67,62,69,72,86,83,74,81,77,69,76,68,61,71,77,59,48,75,32,33,64,49,35,30,52,52,42,45,38,51,37,42,35,50,45,18,52,52,39,46,51,49,32,52,46,46,48,61,59,38,32,46,46,34,51,51,51,35,53,55,52,48,53,53,51,52,50,52,53,50,46,52,52,48,53,51,50,52,52,50,49,42,48,49,50,26,52,49,31,43,51,52,24,40,50,38,53,50,50,50,51,54,48,53,54,46,56,75,69,52,86,67,76,57,66,62,55,48,54,50,47,54,53,42,52,54,50,29,42,44,32,43,34,50,22,53,39,30,36,46,21,36,41,48,45,51,50,43,43,67,69,44,51,48,22,51,51,32,36,51,51,49,50,52,44,33,40,49,47,50,25,49,38,53,45,52,51,51,49,46,49,54,54,51,54,49,52,54,52,45,49,49,39,48,50,54,37,49,54,38,40,69,58,48,41,44,67,59,34,52,47,53,48,52,63,70,49,56,81,69,68,53,66,69,56,57,67,67,70,61,84,66,73,88,74,58,64,74,43,76,96,53,35,89,79,46,85,64,68,77,72,82,63,72,54,74,47,76,69,35,43,32,30,52,33,48,49,40,50,55,39,52,54,50,49,52,53,48,50,51,54,47,52,54,50,49,53,51,40,54,53,37,50,54,54,42,66,67,45,80,56,62,55,40,69,65,37,54,56,42,44,49,55,35,49,53,47,50,53,51,48,52,54,52,49,51,54,42,48,34,42,47,39,40,42,52,55,48,35,72,74,73,46,67,64,54,71,74,43,41,62,68,53,67,39,80,34,58,33,89,53,82,37,62,19,72,78,82,66,42,76,40,68,46,74,70,73,54,25,31,34,20,74,40,21,59,52,37,30,39,57,85,44,54,49,64,48,65,52,55,47,61,66,34,73,76,45,73,61,81,70,87,69,86,78,79,62,68,76,78,69,82,70,74,74,73,71,67,79,75,68,83,72,80,80,80,69,84,73,75,82,72,82,78,78,74,81,80,83,76,79,81,80,82,82,82,81,77,79,73,75,74,48,38,24,34,24,73,41,64,41,76,48,88,50,94,63,34,39,64,43,47,54,67,41,70,26,39,52,75,38,74,60,86,77,82,50,42,18,36,31,28,53,92,92,47,72,17,35,34,57,42,89,34,47,46,80,44,80,71,72,84,66,66,84,84,72,86,79,88,93,84,95,83,91,82,89,82,90,83,90,85,87,87,86,86,89,92,84,89,93,86,91,84,92,86,83,83,90,82,81,78,75,73,75,80,80,79,78,78,82,78,83,80,84,86,83,82,80,85,81,80,88,73,54,64,29,33,23,70,40,68,39,78,47,89,50,90,61,34,39,72,38,45,56,68,40,67,27,38,43,78,45,86,45,95,85,49,45,24,33,26,31,47,97,88,45,70,19,34,38,58,45,88,36,41,44,119,139,48,47,23,76,70,46,64,73,35,55,70,60,50,51,51,52,43,49,53,53,43,50,48,37,52,51,53,26,52,50,50,49,52,50,34,52,54,44,41,53,50,20,49,52,41,35,52,52,32,51,59,64,56,54,58,66,61,58,74,69,65,66,77,83,83,71,82,77,73,74,75,75,70,73,72,44,78,31,34,63,47,34,31,53,52,40,47,37,50,36,42,37,49,45,17,52,52,38,47,51,48,32,54,45,47,47,61,61,38,31,46,45,32,50,53,52,33,52,54,52,50,53,53,52,51,51,53,53,52,46,52,51,48,54,52,50,53,52,51,50,42,49,48,50,27,51,50,30,44,49,52,24,40,50,36,53,51,50,49,53,52,50,54,52,47,57,74,69,51,87,65,75,56,64,62,55,49,54,50,45,53,52,43,52,53,49,29,42,45,32,43,35,51,23,53,39,29,37,47,20,36,41,49,46,50,50,44,44,69,68,44,51,49,23,52,50,33,36,52,50,49,50,52,44,31,41,52,48,49,26,50,38,54,45,52,50,52,50,47,49,53,52,52,53,50,51,53,53,45,50,49,38,47,50,54,37,48,56,38,40,69,57,50,41,45,69,59,34,53,48,55,48,50,63,68,51,56,82,69,69,52,68,70,56,59,66,66,71,61,84,67,76,88,74,58,65,74,42,78,95,53,36,89,79,44,84,64,68,78,70,83,63,72,56,74,46,76,68,35,45,32,30,51,33,48,50,41,50,55,40,50,54,49,47,53,54,47,50,52,54,47,52,56,50,50,52,51,39,54,54,37,51,52,56,42,67,67,45,79,55,63,54,40,70,64,36,53,57,43,44,49,55,36,49,52,47,51,54,52,47,51,55,53,48,50,54,41,48,35,43,49,38,40,42,50,54,47,35,72,72,74,47,66,64,55,70,73,42,42,61,70,52,69,40,81,34,59,33,90,54,81,37,60,17,75,77,83,66,44,75,41,68,45,74,66,70,53,26,31,34,19,74,41,20,57,52,37,31,42,60,86,46,53,49,64,49,66,52,55,48,60,66,33,73,75,45,74,61,85,71,87,67,85,76,81,59,65,74,76,69,81,68,73,70,76,69,66,76,73,65,75,67,74,82,68,73,79,76,78,79,74,86,82,81,86,80,81,85,79,83,85,79,85,75,89,70,84,72,76,80,64,53,50,27,32,24,70,42,64,41,77,48,87,50,94,61,33,40,63,42,47,55,68,40,72,27,36,41,76,38,75,60,84,79,84,52,42,19,35,29,28,54,88,92,48,72,16,38,33,57,45,89,34,46,42,75,65,73,84,71,88,71,85,78,73,81,70,81,80,85,92,81,84,93,86,79,86,88,88,88,82,90,79,88,82,79,86,81,80,86,82,83,86,80,85,89,81,92,85,92,85,90,89,80,88,84,86,89,85,82,85,88,87,83,83,90,87,87,83,88,80,87,78,54,66,33,34,26,69,40,69,40,78,47,90,51,91,59,33,39,70,42,44,57,66,42,68,30,41,37,78,44,86,47,92,82,44,46,25,32,29,35,49,98,85,44,70,20,36,40,59,46,89,37,43,46,118

Sequence (1396 aa):
MTFGTDLKDQVPSILKYVGDGINSLTQFRNFIKERSSIEREYAQKLDTLSRKYKAHNSNKKTGNTTDQQDEWDWDDTSSTTASAWAQLLNQTTLVAKSRFRLVDDLNTVVVDSLRGTAVRKEESRKKHAAFYQKLKSERDRTYAEKDKAKQLYDDACAEIENIRAKISKSSGDVEKLQRHMDACLLDRDNKKNLYLLSISVANAEREKYFEDDIPILADHLEELDASRITALKSILRNYIDMETKLITTVQKCHDDTLESIEKLDPSIDAGVFTRSALGAVEATEKAANVTFTFIPWNGGANAAETIIDRDDNLVASDSAVIFLNNKLIKDRKQLDVLADDLSKRSADMSQLESTVKAIENKASADYDKSNEKLMDVIRDITLLSTQKVRVKSEVDLIIQNIGDDGLRAENHDFKSSSFTIPTTCDLCNSTIWGLSNKGLTCRACGFNCHAKCEMKVAPNCSKKKGQINPQPSPSTLQPIGTRSVRLGSFSGGSINSIPTSSYSASNYNEPKPTTAPSSSSPGYMRSLYSYDAQNTDELSITEGDVLTIVEPDDGTGWIKAQSGDQVGLVPANYIEYINQQDDDGSLLANTDTAAQASDDYYATPASPPIVDQFVDDTTTQNDDIPPPPPPPPMPGSAQPPPPTETVVALYDFEAVNAEELNIRQGDIITVTKKDDSGWWEGTLNGQSGIFPSNYVNSMTFGTDLKDQVPSILKYVGDGINSLTQFRNFIKERSSIEREYAQKLDTLSRKYKAHNSNKKTGNTTDQQDEWDWDDTSSTTASAWAQLLNQTTLVAKSRFRLVDDLNTVVVDSLRGTAVRKEESRKKHAAFYQKLKSERDRTYAEKDKAKQLYDDACAEIENIRAKISKSSGDVEKLQRHMDACLLDRDNKKNLYLLSISVANAEREKYFEDDIPILADHLEELDASRITALKSILRNYIDMETKLITTVQKCHDDTLESIEKLDPSIDAGVFTRSALGAVEATEKAANVTFTFIPWNGGANAAETIIDRDDNLVASDSAVIFLNNKLIKDRKQLDVLADDLSKRSADMSQLESTVKAIENKASADYDKSNEKLMDVIRDITLLSTQKVRVKSEVDLIIQNIGDDGLRAENHDFKSSSFTIPTTCDLCNSTIWGLSNKGLTCRACGFNCHAKCEMKVAPNCSKKKGQINPQPSPSTLQPIGTRSVRLGSFSGGSINSIPTSSYSASNYNEPKPTTAPSSSSPGYMRSLYSYDAQNTDELSITEGDVLTIVEPDDGTGWIKAQSGDQVGLVPANYIEYINQQDDDGSLLANTDTAAQASDDYYATPASPPIVDQFVDDTTTQNDDIPPPPPPPPMPGSAQPPPPTETVVALYDFEAVNAEELNIRQGDIITVTKKDDSGWWEGTLNGQSGIFPSNYVNS

Nearest PDB structures (foldseek):
  2efl-assembly1_A-2  TM=8.570E-01  e=8.283E-10  Homo sapiens
  2efk-assembly1_A-2  TM=8.031E-01  e=1.551E-08  Homo sapiens
  4wpe-assembly1_A-2  TM=7.715E-01  e=3.555E-07  Saccharomyces cerevisiae S288C
  5c1f-assembly1_B  TM=6.827E-01  e=2.496E-07  Schizosaccharomyces pombe 972h-
  6xj1-assembly1_B  TM=7.007E-01  e=1.049E-05  Schizosaccharomyces pombe 972h-

InterPro domains:
  IPR001060 FCH domain [PF00611] (10-99)
  IPR001060 FCH domain [SM00055] (1-106)
  IPR001452 SH3 domain [PF14604] (528-576)
  IPR001452 SH3 domain [PF14604] (649-696)
  IPR001452 SH3 domain [PR00452] (645-655)
  IPR001452 SH3 domain [PR00452] (659-674)
  IPR001452 SH3 domain [PR00452] (676-685)
  IPR001452 SH3 domain [PR00452] (687-698)
  IPR001452 SH3 domain [PS50002] (520-580)
  IPR001452 SH3 domain [PS50002] (642-698)
  IPR001452 SH3 domain [SM00326] (523-579)
  IPR001452 SH3 domain [SM00326] (645-697)
  IPR002219 Protein kinase C-like, phorbol ester/diacylglycerol-binding domain [PF00130] (412-463)
  IPR002219 Protein kinase C-like, phorbol ester/diacylglycerol-binding domain [PS00479] (412-461)
  IPR002219 Protein kinase C-like, phorbol ester/diacylglycerol-binding domain [PS50081] (411-461)
  IPR002219 Protein kinase C-like, phorbol ester/diacylglycerol-binding domain [SM00109] (412-461)
  IPR020454 Diacylglycerol/phorbol-ester binding [PR00008] (409-423)
  IPR020454 Diacylglycerol/phorbol-ester binding [PR00008] (425-434)
  IPR020454 Diacylglycerol/phorbol-ester binding [PR00008] (438-449)
  IPR020454 Diacylglycerol/phorbol-ester binding [PR00008] (450-462)

Foldseek 3Di:
DFCLVPVFPPVVVLLVVLLVLLVVLVVVLVVLLVVLVVLLVVLVVLQVVLVVVVVVQVPVPPPDDPDDPPVPPVVCVQALVSVLVNLVSVLSNVLSVLSNVLSVCSCVQQNVLSVVLSVVLVVVSVVLVVVLVVLVVVLVVLVVVLVVLVVVLVVLVVVLVVLVVCLVPDPPDNPVSVVVSVVSVVVSVVSVVVSVVSVVVSVVSVCCSRPPVRSVSSRVSVVSSVVSVVSVVVSVVVSVVSVVVSVVSSVVSVVSSVVSVVVRDPVSNVVVVCVVCPPVDDVVVVVVPDDDDDDWDCCPPPNVPDDIDPDRAQDDDPQSLLLLLLLLQVLVVVLVVLVVVLVVLVVVLVVLVVVLVPDPDCPDPVNVVSVVVNVVSVVVSVVSVVVNVVSVVSNVSSCVRNNNVSNVFQAFAKDFDADCDFDAQLPPRDTDHDGDRQWIAGPQAGHIHGPVCRSRFGRHGPSHHPDDDHGDDPPPPPDPPPPPPPPPPPPPDDPDDPPDDDDDPDDDDDDDDDDDDPPPPFWKKFFQAFDDDPDPQADTDHHGQIWTFPAQDPPPQWTFTHGPPDTHIDGNVRIGTDDPPPPDDDPPPDDDDDDDDDYDDDDDDYDDDDDDDDDDDDDDDPDPDDDDDDPDDDDDDPDDDDDQDKWFFCAFDDDPDPQADGHHGGFTWRFPADDPVQWTWTDTPRDIHIYGNVRIGD/DFCLVPVFPPVVVLLVVLLVLLVVLVVVLVVLLVVLVVLLVVLVVLQVVLVVVVVVLVPVVPPDDPDDPPVPPPCCCQALVSVLVNLVSVLSNVLSVLSNVLSVCSCPQQNVLSVVLSVVLVVVSVVLVVVLVVLVVVLVVLVVVLVVLVVQLVVLVVVLVVLVVCLVPDPPDNPVSVVVSVVSVVVSVVSVVVNVVSVVVSVVSVCCSRPPVRSVSSRVSVVSSVVSVVSVVVSVVVSVVSVVVSVVSSVVSVVSSVVSVVPRDPVSNVVVVCVVCPPVDDPVVVVVPDDDADDWDCCPPPNVPDDIDPDRAQDDDPQSLLLLLLLLQVLVVVLVVLVVVLVVLVVVLVVLVVVLVPDPDCPDPVNVVSVVVNVVSVVVNVVSVVVNVVSVVSNVSSCVRNNNVSNVFQAFAKDQDADCDFDAQLAPRDTDHDGDRQWIFGPQAGHIHGPVCRSRFGRHGPSHHPDDDHGDDPPVPPDPPPPPPPPPPPPPDDPDDPPPDDDDDDDDDDDDDDDDDDPPDFFKKFFQAFDDDPDPQADTDHHGQIWTFPAQDPPPQWTFTHRPPDTHIDGNVRIGGPDPDDPDPPPDPDDDDDDDDDDYYDDDDDDDDDDDDDDDDDDDDDDDDDDDDDDDDDDDDDDDDDDFDKKFFCAFDDDPDPQADGDHHGFIWTFPADDPVQWTWTDGPRDIHIDGNVRIGD

pLDDT: mean 77.08, std 27.63, range [13.45, 98.5]